Protein AF-0000000076371451 (afdb_homodimer)

Radius of gyration: 57.92 Å; Cα contacts (8 Å, |Δi|>4): 1863; chains: 2; bounding box: 99×197×106 Å

pLDDT: mean 83.65, std 13.87, range [20.61, 97.38]

Nearest PDB structures (foldseek):
  6jbm-assembly4_D  TM=9.542E-01  e=2.249E-18  Homo sapiens
  7y3a-assembly1_B  TM=9.093E-01  e=2.380E-18  Homo sapiens
  7qs2-assembly1_A  TM=9.256E-01  e=9.210E-18  Homo sapiens
  7ovx-assembly1_A  TM=8.940E-01  e=2.146E-17  Homo sapiens
  7qs0-assembly3_C  TM=9.257E-01  e=1.634E-16  Homo sapiens

InterPro domains:
  IPR000315 B-box-type zinc finger [PF00643] (138-175)
  IPR000315 B-box-type zinc finger [PS50119] (135-176)
  IPR000315 B-box-type zinc finger [SM00336] (135-176)
  IPR001841 Zinc finger, RING-type [PS50089] (11-54)
  IPR001841 Zinc finger, RING-type [SM00184] (11-53)
  IPR001870 B30.2/SPRY domain [PS50188] (334-533)
  IPR003877 SPRY domain [PF00622] (408-519)
  IPR003877 SPRY domain [SM00449] (405-534)
  IPR003879 Butyrophylin-like, SPRY domain [PR01407] (351-368)
  IPR003879 Butyrophylin-like, SPRY domain [PR01407] (368-385)
  IPR003879 Butyrophylin-like, SPRY domain [PR01407] (390-414)
  IPR003879 Butyrophylin-like, SPRY domain [PR01407] (421-434)
  IPR003879 Butyrophylin-like, SPRY domain [PR01407] (468-492)
  IPR006574 SPRY-associated [PF13765] (355-403)
  IPR006574 SPRY-associated [SM00589] (352-404)
  IPR013083 Zinc finger, RING/FYVE/PHD-type [G3DSA:3.30.40.10] (2-83)
  IPR013320 Concanavalin A-like lectin/glucanase domain superfamily [SSF49899] (354-524)
  IPR017907 Zinc finger, RING-type, conserved site [PS00518] (26-35)
  IPR027370 Zinc finger, RING-type, eukaryotic [PF13445] (11-51)
  IPR043136 B30.2/SPRY domain superfamily [G3DSA:2.60.120.920] (342-527)

Structure (mmCIF, N/CA/C/O backbone):
data_AF-0000000076371451-model_v1
#
loop_
_entity.id
_entity.type
_entity.pdbx_description
1 polymer 'E3 ubiquitin-protein ligase TRIM62-like'
#
loop_
_atom_site.group_PDB
_atom_site.id
_atom_site.type_symbol
_atom_site.label_atom_id
_atom_site.label_alt_id
_atom_site.label_comp_id
_atom_site.label_asym_id
_atom_site.label_entity_id
_atom_site.label_seq_id
_atom_site.pdbx_PDB_ins_code
_atom_site.Cartn_x
_atom_site.Cartn_y
_atom_site.Cartn_z
_atom_site.occupancy
_atom_site.B_iso_or_equiv
_atom_site.auth_seq_id
_atom_site.auth_comp_id
_atom_site.auth_asym_id
_atom_site.auth_atom_id
_atom_site.pdbx_PDB_model_num
ATOM 1 N N . MET A 1 1 ? -38.406 52.281 56.719 1 21.83 1 MET A N 1
ATOM 2 C CA . MET A 1 1 ? -37.344 52.031 55.75 1 21.83 1 MET A CA 1
ATOM 3 C C . MET A 1 1 ? -37.938 51.656 54.406 1 21.83 1 MET A C 1
ATOM 5 O O . MET A 1 1 ? -38.375 50.531 54.188 1 21.83 1 MET A O 1
ATOM 9 N N . SER A 1 2 ? -38.844 52.406 53.781 1 28.3 2 SER A N 1
ATOM 10 C CA . SER A 1 2 ? -39.656 52.25 52.594 1 28.3 2 SER A CA 1
ATOM 11 C C . SER A 1 2 ? -38.812 51.906 51.375 1 28.3 2 SER A C 1
ATOM 13 O O . SER A 1 2 ? -37.938 52.688 50.969 1 28.3 2 SER A O 1
ATOM 15 N N . SER A 1 3 ? -38.219 50.688 51.219 1 35.31 3 SER A N 1
ATOM 16 C CA . SER A 1 3 ? -37.531 50.094 50.094 1 35.31 3 SER A CA 1
ATOM 17 C C . SER A 1 3 ? -38.125 50.5 48.75 1 35.31 3 SER A C 1
ATOM 19 O O . SER A 1 3 ? -39.312 50.281 48.5 1 35.31 3 SER A O 1
ATOM 21 N N . ASN A 1 4 ? -37.719 51.625 48.219 1 37.75 4 ASN A N 1
ATOM 22 C CA . ASN A 1 4 ? -38.25 52.312 47.031 1 37.75 4 ASN A CA 1
ATOM 23 C C . ASN A 1 4 ? -38.438 51.344 45.844 1 37.75 4 ASN A C 1
ATOM 25 O O . ASN A 1 4 ? -37.562 50.531 45.562 1 37.75 4 ASN A O 1
ATOM 29 N N . GLY A 1 5 ? -39.562 50.812 45.594 1 46.97 5 GLY A N 1
ATOM 30 C CA . GLY A 1 5 ? -40.219 50.094 44.5 1 46.97 5 GLY A CA 1
ATOM 31 C C . GLY A 1 5 ? -39.594 50.312 43.156 1 46.97 5 GLY A C 1
ATOM 32 O O . GLY A 1 5 ? -39.969 49.719 42.156 1 46.97 5 GLY A O 1
ATOM 33 N N . SER A 1 6 ? -38.719 51.25 43.062 1 54.09 6 SER A N 1
ATOM 34 C CA . SER A 1 6 ? -38.094 51.625 41.781 1 54.09 6 SER A CA 1
ATOM 35 C C . SER A 1 6 ? -37.125 50.562 41.281 1 54.09 6 SER A C 1
ATOM 37 O O . SER A 1 6 ? -36.969 50.344 40.094 1 54.09 6 SER A O 1
ATOM 39 N N . GLU A 1 7 ? -36.5 49.844 42.094 1 58.69 7 GLU A N 1
ATOM 40 C CA . GLU A 1 7 ? -35.5 48.844 41.688 1 58.69 7 GLU A CA 1
ATOM 41 C C . GLU A 1 7 ? -36.156 47.688 40.938 1 58.69 7 GLU A C 1
ATOM 43 O O . GLU A 1 7 ? -35.531 47.094 40.062 1 58.69 7 GLU A O 1
ATOM 48 N N . GLU A 1 8 ? -37.406 47.531 41.125 1 63.78 8 GLU A N 1
ATOM 49 C CA . GLU A 1 8 ? -38.125 46.406 40.531 1 63.78 8 GLU A CA 1
ATOM 50 C C . GLU A 1 8 ? -38.594 46.75 39.125 1 63.78 8 GLU A C 1
ATOM 52 O O . GLU A 1 8 ? -39.031 45.875 38.375 1 63.78 8 GLU A O 1
ATOM 57 N N . LEU A 1 9 ? -38.406 47.938 38.75 1 69.94 9 LEU A N 1
ATOM 58 C CA . LEU A 1 9 ? -38.844 48.375 37.438 1 69.94 9 LEU A CA 1
ATOM 59 C C . LEU A 1 9 ? -37.688 48.562 36.469 1 69.94 9 LEU A C 1
ATOM 61 O O . LEU A 1 9 ? -37.812 49.219 35.438 1 69.94 9 LEU A O 1
ATOM 65 N N . ILE A 1 10 ? -36.562 48.094 36.906 1 73.88 10 ILE A N 1
ATOM 66 C CA . ILE A 1 10 ? -35.344 48.219 36.125 1 73.88 10 ILE A CA 1
ATOM 67 C C . ILE A 1 10 ? -35.031 46.906 35.406 1 73.88 10 ILE A C 1
ATOM 69 O O . ILE A 1 10 ? -35.125 45.844 36.031 1 73.88 10 ILE A O 1
ATOM 73 N N . CYS A 1 11 ? -34.875 46.906 34.219 1 78.31 11 CYS A N 1
ATOM 74 C CA . CYS A 1 11 ? -34.438 45.781 33.406 1 78.31 11 CYS A CA 1
ATOM 75 C C . CYS A 1 11 ? -33.062 45.281 33.844 1 78.31 11 CYS A C 1
ATOM 77 O O . CYS A 1 11 ? -32.125 46.094 33.906 1 78.31 11 CYS A O 1
ATOM 79 N N . SER A 1 12 ? -32.938 44.031 34.062 1 78.31 12 SER A N 1
ATOM 80 C CA . SER A 1 12 ? -31.672 43.5 34.562 1 78.31 12 SER A CA 1
ATOM 81 C C . SER A 1 12 ? -30.609 43.469 33.469 1 78.31 12 SER A C 1
ATOM 83 O O . SER A 1 12 ? -29.422 43.281 33.75 1 78.31 12 SER A O 1
ATOM 85 N N . ILE A 1 13 ? -31.031 43.719 32.281 1 77.69 13 ILE A N 1
ATOM 86 C CA . ILE A 1 13 ? -30.094 43.656 31.156 1 77.69 13 ILE A CA 1
ATOM 87 C C . ILE A 1 13 ? -29.531 45.031 30.875 1 77.69 13 ILE A C 1
ATOM 89 O O . ILE A 1 13 ? -28.312 45.219 30.844 1 77.69 13 ILE A O 1
ATOM 93 N N . CYS A 1 14 ? -30.391 45.969 30.734 1 73.56 14 CYS A N 1
ATOM 94 C CA . CYS A 1 14 ? -29.922 47.312 30.375 1 73.56 14 CYS A CA 1
ATOM 95 C C . CYS A 1 14 ? -29.844 48.219 31.609 1 73.56 14 CYS A C 1
ATOM 97 O O . CYS A 1 14 ? -29.297 49.312 31.531 1 73.56 14 CYS A O 1
ATOM 99 N N . LEU A 1 15 ? -30.375 47.844 32.719 1 73.19 15 LEU A N 1
ATOM 100 C CA . LEU A 1 15 ? -30.406 48.5 34.031 1 73.19 15 LEU A CA 1
ATOM 101 C C . LEU A 1 15 ? -31.156 49.812 33.938 1 73.19 15 LEU A C 1
ATOM 103 O O . LEU A 1 15 ? -30.922 50.719 34.719 1 73.19 15 LEU A O 1
ATOM 107 N N . SER A 1 16 ? -32.031 49.969 33.031 1 76 16 SER A N 1
ATOM 108 C CA . SER A 1 16 ? -32.969 51.062 32.875 1 76 16 SER A CA 1
ATOM 109 C C . SER A 1 16 ? -34.406 50.625 33.156 1 76 16 SER A C 1
ATOM 111 O O . SER A 1 16 ? -34.656 49.438 33.312 1 76 16 SER A O 1
ATOM 113 N N . VAL A 1 17 ? -35.188 51.625 33.281 1 74.75 17 VAL A N 1
ATOM 114 C CA . VAL A 1 17 ? -36.625 51.344 33.438 1 74.75 17 VAL A CA 1
ATOM 115 C C . VAL A 1 17 ? -37.156 50.594 32.188 1 74.75 17 VAL A C 1
ATOM 117 O O . VAL A 1 17 ? -36.781 50.969 31.062 1 74.75 17 VAL A O 1
ATOM 120 N N . TYR A 1 18 ? -37.969 49.562 32.375 1 76.06 18 TYR A N 1
ATOM 121 C CA . TYR A 1 18 ? -38.469 48.688 31.328 1 76.06 18 TYR A CA 1
ATOM 122 C C . TYR A 1 18 ? -39.031 49.5 30.172 1 76.06 18 TYR A C 1
ATOM 124 O O . TYR A 1 18 ? -39.812 50.438 30.375 1 76.06 18 TYR A O 1
ATOM 132 N N . ALA A 1 19 ? -38.5 49.344 29.016 1 78.12 19 ALA A N 1
ATOM 133 C CA . ALA A 1 19 ? -39.062 49.844 27.781 1 78.12 19 ALA A CA 1
ATOM 134 C C . ALA A 1 19 ? -39.75 48.719 27 1 78.12 19 ALA A C 1
ATOM 136 O O . ALA A 1 19 ? -39.094 47.812 26.531 1 78.12 19 ALA A O 1
ATOM 137 N N . GLU A 1 20 ? -41.156 48.844 26.938 1 81 20 GLU A N 1
ATOM 138 C CA . GLU A 1 20 ? -41.969 47.812 26.297 1 81 20 GLU A CA 1
ATOM 139 C C . GLU A 1 20 ? -41.656 46.438 26.891 1 81 20 GLU A C 1
ATOM 141 O O . GLU A 1 20 ? -41.125 45.562 26.203 1 81 20 GLU A O 1
ATOM 146 N N . PRO A 1 21 ? -41.875 46.281 28.125 1 81.88 21 PRO A N 1
ATOM 147 C CA . PRO A 1 21 ? -41.5 45.062 28.828 1 81.88 21 PRO A CA 1
ATOM 148 C C . PRO A 1 21 ? -42.156 43.812 28.25 1 81.88 21 PRO A C 1
ATOM 150 O O . PRO A 1 21 ? -43.344 43.844 27.891 1 81.88 21 PRO A O 1
ATOM 153 N N . VAL A 1 22 ? -41.406 42.75 28.156 1 85 22 VAL A N 1
ATOM 154 C CA . VAL A 1 22 ? -41.875 41.406 27.734 1 85 22 VAL A CA 1
ATOM 155 C C . VAL A 1 22 ? -41.5 40.375 28.797 1 85 22 VAL A C 1
ATOM 157 O O . VAL A 1 22 ? -40.5 40.531 29.5 1 85 22 VAL A O 1
ATOM 160 N N . SER A 1 23 ? -42.375 39.469 29.062 1 81.94 23 SER A N 1
ATOM 161 C CA . SER A 1 23 ? -42.156 38.438 30.062 1 81.94 23 SER A CA 1
ATOM 162 C C . SER A 1 23 ? -41.906 37.062 29.422 1 81.94 23 SER A C 1
ATOM 164 O O . SER A 1 23 ? -42.5 36.75 28.391 1 81.94 23 SER A O 1
ATOM 166 N N . LEU A 1 24 ? -41 36.312 30.016 1 81.94 24 LEU A N 1
ATOM 167 C CA . LEU A 1 24 ? -40.688 34.938 29.609 1 81.94 24 LEU A CA 1
ATOM 168 C C . LEU A 1 24 ? -41.562 33.938 30.391 1 81.94 24 LEU A C 1
ATOM 170 O O . LEU A 1 24 ? -42.219 34.312 31.344 1 81.94 24 LEU A O 1
ATOM 174 N N . THR A 1 25 ? -41.469 32.688 29.953 1 80.88 25 THR A N 1
ATOM 175 C CA . THR A 1 25 ? -42.281 31.641 30.609 1 80.88 25 THR A CA 1
ATOM 176 C C . THR A 1 25 ? -41.75 31.359 32 1 80.88 25 THR A C 1
ATOM 178 O O . THR A 1 25 ? -42.469 30.844 32.844 1 80.88 25 THR A O 1
ATOM 181 N N . CYS A 1 26 ? -40.531 31.812 32.312 1 79.56 26 CYS A N 1
ATOM 182 C CA . CYS A 1 26 ? -39.969 31.609 33.656 1 79.56 26 CYS A CA 1
ATOM 183 C C . CYS A 1 26 ? -40.438 32.688 34.594 1 79.56 26 CYS A C 1
ATOM 185 O O . CYS A 1 26 ? -40.188 32.625 35.812 1 79.56 26 CYS A O 1
ATOM 187 N N . GLY A 1 27 ? -41.062 33.812 34.156 1 79.69 27 GLY A N 1
ATOM 188 C CA . GLY A 1 27 ? -41.625 34.875 34.969 1 79.69 27 GLY A CA 1
ATOM 189 C C . GLY A 1 27 ? -40.812 36.125 34.969 1 79.69 27 GLY A C 1
ATOM 190 O O . GLY A 1 27 ? -41.219 37.156 35.531 1 79.69 27 GLY A O 1
ATOM 191 N N . HIS A 1 28 ? -39.688 36 34.406 1 81.06 28 HIS A N 1
ATOM 192 C CA . HIS A 1 28 ? -38.875 37.219 34.406 1 81.06 28 HIS A CA 1
ATOM 193 C C . HIS A 1 28 ? -39.188 38.094 33.188 1 81.06 28 HIS A C 1
ATOM 195 O O . HIS A 1 28 ? -39.531 37.594 32.125 1 81.06 28 HIS A O 1
ATOM 201 N N . SER A 1 29 ? -39.062 39.469 33.406 1 83.06 29 SER A N 1
ATOM 202 C CA . SER A 1 29 ? -39.375 40.438 32.375 1 83.06 29 SER A CA 1
ATOM 203 C C . SER A 1 29 ? -38.156 41.25 31.969 1 83.06 29 SER A C 1
ATOM 205 O O . SER A 1 29 ? -37.281 41.5 32.812 1 83.06 29 SER A O 1
ATOM 207 N N . PHE A 1 30 ? -38.031 41.562 30.703 1 84.88 30 PHE A N 1
ATOM 208 C CA . PHE A 1 30 ? -36.969 42.375 30.125 1 84.88 30 PHE A CA 1
ATOM 209 C C . PHE A 1 30 ? -37.531 43.344 29.094 1 84.88 30 PHE A C 1
ATOM 211 O O . PHE A 1 30 ? -38.688 43.219 28.672 1 84.88 30 PHE A O 1
ATOM 218 N N . CYS A 1 31 ? -36.781 44.438 28.797 1 80.94 31 CYS A N 1
ATOM 219 C CA . CYS A 1 31 ? -37.188 45.281 27.656 1 80.94 31 CYS A CA 1
ATOM 220 C C . CYS A 1 31 ? -37.281 44.438 26.391 1 80.94 31 CYS A C 1
ATOM 222 O O . CYS A 1 31 ? -36.531 43.469 26.219 1 80.94 31 CYS A O 1
ATOM 224 N N . LYS A 1 32 ? -38.25 44.75 25.656 1 85.25 32 LYS A N 1
ATOM 225 C CA . LYS A 1 32 ? -38.406 44.031 24.391 1 85.25 32 LYS A CA 1
ATOM 226 C C . LYS A 1 32 ? -37.094 44.062 23.594 1 85.25 32 LYS A C 1
ATOM 228 O O . LYS A 1 32 ? -36.688 43 23.078 1 85.25 32 LYS A O 1
ATOM 233 N N . ALA A 1 33 ? -36.469 45.188 23.578 1 82.56 33 ALA A N 1
ATOM 234 C CA . ALA A 1 33 ? -35.219 45.312 22.828 1 82.56 33 ALA A CA 1
ATOM 235 C C . ALA A 1 33 ? -34.094 44.5 23.469 1 82.56 33 ALA A C 1
ATOM 237 O O . ALA A 1 33 ? -33.312 43.844 22.781 1 82.56 33 ALA A O 1
ATOM 238 N N . CYS A 1 34 ? -34.062 44.469 24.734 1 81 34 CYS A N 1
ATOM 239 C CA . CYS A 1 34 ? -33.031 43.719 25.469 1 81 34 CYS A CA 1
ATOM 240 C C . CYS A 1 34 ? -33.25 42.219 25.281 1 81 34 CYS A C 1
ATOM 242 O O . CYS A 1 34 ? -32.281 41.5 25.078 1 81 34 CYS A O 1
ATOM 244 N N . ALA A 1 35 ? -34.469 41.812 25.297 1 84 35 ALA A N 1
ATOM 245 C CA . ALA A 1 35 ? -34.781 40.406 25.094 1 84 35 ALA A CA 1
ATOM 246 C C . ALA A 1 35 ? -34.375 39.969 23.703 1 84 35 ALA A C 1
ATOM 248 O O . ALA A 1 35 ? -33.781 38.875 23.531 1 84 35 ALA A O 1
ATOM 249 N N . GLU A 1 36 ? -34.688 40.75 22.812 1 83.38 36 GLU A N 1
ATOM 250 C CA . GLU A 1 36 ? -34.344 40.406 21.438 1 83.38 36 GLU A CA 1
ATOM 251 C C . GLU A 1 36 ? -32.812 40.312 21.25 1 83.38 36 GLU A C 1
ATOM 253 O O . GLU A 1 36 ? -32.344 39.406 20.578 1 83.38 36 GLU A O 1
ATOM 258 N N . GLU A 1 37 ? -32.156 41.25 21.828 1 81 37 GLU A N 1
ATOM 259 C CA . GLU A 1 37 ? -30.688 41.281 21.734 1 81 37 GLU A CA 1
ATOM 260 C C . GLU A 1 37 ? -30.094 40.062 22.453 1 81 37 GLU A C 1
ATOM 262 O O . GLU A 1 37 ? -29.141 39.438 21.953 1 81 37 GLU A O 1
ATOM 267 N N . LEU A 1 38 ? -30.625 39.781 23.469 1 79.56 38 LEU A N 1
ATOM 268 C CA . LEU A 1 38 ? -30.203 38.594 24.219 1 79.56 38 LEU A CA 1
ATOM 269 C C . LEU A 1 38 ? -30.406 37.312 23.422 1 79.56 38 LEU A C 1
ATOM 271 O O . LEU A 1 38 ? -29.516 36.469 23.359 1 79.56 38 LEU A O 1
ATOM 275 N N . TRP A 1 39 ? -31.547 37.188 22.797 1 82.69 39 TRP A N 1
ATOM 276 C CA . TRP A 1 39 ? -31.844 36 22.031 1 82.69 39 TRP A CA 1
ATOM 277 C C . TRP A 1 39 ? -30.969 35.906 20.797 1 82.69 39 TRP A C 1
ATOM 279 O O . TRP A 1 39 ? -30.516 34.812 20.422 1 82.69 39 TRP A O 1
ATOM 289 N N . GLN A 1 40 ? -30.719 36.969 20.25 1 79.88 40 GLN A N 1
ATOM 290 C CA . GLN A 1 40 ? -29.812 36.969 19.094 1 79.88 40 GLN A CA 1
ATOM 291 C C . GLN A 1 40 ? -28.422 36.531 19.5 1 79.88 40 GLN A C 1
ATOM 293 O O . GLN A 1 40 ? -27.781 35.781 18.75 1 79.88 40 GLN A O 1
ATOM 298 N N . SER A 1 41 ? -28.062 36.938 20.594 1 76.56 41 SER A N 1
ATOM 299 C CA . SER A 1 41 ? -26.734 36.562 21.078 1 76.56 41 SER A CA 1
ATOM 300 C C . SER A 1 41 ? -26.656 35.094 21.453 1 76.56 41 SER A C 1
ATOM 302 O O . SER A 1 41 ? -25.625 34.469 21.281 1 76.56 41 SER A O 1
ATOM 304 N N . GLN A 1 42 ? -27.766 34.562 21.844 1 75.56 42 GLN A N 1
ATOM 305 C CA . GLN A 1 42 ? -27.812 33.156 22.266 1 75.56 42 GLN A CA 1
ATOM 306 C C . GLN A 1 42 ? -28.172 32.25 21.109 1 75.56 42 GLN A C 1
ATOM 308 O O . GLN A 1 42 ? -28.047 31.031 21.219 1 75.56 42 GLN A O 1
ATOM 313 N N . GLU A 1 43 ? -28.594 32.938 20.172 1 75.12 43 GLU A N 1
ATOM 314 C CA . GLU A 1 43 ? -29.047 32.156 19.016 1 75.12 43 GLU A CA 1
ATOM 315 C C . GLU A 1 43 ? -27.922 31.297 18.453 1 75.12 43 GLU A C 1
ATOM 317 O O . GLU A 1 43 ? -28.156 30.172 18.016 1 75.12 43 GLU A O 1
ATOM 322 N N . ALA A 1 44 ? -26.734 31.703 18.5 1 70.5 44 ALA A N 1
ATOM 323 C CA . ALA A 1 44 ? -25.578 30.969 17.969 1 70.5 44 ALA A CA 1
ATOM 324 C C . ALA A 1 44 ? -25.312 29.703 18.781 1 70.5 44 ALA A C 1
ATOM 326 O O . ALA A 1 44 ? -24.859 28.688 18.25 1 70.5 44 ALA A O 1
ATOM 327 N N . GLY A 1 45 ? -25.547 29.719 20.078 1 68.38 45 GLY A N 1
ATOM 328 C CA . GLY A 1 45 ? -25.25 28.594 20.953 1 68.38 45 GLY A CA 1
ATOM 329 C C . GLY A 1 45 ? -26.391 27.594 21.031 1 68.38 45 GLY A C 1
ATOM 330 O O . GLY A 1 45 ? -26.219 26.516 21.609 1 68.38 45 GLY A O 1
ATOM 331 N N . GLY A 1 46 ? -27.531 27.797 20.438 1 70.81 46 GLY A N 1
ATOM 332 C CA . GLY A 1 46 ? -28.672 26.875 20.328 1 70.81 46 GLY A CA 1
ATOM 333 C C . GLY A 1 46 ? -29.406 26.688 21.641 1 70.81 46 GLY A C 1
ATOM 334 O O . GLY A 1 46 ? -30.281 25.828 21.734 1 70.81 46 GLY A O 1
ATOM 335 N N . ARG A 1 47 ? -28.938 27.203 22.609 1 73 47 ARG A N 1
ATOM 336 C CA . ARG A 1 47 ? -29.578 27.125 23.922 1 73 47 ARG A CA 1
ATOM 337 C C . ARG A 1 47 ? -30.031 28.5 24.375 1 73 47 ARG A C 1
ATOM 339 O O . ARG A 1 47 ? -29.25 29.453 24.359 1 73 47 ARG A O 1
ATOM 346 N N . PHE A 1 48 ? -31.188 28.641 24.703 1 80 48 PHE A N 1
ATOM 347 C CA . PHE A 1 48 ? -31.75 29.891 25.203 1 80 48 PHE A CA 1
ATOM 348 C C . PHE A 1 48 ? -31.953 29.828 26.719 1 80 48 PHE A C 1
ATOM 350 O O . PHE A 1 48 ? -32.562 28.875 27.219 1 80 48 PHE A O 1
ATOM 357 N N . SER A 1 49 ? -31.344 30.734 27.422 1 84.81 49 SER A N 1
ATOM 358 C CA . SER A 1 49 ? -31.516 30.766 28.859 1 84.81 49 SER A CA 1
ATOM 359 C C . SER A 1 49 ? -31.844 32.188 29.344 1 84.81 49 SER A C 1
ATOM 361 O O . SER A 1 49 ? -31.438 33.156 28.734 1 84.81 49 SER A O 1
ATOM 363 N N . CYS A 1 50 ? -32.625 32.344 30.438 1 80.19 50 CYS A N 1
ATOM 364 C CA . CYS A 1 50 ? -32.938 33.625 31.078 1 80.19 50 CYS A CA 1
ATOM 365 C C . CYS A 1 50 ? -31.734 34.188 31.797 1 80.19 50 CYS A C 1
ATOM 367 O O . CYS A 1 50 ? -31.094 33.5 32.594 1 80.19 50 CYS A O 1
ATOM 369 N N . PRO A 1 51 ? -31.391 35.344 31.5 1 80.19 51 PRO A N 1
ATOM 370 C CA . PRO A 1 51 ? -30.219 35.938 32.125 1 80.19 51 PRO A CA 1
ATOM 371 C C . PRO A 1 51 ? -30.391 36.156 33.625 1 80.19 51 PRO A C 1
ATOM 373 O O . PRO A 1 51 ? -29.391 36.281 34.375 1 80.19 51 PRO A O 1
ATOM 376 N N . GLU A 1 52 ? -31.562 36.094 34.188 1 77.5 52 GLU A N 1
ATOM 377 C CA . GLU A 1 52 ? -31.797 36.312 35.594 1 77.5 52 GLU A CA 1
ATOM 378 C C . GLU A 1 52 ? -31.859 35 36.375 1 77.5 52 GLU A C 1
ATOM 380 O O . GLU A 1 52 ? -31.188 34.844 37.406 1 77.5 52 GLU A O 1
ATOM 385 N N . CYS A 1 53 ? -32.656 34 35.844 1 76.5 53 CYS A N 1
ATOM 386 C CA . CYS A 1 53 ? -32.781 32.781 36.625 1 76.5 53 CYS A CA 1
ATOM 387 C C . CYS A 1 53 ? -32.062 31.625 35.938 1 76.5 53 CYS A C 1
ATOM 389 O O . CYS A 1 53 ? -31.984 30.516 36.469 1 76.5 53 CYS A O 1
ATOM 391 N N . ARG A 1 54 ? -31.578 31.672 34.719 1 80 54 ARG A N 1
ATOM 392 C CA . ARG A 1 54 ? -30.734 30.766 33.969 1 80 54 ARG A CA 1
ATOM 393 C C . ARG A 1 54 ? -31.516 29.516 33.531 1 80 54 ARG A C 1
ATOM 395 O O . ARG A 1 54 ? -30.922 28.5 33.188 1 80 54 ARG A O 1
ATOM 402 N N . VAL A 1 55 ? -32.844 29.547 33.594 1 79.81 55 VAL A N 1
ATOM 403 C CA . VAL A 1 55 ? -33.656 28.438 33.094 1 79.81 55 VAL A CA 1
ATOM 404 C C . VAL A 1 55 ? -33.438 28.312 31.578 1 79.81 55 VAL A C 1
ATOM 406 O O . VAL A 1 55 ? -33.375 29.328 30.859 1 79.81 55 VAL A O 1
ATOM 409 N N . GLU A 1 56 ? -33.344 27.125 31.094 1 81.69 56 GLU A N 1
ATOM 410 C CA . GLU A 1 56 ? -33.094 26.844 29.672 1 81.69 56 GLU A CA 1
ATOM 411 C C . GLU A 1 56 ? -34.375 26.625 28.922 1 81.69 56 GLU A C 1
ATOM 413 O O . GLU A 1 56 ? -35.312 25.953 29.438 1 81.69 56 GLU A O 1
ATOM 418 N N . PHE A 1 57 ? -34.531 27.234 27.766 1 79.88 57 PHE A N 1
ATOM 419 C CA . PHE A 1 57 ? -35.719 27.094 26.906 1 79.88 57 PHE A CA 1
ATOM 420 C C . PHE A 1 57 ? -35.375 26.234 25.688 1 79.88 57 PHE A C 1
ATOM 422 O O . PHE A 1 57 ? -34.281 26.328 25.141 1 79.88 57 PHE A O 1
ATOM 429 N N . GLY A 1 58 ? -36.062 25.219 25.281 1 78.06 58 GLY A N 1
ATOM 430 C CA . GLY A 1 58 ? -35.844 24.328 24.141 1 78.06 58 GLY A CA 1
ATOM 431 C C . GLY A 1 58 ? -35.875 25.047 22.812 1 78.06 58 GLY A C 1
ATOM 432 O O . GLY A 1 58 ? -35.219 24.609 21.859 1 78.06 58 GLY A O 1
ATOM 433 N N . GLN A 1 59 ? -36.656 25.984 22.609 1 78.69 59 GLN A N 1
ATOM 434 C CA . GLN A 1 59 ? -36.75 26.828 21.422 1 78.69 59 GLN A CA 1
ATOM 435 C C . GLN A 1 59 ? -36.656 28.297 21.797 1 78.69 59 GLN A C 1
ATOM 437 O O . GLN A 1 59 ? -36.75 28.656 22.969 1 78.69 59 GLN A O 1
ATOM 442 N N . ARG A 1 60 ? -36.344 29.094 20.797 1 81.44 60 ARG A N 1
ATOM 443 C CA . ARG A 1 60 ? -36.312 30.547 21 1 81.44 60 ARG A CA 1
ATOM 444 C C . ARG A 1 60 ? -37.594 31.016 21.703 1 81.44 60 ARG A C 1
ATOM 446 O O . ARG A 1 60 ? -38.688 30.797 21.188 1 81.44 60 ARG A O 1
ATOM 453 N N . PRO A 1 61 ? -37.406 31.562 22.828 1 77.69 61 PRO A N 1
ATOM 454 C CA . PRO A 1 61 ? -38.625 31.969 23.531 1 77.69 61 PRO A CA 1
ATOM 455 C C . PRO A 1 61 ? -39.375 33.094 22.797 1 77.69 61 PRO A C 1
ATOM 457 O O . PRO A 1 61 ? -38.781 33.906 22.125 1 77.69 61 PRO A O 1
ATOM 460 N N . ALA A 1 62 ? -40.688 33.062 22.672 1 77.94 62 ALA A N 1
ATOM 461 C CA . ALA A 1 62 ? -41.594 34.094 22.188 1 77.94 62 ALA A CA 1
ATOM 462 C C . ALA A 1 62 ? -42.156 34.906 23.359 1 77.94 62 ALA A C 1
ATOM 464 O O . ALA A 1 62 ? -43.219 34.562 23.891 1 77.94 62 ALA A O 1
ATOM 465 N N . PRO A 1 63 ? -41.406 35.844 23.797 1 76.19 63 PRO A N 1
ATOM 466 C CA . PRO A 1 63 ? -41.906 36.625 24.938 1 76.19 63 PRO A CA 1
ATOM 467 C C . PRO A 1 63 ? -43.219 37.344 24.641 1 76.19 63 PRO A C 1
ATOM 469 O O . PRO A 1 63 ? -43.5 37.688 23.469 1 76.19 63 PRO A O 1
ATOM 472 N N . SER A 1 64 ? -44.156 37.438 25.656 1 79.25 64 SER A N 1
ATOM 473 C CA . SER A 1 64 ? -45.438 38.188 25.531 1 79.25 64 SER A CA 1
ATOM 474 C C . SER A 1 64 ? -45.375 39.531 26.234 1 79.25 64 SER A C 1
ATOM 476 O O . SER A 1 64 ? -44.656 39.688 27.234 1 79.25 64 SER A O 1
ATOM 478 N N . ARG A 1 65 ? -45.969 40.438 25.594 1 79.44 65 ARG A N 1
ATOM 479 C CA . ARG A 1 65 ? -46.062 41.781 26.188 1 79.44 65 ARG A CA 1
ATOM 480 C C . ARG A 1 65 ? -46.656 41.719 27.594 1 79.44 65 ARG A C 1
ATOM 482 O O . ARG A 1 65 ? -47.688 41.062 27.812 1 79.44 65 ARG A O 1
ATOM 489 N N . ASN A 1 66 ? -45.938 42.094 28.469 1 74.25 66 ASN A N 1
ATOM 490 C CA . ASN A 1 66 ? -46.469 42.219 29.828 1 74.25 66 ASN A CA 1
ATOM 491 C C . ASN A 1 66 ? -47.25 43.531 30.016 1 74.25 66 ASN A C 1
ATOM 493 O O . ASN A 1 66 ? -46.688 44.562 30.312 1 74.25 66 ASN A O 1
ATOM 497 N N . VAL A 1 67 ? -48.438 43.562 29.781 1 73.56 67 VAL A N 1
ATOM 498 C CA . VAL A 1 67 ? -49.312 44.719 29.766 1 73.56 67 VAL A CA 1
ATOM 499 C C . VAL A 1 67 ? -49.312 45.375 31.141 1 73.56 67 VAL A C 1
ATOM 501 O O . VAL A 1 67 ? -49.312 46.594 31.25 1 73.56 67 VAL A O 1
ATOM 504 N N . LYS A 1 68 ? -49.344 44.625 32.156 1 70.56 68 LYS A N 1
ATOM 505 C CA . LYS A 1 68 ? -49.406 45.188 33.5 1 70.56 68 LYS A CA 1
ATOM 506 C C . LYS A 1 68 ? -48.094 45.938 33.812 1 70.56 68 LYS A C 1
ATOM 508 O O . LYS A 1 68 ? -48.125 47.031 34.375 1 70.56 68 LYS A O 1
ATOM 513 N N . LEU A 1 69 ? -47 45.281 33.438 1 74.25 69 LEU A N 1
ATOM 514 C CA . LEU A 1 69 ? -45.719 45.938 33.688 1 74.25 69 LEU A CA 1
ATOM 515 C C . LEU A 1 69 ? -45.594 47.188 32.812 1 74.25 69 LEU A C 1
ATOM 517 O O . LEU A 1 69 ? -45.062 48.219 33.25 1 74.25 69 LEU A O 1
ATOM 521 N N . CYS A 1 70 ? -46.125 47.188 31.656 1 73.69 70 CYS A N 1
ATOM 522 C CA . CYS A 1 70 ? -46.156 48.375 30.828 1 73.69 70 CYS A CA 1
ATOM 523 C C . CYS A 1 70 ? -46.969 49.469 31.5 1 73.69 70 CYS A C 1
ATOM 525 O O . CYS A 1 70 ? -46.531 50.625 31.5 1 73.69 70 CYS A O 1
ATOM 527 N N . SER A 1 71 ? -48.094 49.125 32.031 1 71.81 71 SER A N 1
ATOM 528 C CA . SER A 1 71 ? -48.938 50.094 32.719 1 71.81 71 SER A CA 1
ATOM 529 C C . SER A 1 71 ? -48.25 50.625 33.969 1 71.81 71 SER A C 1
ATOM 531 O O . SER A 1 71 ? -48.312 51.812 34.281 1 71.81 71 SER A O 1
ATOM 533 N N . ILE A 1 72 ? -47.656 49.781 34.625 1 67.19 72 ILE A N 1
ATOM 534 C CA . ILE A 1 72 ? -46.969 50.219 35.844 1 67.19 72 ILE A CA 1
ATOM 535 C C . ILE A 1 72 ? -45.812 51.125 35.5 1 67.19 72 ILE A C 1
ATOM 537 O O . ILE A 1 72 ? -45.625 52.188 36.125 1 67.19 72 ILE A O 1
ATOM 541 N N . VAL A 1 73 ? -45.125 50.781 34.438 1 69.12 73 VAL A N 1
ATOM 542 C CA . VAL A 1 73 ? -44.031 51.594 33.969 1 69.12 73 VAL A CA 1
ATOM 543 C C . VAL A 1 73 ? -44.562 52.938 33.469 1 69.12 73 VAL A C 1
ATOM 545 O O . VAL A 1 73 ? -43.969 54 33.75 1 69.12 73 VAL A O 1
ATOM 548 N N . GLU A 1 74 ? -45.625 52.844 32.812 1 68.19 74 GLU A N 1
ATOM 549 C CA . GLU A 1 74 ? -46.281 54.062 32.312 1 68.19 74 GLU A CA 1
ATOM 550 C C . GLU A 1 74 ? -46.781 54.906 33.5 1 68.19 74 GLU A C 1
ATOM 552 O O . GLU A 1 74 ? -46.625 56.125 33.5 1 68.19 74 GLU A O 1
ATOM 557 N N . GLN A 1 75 ? -47.438 54.312 34.406 1 64.31 75 GLN A N 1
ATOM 558 C CA . GLN A 1 75 ? -47.906 55.031 35.594 1 64.31 75 GLN A CA 1
ATOM 559 C C . GLN A 1 75 ? -46.75 55.531 36.438 1 64.31 75 GLN A C 1
ATOM 561 O O . GLN A 1 75 ? -46.781 56.656 36.938 1 64.31 75 GLN A O 1
ATOM 566 N N . PHE A 1 76 ? -45.812 54.719 36.562 1 58.03 76 PHE A N 1
ATOM 567 C CA . PHE A 1 76 ? -44.594 55.125 37.281 1 58.03 76 PHE A CA 1
ATOM 568 C C . PHE A 1 76 ? -43.906 56.312 36.562 1 58.03 76 PHE A C 1
ATOM 570 O O . PHE A 1 76 ? -43.438 57.25 37.188 1 58.03 76 PHE A O 1
ATOM 577 N N . GLN A 1 77 ? -43.906 56.188 35.281 1 56.72 77 GLN A N 1
ATOM 578 C CA . GLN A 1 77 ? -43.375 57.312 34.531 1 56.72 77 GLN A CA 1
ATOM 579 C C . GLN A 1 77 ? -44.281 58.531 34.625 1 56.72 77 GLN A C 1
ATOM 581 O O . GLN A 1 77 ? -43.781 59.656 34.719 1 56.72 77 GLN A O 1
ATOM 586 N N . LYS A 1 78 ? -45.469 58.375 34.562 1 58.72 78 LYS A N 1
ATOM 587 C CA . LYS A 1 78 ? -46.438 59.469 34.75 1 58.72 78 LYS A CA 1
ATOM 588 C C . LYS A 1 78 ? -46.344 60.031 36.156 1 58.72 78 LYS A C 1
ATOM 590 O O . LYS A 1 78 ? -46.375 61.25 36.344 1 58.72 78 LYS A O 1
ATOM 595 N N . VAL A 1 79 ? -46.438 59.156 37.031 1 51.91 79 VAL A N 1
ATOM 596 C CA . VAL A 1 79 ? -46.312 59.625 38.406 1 51.91 79 VAL A CA 1
ATOM 597 C C . VAL A 1 79 ? -44.938 60.281 38.594 1 51.91 79 VAL A C 1
ATOM 599 O O . VAL A 1 79 ? -44.812 61.281 39.281 1 51.91 79 VAL A O 1
ATOM 602 N N . GLN A 1 80 ? -43.906 59.625 38.188 1 48.16 80 GLN A N 1
ATOM 603 C CA . GLN A 1 80 ? -42.594 60.281 38.25 1 48.16 80 GLN A CA 1
ATOM 604 C C . GLN A 1 80 ? -42.594 61.562 37.438 1 48.16 80 GLN A C 1
ATOM 606 O O . GLN A 1 80 ? -41.969 62.562 37.844 1 48.16 80 GLN A O 1
ATOM 611 N N . VAL A 1 81 ? -43.156 61.625 36.219 1 51.75 81 VAL A N 1
ATOM 612 C CA . VAL A 1 81 ? -43.344 62.875 35.531 1 51.75 81 VAL A CA 1
ATOM 613 C C . VAL A 1 81 ? -44.25 63.781 36.344 1 51.75 81 VAL A C 1
ATOM 615 O O . VAL A 1 81 ? -44 65 36.438 1 51.75 81 VAL A O 1
ATOM 618 N N . THR A 1 82 ? -45.375 63.312 36.75 1 50.22 82 THR A N 1
ATOM 619 C CA . THR A 1 82 ? -46.25 64.125 37.562 1 50.22 82 THR A CA 1
ATOM 620 C C . THR A 1 82 ? -45.594 64.438 38.906 1 50.22 82 THR A C 1
ATOM 622 O O . THR A 1 82 ? -45.781 65.5 39.438 1 50.22 82 THR A O 1
ATOM 625 N N . ALA A 1 83 ? -45.094 63.562 39.562 1 50.22 83 ALA A N 1
ATOM 626 C CA . ALA A 1 83 ? -44.438 63.781 40.844 1 50.22 83 ALA A CA 1
ATOM 627 C C . ALA A 1 83 ? -43.219 64.688 40.688 1 50.22 83 ALA A C 1
ATOM 629 O O . ALA A 1 83 ? -42.938 65.5 41.562 1 50.22 83 ALA A O 1
ATOM 630 N N . ASN A 1 84 ? -42.531 64.625 39.594 1 53.16 84 ASN A N 1
ATOM 631 C CA . ASN A 1 84 ? -41.375 65.5 39.375 1 53.16 84 ASN A CA 1
ATOM 632 C C . ASN A 1 84 ? -41.781 66.75 38.594 1 53.16 84 ASN A C 1
ATOM 634 O O . ASN A 1 84 ? -40.906 67.438 38.062 1 53.16 84 ASN A O 1
ATOM 638 N N . GLN A 1 85 ? -43 66.875 38.344 1 63.72 85 GLN A N 1
ATOM 639 C CA . GLN A 1 85 ? -43.5 68.062 37.656 1 63.72 85 GLN A CA 1
ATOM 640 C C . GLN A 1 85 ? -43.406 69.25 38.594 1 63.72 85 GLN A C 1
ATOM 642 O O . GLN A 1 85 ? -43.844 69.25 39.719 1 63.72 85 GLN A O 1
ATOM 647 N N . VAL A 1 86 ? -42.688 70.125 38.312 1 75.19 86 VAL A N 1
ATOM 648 C CA . VAL A 1 86 ? -42.562 71.375 39.031 1 75.19 86 VAL A CA 1
ATOM 649 C C . VAL A 1 86 ? -43.688 72.312 38.625 1 75.19 86 VAL A C 1
ATOM 651 O O . VAL A 1 86 ? -43.906 72.562 37.406 1 75.19 86 VAL A O 1
ATOM 654 N N . TRP A 1 87 ? -44.531 72.688 39.594 1 78.44 87 TRP A N 1
ATOM 655 C CA . TRP A 1 87 ? -45.656 73.5 39.312 1 78.44 87 TRP A CA 1
ATOM 656 C C . TRP A 1 87 ? -45.281 75 39.469 1 78.44 87 TRP A C 1
ATOM 658 O O . TRP A 1 87 ? -44.375 75.312 40.219 1 78.44 87 TRP A O 1
ATOM 668 N N . CYS A 1 88 ? -46.031 75.75 38.75 1 86.5 88 CYS A N 1
ATOM 669 C CA . CYS A 1 88 ? -45.812 77.188 38.844 1 86.5 88 CYS A CA 1
ATOM 670 C C . CYS A 1 88 ? -46.188 77.688 40.25 1 86.5 88 CYS A C 1
ATOM 672 O O . CYS A 1 88 ? -47.25 77.312 40.781 1 86.5 88 CYS A O 1
ATOM 674 N N . ASP A 1 89 ? -45.375 78.375 40.812 1 84 89 ASP A N 1
ATOM 675 C CA . ASP A 1 89 ? -45.594 78.875 42.188 1 84 89 ASP A CA 1
ATOM 676 C C . ASP A 1 89 ? -46.562 80.062 42.188 1 84 89 ASP A C 1
ATOM 678 O O . ASP A 1 89 ? -47.031 80.5 43.25 1 84 89 ASP A O 1
ATOM 682 N N . PHE A 1 90 ? -46.969 80.562 41.125 1 84.06 90 PHE A N 1
ATOM 683 C CA . PHE A 1 90 ? -47.75 81.812 41.094 1 84.06 90 PHE A CA 1
ATOM 684 C C . PHE A 1 90 ? -49.156 81.562 40.531 1 84.06 90 PHE A C 1
ATOM 686 O O . PHE A 1 90 ? -50 82.438 40.625 1 84.06 90 PHE A O 1
ATOM 693 N N . CYS A 1 91 ? -49.281 80.375 40.031 1 82.62 91 CYS A N 1
ATOM 694 C CA . CYS A 1 91 ? -50.625 80.062 39.531 1 82.62 91 CYS A CA 1
ATOM 695 C C . CYS A 1 91 ? -51.625 79.938 40.688 1 82.62 91 CYS A C 1
ATOM 697 O O . CYS A 1 91 ? -51.312 79.312 41.688 1 82.62 91 CYS A O 1
ATOM 699 N N . LEU A 1 92 ? -52.688 80.562 40.875 1 74.88 92 LEU A N 1
ATOM 700 C CA . LEU A 1 92 ? -53.625 80.562 41.969 1 74.88 92 LEU A CA 1
ATOM 701 C C . LEU A 1 92 ? -54.656 79.438 41.781 1 74.88 92 LEU A C 1
ATOM 703 O O . LEU A 1 92 ? -54.969 78.75 42.75 1 74.88 92 LEU A O 1
ATOM 707 N N . ASP A 1 93 ? -55.406 79.312 40.75 1 66.5 93 ASP A N 1
ATOM 708 C CA . ASP A 1 93 ? -56.531 78.375 40.688 1 66.5 93 ASP A CA 1
ATOM 709 C C . ASP A 1 93 ? -56.094 77 40.156 1 66.5 93 ASP A C 1
ATOM 711 O O . ASP A 1 93 ? -56.312 76 40.812 1 66.5 93 ASP A O 1
ATOM 715 N N . GLN A 1 94 ? -55.625 76.938 38.969 1 70.69 94 GLN A N 1
ATOM 716 C CA . GLN A 1 94 ? -55.156 75.688 38.375 1 70.69 94 GLN A CA 1
ATOM 717 C C . GLN A 1 94 ? -53.656 75.75 38.062 1 70.69 94 GLN A C 1
ATOM 719 O O . GLN A 1 94 ? -53.25 76.375 37.125 1 70.69 94 GLN A O 1
ATOM 724 N N . PRO A 1 95 ? -52.938 75.125 38.938 1 73.81 95 PRO A N 1
ATOM 725 C CA . PRO A 1 95 ? -51.5 75.25 38.75 1 73.81 95 PRO A CA 1
ATOM 726 C C . PRO A 1 95 ? -51.031 74.625 37.438 1 73.81 95 PRO A C 1
ATOM 728 O O . PRO A 1 95 ? -51.406 73.5 37.125 1 73.81 95 PRO A O 1
ATOM 731 N N . LEU A 1 96 ? -50.5 75.375 36.625 1 80.38 96 LEU A N 1
ATOM 732 C CA . LEU A 1 96 ? -49.875 74.875 35.375 1 80.38 96 LEU A CA 1
ATOM 733 C C . LEU A 1 96 ? -48.469 74.375 35.625 1 80.38 96 LEU A C 1
ATOM 735 O O . LEU A 1 96 ? -47.844 74.75 36.625 1 80.38 96 LEU A O 1
ATOM 739 N N . ALA A 1 97 ? -48.094 73.562 34.844 1 81.62 97 ALA A N 1
ATOM 740 C CA . ALA A 1 97 ? -46.75 73.062 34.906 1 81.62 97 ALA A CA 1
ATOM 741 C C . ALA A 1 97 ? -45.688 74.125 34.688 1 81.62 97 ALA A C 1
ATOM 743 O O . ALA A 1 97 ? -45.844 75 33.812 1 81.62 97 ALA A O 1
ATOM 744 N N . ALA A 1 98 ? -44.656 74.188 35.594 1 86.31 98 ALA A N 1
ATOM 745 C CA . ALA A 1 98 ? -43.594 75.188 35.469 1 86.31 98 ALA A CA 1
ATOM 746 C C . ALA A 1 98 ? -42.75 74.938 34.25 1 86.31 98 ALA A C 1
ATOM 748 O O . ALA A 1 98 ? -42.438 73.812 33.906 1 86.31 98 ALA A O 1
ATOM 749 N N . ALA A 1 99 ? -42.594 75.938 33.438 1 85.62 99 ALA A N 1
ATOM 750 C CA . ALA A 1 99 ? -41.719 75.875 32.281 1 85.62 99 ALA A CA 1
ATOM 751 C C . ALA A 1 99 ? -40.281 76.062 32.656 1 85.62 99 ALA A C 1
ATOM 753 O O . ALA A 1 99 ? -39.375 75.375 32.188 1 85.62 99 ALA A O 1
ATOM 754 N N . LYS A 1 100 ? -40.062 77.062 33.531 1 87.38 100 LYS A N 1
ATOM 755 C CA . LYS A 1 100 ? -38.719 77.375 33.969 1 87.38 100 LYS A CA 1
ATOM 756 C C . LYS A 1 100 ? -38.719 77.75 35.469 1 87.38 100 LYS A C 1
ATOM 758 O O . LYS A 1 100 ? -39.75 78.062 36.031 1 87.38 100 LYS A O 1
ATOM 763 N N . THR A 1 101 ? -37.562 77.625 36.094 1 85 101 THR A N 1
ATOM 764 C CA . THR A 1 101 ? -37.375 78 37.469 1 85 101 THR A CA 1
ATOM 765 C C . THR A 1 101 ? -36.312 79.125 37.562 1 85 101 THR A C 1
ATOM 767 O O . THR A 1 101 ? -35.25 79.062 36.938 1 85 101 THR A O 1
ATOM 770 N N . CYS A 1 102 ? -36.781 80.25 38.094 1 83.94 102 CYS A N 1
ATOM 771 C CA . CYS A 1 102 ? -35.844 81.375 38.281 1 83.94 102 CYS A CA 1
ATOM 772 C C . CYS A 1 102 ? -35.031 81.188 39.531 1 83.94 102 CYS A C 1
ATOM 774 O O . CYS A 1 102 ? -35.562 81.062 40.656 1 83.94 102 CYS A O 1
ATOM 776 N N . LEU A 1 103 ? -33.75 81.125 39.406 1 78.5 103 LEU A N 1
ATOM 777 C CA . LEU A 1 103 ? -32.844 80.875 40.531 1 78.5 103 LEU A CA 1
ATOM 778 C C . LEU A 1 103 ? -32.75 82.062 41.438 1 78.5 103 LEU A C 1
ATOM 780 O O . LEU A 1 103 ? -32.531 81.938 42.656 1 78.5 103 LEU A O 1
ATOM 784 N N . ASN A 1 104 ? -32.938 83.188 40.906 1 77.88 104 ASN A N 1
ATOM 785 C CA . ASN A 1 104 ? -32.906 84.375 41.688 1 77.88 104 ASN A CA 1
ATOM 786 C C . ASN A 1 104 ? -34.125 84.562 42.594 1 77.88 104 ASN A C 1
ATOM 788 O O . ASN A 1 104 ? -34.031 84.875 43.781 1 77.88 104 ASN A O 1
ATOM 792 N N . CYS A 1 105 ? -35.219 84.188 41.938 1 80.5 105 CYS A N 1
ATOM 793 C CA . CYS A 1 105 ? -36.469 84.312 42.688 1 80.5 105 CYS A CA 1
ATOM 794 C C . CYS A 1 105 ? -36.812 83.062 43.406 1 80.5 105 CYS A C 1
ATOM 796 O O . CYS A 1 105 ? -37.688 83.062 44.281 1 80.5 105 CYS A O 1
ATOM 798 N N . GLU A 1 106 ? -36.062 81.938 43.188 1 80.88 106 GLU A N 1
ATOM 799 C CA . GLU A 1 106 ? -36.281 80.625 43.719 1 80.88 106 GLU A CA 1
ATOM 800 C C . GLU A 1 106 ? -37.75 80.188 43.531 1 80.88 106 GLU A C 1
ATOM 802 O O . GLU A 1 106 ? -38.406 79.688 44.469 1 80.88 106 GLU A O 1
ATOM 807 N N . THR A 1 107 ? -38.281 80.5 42.438 1 82.5 107 THR A N 1
ATOM 808 C CA . THR A 1 107 ? -39.656 80.125 42.125 1 82.5 107 THR A CA 1
ATOM 809 C C . THR A 1 107 ? -39.75 79.5 40.75 1 82.5 107 THR A C 1
ATOM 811 O O . THR A 1 107 ? -38.969 79.812 39.844 1 82.5 107 THR A O 1
ATOM 814 N N . SER A 1 108 ? -40.75 78.625 40.656 1 86.06 108 SER A N 1
ATOM 815 C CA . SER A 1 108 ? -41.062 78 39.375 1 86.06 108 SER A CA 1
ATOM 816 C C . SER A 1 108 ? -42.219 78.688 38.688 1 86.06 108 SER A C 1
ATOM 818 O O . SER A 1 108 ? -43.188 79.125 39.344 1 86.06 108 SER A O 1
ATOM 820 N N . LEU A 1 109 ? -41.938 79 37.375 1 88.44 109 LEU A N 1
ATOM 821 C CA . LEU A 1 109 ? -42.906 79.75 36.625 1 88.44 109 LEU A CA 1
ATOM 822 C C . LEU A 1 109 ? -43.438 79 35.438 1 88.44 109 LEU A C 1
ATOM 824 O O . LEU A 1 109 ? -42.688 78.312 34.75 1 88.44 109 LEU A O 1
ATOM 828 N N . CYS A 1 110 ? -44.719 79 35.375 1 86.44 110 CYS A N 1
ATOM 829 C CA . CYS A 1 110 ? -45.312 78.5 34.156 1 86.44 110 CYS A CA 1
ATOM 830 C C . CYS A 1 110 ? -45.094 79.438 33 1 86.44 110 CYS A C 1
ATOM 832 O O . CYS A 1 110 ? -44.5 80.5 33.156 1 86.44 110 CYS A O 1
ATOM 834 N N . ASP A 1 111 ? -45.469 79.062 31.781 1 88.69 111 ASP A N 1
ATOM 835 C CA . ASP A 1 111 ? -45.188 79.812 30.562 1 88.69 111 ASP A CA 1
ATOM 836 C C . ASP A 1 111 ? -45.781 81.188 30.656 1 88.69 111 ASP A C 1
ATOM 838 O O . ASP A 1 111 ? -45.125 82.188 30.25 1 88.69 111 ASP A O 1
ATOM 842 N N . LEU A 1 112 ? -46.875 81.312 31.297 1 87.44 112 LEU A N 1
ATOM 843 C CA . LEU A 1 112 ? -47.562 82.625 31.406 1 87.44 112 LEU A CA 1
ATOM 844 C C . LEU A 1 112 ? -46.812 83.562 32.375 1 87.44 112 LEU A C 1
ATOM 846 O O . LEU A 1 112 ? -46.562 84.688 32.094 1 87.44 112 LEU A O 1
ATOM 850 N N . HIS A 1 113 ? -46.5 82.938 33.438 1 89.25 113 HIS A N 1
ATOM 851 C CA . HIS A 1 113 ? -45.812 83.75 34.469 1 89.25 113 HIS A CA 1
ATOM 852 C C . HIS A 1 113 ? -44.375 84 34.125 1 89.25 113 HIS A C 1
ATOM 854 O O . HIS A 1 113 ? -43.781 85 34.562 1 89.25 113 HIS A O 1
ATOM 860 N N . LEU A 1 114 ? -43.812 83.062 33.344 1 87.38 114 LEU A N 1
ATOM 861 C CA . LEU A 1 114 ? -42.469 83.25 32.844 1 87.38 114 LEU A CA 1
ATOM 862 C C . LEU A 1 114 ? -42.375 84.5 31.922 1 87.38 114 LEU A C 1
ATOM 864 O O . LEU A 1 114 ? -41.438 85.25 32 1 87.38 114 LEU A O 1
ATOM 868 N N . GLN A 1 115 ? -43.406 84.688 31.094 1 88.56 115 GLN A N 1
ATOM 869 C CA . GLN A 1 115 ? -43.469 85.812 30.188 1 88.56 115 GLN A CA 1
ATOM 870 C C . GLN A 1 115 ? -43.562 87.125 30.969 1 88.56 115 GLN A C 1
ATOM 872 O O . GLN A 1 115 ? -42.875 88.125 30.625 1 88.56 115 GLN A O 1
ATOM 877 N N . LYS A 1 116 ? -44.344 87.125 32 1 86.94 116 LYS A N 1
ATOM 878 C CA . LYS A 1 116 ? -44.5 88.312 32.812 1 86.94 116 LYS A CA 1
ATOM 879 C C . LYS A 1 116 ? -43.219 88.625 33.562 1 86.94 116 LYS A C 1
ATOM 881 O O . LYS A 1 116 ? -42.844 89.812 33.75 1 86.94 116 LYS A O 1
ATOM 886 N N . HIS A 1 117 ? -42.594 87.562 34.031 1 87.88 117 HIS A N 1
ATOM 887 C CA . HIS A 1 117 ? -41.344 87.688 34.75 1 87.88 117 HIS A CA 1
ATOM 888 C C . HIS A 1 117 ? -40.25 88.25 33.844 1 87.88 117 HIS A C 1
ATOM 890 O O . HIS A 1 117 ? -39.469 89.125 34.281 1 87.88 117 HIS A O 1
ATOM 896 N N . LEU A 1 118 ? -40.219 87.938 32.531 1 86.12 118 LEU A N 1
ATOM 897 C CA . LEU A 1 118 ? -39.188 88.375 31.594 1 86.12 118 LEU A CA 1
ATOM 898 C C . LEU A 1 118 ? -39.5 89.812 31.062 1 86.12 118 LEU A C 1
ATOM 900 O O . LEU A 1 118 ? -38.594 90.5 30.547 1 86.12 118 LEU A O 1
ATOM 904 N N . GLU A 1 119 ? -40.75 90.188 31.219 1 84.25 119 GLU A N 1
ATOM 905 C CA . GLU A 1 119 ? -41.156 91.5 30.75 1 84.25 119 GLU A CA 1
ATOM 906 C C . GLU A 1 119 ? -40.656 92.625 31.672 1 84.25 119 GLU A C 1
ATOM 908 O O . GLU A 1 119 ? -40.469 93.75 31.25 1 84.25 119 GLU A O 1
ATOM 913 N N . LYS A 1 120 ? -40.562 92.312 32.906 1 85.19 120 LYS A N 1
ATOM 914 C CA . LYS A 1 120 ? -40.062 93.312 33.844 1 85.19 120 LYS A CA 1
ATOM 915 C C . LYS A 1 120 ? -38.562 93.5 33.656 1 85.19 120 LYS A C 1
ATOM 917 O O . LYS A 1 120 ? -37.75 92.562 33.75 1 85.19 120 LYS A O 1
ATOM 922 N N . PRO A 1 121 ? -38.062 94.688 33.344 1 82 121 PRO A N 1
ATOM 923 C CA . PRO A 1 121 ? -36.656 95 33.031 1 82 121 PRO A CA 1
ATOM 924 C C . PRO A 1 121 ? -35.719 94.625 34.188 1 82 121 PRO A C 1
ATOM 926 O O . PRO A 1 121 ? -34.594 94.188 33.938 1 82 121 PRO A O 1
ATOM 929 N N . ALA A 1 122 ? -36.094 94.688 35.438 1 82.19 122 ALA A N 1
ATOM 930 C CA . ALA A 1 122 ? -35.25 94.375 36.594 1 82.19 122 ALA A CA 1
ATOM 931 C C . ALA A 1 122 ? -35 92.875 36.719 1 82.19 122 ALA A C 1
ATOM 933 O O . ALA A 1 122 ? -34.031 92.438 37.344 1 82.19 122 ALA A O 1
ATOM 934 N N . LEU A 1 123 ? -35.906 92.062 36.125 1 81 123 LEU A N 1
ATOM 935 C CA . LEU A 1 123 ? -35.844 90.625 36.312 1 81 123 LEU A CA 1
ATOM 936 C C . LEU A 1 123 ? -35.281 89.938 35.062 1 81 123 LEU A C 1
ATOM 938 O O . LEU A 1 123 ? -35.062 88.75 35.062 1 81 123 LEU A O 1
ATOM 942 N N . LYS A 1 124 ? -35.062 90.75 34.062 1 80.5 124 LYS A N 1
ATOM 943 C CA . LYS A 1 124 ? -34.594 90.188 32.781 1 80.5 124 LYS A CA 1
ATOM 944 C C . LYS A 1 124 ? -33.25 89.5 32.969 1 80.5 124 LYS A C 1
ATOM 946 O O . LYS A 1 124 ? -32.938 88.562 32.219 1 80.5 124 LYS A O 1
ATOM 951 N N . HIS A 1 125 ? -32.469 89.875 33.938 1 77.81 125 HIS A N 1
ATOM 952 C CA . HIS A 1 125 ? -31.109 89.312 34.062 1 77.81 125 HIS A CA 1
ATOM 953 C C . HIS A 1 125 ? -31.062 88.125 35.031 1 77.81 125 HIS A C 1
ATOM 955 O O . HIS A 1 125 ? -29.984 87.688 35.375 1 77.81 125 HIS A O 1
ATOM 961 N N . HIS A 1 126 ? -32.312 87.688 35.5 1 80.44 126 HIS A N 1
ATOM 962 C CA . HIS A 1 126 ? -32.375 86.562 36.406 1 80.44 126 HIS A CA 1
ATOM 963 C C . HIS A 1 126 ? -31.984 85.25 35.688 1 80.44 126 HIS A C 1
ATOM 965 O O . HIS A 1 126 ? -32.219 85.125 34.469 1 80.44 126 HIS A O 1
ATOM 971 N N . HIS A 1 127 ? -31.281 84.375 36.375 1 76.06 127 HIS A N 1
ATOM 972 C CA . HIS A 1 127 ? -30.844 83.062 35.812 1 76.06 127 HIS A CA 1
ATOM 973 C C . HIS A 1 127 ? -31.969 82.062 35.844 1 76.06 127 HIS A C 1
ATOM 975 O O . HIS A 1 127 ? -32.469 81.688 36.906 1 76.06 127 HIS A O 1
ATOM 981 N N . MET A 1 128 ? -32.438 81.75 34.594 1 79.56 128 MET A N 1
ATOM 982 C CA . MET A 1 128 ? -33.531 80.812 34.469 1 79.56 128 MET A CA 1
ATOM 983 C C . MET A 1 128 ? -33 79.375 34.125 1 79.56 128 MET A C 1
ATOM 985 O O . MET A 1 128 ? -32.094 79.25 33.344 1 79.56 128 MET A O 1
ATOM 989 N N . VAL A 1 129 ? -33.375 78.312 34.781 1 76.88 129 VAL A N 1
ATOM 990 C CA . VAL A 1 129 ? -33.031 76.938 34.5 1 76.88 129 VAL A CA 1
ATOM 991 C C . VAL A 1 129 ? -34.281 76.125 34.219 1 76.88 129 VAL A C 1
ATOM 993 O O . VAL A 1 129 ? -35.406 76.625 34.406 1 76.88 129 VAL A O 1
ATOM 996 N N . GLU A 1 130 ? -34.125 75.062 33.719 1 78.19 130 GLU A N 1
ATOM 997 C CA . GLU A 1 130 ? -35.281 74.188 33.5 1 78.19 130 GLU A CA 1
ATOM 998 C C . GLU A 1 130 ? -36 73.938 34.812 1 78.19 130 GLU A C 1
ATOM 1000 O O . GLU A 1 130 ? -35.375 73.938 35.875 1 78.19 130 GLU A O 1
ATOM 1005 N N . ALA A 1 131 ? -37.281 73.688 34.656 1 77.94 131 ALA A N 1
ATOM 1006 C CA . ALA A 1 131 ? -38.125 73.562 35.844 1 77.94 131 ALA A CA 1
ATOM 1007 C C . ALA A 1 131 ? -37.562 72.438 36.75 1 77.94 131 ALA A C 1
ATOM 1009 O O . ALA A 1 131 ? -37.344 71.312 36.312 1 77.94 131 ALA A O 1
ATOM 1010 N N . THR A 1 132 ? -37.125 72.812 37.938 1 72.88 132 THR A N 1
ATOM 1011 C CA . THR A 1 132 ? -36.562 71.812 38.844 1 72.88 132 THR A CA 1
ATOM 1012 C C . THR A 1 132 ? -37.219 71.875 40.219 1 72.88 132 THR A C 1
ATOM 1014 O O . THR A 1 132 ? -37.656 72.938 40.625 1 72.88 132 THR A O 1
ATOM 1017 N N . LEU A 1 133 ? -37.406 70.75 40.844 1 63.28 133 LEU A N 1
ATOM 1018 C CA . LEU A 1 133 ? -38.062 70.625 42.125 1 63.28 133 LEU A CA 1
ATOM 1019 C C . LEU A 1 133 ? -37.125 71.062 43.25 1 63.28 133 LEU A C 1
ATOM 1021 O O . LEU A 1 133 ? -37.594 71.562 44.312 1 63.28 133 LEU A O 1
ATOM 1025 N N . SER A 1 134 ? -35.875 70.875 43.062 1 66.38 134 SER A N 1
ATOM 1026 C CA . SER A 1 134 ? -35 71.125 44.219 1 66.38 134 SER A CA 1
ATOM 1027 C C . SER A 1 134 ? -33.938 72.188 43.906 1 66.38 134 SER A C 1
ATOM 1029 O O . SER A 1 134 ? -33.062 71.938 43.094 1 66.38 134 SER A O 1
ATOM 1031 N N . LEU A 1 135 ? -34.25 73.25 44.406 1 71.12 135 LEU A N 1
ATOM 1032 C CA . LEU A 1 135 ? -33.312 74.375 44.312 1 71.12 135 LEU A CA 1
ATOM 1033 C C . LEU A 1 135 ? -32.188 74.188 45.312 1 71.12 135 LEU A C 1
ATOM 1035 O O . LEU A 1 135 ? -31.141 74.812 45.188 1 71.12 135 LEU A O 1
ATOM 1039 N N . ALA A 1 136 ? -32.438 73.188 46.25 1 71.19 136 ALA A N 1
ATOM 1040 C CA . ALA A 1 136 ? -31.438 73 47.281 1 71.19 136 ALA A CA 1
ATOM 1041 C C . ALA A 1 136 ? -30.125 72.5 46.688 1 71.19 136 ALA A C 1
ATOM 1043 O O . ALA A 1 136 ? -29.031 72.812 47.156 1 71.19 136 ALA A O 1
ATOM 1044 N N . ASP A 1 137 ? -30.266 71.875 45.562 1 73.81 137 ASP A N 1
ATOM 1045 C CA . ASP A 1 137 ? -29.078 71.25 44.938 1 73.81 137 ASP A CA 1
ATOM 1046 C C . ASP A 1 137 ? -28.281 72.312 44.125 1 73.81 137 ASP A C 1
ATOM 1048 O O . ASP A 1 137 ? -27.156 72.062 43.719 1 73.81 137 ASP A O 1
ATOM 1052 N N . ARG A 1 1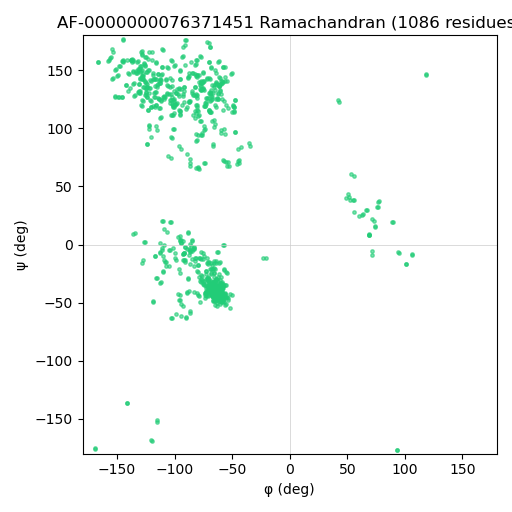38 ? -28.812 73.438 44.094 1 83.06 138 ARG A N 1
ATOM 1053 C CA . ARG A 1 138 ? -28.188 74.438 43.281 1 83.06 138 ARG A CA 1
ATOM 1054 C C . ARG A 1 138 ? -27.594 75.562 44.188 1 83.06 138 ARG A C 1
ATOM 1056 O O . ARG A 1 138 ? -27.031 76.562 43.688 1 83.06 138 ARG A O 1
ATOM 1063 N N . LYS A 1 139 ? -27.781 75.312 45.438 1 84.56 139 LYS A N 1
ATOM 1064 C CA . LYS A 1 139 ? -27.25 76.25 46.406 1 84.56 139 LYS A CA 1
ATOM 1065 C C . LYS A 1 139 ? -26.109 75.625 47.219 1 84.56 139 LYS A C 1
ATOM 1067 O O . LYS A 1 139 ? -26.109 74.438 47.469 1 84.56 139 LYS A O 1
ATOM 1072 N N . CYS A 1 140 ? -25.125 76.438 47.5 1 87.94 140 CYS A N 1
ATOM 1073 C CA . CYS A 1 140 ? -24.031 76 48.344 1 87.94 140 CYS A CA 1
ATOM 1074 C C . CYS A 1 140 ? -24.531 75.562 49.719 1 87.94 140 CYS A C 1
ATOM 1076 O O . CYS A 1 140 ? -25.297 76.312 50.344 1 87.94 140 CYS A O 1
ATOM 1078 N N . PRO A 1 141 ? -24.266 74.438 50.188 1 83.56 141 PRO A N 1
ATOM 1079 C CA . PRO A 1 141 ? -24.75 74 51.5 1 83.56 141 PRO A CA 1
ATOM 1080 C C . PRO A 1 141 ? -24.219 74.812 52.656 1 83.56 141 PRO A C 1
ATOM 1082 O O . PRO A 1 141 ? -24.875 75 53.688 1 83.56 141 PRO A O 1
ATOM 1085 N N . GLU A 1 142 ? -23.219 75.562 52.469 1 86.44 142 GLU A N 1
ATOM 1086 C CA . GLU A 1 142 ? -22.594 76.375 53.531 1 86.44 142 GLU A CA 1
ATOM 1087 C C . GLU A 1 142 ? -23.125 77.75 53.531 1 86.44 142 GLU A C 1
ATOM 1089 O O . GLU A 1 142 ? -23.391 78.375 54.594 1 86.44 142 GLU A O 1
ATOM 1094 N N . HIS A 1 143 ? -23.281 78.375 52.344 1 87.5 143 HIS A N 1
ATOM 1095 C CA . HIS A 1 143 ? -23.578 79.812 52.281 1 87.5 143 HIS A CA 1
ATOM 1096 C C . HIS A 1 143 ? -24.969 80.062 51.75 1 87.5 143 HIS A C 1
ATOM 1098 O O . HIS A 1 143 ? -25.438 81.188 51.719 1 87.5 143 HIS A O 1
ATOM 1104 N N . GLN A 1 144 ? -25.594 79 51.312 1 82.56 144 GLN A N 1
ATOM 1105 C CA . GLN A 1 144 ? -26.969 79.062 50.812 1 82.56 144 GLN A CA 1
ATOM 1106 C C . GLN A 1 144 ? -27.062 80 49.625 1 82.56 144 GLN A C 1
ATOM 1108 O O . GLN A 1 144 ? -28.047 80.75 49.5 1 82.56 144 GLN A O 1
ATOM 1113 N N . GLU A 1 145 ? -26 80.188 48.969 1 85.06 145 GLU A N 1
ATOM 1114 C CA . GLU A 1 145 ? -25.953 80.938 47.75 1 85.06 145 GLU A CA 1
ATOM 1115 C C . GLU A 1 145 ? -25.938 80.062 46.5 1 85.06 145 GLU A C 1
ATOM 1117 O O . GLU A 1 145 ? -25.562 78.875 46.594 1 85.06 145 GLU A O 1
ATOM 1122 N N . LEU A 1 146 ? -26.422 80.688 45.438 1 84.69 146 LEU A N 1
ATOM 1123 C CA . LEU A 1 146 ? -26.453 79.938 44.188 1 84.69 146 LEU A CA 1
ATOM 1124 C C . LEU A 1 146 ? -25.047 79.5 43.75 1 84.69 146 LEU A C 1
ATOM 1126 O O . LEU A 1 146 ? -24.109 80.312 43.875 1 84.69 146 LEU A O 1
ATOM 1130 N N . LEU A 1 147 ? -24.969 78.25 43.281 1 88.44 147 LEU A N 1
ATOM 1131 C CA . LEU A 1 147 ? -23.703 77.812 42.719 1 88.44 147 LEU A CA 1
ATOM 1132 C C . LEU A 1 147 ? -23.422 78.438 41.375 1 88.44 147 LEU A C 1
ATOM 1134 O O . LEU A 1 147 ? -24.25 78.375 40.469 1 88.44 147 LEU A O 1
ATOM 1138 N N . ARG A 1 148 ? -22.328 79.125 41.188 1 86.44 148 ARG A N 1
ATOM 1139 C CA . ARG A 1 148 ? -22.031 79.875 39.938 1 86.44 148 ARG A CA 1
ATOM 1140 C C . ARG A 1 148 ? -20.641 79.5 39.406 1 86.44 148 ARG A C 1
ATOM 1142 O O . ARG A 1 148 ? -20.328 79.75 38.25 1 86.44 148 ARG A O 1
ATOM 1149 N N . TYR A 1 149 ? -19.859 78.875 40.312 1 91.88 149 TYR A N 1
ATOM 1150 C CA . TYR A 1 149 ? -18.469 78.625 39.969 1 91.88 149 TYR A CA 1
ATOM 1151 C C . TYR A 1 149 ? -18.125 77.125 40.156 1 91.88 149 TYR A C 1
ATOM 1153 O O . TYR A 1 149 ? -18.859 76.438 40.812 1 91.88 149 TYR A O 1
ATOM 1161 N N . TYR A 1 150 ? -17.109 76.75 39.406 1 93.62 150 TYR A N 1
ATOM 1162 C CA . TYR A 1 150 ? -16.531 75.438 39.562 1 93.62 150 TYR A CA 1
ATOM 1163 C C . TYR A 1 150 ? -15.086 75.5 40.031 1 93.62 150 TYR A C 1
ATOM 1165 O O . TYR A 1 150 ? -14.266 76.188 39.406 1 93.62 150 TYR A O 1
ATOM 1173 N N . CYS A 1 151 ? -14.789 74.938 41.156 1 93.88 151 CYS A N 1
ATOM 1174 C CA . CYS A 1 151 ? -13.43 74.875 41.656 1 93.88 151 CYS A CA 1
ATOM 1175 C C . CYS A 1 151 ? -12.664 73.688 41.062 1 93.88 151 CYS A C 1
ATOM 1177 O O . CYS A 1 151 ? -12.953 72.562 41.375 1 93.88 151 CYS A O 1
ATOM 1179 N N . SER A 1 152 ? -11.672 73.938 40.219 1 89.5 152 SER A N 1
ATOM 1180 C CA . SER A 1 152 ? -10.914 72.875 39.531 1 89.5 152 SER A CA 1
ATOM 1181 C C . SER A 1 152 ? -10.039 72.062 40.5 1 89.5 152 SER A C 1
ATOM 1183 O O . SER A 1 152 ? -9.773 70.938 40.281 1 89.5 152 SER A O 1
ATOM 1185 N N . ASN A 1 153 ? -9.586 72.75 41.531 1 89.75 153 ASN A N 1
ATOM 1186 C CA . ASN A 1 153 ? -8.711 72.125 42.5 1 89.75 153 ASN A CA 1
ATOM 1187 C C . ASN A 1 153 ? -9.461 71 43.281 1 89.75 153 ASN A C 1
ATOM 1189 O O . ASN A 1 153 ? -8.914 69.938 43.531 1 89.75 153 ASN A O 1
ATOM 1193 N N . ASP A 1 154 ? -10.68 71.312 43.562 1 88.44 154 ASP A N 1
ATOM 1194 C CA . ASP A 1 154 ? -11.43 70.375 44.438 1 88.44 154 ASP A CA 1
ATOM 1195 C C . ASP A 1 154 ? -12.438 69.562 43.625 1 88.44 154 ASP A C 1
ATOM 1197 O O . ASP A 1 154 ? -12.953 68.562 44.094 1 88.44 154 ASP A O 1
ATOM 1201 N N . GLY A 1 155 ? -12.727 70.062 42.469 1 87.38 155 GLY A N 1
ATOM 1202 C CA . GLY A 1 155 ? -13.641 69.312 41.594 1 87.38 155 GLY A CA 1
ATOM 1203 C C . GLY A 1 155 ? -15.094 69.438 42.031 1 87.38 155 GLY A C 1
ATOM 1204 O O . GLY A 1 155 ? -15.852 68.438 41.938 1 87.38 155 GLY A O 1
ATOM 1205 N N . VAL A 1 156 ? -15.477 70.562 42.594 1 87.75 156 VAL A N 1
ATOM 1206 C CA . VAL A 1 156 ? -16.844 70.75 43.062 1 87.75 156 VAL A CA 1
ATOM 1207 C C . VAL A 1 156 ? -17.344 72.125 42.688 1 87.75 156 VAL A C 1
ATOM 1209 O O . VAL A 1 156 ? -16.562 73 42.344 1 87.75 156 VAL A O 1
ATOM 1212 N N . CYS A 1 157 ? -18.656 72.25 42.625 1 91.25 157 CYS A N 1
ATOM 1213 C CA . CYS A 1 157 ? -19.281 73.562 42.375 1 91.25 157 CYS A CA 1
ATOM 1214 C C . CYS A 1 157 ? -19.219 74.438 43.625 1 91.25 157 CYS A C 1
ATOM 1216 O O . CYS A 1 157 ? -19.234 73.938 44.75 1 91.25 157 CYS A O 1
ATOM 1218 N N . ALA A 1 158 ? -18.938 75.75 43.375 1 90.5 158 ALA A N 1
ATOM 1219 C CA . ALA A 1 158 ? -18.781 76.688 44.5 1 90.5 158 ALA A CA 1
ATOM 1220 C C . ALA A 1 158 ? -19.625 77.938 44.281 1 90.5 158 ALA A C 1
ATOM 1222 O O . ALA A 1 158 ? -19.984 78.25 43.156 1 90.5 158 ALA A O 1
ATOM 1223 N N . CYS A 1 159 ? -20.047 78.562 45.406 1 89.56 159 CYS A N 1
ATOM 1224 C CA . CYS A 1 159 ? -20.703 79.875 45.344 1 89.56 159 CYS A CA 1
ATOM 1225 C C . CYS A 1 159 ? -19.688 81 45.438 1 89.56 159 CYS A C 1
ATOM 1227 O O . CYS A 1 159 ? -18.5 80.75 45.594 1 89.56 159 CYS A O 1
ATOM 1229 N N . VAL A 1 160 ? -20.125 82.188 45.312 1 88.56 160 VAL A N 1
ATOM 1230 C CA . VAL A 1 160 ? -19.234 83.375 45.281 1 88.56 160 VAL A CA 1
ATOM 1231 C C . VAL A 1 160 ? -18.547 83.562 46.625 1 88.56 160 VAL A C 1
ATOM 1233 O O . VAL A 1 160 ? -17.344 83.812 46.688 1 88.56 160 VAL A O 1
ATOM 1236 N N . THR A 1 161 ? -19.281 83.312 47.719 1 91.69 161 THR A N 1
ATOM 1237 C CA . THR A 1 161 ? -18.75 83.5 49.031 1 91.69 161 THR A CA 1
ATOM 1238 C C . THR A 1 161 ? -17.688 82.438 49.375 1 91.69 161 THR A C 1
ATOM 1240 O O . THR A 1 161 ? -16.688 82.75 50 1 91.69 161 THR A O 1
ATOM 1243 N N . CYS A 1 162 ? -17.922 81.188 48.875 1 90.94 162 CYS A N 1
ATOM 1244 C CA . CYS A 1 162 ? -16.953 80.125 49.062 1 90.94 162 CYS A CA 1
ATOM 1245 C C . CYS A 1 162 ? -15.609 80.438 48.438 1 90.94 162 CYS A C 1
ATOM 1247 O O . CYS A 1 162 ? -14.555 80.125 48.969 1 90.94 162 CYS A O 1
ATOM 1249 N N . TYR A 1 163 ? -15.57 81.188 47.375 1 88.5 163 TYR A N 1
ATOM 1250 C CA . TYR A 1 163 ? -14.391 81.5 46.594 1 88.5 163 TYR A CA 1
ATOM 1251 C C . TYR A 1 163 ? -13.688 82.75 47.188 1 88.5 163 TYR A C 1
ATOM 1253 O O . TYR A 1 163 ? -12.453 82.75 47.281 1 88.5 163 TYR A O 1
ATOM 1261 N N . VAL A 1 164 ? -14.438 83.688 47.594 1 88.62 164 VAL A N 1
ATOM 1262 C CA . VAL A 1 164 ? -13.875 84.938 48.062 1 88.62 164 VAL A CA 1
ATOM 1263 C C . VAL A 1 164 ? -13.375 84.812 49.5 1 88.62 164 VAL A C 1
ATOM 1265 O O . VAL A 1 164 ? -12.312 85.375 49.844 1 88.62 164 VAL A O 1
ATOM 1268 N N . ALA A 1 165 ? -14.172 84.188 50.281 1 87.75 165 ALA A N 1
ATOM 1269 C CA . ALA A 1 165 ? -13.82 84.188 51.719 1 87.75 165 ALA A CA 1
ATOM 1270 C C . ALA A 1 165 ? -13.961 82.812 52.312 1 87.75 165 ALA A C 1
ATOM 1272 O O . ALA A 1 165 ? -13.828 82.625 53.5 1 87.75 165 ALA A O 1
ATOM 1273 N N . GLY A 1 166 ? -14.156 81.812 51.5 1 86.31 166 GLY A N 1
ATOM 1274 C CA . GLY A 1 166 ? -14.445 80.5 52.062 1 86.31 166 GLY A CA 1
ATOM 1275 C C . GLY A 1 166 ? -13.367 79.5 51.75 1 86.31 166 GLY A C 1
ATOM 1276 O O . GLY A 1 166 ? -12.18 79.812 51.719 1 86.31 166 GLY A O 1
ATOM 1277 N N . ALA A 1 167 ? -13.734 78.125 51.656 1 88.5 167 ALA A N 1
ATOM 1278 C CA . ALA A 1 167 ? -12.859 77 51.594 1 88.5 167 ALA A CA 1
ATOM 1279 C C . ALA A 1 167 ? -12.125 76.938 50.25 1 88.5 167 ALA A C 1
ATOM 1281 O O . ALA A 1 167 ? -11.07 76.312 50.156 1 88.5 167 ALA A O 1
ATOM 1282 N N . HIS A 1 168 ? -12.602 77.688 49.281 1 90.56 168 HIS A N 1
ATOM 1283 C CA . HIS A 1 168 ? -12.016 77.625 47.938 1 90.56 168 HIS A CA 1
ATOM 1284 C C . HIS A 1 168 ? -11.273 78.875 47.594 1 90.56 168 HIS A C 1
ATOM 1286 O O . HIS A 1 168 ? -11.062 79.188 46.406 1 90.56 168 HIS A O 1
ATOM 1292 N N . ARG A 1 169 ? -10.945 79.562 48.688 1 88.69 169 ARG A N 1
ATOM 1293 C CA . ARG A 1 169 ? -10.211 80.812 48.5 1 88.69 169 ARG A CA 1
ATOM 1294 C C . ARG A 1 169 ? -8.867 80.562 47.812 1 88.69 169 ARG A C 1
ATOM 1296 O O . ARG A 1 169 ? -8.148 79.625 48.188 1 88.69 169 ARG A O 1
ATOM 1303 N N . ASN A 1 170 ? -8.445 81.25 46.812 1 88.19 170 ASN A N 1
ATOM 1304 C CA . ASN A 1 170 ? -7.199 81.188 46.031 1 88.19 170 ASN A CA 1
ATOM 1305 C C . ASN A 1 170 ? -7.098 79.938 45.188 1 88.19 170 ASN A C 1
ATOM 1307 O O . ASN A 1 170 ? -6 79.562 44.812 1 88.19 170 ASN A O 1
ATOM 1311 N N . HIS A 1 171 ? -8.156 79.125 45.094 1 93.12 171 HIS A N 1
ATOM 1312 C CA . HIS A 1 171 ? -8.156 78 44.188 1 93.12 171 HIS A CA 1
ATOM 1313 C C . HIS A 1 171 ? -8.406 78.438 42.75 1 93.12 171 HIS A C 1
ATOM 1315 O O . HIS A 1 171 ? -8.734 79.625 42.5 1 93.12 171 HIS A O 1
ATOM 1321 N N . ASP A 1 172 ? -8.07 77.562 41.844 1 91.69 172 ASP A N 1
ATOM 1322 C CA . ASP A 1 172 ? -8.398 77.812 40.438 1 91.69 172 ASP A CA 1
ATOM 1323 C C . ASP A 1 172 ? -9.891 77.625 40.156 1 91.69 172 ASP A C 1
ATOM 1325 O O . ASP A 1 172 ? -10.383 76.5 40.188 1 91.69 172 ASP A O 1
ATOM 1329 N N . VAL A 1 173 ? -10.648 78.688 40.094 1 91.44 173 VAL A N 1
ATOM 1330 C CA . VAL A 1 173 ? -12.102 78.625 39.938 1 91.44 173 VAL A CA 1
ATOM 1331 C C . VAL A 1 173 ? -12.516 79.25 38.594 1 91.44 173 VAL A C 1
ATOM 1333 O O . VAL A 1 173 ? -11.898 80.188 38.094 1 91.44 173 VAL A O 1
ATOM 1336 N N . LYS A 1 174 ? -13.398 78.562 37.938 1 93 174 LYS A N 1
ATOM 1337 C CA . LYS A 1 174 ? -14 79 36.688 1 93 174 LYS A CA 1
ATOM 1338 C C . LYS A 1 174 ? -15.516 79.125 36.812 1 93 174 LYS A C 1
ATOM 1340 O O . LYS A 1 174 ? -16.109 78.625 37.781 1 93 174 LYS A O 1
ATOM 1345 N N . THR A 1 175 ? -16.109 79.938 35.875 1 92.12 175 THR A N 1
ATOM 1346 C CA . THR A 1 175 ? -17.562 80 35.875 1 92.12 175 THR A CA 1
ATOM 1347 C C . THR A 1 175 ? -18.109 78.625 35.5 1 92.12 175 THR A C 1
ATOM 1349 O O . THR A 1 175 ? -17.438 77.812 34.844 1 92.12 175 THR A O 1
ATOM 1352 N N . LEU A 1 176 ? -19.203 78.25 35.938 1 89.81 176 LEU A N 1
ATOM 1353 C CA . LEU A 1 176 ? -19.812 76.938 35.656 1 89.81 176 LEU A CA 1
ATOM 1354 C C . LEU A 1 176 ? -19.922 76.688 34.156 1 89.81 176 LEU A C 1
ATOM 1356 O O . LEU A 1 176 ? -19.703 75.562 33.688 1 89.81 176 LEU A O 1
ATOM 1360 N N . LYS A 1 177 ? -20.375 77.688 33.438 1 89.06 177 LYS A N 1
ATOM 1361 C CA . LYS A 1 177 ? -20.516 77.562 32 1 89.06 177 LYS A CA 1
ATOM 1362 C C . LYS A 1 177 ? -19.188 77.25 31.344 1 89.06 177 LYS A C 1
ATOM 1364 O O . LYS A 1 177 ? -19.094 76.375 30.5 1 89.06 177 LYS A O 1
ATOM 1369 N N . GLU A 1 178 ? -18.141 78 31.703 1 93.25 178 GLU A N 1
ATOM 1370 C CA . GLU A 1 178 ? -16.812 77.75 31.141 1 93.25 178 GLU A CA 1
ATOM 1371 C C . GLU A 1 178 ? -16.281 76.375 31.484 1 93.25 178 GLU A C 1
ATOM 1373 O O . GLU A 1 178 ? -15.719 75.688 30.625 1 93.25 178 GLU A O 1
ATOM 1378 N N . ALA A 1 179 ? -16.406 76 32.75 1 93.06 179 ALA A N 1
ATOM 1379 C CA . ALA A 1 179 ? -15.961 74.688 33.188 1 93.06 179 ALA A CA 1
ATOM 1380 C C . ALA A 1 179 ? -16.734 73.625 32.469 1 93.06 179 ALA A C 1
ATOM 1382 O O . ALA A 1 179 ? -16.156 72.562 32.094 1 93.06 179 ALA A O 1
ATOM 1383 N N . HIS A 1 180 ? -18.016 73.75 32.312 1 92.56 180 HIS A N 1
ATOM 1384 C CA . HIS A 1 180 ? -18.875 72.812 31.625 1 92.56 180 HIS A CA 1
ATOM 1385 C C . HIS A 1 180 ? -18.438 72.625 30.188 1 92.56 180 HIS A C 1
ATOM 1387 O O . HIS A 1 180 ? -18.312 71.5 29.703 1 92.56 180 HIS A O 1
ATOM 1393 N N . ASP A 1 181 ? -18.219 73.688 29.469 1 93.25 181 ASP A N 1
ATOM 1394 C CA . ASP A 1 181 ? -17.812 73.625 28.078 1 93.25 181 ASP A CA 1
ATOM 1395 C C . ASP A 1 181 ? -16.469 72.875 27.938 1 93.25 181 ASP A C 1
ATOM 1397 O O . ASP A 1 181 ? -16.266 72.125 27 1 93.25 181 ASP A O 1
ATOM 1401 N N . GLU A 1 182 ? -15.617 73.25 28.875 1 92.38 182 GLU A N 1
ATOM 1402 C CA . GLU A 1 182 ? -14.305 72.625 28.828 1 92.38 182 GLU A CA 1
ATOM 1403 C C . GLU A 1 182 ? -14.406 71.125 29.062 1 92.38 182 GLU A C 1
ATOM 1405 O O . GLU A 1 182 ? -13.789 70.312 28.344 1 92.38 182 GLU A O 1
ATOM 1410 N N . LYS A 1 183 ? -15.148 70.688 30.062 1 91.81 183 LYS A N 1
ATOM 1411 C CA . LYS A 1 183 ? -15.312 69.25 30.359 1 91.81 183 LYS A CA 1
ATOM 1412 C C . LYS A 1 183 ? -16.078 68.5 29.25 1 91.81 183 LYS A C 1
ATOM 1414 O O . LYS A 1 183 ? -15.805 67.375 28.953 1 91.81 183 LYS A O 1
ATOM 1419 N N . ARG A 1 184 ? -17.016 69.188 28.672 1 90.94 184 ARG A N 1
ATOM 1420 C CA . ARG A 1 184 ? -17.766 68.625 27.562 1 90.94 184 ARG A CA 1
ATOM 1421 C C . ARG A 1 184 ? -16.859 68.375 26.344 1 90.94 184 ARG A C 1
ATOM 1423 O O . ARG A 1 184 ? -17 67.375 25.656 1 90.94 184 ARG A O 1
ATOM 1430 N N . ALA A 1 185 ? -15.977 69.375 26.156 1 92.44 185 ALA A N 1
ATOM 1431 C CA . ALA A 1 185 ? -15.039 69.188 25.062 1 92.44 185 ALA A CA 1
ATOM 1432 C C . ALA A 1 185 ? -14.125 68 25.281 1 92.44 185 ALA A C 1
ATOM 1434 O O . ALA A 1 185 ? -13.836 67.25 24.344 1 92.44 185 ALA A O 1
ATOM 1435 N N . ALA A 1 186 ? -13.695 67.875 26.547 1 89.56 186 ALA A N 1
ATOM 1436 C CA . ALA A 1 186 ? -12.844 66.75 26.875 1 89.56 186 ALA A CA 1
ATOM 1437 C C . ALA A 1 186 ? -13.602 65.438 26.719 1 89.56 186 ALA A C 1
ATOM 1439 O O . ALA A 1 186 ? -13.039 64.438 26.234 1 89.56 186 ALA A O 1
ATOM 1440 N N . LEU A 1 187 ? -14.828 65.375 27.109 1 89.69 187 LEU A N 1
ATOM 1441 C CA . LEU A 1 187 ? -15.664 64.188 26.984 1 89.69 187 LEU A CA 1
ATOM 1442 C C . LEU A 1 187 ? -15.898 63.875 25.516 1 89.69 187 LEU A C 1
ATOM 1444 O O . LEU A 1 187 ? -15.961 62.688 25.141 1 89.69 187 LEU A O 1
ATOM 1448 N N . SER A 1 188 ? -16.062 64.875 24.75 1 91.56 188 SER A N 1
ATOM 1449 C CA . SER A 1 188 ? -16.266 64.688 23.328 1 91.56 188 SER A CA 1
ATOM 1450 C C . SER A 1 188 ? -15.07 63.969 22.688 1 91.56 188 SER A C 1
ATOM 1452 O O . SER A 1 188 ? -15.234 63.094 21.844 1 91.56 188 SER A O 1
ATOM 1454 N N . GLN A 1 189 ? -13.891 64.375 23.156 1 90.38 189 GLN A N 1
ATOM 1455 C CA . GLN A 1 189 ? -12.688 63.75 22.641 1 90.38 189 GLN A CA 1
ATOM 1456 C C . GLN A 1 189 ? -12.609 62.281 23.078 1 90.38 189 GLN A C 1
ATOM 1458 O O . GLN A 1 189 ? -12.234 61.438 22.281 1 90.38 189 GLN A O 1
ATOM 1463 N N . THR A 1 190 ? -12.969 62.062 24.312 1 88.62 190 THR A N 1
ATOM 1464 C CA . THR A 1 190 ? -12.961 60.688 24.828 1 88.62 190 THR A CA 1
ATOM 1465 C C . THR A 1 190 ? -13.984 59.844 24.094 1 88.62 190 THR A C 1
ATOM 1467 O O . THR A 1 190 ? -13.711 58.656 23.781 1 88.62 190 THR A O 1
ATOM 1470 N N . LEU A 1 191 ? -15.109 60.375 23.812 1 90.31 191 LEU A N 1
ATOM 1471 C CA . LEU A 1 191 ? -16.156 59.656 23.094 1 90.31 191 LEU A CA 1
ATOM 1472 C C . LEU A 1 191 ? -15.688 59.281 21.688 1 90.31 191 LEU A C 1
ATOM 1474 O O . LEU A 1 191 ? -15.984 58.188 21.188 1 90.31 191 LEU A O 1
ATOM 1478 N N . ARG A 1 192 ? -14.914 60.188 21.094 1 90.5 192 ARG A N 1
ATOM 1479 C CA . ARG A 1 192 ? -14.398 59.906 19.75 1 90.5 192 ARG A CA 1
ATOM 1480 C C . ARG A 1 192 ? -13.406 58.75 19.781 1 90.5 192 ARG A C 1
ATOM 1482 O O . ARG A 1 192 ? -13.438 57.875 18.906 1 90.5 192 ARG A O 1
ATOM 1489 N N . ARG A 1 193 ? -12.57 58.75 20.828 1 88.44 193 ARG A N 1
ATOM 1490 C CA . ARG A 1 193 ? -11.578 57.688 20.953 1 88.44 193 ARG A CA 1
ATOM 1491 C C . ARG A 1 193 ? -12.242 56.344 21.219 1 88.44 193 ARG A C 1
ATOM 1493 O O . ARG A 1 193 ? -11.82 55.312 20.672 1 88.44 193 ARG A O 1
ATOM 1500 N N . LEU A 1 194 ? -13.258 56.375 22.047 1 89.31 194 LEU A N 1
ATOM 1501 C CA . LEU A 1 194 ? -13.977 55.156 22.375 1 89.31 194 LEU A CA 1
ATOM 1502 C C . LEU A 1 194 ? -14.727 54.625 21.156 1 89.31 194 LEU A C 1
ATOM 1504 O O . LEU A 1 194 ? -14.805 53.406 20.953 1 89.31 194 LEU A O 1
ATOM 1508 N N . ASN A 1 195 ? -15.273 55.531 20.422 1 91.12 195 ASN A N 1
ATOM 1509 C CA . ASN A 1 195 ? -15.961 55.125 19.219 1 91.12 195 ASN A CA 1
ATOM 1510 C C . ASN A 1 195 ? -15 54.469 18.219 1 91.12 195 ASN A C 1
ATOM 1512 O O . ASN A 1 195 ? -15.359 53.5 17.531 1 91.12 195 ASN A O 1
ATOM 1516 N N . GLU A 1 196 ? -13.859 55.062 18.156 1 90.25 196 GLU A N 1
ATOM 1517 C CA . GLU A 1 196 ? -12.852 54.5 17.281 1 90.25 196 GLU A CA 1
ATOM 1518 C C . GLU A 1 196 ? -12.414 53.125 17.766 1 90.25 196 GLU A C 1
ATOM 1520 O O . GLU A 1 196 ? -12.242 52.219 16.969 1 90.25 196 GLU A O 1
ATOM 1525 N N . ALA A 1 197 ? -12.227 53 19.062 1 88.12 197 ALA A N 1
ATOM 1526 C CA . ALA A 1 197 ? -11.875 51.688 19.641 1 88.12 197 ALA A CA 1
ATOM 1527 C C . ALA A 1 197 ? -12.969 50.656 19.391 1 88.12 197 ALA A C 1
ATOM 1529 O O . ALA A 1 197 ? -12.688 49.5 19.156 1 88.12 197 ALA A O 1
ATOM 1530 N N . GLY A 1 198 ? -14.195 51.125 19.484 1 87.88 198 GLY A N 1
ATOM 1531 C CA . GLY A 1 198 ? -15.32 50.25 19.203 1 87.88 198 GLY A CA 1
ATOM 1532 C C . GLY A 1 198 ? -15.336 49.75 17.766 1 87.88 198 GLY A C 1
ATOM 1533 O O . GLY A 1 198 ? -15.617 48.562 17.516 1 87.88 198 GLY A O 1
ATOM 1534 N N . ARG A 1 199 ? -15.016 50.594 16.812 1 90.5 199 ARG A N 1
ATOM 1535 C CA . ARG A 1 199 ? -14.961 50.219 15.406 1 90.5 199 ARG A CA 1
ATOM 1536 C C . ARG A 1 199 ? -13.859 49.188 15.156 1 90.5 199 ARG A C 1
ATOM 1538 O O . ARG A 1 199 ? -14.062 48.219 14.422 1 90.5 199 ARG A O 1
ATOM 1545 N N . LEU A 1 200 ? -12.703 49.438 15.789 1 89.44 200 LEU A N 1
ATOM 1546 C CA . LEU A 1 200 ? -11.578 48.5 15.625 1 89.44 200 LEU A CA 1
ATOM 1547 C C . LEU A 1 200 ? -11.906 47.125 16.219 1 89.44 200 LEU A C 1
ATOM 1549 O O . LEU A 1 200 ? -11.555 46.125 15.633 1 89.44 200 LEU A O 1
ATOM 1553 N N . THR A 1 201 ? -12.555 47.156 17.328 1 90.25 201 THR A N 1
ATOM 1554 C CA . THR A 1 201 ? -12.93 45.906 17.969 1 90.25 201 THR A CA 1
ATOM 1555 C C . THR A 1 201 ? -13.961 45.156 17.141 1 90.25 201 THR A C 1
ATOM 1557 O O . THR A 1 201 ? -13.93 43.938 17.062 1 90.25 201 THR A O 1
ATOM 1560 N N . ASP A 1 202 ? -14.867 45.906 16.547 1 91 202 ASP A N 1
ATOM 1561 C CA . ASP A 1 202 ? -15.844 45.281 15.648 1 91 202 ASP A CA 1
ATOM 1562 C C . ASP A 1 202 ? -15.148 44.625 14.453 1 91 202 ASP A C 1
ATOM 1564 O O . ASP A 1 202 ? -15.539 43.562 14.016 1 91 202 ASP A O 1
ATOM 1568 N N . GLY A 1 203 ? -14.211 45.375 13.945 1 91.69 203 GLY A N 1
ATOM 1569 C CA . GLY A 1 203 ? -13.438 44.812 12.844 1 91.69 203 GLY A CA 1
ATOM 1570 C C . GLY A 1 203 ? -12.688 43.562 13.219 1 91.69 203 GLY A C 1
ATOM 1571 O O . GLY A 1 203 ? -12.641 42.594 12.438 1 91.69 203 GLY A O 1
ATOM 1572 N N . ALA A 1 204 ? -12.125 43.562 14.438 1 92.62 204 ALA A N 1
ATOM 1573 C CA . ALA A 1 204 ? -11.391 42.375 14.922 1 92.62 204 ALA A CA 1
ATOM 1574 C C . ALA A 1 204 ? -12.312 41.188 15.094 1 92.62 204 ALA A C 1
ATOM 1576 O O . ALA A 1 204 ? -11.938 40.062 14.781 1 92.62 204 ALA A O 1
ATOM 1577 N N . SER A 1 205 ? -13.5 41.469 15.602 1 91.88 205 SER A N 1
ATOM 1578 C CA . SER A 1 205 ? -14.484 40.406 15.781 1 91.88 205 SER A CA 1
ATOM 1579 C C . SER A 1 205 ? -14.875 39.781 14.445 1 91.88 205 SER A C 1
ATOM 1581 O O . SER A 1 205 ? -14.984 38.562 14.336 1 91.88 205 SER A O 1
ATOM 1583 N N . ALA A 1 206 ? -15.062 40.562 13.484 1 93.06 206 ALA A N 1
ATOM 1584 C CA . ALA A 1 206 ? -15.43 40.062 12.156 1 93.06 206 ALA A CA 1
ATOM 1585 C C . ALA A 1 206 ? -14.289 39.281 11.523 1 93.06 206 ALA A C 1
ATOM 1587 O O . ALA A 1 206 ? -14.523 38.25 10.875 1 93.06 206 ALA A O 1
ATOM 1588 N N . GLU A 1 207 ? -13.102 39.812 11.711 1 93.62 207 GLU A N 1
ATOM 1589 C CA . GLU A 1 207 ? -11.938 39.125 11.172 1 93.62 207 GLU A CA 1
ATOM 1590 C C . GLU A 1 207 ? -11.781 37.719 11.789 1 93.62 207 GLU A C 1
ATOM 1592 O O . GLU A 1 207 ? -11.438 36.781 11.094 1 93.62 207 GLU A O 1
ATOM 1597 N N . LEU A 1 208 ? -12.016 37.688 13.07 1 94.88 208 LEU A N 1
ATOM 1598 C CA . LEU A 1 208 ? -11.906 36.406 13.766 1 94.88 208 LEU A CA 1
ATOM 1599 C C . LEU A 1 208 ? -12.992 35.438 13.305 1 94.88 208 LEU A C 1
ATOM 1601 O O . LEU A 1 208 ? -12.734 34.219 13.141 1 94.88 208 LEU A O 1
ATOM 1605 N N . ALA A 1 209 ? -14.172 35.938 13.109 1 94.19 209 ALA A N 1
ATOM 1606 C CA . ALA A 1 209 ? -15.258 35.094 12.602 1 94.19 209 ALA A CA 1
ATOM 1607 C C . ALA A 1 209 ? -14.938 34.562 11.219 1 94.19 209 ALA A C 1
ATOM 1609 O O . ALA A 1 209 ? -15.211 33.406 10.922 1 94.19 209 ALA A O 1
ATOM 1610 N N . ASP A 1 210 ? -14.398 35.375 10.414 1 95.69 210 ASP A N 1
ATOM 1611 C CA . ASP A 1 210 ? -14 34.969 9.07 1 95.69 210 ASP A CA 1
ATOM 1612 C C . ASP A 1 210 ? -12.898 33.906 9.141 1 95.69 210 ASP A C 1
ATOM 1614 O O . ASP A 1 210 ? -12.875 32.969 8.344 1 95.69 210 ASP A O 1
ATOM 1618 N N . ASN A 1 211 ? -11.984 34.125 10.055 1 95.94 211 ASN A N 1
ATOM 1619 C CA . ASN A 1 211 ? -10.891 33.188 10.211 1 95.94 211 ASN A CA 1
ATOM 1620 C C . ASN A 1 211 ? -11.406 31.797 10.641 1 95.94 211 ASN A C 1
ATOM 1622 O O . ASN A 1 211 ? -10.938 30.781 10.148 1 95.94 211 ASN A O 1
ATOM 1626 N N . VAL A 1 212 ? -12.352 31.812 11.539 1 95.94 212 VAL A N 1
ATOM 1627 C CA . VAL A 1 212 ? -12.953 30.562 11.977 1 95.94 212 VAL A CA 1
ATOM 1628 C C . VAL A 1 212 ? -13.586 29.844 10.781 1 95.94 212 VAL A C 1
ATOM 1630 O O . VAL A 1 212 ? -13.383 28.641 10.578 1 95.94 212 VAL A O 1
ATOM 1633 N N . ARG A 1 213 ? -14.281 30.562 9.945 1 95.44 213 ARG A N 1
ATOM 1634 C CA . ARG A 1 213 ? -14.93 29.984 8.766 1 95.44 213 ARG A CA 1
ATOM 1635 C C . ARG A 1 213 ? -13.898 29.438 7.785 1 95.44 213 ARG A C 1
ATOM 1637 O O . ARG A 1 213 ? -14.094 28.375 7.191 1 95.44 213 ARG A O 1
ATOM 1644 N N . ALA A 1 214 ? -12.906 30.234 7.637 1 94.88 214 ALA A N 1
ATOM 1645 C CA . ALA A 1 214 ? -11.852 29.812 6.711 1 94.88 214 ALA A CA 1
ATOM 1646 C C . ALA A 1 214 ? -11.203 28.516 7.172 1 94.88 214 ALA A C 1
ATOM 1648 O O . ALA A 1 214 ? -10.938 27.625 6.363 1 94.88 214 ALA A O 1
ATOM 1649 N N . VAL A 1 215 ? -10.922 28.406 8.469 1 95.69 215 VAL A N 1
ATOM 1650 C CA . VAL A 1 215 ? -10.297 27.219 9.031 1 95.69 215 VAL A CA 1
ATOM 1651 C C . VAL A 1 215 ? -11.234 26.016 8.875 1 95.69 215 VAL A C 1
ATOM 1653 O O . VAL A 1 215 ? -10.805 24.938 8.469 1 95.69 215 VAL A O 1
ATOM 1656 N N . GLU A 1 216 ? -12.5 26.234 9.164 1 95.25 216 GLU A N 1
ATOM 1657 C CA . GLU A 1 216 ? -13.477 25.156 9.023 1 95.25 216 GLU A CA 1
ATOM 1658 C C . GLU A 1 216 ? -13.625 24.734 7.566 1 95.25 216 GLU A C 1
ATOM 1660 O O . GLU A 1 216 ? -13.773 23.547 7.273 1 95.25 216 GLU A O 1
ATOM 1665 N N . GLY A 1 217 ? -13.633 25.672 6.676 1 95 217 GLY A N 1
ATOM 1666 C CA . GLY A 1 217 ? -13.703 25.359 5.258 1 95 217 GLY A CA 1
ATOM 1667 C C . GLY A 1 217 ? -12.516 24.562 4.75 1 95 217 GLY A C 1
ATOM 1668 O O . GLY A 1 217 ? -12.688 23.578 4.035 1 95 217 GLY A O 1
ATOM 1669 N N . THR A 1 218 ? -11.352 25.031 5.109 1 93.38 218 THR A N 1
ATOM 1670 C CA . THR A 1 218 ? -10.133 24.312 4.719 1 93.38 218 THR A CA 1
ATOM 1671 C C . THR A 1 218 ? -10.117 22.906 5.305 1 93.38 218 THR A C 1
ATOM 1673 O O . THR A 1 218 ? -9.672 21.969 4.652 1 93.38 218 THR A O 1
ATOM 1676 N N . GLY A 1 219 ? -10.539 22.812 6.578 1 94.06 219 GLY A N 1
ATOM 1677 C CA . GLY A 1 219 ? -10.633 21.5 7.199 1 94.06 219 GLY A CA 1
ATOM 1678 C C . GLY A 1 219 ? -11.57 20.562 6.465 1 94.06 219 GLY A C 1
ATOM 1679 O O . GLY A 1 219 ? -11.25 19.391 6.266 1 94.06 219 GLY A O 1
ATOM 1680 N N . ALA A 1 220 ? -12.672 21.062 6.035 1 95.06 220 ALA A N 1
ATOM 1681 C CA . ALA A 1 220 ? -13.648 20.281 5.285 1 95.06 220 ALA A CA 1
ATOM 1682 C C . ALA A 1 220 ? -13.078 19.828 3.945 1 95.06 220 ALA A C 1
ATOM 1684 O O . ALA A 1 220 ? -13.273 18.688 3.535 1 95.06 220 ALA A O 1
ATOM 1685 N N . ASP A 1 221 ? -12.445 20.703 3.311 1 94.12 221 ASP A N 1
ATOM 1686 C CA . ASP A 1 221 ? -11.812 20.375 2.035 1 94.12 221 ASP A CA 1
ATOM 1687 C C . ASP A 1 221 ? -10.781 19.281 2.203 1 94.12 221 ASP A C 1
ATOM 1689 O O . ASP A 1 221 ? -10.703 18.359 1.38 1 94.12 221 ASP A O 1
ATOM 1693 N N . MET A 1 222 ? -10 19.391 3.209 1 93.56 222 MET A N 1
ATOM 1694 C CA . MET A 1 222 ? -8.961 18.406 3.475 1 93.56 222 MET A CA 1
ATOM 1695 C C . MET A 1 222 ? -9.578 17.031 3.777 1 93.56 222 MET A C 1
ATOM 1697 O O . MET A 1 222 ? -9.078 16.016 3.309 1 93.56 222 MET A O 1
ATOM 1701 N N . ARG A 1 223 ? -10.609 17.047 4.559 1 95.12 223 ARG A N 1
ATOM 1702 C CA . ARG A 1 223 ? -11.297 15.805 4.879 1 95.12 223 ARG A CA 1
ATOM 1703 C C . ARG A 1 223 ? -11.836 15.133 3.617 1 95.12 223 ARG A C 1
ATOM 1705 O O . ARG A 1 223 ? -11.734 13.922 3.457 1 95.12 223 ARG A O 1
ATOM 1712 N N . ASP A 1 224 ? -12.328 15.898 2.719 1 95.44 224 ASP A N 1
ATOM 1713 C CA . ASP A 1 224 ? -12.852 15.375 1.462 1 95.44 224 ASP A CA 1
ATOM 1714 C C . ASP A 1 224 ? -11.734 14.789 0.604 1 95.44 224 ASP A C 1
ATOM 1716 O O . ASP A 1 224 ? -11.906 13.727 -0.009 1 95.44 224 ASP A O 1
ATOM 1720 N N . LYS A 1 225 ? -10.656 15.5 0.541 1 94 225 LYS A N 1
ATOM 1721 C CA . LYS A 1 225 ? -9.516 15.031 -0.237 1 94 225 LYS A CA 1
ATOM 1722 C C . LYS A 1 225 ? -8.984 13.703 0.311 1 94 225 LYS A C 1
ATOM 1724 O O . LYS A 1 225 ? -8.68 12.789 -0.455 1 94 225 LYS A O 1
ATOM 1729 N N . ILE A 1 226 ? -8.891 13.656 1.577 1 94.69 226 ILE A N 1
ATOM 1730 C CA . ILE A 1 226 ? -8.367 12.461 2.23 1 94.69 226 ILE A CA 1
ATOM 1731 C C . ILE A 1 226 ? -9.328 11.289 1.999 1 94.69 226 ILE A C 1
ATOM 1733 O O . ILE A 1 226 ? -8.898 10.188 1.663 1 94.69 226 ILE A O 1
ATOM 1737 N N . ALA A 1 227 ? -10.594 11.562 2.154 1 95.19 227 ALA A N 1
ATOM 1738 C CA . ALA A 1 227 ? -11.594 10.523 1.92 1 95.19 227 ALA A CA 1
ATOM 1739 C C . ALA A 1 227 ? -11.531 10.016 0.483 1 95.19 227 ALA A C 1
ATOM 1741 O O . ALA A 1 227 ? -11.641 8.812 0.238 1 95.19 227 ALA A O 1
ATOM 1742 N N . ALA A 1 228 ? -11.391 10.914 -0.435 1 95.88 228 ALA A N 1
ATOM 1743 C CA . ALA A 1 228 ? -11.289 10.539 -1.843 1 95.88 228 ALA A CA 1
ATOM 1744 C C . ALA A 1 228 ? -10.031 9.703 -2.102 1 95.88 228 ALA A C 1
ATOM 1746 O O . ALA A 1 228 ? -10.078 8.711 -2.832 1 95.88 228 ALA A O 1
ATOM 1747 N N . LEU A 1 229 ? -8.93 10.141 -1.526 1 95.75 229 LEU A N 1
ATOM 1748 C CA . LEU A 1 229 ? -7.664 9.438 -1.674 1 95.75 229 LEU A CA 1
ATOM 1749 C C . LEU A 1 229 ? -7.785 7.992 -1.196 1 95.75 229 LEU A C 1
ATOM 1751 O O . LEU A 1 229 ? -7.461 7.059 -1.934 1 95.75 229 LEU A O 1
ATOM 1755 N N . TYR A 1 230 ? -8.336 7.789 -0.001 1 96.38 230 TYR A N 1
ATOM 1756 C CA . TYR A 1 230 ? -8.43 6.453 0.579 1 96.38 230 TYR A CA 1
ATOM 1757 C C . TYR A 1 230 ? -9.445 5.602 -0.171 1 96.38 230 TYR A C 1
ATOM 1759 O O . TYR A 1 230 ? -9.281 4.387 -0.296 1 96.38 230 TYR A O 1
ATOM 1767 N N . ARG A 1 231 ? -10.461 6.242 -0.658 1 95.94 231 ARG A N 1
ATOM 1768 C CA . ARG A 1 231 ? -11.445 5.531 -1.46 1 95.94 231 ARG A CA 1
ATOM 1769 C C . ARG A 1 231 ? -10.828 4.996 -2.746 1 95.94 231 ARG A C 1
ATOM 1771 O O . ARG A 1 231 ? -11.07 3.848 -3.129 1 95.94 231 ARG A O 1
ATOM 1778 N N . GLU A 1 232 ? -10.078 5.773 -3.406 1 96.19 232 GLU A N 1
ATOM 1779 C CA . GLU A 1 232 ? -9.422 5.359 -4.645 1 96.19 232 GLU A CA 1
ATOM 1780 C C . GLU A 1 232 ? -8.398 4.262 -4.391 1 96.19 232 GLU A C 1
ATOM 1782 O O . GLU A 1 232 ? -8.273 3.324 -5.184 1 96.19 232 GLU A O 1
ATOM 1787 N N . ILE A 1 233 ? -7.621 4.379 -3.34 1 95.88 233 ILE A N 1
ATOM 1788 C CA . ILE A 1 233 ? -6.66 3.338 -2.986 1 95.88 233 ILE A CA 1
ATOM 1789 C C . ILE A 1 233 ? -7.398 2.025 -2.725 1 95.88 233 ILE A C 1
ATOM 1791 O O . ILE A 1 233 ? -6.973 0.965 -3.189 1 95.88 233 ILE A O 1
ATOM 1795 N N . GLY A 1 234 ? -8.508 2.117 -2.016 1 95.81 234 GLY A N 1
ATOM 1796 C CA . GLY A 1 234 ? -9.328 0.942 -1.768 1 95.81 234 GLY A CA 1
ATOM 1797 C C . GLY A 1 234 ? -9.852 0.299 -3.039 1 95.81 234 GLY A C 1
ATOM 1798 O O . GLY A 1 234 ? -9.867 -0.928 -3.156 1 95.81 234 GLY A O 1
ATOM 1799 N N . ALA A 1 235 ? -10.25 1.099 -3.965 1 95.44 235 ALA A N 1
ATOM 1800 C CA . ALA A 1 235 ? -10.734 0.597 -5.25 1 95.44 235 ALA A CA 1
ATOM 1801 C C . ALA A 1 235 ? -9.617 -0.116 -6.012 1 95.44 235 ALA A C 1
ATOM 1803 O O . ALA A 1 235 ? -9.852 -1.165 -6.617 1 95.44 235 ALA A O 1
ATOM 1804 N N . PHE A 1 236 ? -8.523 0.428 -6.004 1 94.12 236 PHE A N 1
ATOM 1805 C CA . PHE A 1 236 ? -7.387 -0.189 -6.676 1 94.12 236 PHE A CA 1
ATOM 1806 C C . PHE A 1 236 ? -7.023 -1.512 -6.012 1 94.12 236 PHE A C 1
ATOM 1808 O O . PHE A 1 236 ? -6.688 -2.482 -6.691 1 94.12 236 PHE A O 1
ATOM 1815 N N . LEU A 1 237 ? -7 -1.49 -4.688 1 95.06 237 LEU A N 1
ATOM 1816 C CA . LEU A 1 237 ? -6.734 -2.717 -3.943 1 95.06 237 LEU A CA 1
ATOM 1817 C C . LEU A 1 237 ? -7.727 -3.811 -4.328 1 95.06 237 LEU A C 1
ATOM 1819 O O . LEU A 1 237 ? -7.336 -4.961 -4.543 1 95.06 237 LEU A O 1
ATOM 1823 N N . GLY A 1 238 ? -8.961 -3.443 -4.445 1 95.38 238 GLY A N 1
ATOM 1824 C CA . GLY A 1 238 ? -9.977 -4.391 -4.875 1 95.38 238 GLY A CA 1
ATOM 1825 C C . GLY A 1 238 ? -9.758 -4.91 -6.281 1 95.38 238 GLY A C 1
ATOM 1826 O O . GLY A 1 238 ? -9.953 -6.098 -6.547 1 95.38 238 GLY A O 1
ATOM 1827 N N . LYS A 1 239 ? -9.398 -4.062 -7.156 1 95.12 239 LYS A N 1
ATOM 1828 C CA . LYS A 1 239 ? -9.102 -4.457 -8.531 1 95.12 239 LYS A CA 1
ATOM 1829 C C . LYS A 1 239 ? -7.938 -5.445 -8.57 1 95.12 239 LYS A C 1
ATOM 1831 O O . LYS A 1 239 ? -7.996 -6.449 -9.289 1 95.12 239 LYS A O 1
ATOM 1836 N N . ARG A 1 240 ? -6.871 -5.156 -7.824 1 93.5 240 ARG A N 1
ATOM 1837 C CA . ARG A 1 240 ? -5.707 -6.031 -7.801 1 93.5 240 ARG A CA 1
ATOM 1838 C C . ARG A 1 240 ? -6.051 -7.387 -7.188 1 93.5 240 ARG A C 1
ATOM 1840 O O . ARG A 1 240 ? -5.516 -8.414 -7.605 1 93.5 240 ARG A O 1
ATOM 1847 N N . GLU A 1 241 ? -6.895 -7.387 -6.188 1 94.81 241 GLU A N 1
ATOM 1848 C CA . GLU A 1 241 ? -7.363 -8.648 -5.617 1 94.81 241 GLU A CA 1
ATOM 1849 C C . GLU A 1 241 ? -8.047 -9.516 -6.668 1 94.81 241 GLU A C 1
ATOM 1851 O O . GLU A 1 241 ? -7.738 -10.695 -6.801 1 94.81 241 GLU A O 1
ATOM 1856 N N . ARG A 1 242 ? -8.938 -8.945 -7.453 1 95.81 242 ARG A N 1
ATOM 1857 C CA . ARG A 1 242 ? -9.656 -9.68 -8.484 1 95.81 242 ARG A CA 1
ATOM 1858 C C . ARG A 1 242 ? -8.703 -10.203 -9.555 1 95.81 242 ARG A C 1
ATOM 1860 O O . ARG A 1 242 ? -8.828 -11.344 -10.008 1 95.81 242 ARG A O 1
ATOM 1867 N N . GLU A 1 243 ? -7.805 -9.406 -9.906 1 92.5 243 GLU A N 1
ATOM 1868 C CA . GLU A 1 243 ? -6.82 -9.812 -10.906 1 92.5 243 GLU A CA 1
ATOM 1869 C C . GLU A 1 243 ? -5.98 -10.984 -10.414 1 92.5 243 GLU A C 1
ATOM 1871 O O . GLU A 1 243 ? -5.672 -11.898 -11.18 1 92.5 243 GLU A O 1
ATOM 1876 N N . THR A 1 244 ? -5.59 -10.875 -9.156 1 92.25 244 THR A N 1
ATOM 1877 C CA . THR A 1 244 ? -4.801 -11.953 -8.57 1 92.25 244 THR A CA 1
ATOM 1878 C C . THR A 1 244 ? -5.602 -13.25 -8.539 1 92.25 244 THR A C 1
ATOM 1880 O O . THR A 1 244 ? -5.094 -14.312 -8.922 1 92.25 244 THR A O 1
ATOM 1883 N N . LEU A 1 245 ? -6.812 -13.18 -8.148 1 94.06 245 LEU A N 1
ATOM 1884 C CA . LEU A 1 245 ? -7.664 -14.367 -8.086 1 94.06 245 LEU A CA 1
ATOM 1885 C C . LEU A 1 245 ? -7.91 -14.93 -9.477 1 94.06 245 LEU A C 1
ATOM 1887 O O . LEU A 1 245 ? -7.922 -16.156 -9.664 1 94.06 245 LEU A O 1
ATOM 1891 N N . ASP A 1 246 ? -8.062 -14.086 -10.453 1 93.44 246 ASP A N 1
ATOM 1892 C CA . ASP A 1 246 ? -8.25 -14.523 -11.836 1 93.44 246 ASP A CA 1
ATOM 1893 C C . ASP A 1 246 ? -7.027 -15.281 -12.344 1 93.44 246 ASP A C 1
ATOM 1895 O O . ASP A 1 246 ? -7.156 -16.266 -13.078 1 93.44 246 ASP A O 1
ATOM 1899 N N . CYS A 1 247 ? -5.891 -14.781 -11.977 1 88.12 247 CYS A N 1
ATOM 1900 C CA . CYS A 1 247 ? -4.656 -15.438 -12.406 1 88.12 247 CYS A CA 1
ATOM 1901 C C . CYS A 1 247 ? -4.559 -16.844 -11.828 1 88.12 247 CYS A C 1
ATOM 1903 O O . CYS A 1 247 ? -4.207 -17.781 -12.539 1 88.12 247 CYS A O 1
ATOM 1905 N N . ILE A 1 248 ? -4.898 -17.016 -10.609 1 89.94 248 ILE A N 1
ATOM 1906 C CA . ILE A 1 248 ? -4.844 -18.312 -9.953 1 89.94 248 ILE A CA 1
ATOM 1907 C C . ILE A 1 248 ? -5.883 -19.25 -10.57 1 89.94 248 ILE A C 1
ATOM 1909 O O . ILE A 1 248 ? -5.594 -20.406 -10.852 1 89.94 248 ILE A O 1
ATOM 1913 N N . ASN A 1 249 ? -7.035 -18.719 -10.812 1 93.62 249 ASN A N 1
ATOM 1914 C CA . ASN A 1 249 ? -8.086 -19.516 -11.438 1 93.62 249 ASN A CA 1
ATOM 1915 C C . ASN A 1 249 ? -7.688 -19.984 -12.828 1 93.62 249 ASN A C 1
ATOM 1917 O O . ASN A 1 249 ? -7.984 -21.109 -13.219 1 93.62 249 ASN A O 1
ATOM 1921 N N . ALA A 1 250 ? -7.098 -19.109 -13.523 1 91.06 250 ALA A N 1
ATOM 1922 C CA . ALA A 1 250 ? -6.66 -19.453 -14.875 1 91.06 250 ALA A CA 1
ATOM 1923 C C . ALA A 1 250 ? -5.617 -20.562 -14.844 1 91.06 250 ALA A C 1
ATOM 1925 O O . ALA A 1 250 ? -5.68 -21.5 -15.641 1 91.06 250 ALA A O 1
ATOM 1926 N N . GLN A 1 251 ? -4.625 -20.453 -13.984 1 89.31 251 GLN A N 1
ATOM 1927 C CA . GLN A 1 251 ? -3.613 -21.5 -13.859 1 89.31 251 GLN A CA 1
ATOM 1928 C C . GLN A 1 251 ? -4.238 -22.828 -13.438 1 89.31 251 GLN A C 1
ATOM 1930 O O . GLN A 1 251 ? -3.904 -23.875 -13.992 1 89.31 251 GLN A O 1
ATOM 1935 N N . GLU A 1 252 ? -5.078 -22.75 -12.453 1 93.44 252 GLU A N 1
ATOM 1936 C CA . GLU A 1 252 ? -5.758 -23.953 -11.984 1 93.44 252 GLU A CA 1
ATOM 1937 C C . GLU A 1 252 ? -6.543 -24.625 -13.109 1 93.44 252 GLU A C 1
ATOM 1939 O O . GLU A 1 252 ? -6.453 -25.844 -13.305 1 93.44 252 GLU A O 1
ATOM 1944 N N . SER A 1 253 ? -7.293 -23.844 -13.844 1 95.19 253 SER A N 1
ATOM 1945 C CA . SER A 1 253 ? -8.102 -24.359 -14.938 1 95.19 253 SER A CA 1
ATOM 1946 C C . SER A 1 253 ? -7.23 -25 -16.016 1 95.19 253 SER A C 1
ATOM 1948 O O . SER A 1 253 ? -7.598 -26.016 -16.594 1 95.19 253 SER A O 1
ATOM 1950 N N . ASP A 1 254 ? -6.141 -24.391 -16.297 1 92.75 254 ASP A N 1
ATOM 1951 C CA . ASP A 1 254 ? -5.223 -24.922 -17.297 1 92.75 254 ASP A CA 1
ATOM 1952 C C . ASP A 1 254 ? -4.68 -26.297 -16.875 1 92.75 254 ASP A C 1
ATOM 1954 O O . ASP A 1 254 ? -4.652 -27.234 -17.688 1 92.75 254 ASP A O 1
ATOM 1958 N N . ILE A 1 255 ? -4.27 -26.375 -15.625 1 93.81 255 ILE A N 1
ATOM 1959 C CA . ILE A 1 255 ? -3.707 -27.609 -15.117 1 93.81 255 ILE A CA 1
ATOM 1960 C C . ILE A 1 255 ? -4.789 -28.688 -15.078 1 93.81 255 ILE A C 1
ATOM 1962 O O . ILE A 1 255 ? -4.562 -29.828 -15.516 1 93.81 255 ILE A O 1
ATOM 1966 N N . VAL A 1 256 ? -5.941 -28.297 -14.578 1 95.5 256 VAL A N 1
ATOM 1967 C CA . VAL A 1 256 ? -7.039 -29.25 -14.477 1 95.5 256 VAL A CA 1
ATOM 1968 C C . VAL A 1 256 ? -7.43 -29.75 -15.867 1 95.5 256 VAL A C 1
ATOM 1970 O O . VAL A 1 256 ? -7.695 -30.938 -16.062 1 95.5 256 VAL A O 1
ATOM 1973 N N . ASN A 1 257 ? -7.398 -28.891 -16.859 1 95.12 257 ASN A N 1
ATOM 1974 C CA . ASN A 1 257 ? -7.715 -29.281 -18.234 1 95.12 257 ASN A CA 1
ATOM 1975 C C . ASN A 1 257 ? -6.688 -30.25 -18.797 1 95.12 257 ASN A C 1
ATOM 1977 O O . ASN A 1 257 ? -7.047 -31.219 -19.453 1 95.12 257 ASN A O 1
ATOM 1981 N N . ARG A 1 258 ? -5.469 -30 -18.484 1 93.12 258 ARG A N 1
ATOM 1982 C CA . ARG A 1 258 ? -4.422 -30.906 -18.938 1 93.12 258 ARG A CA 1
ATOM 1983 C C . ARG A 1 258 ? -4.562 -32.281 -18.281 1 93.12 258 ARG A C 1
ATOM 1985 O O . ARG A 1 258 ? -4.395 -33.312 -18.938 1 93.12 258 ARG A O 1
ATOM 1992 N N . LEU A 1 259 ? -4.914 -32.219 -17.031 1 95.06 259 LEU A N 1
ATOM 1993 C CA . LEU A 1 259 ? -5.102 -33.5 -16.312 1 95.06 259 LEU A CA 1
ATOM 1994 C C . LEU A 1 259 ? -6.332 -34.219 -16.828 1 95.06 259 LEU A C 1
ATOM 1996 O O . LEU A 1 259 ? -6.316 -35.469 -16.953 1 95.06 259 LEU A O 1
ATOM 2000 N N . LYS A 1 260 ? -7.309 -33.469 -17.188 1 93.94 260 LYS A N 1
ATOM 2001 C CA . LYS A 1 260 ? -8.531 -34.094 -17.719 1 93.94 260 LYS A CA 1
ATOM 2002 C C . LYS A 1 260 ? -8.289 -34.719 -19.078 1 93.94 260 LYS A C 1
ATOM 2004 O O . LYS A 1 260 ? -8.859 -35.781 -19.391 1 93.94 260 LYS A O 1
ATOM 2009 N N . VAL A 1 261 ? -7.445 -34.094 -19.859 1 93.56 261 VAL A N 1
ATOM 2010 C CA . VAL A 1 261 ? -7.082 -34.688 -21.156 1 93.56 261 VAL A CA 1
ATOM 2011 C C . VAL A 1 261 ? -6.348 -36 -20.953 1 93.56 261 VAL A C 1
ATOM 2013 O O . VAL A 1 261 ? -6.633 -37 -21.641 1 93.56 261 VAL A O 1
ATOM 2016 N N . GLN A 1 262 ? -5.445 -36 -20 1 93.88 262 GLN A N 1
ATOM 2017 C CA . GLN A 1 262 ? -4.758 -37.25 -19.672 1 93.88 262 GLN A CA 1
ATOM 2018 C C . GLN A 1 262 ? -5.738 -38.312 -19.172 1 93.88 262 GLN A C 1
ATOM 2020 O O . GLN A 1 262 ? -5.637 -39.469 -19.531 1 93.88 262 GLN A O 1
ATOM 2025 N N . GLN A 1 263 ? -6.664 -37.875 -18.391 1 93 263 GLN A N 1
ATOM 2026 C CA . GLN A 1 263 ? -7.672 -38.781 -17.859 1 93 263 GLN A CA 1
ATOM 2027 C C . GLN A 1 263 ? -8.5 -39.406 -18.969 1 93 263 GLN A C 1
ATOM 2029 O O . GLN A 1 263 ? -8.797 -40.594 -18.953 1 93 263 GLN A O 1
ATOM 2034 N N . GLU A 1 264 ? -8.82 -38.594 -19.938 1 91.5 264 GLU A N 1
ATOM 2035 C CA . GLU A 1 264 ? -9.609 -39.094 -21.062 1 91.5 264 GLU A CA 1
ATOM 2036 C C . GLU A 1 264 ? -8.82 -40.094 -21.891 1 91.5 264 GLU A C 1
ATOM 2038 O O . GLU A 1 264 ? -9.375 -41.094 -22.359 1 91.5 264 GLU A O 1
ATOM 2043 N N . GLU A 1 265 ? -7.562 -39.812 -22 1 91.19 265 GLU A N 1
ATOM 2044 C CA . GLU A 1 265 ? -6.703 -40.719 -22.734 1 91.19 265 GLU A CA 1
ATOM 2045 C C . GLU A 1 265 ? -6.609 -42.094 -22.016 1 91.19 265 GLU A C 1
ATOM 2047 O O . GLU A 1 265 ? -6.668 -43.125 -22.656 1 91.19 265 GLU A O 1
ATOM 2052 N N . VAL A 1 266 ? -6.453 -42.062 -20.734 1 92.5 266 VAL A N 1
ATOM 2053 C CA . VAL A 1 266 ? -6.344 -43.281 -19.938 1 92.5 266 VAL A CA 1
ATOM 2054 C C . VAL A 1 266 ? -7.672 -44.031 -19.969 1 92.5 266 VAL A C 1
ATOM 2056 O O . VAL A 1 266 ? -7.691 -45.25 -20.062 1 92.5 266 VAL A O 1
ATOM 2059 N N . GLU A 1 267 ? -8.789 -43.281 -19.922 1 90.19 267 GLU A N 1
ATOM 2060 C CA . GLU A 1 267 ? -10.102 -43.906 -19.984 1 90.19 267 GLU A CA 1
ATOM 2061 C C . GLU A 1 267 ? -10.344 -44.594 -21.328 1 90.19 267 GLU A C 1
ATOM 2063 O O . GLU A 1 267 ? -10.953 -45.656 -21.391 1 90.19 267 GLU A O 1
ATOM 2068 N N . CYS A 1 268 ? -9.867 -43.969 -22.359 1 90.75 268 CYS A N 1
ATOM 2069 C CA . CYS A 1 268 ? -9.969 -44.562 -23.688 1 90.75 268 CYS A CA 1
ATOM 2070 C C . CYS A 1 268 ? -9.172 -45.844 -23.766 1 90.75 268 CYS A C 1
ATOM 2072 O O . CYS A 1 268 ? -9.656 -46.875 -24.297 1 90.75 268 CYS A O 1
ATOM 2074 N N . ARG A 1 269 ? -8.008 -45.812 -23.234 1 90.31 269 ARG A N 1
ATOM 2075 C CA . ARG A 1 269 ? -7.18 -47.031 -23.203 1 90.31 269 ARG A CA 1
ATOM 2076 C C . ARG A 1 269 ? -7.832 -48.125 -22.375 1 90.31 269 ARG A C 1
ATOM 2078 O O . ARG A 1 269 ? -7.797 -49.281 -22.75 1 90.31 269 ARG A O 1
ATOM 2085 N N . LYS A 1 270 ? -8.414 -47.75 -21.25 1 89.12 270 LYS A N 1
ATOM 2086 C CA . LYS A 1 270 ? -9.109 -48.719 -20.375 1 89.12 270 LYS A CA 1
ATOM 2087 C C . LYS A 1 270 ? -10.25 -49.406 -21.109 1 89.12 270 LYS A C 1
ATOM 2089 O O . LYS A 1 270 ? -10.438 -50.594 -20.984 1 89.12 270 LYS A O 1
ATOM 2094 N N . ARG A 1 271 ? -10.953 -48.625 -21.891 1 88.5 271 ARG A N 1
ATOM 2095 C CA . ARG A 1 271 ? -12.055 -49.188 -22.672 1 88.5 271 ARG A CA 1
ATOM 2096 C C . ARG A 1 271 ? -11.555 -50.156 -23.734 1 88.5 271 ARG A C 1
ATOM 2098 O O . ARG A 1 271 ? -12.164 -51.188 -23.984 1 88.5 271 ARG A O 1
ATOM 2105 N N . GLY A 1 272 ? -10.453 -49.75 -24.297 1 87.25 272 GLY A N 1
ATOM 2106 C CA . GLY A 1 272 ? -9.859 -50.625 -25.281 1 87.25 272 GLY A CA 1
ATOM 2107 C C . GLY A 1 272 ? -9.414 -51.969 -24.703 1 87.25 272 GLY A C 1
ATOM 2108 O O . GLY A 1 272 ? -9.672 -53 -25.297 1 87.25 272 GLY A O 1
ATOM 2109 N N . ILE A 1 273 ? -8.812 -51.906 -23.594 1 89.88 273 ILE A N 1
ATOM 2110 C CA . ILE A 1 273 ? -8.344 -53.094 -22.922 1 89.88 273 ILE A CA 1
ATOM 2111 C C . ILE A 1 273 ? -9.539 -53.969 -22.5 1 89.88 273 ILE A C 1
ATOM 2113 O O . ILE A 1 273 ? -9.531 -55.188 -22.688 1 89.88 273 ILE A O 1
ATOM 2117 N N . SER A 1 274 ? -10.562 -53.312 -21.953 1 89.5 274 SER A N 1
ATOM 2118 C CA . SER A 1 274 ? -11.758 -54 -21.516 1 89.5 274 SER A CA 1
ATOM 2119 C C . SER A 1 274 ? -12.438 -54.719 -22.672 1 89.5 274 SER A C 1
ATOM 2121 O O . SER A 1 274 ? -12.93 -55.844 -22.531 1 89.5 274 SER A O 1
ATOM 2123 N N . LYS A 1 275 ? -12.438 -54.094 -23.797 1 88.19 275 LYS A N 1
ATOM 2124 C CA . LYS A 1 275 ? -13.023 -54.719 -25 1 88.19 275 LYS A CA 1
ATOM 2125 C C . LYS A 1 275 ? -12.219 -55.906 -25.453 1 88.19 275 LYS A C 1
ATOM 2127 O O . LYS A 1 275 ? -12.781 -56.969 -25.797 1 88.19 275 LYS A O 1
ATOM 2132 N N . ALA A 1 276 ? -10.945 -55.719 -25.422 1 88.88 276 ALA A N 1
ATOM 2133 C CA . ALA A 1 276 ? -10.07 -56.812 -25.812 1 88.88 276 ALA A CA 1
ATOM 2134 C C . ALA A 1 276 ? -10.219 -58 -24.859 1 88.88 276 ALA A C 1
ATOM 2136 O O . ALA A 1 276 ? -10.273 -59.156 -25.297 1 88.88 276 ALA A O 1
ATOM 2137 N N . LEU A 1 277 ? -10.305 -57.719 -23.609 1 90.12 277 LEU A N 1
ATOM 2138 C CA . LEU A 1 277 ? -10.438 -58.781 -22.609 1 90.12 277 LEU A CA 1
ATOM 2139 C C . LEU A 1 277 ? -11.742 -59.562 -22.797 1 90.12 277 LEU A C 1
ATOM 2141 O O . LEU A 1 277 ? -11.75 -60.781 -22.703 1 90.12 277 LEU A O 1
ATOM 2145 N N . LYS A 1 278 ? -12.766 -58.875 -23.094 1 88.62 278 LYS A N 1
ATOM 2146 C CA . LYS A 1 278 ? -14.055 -59.531 -23.281 1 88.62 278 LYS A CA 1
ATOM 2147 C C . LYS A 1 278 ? -14.047 -60.438 -24.5 1 88.62 278 LYS A C 1
ATOM 2149 O O . LYS A 1 278 ? -14.516 -61.594 -24.453 1 88.62 278 LYS A O 1
ATOM 2154 N N . GLN A 1 279 ? -13.406 -60.031 -25.516 1 87.31 279 GLN A N 1
ATOM 2155 C CA . GLN A 1 279 ? -13.367 -60.781 -26.766 1 87.31 279 GLN A CA 1
ATOM 2156 C C . GLN A 1 279 ? -12.492 -62.031 -26.625 1 87.31 279 GLN A C 1
ATOM 2158 O O . GLN A 1 279 ? -12.875 -63.094 -27.062 1 87.31 279 GLN A O 1
ATOM 2163 N N . LEU A 1 280 ? -11.422 -61.781 -25.953 1 89.19 280 LEU A N 1
ATOM 2164 C CA . LEU A 1 280 ? -10.484 -62.875 -25.797 1 89.19 280 LEU A CA 1
ATOM 2165 C C . LEU A 1 280 ? -11 -63.906 -24.781 1 89.19 280 LEU A C 1
ATOM 2167 O O . LEU A 1 280 ? -10.727 -65.125 -24.891 1 89.19 280 LEU A O 1
ATOM 2171 N N . GLN A 1 281 ? -11.688 -63.375 -23.812 1 90.31 281 GLN A N 1
ATOM 2172 C CA . GLN A 1 281 ? -12.258 -64.312 -22.812 1 90.31 281 GLN A CA 1
ATOM 2173 C C . GLN A 1 281 ? -13.281 -65.25 -23.438 1 90.31 281 GLN A C 1
ATOM 2175 O O . GLN A 1 281 ? -13.336 -66.438 -23.094 1 90.31 281 GLN A O 1
ATOM 2180 N N . VAL A 1 282 ? -14.062 -64.75 -24.406 1 88.5 282 VAL A N 1
ATOM 2181 C CA . VAL A 1 282 ? -15.047 -65.625 -25.109 1 88.5 282 VAL A CA 1
ATOM 2182 C C . VAL A 1 282 ? -14.336 -66.688 -25.875 1 88.5 282 VAL A C 1
ATOM 2184 O O . VAL A 1 282 ? -14.773 -67.875 -25.859 1 88.5 282 VAL A O 1
ATOM 2187 N N . LEU A 1 283 ? -13.219 -66.312 -26.406 1 88.75 283 LEU A N 1
ATOM 2188 C CA . LEU A 1 283 ? -12.445 -67.312 -27.156 1 88.75 283 LEU A CA 1
ATOM 2189 C C . LEU A 1 283 ? -11.812 -68.312 -26.219 1 88.75 283 LEU A C 1
ATOM 2191 O O . LEU A 1 283 ? -11.805 -69.5 -26.5 1 88.75 283 LEU A O 1
ATOM 2195 N N . TYR A 1 284 ? -11.328 -67.812 -25.188 1 91.25 284 TYR A N 1
ATOM 2196 C CA . TYR A 1 284 ? -10.656 -68.688 -24.219 1 91.25 284 TYR A CA 1
ATOM 2197 C C . TYR A 1 284 ? -11.625 -69.688 -23.625 1 91.25 284 TYR A C 1
ATOM 2199 O O . TYR A 1 284 ? -11.242 -70.812 -23.359 1 91.25 284 TYR A O 1
ATOM 2207 N N . ASP A 1 285 ? -12.852 -69.375 -23.516 1 90.5 285 ASP A N 1
ATOM 2208 C CA . ASP A 1 285 ? -13.836 -70.25 -22.875 1 90.5 285 ASP A CA 1
ATOM 2209 C C . ASP A 1 285 ? -14.422 -71.25 -23.875 1 90.5 285 ASP A C 1
ATOM 2211 O O . ASP A 1 285 ? -15.141 -72.188 -23.484 1 90.5 285 ASP A O 1
ATOM 2215 N N . GLN A 1 286 ? -14.047 -71.062 -25.094 1 87.88 286 GLN A N 1
ATOM 2216 C CA . GLN A 1 286 ? -14.531 -72 -26.094 1 87.88 286 GLN A CA 1
ATOM 2217 C C . GLN A 1 286 ? -13.828 -73.312 -25.984 1 87.88 286 GLN A C 1
ATOM 2219 O O . GLN A 1 286 ? -12.617 -73.438 -26.203 1 87.88 286 GLN A O 1
ATOM 2224 N N . ARG A 1 287 ? -14.586 -74.5 -25.703 1 86 287 ARG A N 1
ATOM 2225 C CA . ARG A 1 287 ? -14.016 -75.812 -25.438 1 86 287 ARG A CA 1
ATOM 2226 C C . ARG A 1 287 ? -13.977 -76.688 -26.703 1 86 287 ARG A C 1
ATOM 2228 O O . ARG A 1 287 ? -13.188 -77.625 -26.797 1 86 287 ARG A O 1
ATOM 2235 N N . ASP A 1 288 ? -14.891 -76.25 -27.656 1 82.56 288 ASP A N 1
ATOM 2236 C CA . ASP A 1 288 ? -14.906 -77 -28.922 1 82.56 288 ASP A CA 1
ATOM 2237 C C . ASP A 1 288 ? -13.789 -76.5 -29.844 1 82.56 288 ASP A C 1
ATOM 2239 O O . ASP A 1 288 ? -13.797 -75.375 -30.281 1 82.56 288 ASP A O 1
ATOM 2243 N N . PRO A 1 289 ? -12.852 -77.375 -30.109 1 87.44 289 PRO A N 1
ATOM 2244 C CA . PRO A 1 289 ? -11.688 -76.938 -30.906 1 87.44 289 PRO A CA 1
ATOM 2245 C C . PRO A 1 289 ? -12.062 -76.438 -32.281 1 87.44 289 PRO A C 1
ATOM 2247 O O . PRO A 1 289 ? -11.469 -75.438 -32.75 1 87.44 289 PRO A O 1
ATOM 2250 N N . VAL A 1 290 ? -13 -77.062 -32.906 1 84.25 290 VAL A N 1
ATOM 2251 C CA . VAL A 1 290 ? -13.367 -76.625 -34.25 1 84.25 290 VAL A CA 1
ATOM 2252 C C . VAL A 1 290 ? -13.977 -75.25 -34.219 1 84.25 290 VAL A C 1
ATOM 2254 O O . VAL A 1 290 ? -13.609 -74.375 -35 1 84.25 290 VAL A O 1
ATOM 2257 N N . VAL A 1 291 ? -14.867 -75 -33.281 1 84.06 291 VAL A N 1
ATOM 2258 C CA . VAL A 1 291 ? -15.516 -73.688 -33.125 1 84.06 291 VAL A CA 1
ATOM 2259 C C . VAL A 1 291 ? -14.484 -72.688 -32.688 1 84.06 291 VAL A C 1
ATOM 2261 O O . VAL A 1 291 ? -14.523 -71.5 -33.156 1 84.06 291 VAL A O 1
ATOM 2264 N N . PHE A 1 292 ? -13.57 -73 -31.844 1 89.69 292 PHE A N 1
ATOM 2265 C CA . PHE A 1 292 ? -12.5 -72.125 -31.375 1 89.69 292 PHE A CA 1
ATOM 2266 C C . PHE A 1 292 ? -11.695 -71.562 -32.531 1 89.69 292 PHE A C 1
ATOM 2268 O O . PHE A 1 292 ? -11.5 -70.312 -32.656 1 89.69 292 PHE A O 1
ATOM 2275 N N . PHE A 1 293 ? -11.266 -72.5 -33.375 1 88.75 293 PHE A N 1
ATOM 2276 C CA . PHE A 1 293 ? -10.383 -72.062 -34.469 1 88.75 293 PHE A CA 1
ATOM 2277 C C . PHE A 1 293 ? -11.141 -71.25 -35.5 1 88.75 293 PHE A C 1
ATOM 2279 O O . PHE A 1 293 ? -10.57 -70.375 -36.156 1 88.75 293 PHE A O 1
ATOM 2286 N N . LYS A 1 294 ? -12.391 -71.562 -35.656 1 82.69 294 LYS A N 1
ATOM 2287 C CA . LYS A 1 294 ? -13.219 -70.75 -36.562 1 82.69 294 LYS A CA 1
ATOM 2288 C C . LYS A 1 294 ? -13.344 -69.312 -36.031 1 82.69 294 LYS A C 1
ATOM 2290 O O . LYS A 1 294 ? -13.172 -68.375 -36.812 1 82.69 294 LYS A O 1
ATOM 2295 N N . GLU A 1 295 ? -13.562 -69.25 -34.781 1 84.12 295 GLU A N 1
ATOM 2296 C CA . GLU A 1 295 ? -13.711 -67.938 -34.156 1 84.12 295 GLU A CA 1
ATOM 2297 C C . GLU A 1 295 ? -12.367 -67.188 -34.094 1 84.12 295 GLU A C 1
ATOM 2299 O O . GLU A 1 295 ? -12.32 -66 -34.25 1 84.12 295 GLU A O 1
ATOM 2304 N N . PHE A 1 296 ? -11.352 -67.875 -33.719 1 85.12 296 PHE A N 1
ATOM 2305 C CA . PHE A 1 296 ? -10.008 -67.312 -33.656 1 85.12 296 PHE A CA 1
ATOM 2306 C C . PHE A 1 296 ? -9.602 -66.688 -34.969 1 85.12 296 PHE A C 1
ATOM 2308 O O . PHE A 1 296 ? -9 -65.625 -35 1 85.12 296 PHE A O 1
ATOM 2315 N N . ALA A 1 297 ? -9.867 -67.5 -36 1 79.19 297 ALA A N 1
ATOM 2316 C CA . ALA A 1 297 ? -9.531 -67 -37.344 1 79.19 297 ALA A CA 1
ATOM 2317 C C . ALA A 1 297 ? -10.328 -65.75 -37.688 1 79.19 297 ALA A C 1
ATOM 2319 O O . ALA A 1 297 ? -9.844 -64.875 -38.406 1 79.19 297 ALA A O 1
ATOM 2320 N N . ALA A 1 298 ? -11.484 -65.562 -37.156 1 76.06 298 ALA A N 1
ATOM 2321 C CA . ALA A 1 298 ? -12.375 -64.438 -37.438 1 76.06 298 ALA A CA 1
ATOM 2322 C C . ALA A 1 298 ? -11.961 -63.219 -36.688 1 76.06 298 ALA A C 1
ATOM 2324 O O . ALA A 1 298 ? -12.305 -62.094 -37.062 1 76.06 298 ALA A O 1
ATOM 2325 N N . ARG A 1 299 ? -11.266 -63.438 -35.625 1 74.06 299 ARG A N 1
ATOM 2326 C CA . ARG A 1 299 ? -10.977 -62.312 -34.75 1 74.06 299 ARG A CA 1
ATOM 2327 C C . ARG A 1 299 ? -9.688 -61.594 -35.188 1 74.06 299 ARG A C 1
ATOM 2329 O O . ARG A 1 299 ? -8.781 -62.25 -35.719 1 74.06 299 ARG A O 1
ATOM 2336 N N . ASP A 1 300 ? -9.656 -60.219 -35.031 1 62.47 300 ASP A N 1
ATOM 2337 C CA . ASP A 1 300 ? -8.586 -59.344 -35.469 1 62.47 300 ASP A CA 1
ATOM 2338 C C . ASP A 1 300 ? -7.336 -59.531 -34.594 1 62.47 300 ASP A C 1
ATOM 2340 O O . ASP A 1 300 ? -7.398 -59.5 -33.375 1 62.47 300 ASP A O 1
ATOM 2344 N N . PRO A 1 301 ? -6.102 -59.812 -35.188 1 59.66 301 PRO A N 1
ATOM 2345 C CA . PRO A 1 301 ? -4.809 -59.938 -34.5 1 59.66 301 PRO A CA 1
ATOM 2346 C C . PRO A 1 301 ? -4.453 -58.688 -33.719 1 59.66 301 PRO A C 1
ATOM 2348 O O . PRO A 1 301 ? -3.666 -58.75 -32.781 1 59.66 301 PRO A O 1
ATOM 2351 N N . GLY A 1 302 ? -5.02 -57.562 -34.031 1 61.41 302 GLY A N 1
ATOM 2352 C CA . GLY A 1 302 ? -4.691 -56.281 -33.406 1 61.41 302 GLY A CA 1
ATOM 2353 C C . GLY A 1 302 ? -5.148 -56.188 -31.969 1 61.41 302 GLY A C 1
ATOM 2354 O O . GLY A 1 302 ? -4.664 -55.344 -31.203 1 61.41 302 GLY A O 1
ATOM 2355 N N . ILE A 1 303 ? -6.137 -56.812 -31.641 1 60.12 303 ILE A N 1
ATOM 2356 C CA . ILE A 1 303 ? -6.688 -56.781 -30.281 1 60.12 303 ILE A CA 1
ATOM 2357 C C . ILE A 1 303 ? -5.613 -57.188 -29.281 1 60.12 303 ILE A C 1
ATOM 2359 O O . ILE A 1 303 ? -5.578 -56.656 -28.156 1 60.12 303 ILE A O 1
ATOM 2363 N N . ILE A 1 304 ? -4.602 -57.938 -29.734 1 58.81 304 ILE A N 1
ATOM 2364 C CA . ILE A 1 304 ? -3.564 -58.469 -28.859 1 58.81 304 ILE A CA 1
ATOM 2365 C C . ILE A 1 304 ? -2.529 -57.406 -28.547 1 58.81 304 ILE A C 1
ATOM 2367 O O . ILE A 1 304 ? -1.914 -57.406 -27.484 1 58.81 304 ILE A O 1
ATOM 2371 N N . SER A 1 305 ? -2.492 -56.375 -29.312 1 59.47 305 SER A N 1
ATOM 2372 C CA . SER A 1 305 ? -1.373 -55.469 -29.125 1 59.47 305 SER A CA 1
ATOM 2373 C C . SER A 1 305 ? -1.747 -54.312 -28.203 1 59.47 305 SER A C 1
ATOM 2375 O O . SER A 1 305 ? -0.963 -53.406 -28 1 59.47 305 SER A O 1
ATOM 2377 N N . ALA A 1 306 ? -2.844 -54.25 -27.656 1 58.19 306 ALA A N 1
ATOM 2378 C CA . ALA A 1 306 ? -3.285 -53.156 -26.781 1 58.19 306 ALA A CA 1
ATOM 2379 C C . ALA A 1 306 ? -2.398 -53.062 -25.531 1 58.19 306 ALA A C 1
ATOM 2381 O O . ALA A 1 306 ? -2.451 -52.062 -24.812 1 58.19 306 ALA A O 1
ATOM 2382 N N . GLU A 1 307 ? -1.41 -54 -25.25 1 57.12 307 GLU A N 1
ATOM 2383 C CA . GLU A 1 307 ? -0.635 -54.125 -24.016 1 57.12 307 GLU A CA 1
ATOM 2384 C C . GLU A 1 307 ? 0.387 -53 -23.906 1 57.12 307 GLU A C 1
ATOM 2386 O O . GLU A 1 307 ? 0.75 -52.562 -22.812 1 57.12 307 GLU A O 1
ATOM 2391 N N . GLU A 1 308 ? 1.032 -52.5 -25 1 59.25 308 GLU A N 1
ATOM 2392 C CA . GLU A 1 308 ? 2.387 -51.969 -24.875 1 59.25 308 GLU A CA 1
ATOM 2393 C C . GLU A 1 308 ? 2.371 -50.531 -24.438 1 59.25 308 GLU A C 1
ATOM 2395 O O . GLU A 1 308 ? 3.426 -49.906 -24.25 1 59.25 308 GLU A O 1
ATOM 2400 N N . HIS A 1 309 ? 1.226 -50.031 -24.188 1 61.19 309 HIS A N 1
ATOM 2401 C CA . HIS A 1 309 ? 1.494 -48.625 -24.031 1 61.19 309 HIS A CA 1
ATOM 2402 C C . HIS A 1 309 ? 1.546 -48.219 -22.562 1 61.19 309 HIS A C 1
ATOM 2404 O O . HIS A 1 309 ? 0.671 -48.625 -21.781 1 61.19 309 HIS A O 1
ATOM 2410 N N . SER A 1 310 ? 2.855 -48.125 -22.078 1 62.81 310 SER A N 1
ATOM 2411 C CA . SER A 1 310 ? 3.037 -47.594 -20.734 1 62.81 310 SER A CA 1
ATOM 2412 C C . SER A 1 310 ? 2.248 -46.312 -20.531 1 62.81 310 SER A C 1
ATOM 2414 O O . SER A 1 310 ? 2.219 -45.469 -21.422 1 62.81 310 SER A O 1
ATOM 2416 N N . THR A 1 311 ? 1.26 -46.375 -19.656 1 72.62 311 THR A N 1
ATOM 2417 C CA . THR A 1 311 ? 0.456 -45.219 -19.312 1 72.62 311 THR A CA 1
ATOM 2418 C C . THR A 1 311 ? 1.181 -44.312 -18.312 1 72.62 311 THR A C 1
ATOM 2420 O O . THR A 1 311 ? 1.112 -44.562 -17.109 1 72.62 311 THR A O 1
ATOM 2423 N N . GLN A 1 312 ? 2.303 -43.688 -18.781 1 77.25 312 GLN A N 1
ATOM 2424 C CA . GLN A 1 312 ? 2.973 -42.781 -17.859 1 77.25 312 GLN A CA 1
ATOM 2425 C C . GLN A 1 312 ? 2.135 -41.531 -17.625 1 77.25 312 GLN A C 1
ATOM 2427 O O . GLN A 1 312 ? 1.637 -40.906 -18.578 1 77.25 312 GLN A O 1
ATOM 2432 N N . VAL A 1 313 ? 1.695 -41.375 -16.375 1 85.88 313 VAL A N 1
ATOM 2433 C CA . VAL A 1 313 ? 0.916 -40.219 -15.969 1 85.88 313 VAL A CA 1
ATOM 2434 C C . VAL A 1 313 ? 1.846 -39.125 -15.422 1 85.88 313 VAL A C 1
ATOM 2436 O O . VAL A 1 313 ? 2.824 -39.438 -14.734 1 85.88 313 VAL A O 1
ATOM 2439 N N . THR A 1 314 ? 1.706 -37.906 -15.922 1 86.62 314 THR A N 1
ATOM 2440 C CA . THR A 1 314 ? 2.455 -36.781 -15.406 1 86.62 314 THR A CA 1
ATOM 2441 C C . THR A 1 314 ? 1.63 -36 -14.383 1 86.62 314 THR A C 1
ATOM 2443 O O . THR A 1 314 ? 0.533 -35.531 -14.695 1 86.62 314 THR A O 1
ATOM 2446 N N . LYS A 1 315 ? 2.146 -36.031 -13.195 1 90.75 315 LYS A N 1
ATOM 2447 C CA . LYS A 1 315 ? 1.491 -35.281 -12.141 1 90.75 315 LYS A CA 1
ATOM 2448 C C . LYS A 1 315 ? 1.778 -33.781 -12.289 1 90.75 315 LYS A C 1
ATOM 2450 O O . LYS A 1 315 ? 2.883 -33.375 -12.672 1 90.75 315 LYS A O 1
ATOM 2455 N N . GLU A 1 316 ? 0.755 -33 -12.031 1 90.44 316 GLU A N 1
ATOM 2456 C CA . GLU A 1 316 ? 0.891 -31.547 -12.086 1 90.44 316 GLU A CA 1
ATOM 2457 C C . GLU A 1 316 ? 0.389 -30.891 -10.797 1 90.44 316 GLU A C 1
ATOM 2459 O O . GLU A 1 316 ? -0.457 -31.453 -10.102 1 90.44 316 GLU A O 1
ATOM 2464 N N . SER A 1 317 ? 1.064 -29.875 -10.406 1 89.94 317 SER A N 1
ATOM 2465 C CA . SER A 1 317 ? 0.667 -29.109 -9.227 1 89.94 317 SER A CA 1
ATOM 2466 C C . SER A 1 317 ? 0.678 -27.609 -9.516 1 89.94 317 SER A C 1
ATOM 2468 O O . SER A 1 317 ? 1.248 -27.172 -10.508 1 89.94 317 SER A O 1
ATOM 2470 N N . LEU A 1 318 ? -0.062 -26.969 -8.734 1 88.88 318 LEU A N 1
ATOM 2471 C CA . LEU A 1 318 ? -0.03 -25.516 -8.852 1 88.88 318 LEU A CA 1
ATOM 2472 C C . LEU A 1 318 ? 1.348 -24.969 -8.492 1 88.88 318 LEU A C 1
ATOM 2474 O O . LEU A 1 318 ? 1.985 -25.453 -7.555 1 88.88 318 LEU A O 1
ATOM 2478 N N . ASP A 1 319 ? 1.8 -24 -9.242 1 87.06 319 ASP A N 1
ATOM 2479 C CA . ASP A 1 319 ? 3.078 -23.359 -8.953 1 87.06 319 ASP A CA 1
ATOM 2480 C C . ASP A 1 319 ? 2.928 -22.312 -7.859 1 87.06 319 ASP A C 1
ATOM 2482 O O . ASP A 1 319 ? 2.682 -21.125 -8.141 1 87.06 319 ASP A O 1
ATOM 2486 N N . MET A 1 320 ? 3.188 -22.703 -6.672 1 83.5 320 MET A N 1
ATOM 2487 C CA . MET A 1 320 ? 2.971 -21.859 -5.5 1 83.5 320 MET A CA 1
ATOM 2488 C C . MET A 1 320 ? 3.949 -20.688 -5.484 1 83.5 320 MET A C 1
ATOM 2490 O O . MET A 1 320 ? 3.619 -19.609 -5.004 1 83.5 320 MET A O 1
ATOM 2494 N N . LYS A 1 321 ? 5.129 -20.906 -5.934 1 80.81 321 LYS A N 1
ATOM 2495 C CA . LYS A 1 321 ? 6.141 -19.859 -5.988 1 80.81 321 LYS A CA 1
ATOM 2496 C C . LYS A 1 321 ? 5.707 -18.719 -6.914 1 80.81 321 LYS A C 1
ATOM 2498 O O . LYS A 1 321 ? 5.812 -17.547 -6.555 1 80.81 321 LYS A O 1
ATOM 2503 N N . MET A 1 322 ? 5.262 -19.188 -7.996 1 83 322 MET A N 1
ATOM 2504 C CA . MET A 1 322 ? 4.789 -18.219 -8.984 1 83 322 MET A CA 1
ATOM 2505 C C . MET A 1 322 ? 3.633 -17.406 -8.43 1 83 322 MET A C 1
ATOM 2507 O O . MET A 1 322 ? 3.576 -16.188 -8.641 1 83 322 MET A O 1
ATOM 2511 N N . MET A 1 323 ? 2.826 -18.078 -7.766 1 85.44 323 MET A N 1
ATOM 2512 C CA . MET A 1 323 ? 1.655 -17.406 -7.215 1 85.44 323 MET A CA 1
ATOM 2513 C C . MET A 1 323 ? 2.061 -16.406 -6.133 1 85.44 323 MET A C 1
ATOM 2515 O O . MET A 1 323 ? 1.504 -15.312 -6.051 1 85.44 323 MET A O 1
ATOM 2519 N N . SER A 1 324 ? 3.012 -16.766 -5.34 1 84.94 324 SER A N 1
ATOM 2520 C CA . SER A 1 324 ? 3.512 -15.898 -4.285 1 84.94 324 SER A CA 1
ATOM 2521 C C . SER A 1 324 ? 4.117 -14.625 -4.867 1 84.94 324 SER A C 1
ATOM 2523 O O . SER A 1 324 ? 3.85 -13.523 -4.379 1 84.94 324 SER A O 1
ATOM 2525 N N . VAL A 1 325 ? 4.879 -14.766 -5.867 1 84.25 325 VAL A N 1
ATOM 2526 C CA . VAL A 1 325 ? 5.516 -13.625 -6.516 1 84.25 325 VAL A CA 1
ATOM 2527 C C . VAL A 1 325 ? 4.457 -12.734 -7.156 1 84.25 325 VAL A C 1
ATOM 2529 O O . VAL A 1 325 ? 4.551 -11.508 -7.105 1 84.25 325 VAL A O 1
ATOM 2532 N N . MET A 1 326 ? 3.51 -13.367 -7.699 1 87.19 326 MET A N 1
ATOM 2533 C CA . MET A 1 326 ? 2.445 -12.617 -8.359 1 87.19 326 MET A CA 1
ATOM 2534 C C . MET A 1 326 ? 1.685 -11.758 -7.355 1 87.19 326 MET A C 1
ATOM 2536 O O . MET A 1 326 ? 1.371 -10.602 -7.637 1 87.19 326 MET A O 1
ATOM 2540 N N . VAL A 1 327 ? 1.38 -12.375 -6.242 1 89.88 327 VAL A N 1
ATOM 2541 C CA . VAL A 1 327 ? 0.682 -11.641 -5.195 1 89.88 327 VAL A CA 1
ATOM 2542 C C . VAL A 1 327 ? 1.521 -10.445 -4.758 1 89.88 327 VAL A C 1
ATOM 2544 O O . VAL A 1 327 ? 1.014 -9.32 -4.656 1 89.88 327 VAL A O 1
ATOM 2547 N N . GLN A 1 328 ? 2.707 -10.672 -4.535 1 86.31 328 GLN A N 1
ATOM 2548 C CA . GLN A 1 328 ? 3.623 -9.617 -4.109 1 86.31 328 GLN A CA 1
ATOM 2549 C C . GLN A 1 328 ? 3.701 -8.5 -5.152 1 86.31 328 GLN A C 1
ATOM 2551 O O . GLN A 1 328 ? 3.684 -7.316 -4.809 1 86.31 328 GLN A O 1
ATOM 2556 N N . LYS A 1 329 ? 3.771 -8.852 -6.367 1 84.81 329 LYS A N 1
ATOM 2557 C CA . LYS A 1 329 ? 3.885 -7.879 -7.449 1 84.81 329 LYS A CA 1
ATOM 2558 C C . LYS A 1 329 ? 2.623 -7.027 -7.555 1 84.81 329 LYS A C 1
ATOM 2560 O O . LYS A 1 329 ? 2.701 -5.816 -7.773 1 84.81 329 LYS A O 1
ATOM 2565 N N . LYS A 1 330 ? 1.545 -7.711 -7.434 1 89.31 330 LYS A N 1
ATOM 2566 C CA . LYS A 1 330 ? 0.281 -6.984 -7.512 1 89.31 330 LYS A CA 1
ATOM 2567 C C . LYS A 1 330 ? 0.152 -5.988 -6.363 1 89.31 330 LYS A C 1
ATOM 2569 O O . LYS A 1 330 ? -0.325 -4.867 -6.559 1 89.31 330 LYS A O 1
ATOM 2574 N N . LEU A 1 331 ? 0.643 -6.398 -5.227 1 89.06 331 LEU A N 1
ATOM 2575 C CA . LEU A 1 331 ? 0.566 -5.516 -4.07 1 89.06 331 LEU A CA 1
ATOM 2576 C C . LEU A 1 331 ? 1.589 -4.391 -4.176 1 89.06 331 LEU A C 1
ATOM 2578 O O . LEU A 1 331 ? 1.343 -3.275 -3.711 1 89.06 331 LEU A O 1
ATOM 2582 N N . GLU A 1 332 ? 2.725 -4.629 -4.73 1 83.44 332 GLU A N 1
ATOM 2583 C CA . GLU A 1 332 ? 3.682 -3.57 -5.035 1 83.44 332 GLU A CA 1
ATOM 2584 C C . GLU A 1 332 ? 3.078 -2.531 -5.977 1 83.44 332 GLU A C 1
ATOM 2586 O O . GLU A 1 332 ? 3.373 -1.34 -5.867 1 83.44 332 GLU A O 1
ATOM 2591 N N . GLY A 1 333 ? 2.324 -3.055 -6.852 1 84.12 333 GLY A N 1
ATOM 2592 C CA . GLY A 1 333 ? 1.607 -2.152 -7.742 1 84.12 333 GLY A CA 1
ATOM 2593 C C . GLY A 1 333 ? 0.665 -1.217 -7.008 1 84.12 333 GLY A C 1
ATOM 2594 O O . GLY A 1 333 ? 0.52 -0.051 -7.383 1 84.12 333 GLY A O 1
ATOM 2595 N N . VAL A 1 334 ? 0.155 -1.744 -5.996 1 88.25 334 VAL A N 1
ATOM 2596 C CA . VAL A 1 334 ? -0.735 -0.917 -5.188 1 88.25 334 VAL A CA 1
ATOM 2597 C C . VAL A 1 334 ? 0.059 0.21 -4.531 1 88.25 334 VAL A C 1
ATOM 2599 O O . VAL A 1 334 ? -0.403 1.352 -4.473 1 88.25 334 VAL A O 1
ATOM 2602 N N . ALA A 1 335 ? 1.195 -0.082 -4.031 1 83.44 335 ALA A N 1
ATOM 2603 C CA . ALA A 1 335 ? 2.057 0.925 -3.418 1 83.44 335 ALA A CA 1
ATOM 2604 C C . ALA A 1 335 ? 2.424 2.018 -4.418 1 83.44 335 ALA A C 1
ATOM 2606 O O . ALA A 1 335 ? 2.383 3.207 -4.09 1 83.44 335 ALA A O 1
ATOM 2607 N N . GLY A 1 336 ? 2.752 1.565 -5.598 1 83.12 336 GLY A N 1
ATOM 2608 C CA . GLY A 1 336 ? 3.062 2.529 -6.641 1 83.12 336 GLY A CA 1
ATOM 2609 C C . GLY A 1 336 ? 1.886 3.414 -7.008 1 83.12 336 GLY A C 1
ATOM 2610 O O . GLY A 1 336 ? 2.043 4.621 -7.184 1 83.12 336 GLY A O 1
ATOM 2611 N N . GLU A 1 337 ? 0.799 2.809 -7.086 1 87.69 337 GLU A N 1
ATOM 2612 C CA . GLU A 1 337 ? -0.413 3.559 -7.398 1 87.69 337 GLU A CA 1
ATOM 2613 C C . GLU A 1 337 ? -0.773 4.52 -6.27 1 87.69 337 GLU A C 1
ATOM 2615 O O . GLU A 1 337 ? -1.304 5.605 -6.52 1 87.69 337 GLU A O 1
ATOM 2620 N N . THR A 1 338 ? -0.509 4.086 -5.086 1 89.62 338 THR A N 1
ATOM 2621 C CA . THR A 1 338 ? -0.753 4.945 -3.932 1 89.62 338 THR A CA 1
ATOM 2622 C C . THR A 1 338 ? 0.072 6.223 -4.027 1 89.62 338 THR A C 1
ATOM 2624 O O . THR A 1 338 ? -0.436 7.316 -3.77 1 89.62 338 THR A O 1
ATOM 2627 N N . ASP A 1 339 ? 1.262 6.137 -4.438 1 84.62 339 ASP A N 1
ATOM 2628 C CA . ASP A 1 339 ? 2.123 7.305 -4.605 1 84.62 339 ASP A CA 1
ATOM 2629 C C . ASP A 1 339 ? 1.58 8.234 -5.684 1 84.62 339 ASP A C 1
ATOM 2631 O O . ASP A 1 339 ? 1.603 9.461 -5.523 1 84.62 339 ASP A O 1
ATOM 2635 N N . ALA A 1 340 ? 1.164 7.605 -6.711 1 86.44 340 ALA A N 1
ATOM 2636 C CA . ALA A 1 340 ? 0.597 8.391 -7.801 1 86.44 340 ALA A CA 1
ATOM 2637 C C . ALA A 1 340 ? -0.662 9.125 -7.352 1 86.44 340 ALA A C 1
ATOM 2639 O O . ALA A 1 340 ? -0.887 10.273 -7.734 1 86.44 340 ALA A O 1
ATOM 2640 N N . LEU A 1 341 ? -1.425 8.484 -6.566 1 91 341 LEU A N 1
ATOM 2641 C CA . LEU A 1 341 ? -2.662 9.078 -6.07 1 91 341 LEU A CA 1
ATOM 2642 C C . LEU A 1 341 ? -2.371 10.195 -5.078 1 91 341 LEU A C 1
ATOM 2644 O O . LEU A 1 341 ? -3.082 11.203 -5.043 1 91 341 LEU A O 1
ATOM 2648 N N . LEU A 1 342 ? -1.363 10 -4.254 1 88.88 342 LEU A N 1
ATOM 2649 C CA . LEU A 1 342 ? -0.934 11.062 -3.357 1 88.88 342 LEU A CA 1
ATOM 2650 C C . LEU A 1 342 ? -0.591 12.328 -4.141 1 88.88 342 LEU A C 1
ATOM 2652 O O . LEU A 1 342 ? -1.056 13.422 -3.803 1 88.88 342 LEU A O 1
ATOM 2656 N N . ALA A 1 343 ? 0.111 12.125 -5.18 1 84.44 343 ALA A N 1
ATOM 2657 C CA . ALA A 1 343 ? 0.5 13.25 -6.027 1 84.44 343 ALA A CA 1
ATOM 2658 C C . ALA A 1 343 ? -0.72 13.883 -6.695 1 84.44 343 ALA A C 1
ATOM 2660 O O . ALA A 1 343 ? -0.835 15.109 -6.758 1 84.44 343 ALA A O 1
ATOM 2661 N N . LYS A 1 344 ? -1.589 13.062 -7.164 1 87.5 344 LYS A N 1
ATOM 2662 C CA . LYS A 1 344 ? -2.803 13.516 -7.832 1 87.5 344 LYS A CA 1
ATOM 2663 C C . LYS A 1 344 ? -3.633 14.406 -6.914 1 87.5 344 LYS A C 1
ATOM 2665 O O . LYS A 1 344 ? -4.191 15.414 -7.359 1 87.5 344 LYS A O 1
ATOM 2670 N N . HIS A 1 345 ? -3.643 14.055 -5.648 1 90.31 345 HIS A N 1
ATOM 2671 C CA . HIS A 1 345 ? -4.48 14.797 -4.711 1 90.31 345 HIS A CA 1
ATOM 2672 C C . HIS A 1 345 ? -3.688 15.906 -4.023 1 90.31 345 HIS A C 1
ATOM 2674 O O . HIS A 1 345 ? -4.191 16.562 -3.105 1 90.31 345 HIS A O 1
ATOM 2680 N N . GLY A 1 346 ? -2.463 16.047 -4.352 1 83.25 346 GLY A N 1
ATOM 2681 C CA . GLY A 1 346 ? -1.672 17.172 -3.893 1 83.25 346 GLY A CA 1
ATOM 2682 C C . GLY A 1 346 ? -0.973 16.922 -2.572 1 83.25 346 GLY A C 1
ATOM 2683 O O . GLY A 1 346 ? -0.656 17.859 -1.838 1 83.25 346 GLY A O 1
ATOM 2684 N N . PHE A 1 347 ? -0.805 15.727 -2.178 1 86.25 347 PHE A N 1
ATOM 2685 C CA . PHE A 1 347 ? -0.097 15.398 -0.945 1 86.25 347 PHE A CA 1
ATOM 2686 C C . PHE A 1 347 ? 1.379 15.133 -1.222 1 86.25 347 PHE A C 1
ATOM 2688 O O . PHE A 1 347 ? 1.764 14.875 -2.363 1 86.25 347 PHE A O 1
ATOM 2695 N N . HIS A 1 348 ? 2.102 15.227 -0.116 1 77.44 348 HIS A N 1
ATOM 2696 C CA . HIS A 1 348 ? 3.531 14.945 -0.186 1 77.44 348 HIS A CA 1
ATOM 2697 C C . HIS A 1 348 ? 3.795 13.484 -0.521 1 77.44 348 HIS A C 1
ATOM 2699 O O . HIS A 1 348 ? 3.109 12.594 -0.013 1 77.44 348 HIS A O 1
ATOM 2705 N N . THR A 1 349 ? 4.777 13.352 -1.471 1 75.5 349 THR A N 1
ATOM 2706 C CA . THR A 1 349 ? 5.148 11.984 -1.828 1 75.5 349 THR A CA 1
ATOM 2707 C C . THR A 1 349 ? 6.59 11.695 -1.416 1 75.5 349 THR A C 1
ATOM 2709 O O . THR A 1 349 ? 7.383 12.617 -1.215 1 75.5 349 THR A O 1
ATOM 2712 N N . GLN A 1 350 ? 6.84 10.43 -1.025 1 64.31 350 GLN A N 1
ATOM 2713 C CA . GLN A 1 350 ? 8.188 10.016 -0.666 1 64.31 350 GLN A CA 1
ATOM 2714 C C . GLN A 1 350 ? 9.117 10.023 -1.882 1 64.31 350 GLN A C 1
ATOM 2716 O O . GLN A 1 350 ? 8.758 9.508 -2.943 1 64.31 350 GLN A O 1
ATOM 2721 N N . GLY A 1 351 ? 9.969 11.016 -1.892 1 60.56 351 GLY A N 1
ATOM 2722 C CA . GLY A 1 351 ? 10.922 10.969 -2.988 1 60.56 351 GLY A CA 1
ATOM 2723 C C . GLY A 1 351 ? 12.086 10.023 -2.734 1 60.56 351 GLY A C 1
ATOM 2724 O O . GLY A 1 351 ? 12.289 9.57 -1.606 1 60.56 351 GLY A O 1
ATOM 2725 N N . GLY A 1 352 ? 12.641 9.32 -3.793 1 56.75 352 GLY A N 1
ATOM 2726 C CA . GLY A 1 352 ? 13.727 8.359 -3.871 1 56.75 352 GLY A CA 1
ATOM 2727 C C . GLY A 1 352 ? 15.047 8.906 -3.35 1 56.75 352 GLY A C 1
ATOM 2728 O O . GLY A 1 352 ? 16.078 8.227 -3.41 1 56.75 352 GLY A O 1
ATOM 2729 N N . SER A 1 353 ? 15.117 10.211 -2.875 1 58.78 353 SER A N 1
ATOM 2730 C CA . SER A 1 353 ? 16.469 10.68 -2.635 1 58.78 353 SER A CA 1
ATOM 2731 C C . SER A 1 353 ? 16.953 10.32 -1.231 1 58.78 353 SER A C 1
ATOM 2733 O O . SER A 1 353 ? 16.203 10.461 -0.263 1 58.78 353 SER A O 1
ATOM 2735 N N . GLN A 1 354 ? 18.047 9.602 -1.148 1 69.44 354 GLN A N 1
ATOM 2736 C CA . GLN A 1 354 ? 18.625 9.172 0.117 1 69.44 354 GLN A CA 1
ATOM 2737 C C . GLN A 1 354 ? 19.609 10.211 0.652 1 69.44 354 GLN A C 1
ATOM 2739 O O . GLN A 1 354 ? 20.391 10.773 -0.108 1 69.44 354 GLN A O 1
ATOM 2744 N N . LEU A 1 355 ? 19.281 10.734 1.806 1 81.62 355 LEU A N 1
ATOM 2745 C CA . LEU A 1 355 ? 20.203 11.609 2.525 1 81.62 355 LEU A CA 1
ATOM 2746 C C . LEU A 1 355 ? 21.297 10.805 3.205 1 81.62 355 LEU A C 1
ATOM 2748 O O . LEU A 1 355 ? 21.031 9.742 3.766 1 81.62 355 LEU A O 1
ATOM 2752 N N . THR A 1 356 ? 22.516 11.305 3.002 1 88.38 356 THR A N 1
ATOM 2753 C CA . THR A 1 356 ? 23.641 10.688 3.693 1 88.38 356 THR A CA 1
ATOM 2754 C C . THR A 1 356 ? 24.484 11.742 4.406 1 88.38 356 THR A C 1
ATOM 2756 O O . THR A 1 356 ? 24.516 12.906 3.994 1 88.38 356 THR A O 1
ATOM 2759 N N . PHE A 1 357 ? 25.125 11.312 5.41 1 92.94 357 PHE A N 1
ATOM 2760 C CA . PHE A 1 357 ? 26.031 12.211 6.117 1 92.94 357 PHE A CA 1
ATOM 2761 C C . PHE A 1 357 ? 27.312 12.422 5.324 1 92.94 357 PHE A C 1
ATOM 2763 O O . PHE A 1 357 ? 27.781 11.516 4.625 1 92.94 357 PHE A O 1
ATOM 2770 N N . ASP A 1 358 ? 27.844 13.555 5.445 1 94 358 ASP A N 1
ATOM 2771 C CA . ASP A 1 358 ? 29.109 13.898 4.805 1 94 358 ASP A CA 1
ATOM 2772 C C . ASP A 1 358 ? 30.281 13.688 5.762 1 94 358 ASP A C 1
ATOM 2774 O O . ASP A 1 358 ? 30.547 14.531 6.617 1 94 358 ASP A O 1
ATOM 2778 N N . LEU A 1 359 ? 31.062 12.734 5.469 1 93.19 359 LEU A N 1
ATOM 2779 C CA . LEU A 1 359 ? 32.188 12.352 6.332 1 93.19 359 LEU A CA 1
ATOM 2780 C C . LEU A 1 359 ? 33.219 13.469 6.418 1 93.19 359 LEU A C 1
ATOM 2782 O O . LEU A 1 359 ? 33.906 13.609 7.43 1 93.19 359 LEU A O 1
ATOM 2786 N N . ASN A 1 360 ? 33.312 14.219 5.418 1 94.31 360 ASN A N 1
ATOM 2787 C CA . ASN A 1 360 ? 34.312 15.281 5.375 1 94.31 360 ASN A CA 1
ATOM 2788 C C . ASN A 1 360 ? 34 16.391 6.383 1 94.31 360 ASN A C 1
ATOM 2790 O O . ASN A 1 360 ? 34.875 17.156 6.758 1 94.31 360 ASN A O 1
ATOM 2794 N N . THR A 1 361 ? 32.75 16.453 6.773 1 95.44 361 THR A N 1
ATOM 2795 C CA . THR A 1 361 ? 32.375 17.531 7.691 1 95.44 361 THR A CA 1
ATOM 2796 C C . THR A 1 361 ? 32.281 17 9.125 1 95.44 361 THR A C 1
ATOM 2798 O O . THR A 1 361 ? 32.125 17.781 10.062 1 95.44 361 THR A O 1
ATOM 2801 N N . ALA A 1 362 ? 32.469 15.758 9.336 1 95.81 362 ALA A N 1
ATOM 2802 C CA . ALA A 1 362 ? 32.156 15.094 10.602 1 95.81 362 ALA A CA 1
ATOM 2803 C C . ALA A 1 362 ? 33.219 15.391 11.648 1 95.81 362 ALA A C 1
ATOM 2805 O O . ALA A 1 362 ? 34.406 15.328 11.359 1 95.81 362 ALA A O 1
ATOM 2806 N N . ASN A 1 363 ? 32.719 15.727 12.742 1 94.75 363 ASN A N 1
ATOM 2807 C CA . ASN A 1 363 ? 33.625 15.766 13.891 1 94.75 363 ASN A CA 1
ATOM 2808 C C . ASN A 1 363 ? 34.219 14.391 14.18 1 94.75 363 ASN A C 1
ATOM 2810 O O . ASN A 1 363 ? 33.594 13.367 13.914 1 94.75 363 ASN A O 1
ATOM 2814 N N . ARG A 1 364 ? 35.344 14.344 14.859 1 94.75 364 ARG A N 1
ATOM 2815 C CA . ARG A 1 364 ? 36.125 13.125 14.984 1 94.75 364 ARG A CA 1
ATOM 2816 C C . ARG A 1 364 ? 35.531 12.195 16.031 1 94.75 364 ARG A C 1
ATOM 2818 O O . ARG A 1 364 ? 35.906 11.016 16.109 1 94.75 364 ARG A O 1
ATOM 2825 N N . HIS A 1 365 ? 34.625 12.68 16.781 1 94 365 HIS A N 1
ATOM 2826 C CA . HIS A 1 365 ? 34 11.836 17.781 1 94 365 HIS A CA 1
ATOM 2827 C C . HIS A 1 365 ? 32.812 11.055 17.188 1 94 365 HIS A C 1
ATOM 2829 O O . HIS A 1 365 ? 32.188 10.25 17.875 1 94 365 HIS A O 1
ATOM 2835 N N . LEU A 1 366 ? 32.562 11.234 15.961 1 94.88 366 LEU A N 1
ATOM 2836 C CA . LEU A 1 366 ? 31.391 10.625 15.328 1 94.88 366 LEU A CA 1
ATOM 2837 C C . LEU A 1 366 ? 31.797 9.422 14.477 1 94.88 366 LEU A C 1
ATOM 2839 O O . LEU A 1 366 ? 32.812 9.477 13.766 1 94.88 366 LEU A O 1
ATOM 2843 N N . VAL A 1 367 ? 30.969 8.359 14.664 1 95 367 VAL A N 1
ATOM 2844 C CA . VAL A 1 367 ? 31.156 7.145 13.867 1 95 367 VAL A CA 1
ATOM 2845 C C . VAL A 1 367 ? 29.906 6.875 13.039 1 95 367 VAL A C 1
ATOM 2847 O O . VAL A 1 367 ? 28.781 7.141 13.484 1 95 367 VAL A O 1
ATOM 2850 N N . PHE A 1 368 ? 30.141 6.305 11.859 1 93 368 PHE A N 1
ATOM 2851 C CA . PHE A 1 368 ? 29.031 6.188 10.922 1 93 368 PHE A CA 1
ATOM 2852 C C . PHE A 1 368 ? 28.812 4.734 10.516 1 93 368 PHE A C 1
ATOM 2854 O O . PHE A 1 368 ? 29.75 3.93 10.547 1 93 368 PHE A O 1
ATOM 2861 N N . SER A 1 369 ? 27.578 4.504 10.234 1 89 369 SER A N 1
ATOM 2862 C CA . SER A 1 369 ? 27.25 3.221 9.617 1 89 369 SER A CA 1
ATOM 2863 C C . SER A 1 369 ? 27.797 3.143 8.188 1 89 369 SER A C 1
ATOM 2865 O O . SER A 1 369 ? 28.188 4.16 7.609 1 89 369 SER A O 1
ATOM 2867 N N . ASN A 1 370 ? 27.75 2.018 7.605 1 80.12 370 ASN A N 1
ATOM 2868 C CA . ASN A 1 370 ? 28.297 1.803 6.266 1 80.12 370 ASN A CA 1
ATOM 2869 C C . ASN A 1 370 ? 27.531 2.59 5.215 1 80.12 370 ASN A C 1
ATOM 2871 O O . ASN A 1 370 ? 28.109 3.062 4.234 1 80.12 370 ASN A O 1
ATOM 2875 N N . ASP A 1 371 ? 26.25 2.77 5.457 1 76.69 371 ASP A N 1
ATOM 2876 C CA . ASP A 1 371 ? 25.438 3.459 4.461 1 76.69 371 ASP A CA 1
ATOM 2877 C C . ASP A 1 371 ? 25.406 4.961 4.73 1 76.69 371 ASP A C 1
ATOM 2879 O O . ASP A 1 371 ? 24.734 5.711 4.016 1 76.69 371 ASP A O 1
ATOM 2883 N N . LEU A 1 372 ? 26.031 5.449 5.789 1 88.88 372 LEU A N 1
ATOM 2884 C CA . LEU A 1 372 ? 26.188 6.852 6.16 1 88.88 372 LEU A CA 1
ATOM 2885 C C . LEU A 1 372 ? 24.844 7.465 6.527 1 88.88 372 LEU A C 1
ATOM 2887 O O . LEU A 1 372 ? 24.625 8.656 6.309 1 88.88 372 LEU A O 1
ATOM 2891 N N . LYS A 1 373 ? 23.969 6.617 7.039 1 88.62 373 LYS A N 1
ATOM 2892 C CA . LYS A 1 373 ? 22.641 7.105 7.414 1 88.62 373 LYS A CA 1
ATOM 2893 C C . LYS A 1 373 ? 22.5 7.172 8.93 1 88.62 373 LYS A C 1
ATOM 2895 O O . LYS A 1 373 ? 21.578 7.809 9.445 1 88.62 373 LYS A O 1
ATOM 2900 N N . THR A 1 374 ? 23.406 6.527 9.57 1 91.62 374 THR A N 1
ATOM 2901 C CA . THR A 1 374 ? 23.375 6.516 11.023 1 91.62 374 THR A CA 1
ATOM 2902 C C . THR A 1 374 ? 24.703 7.012 11.594 1 91.62 374 THR A C 1
ATOM 2904 O O . THR A 1 374 ? 25.781 6.637 11.109 1 91.62 374 THR A O 1
ATOM 2907 N N . VAL A 1 375 ? 24.656 7.867 12.562 1 93.94 375 VAL A N 1
ATOM 2908 C CA . VAL A 1 375 ? 25.844 8.414 13.211 1 93.94 375 VAL A CA 1
ATOM 2909 C C . VAL A 1 375 ? 25.781 8.156 14.711 1 93.94 375 VAL A C 1
ATOM 2911 O O . VAL A 1 375 ? 24.703 8.242 15.312 1 93.94 375 VAL A O 1
ATOM 2914 N N . SER A 1 376 ? 26.828 7.75 15.242 1 93.12 376 SER A N 1
ATOM 2915 C CA . SER A 1 376 ? 26.938 7.512 16.688 1 93.12 376 SER A CA 1
ATOM 2916 C C . SER A 1 376 ? 28.109 8.273 17.281 1 93.12 376 SER A C 1
ATOM 2918 O O . SER A 1 376 ? 29.062 8.625 16.578 1 93.12 376 SER A O 1
ATOM 2920 N N . TRP A 1 377 ? 27.984 8.57 18.547 1 92.69 377 TRP A N 1
ATOM 2921 C CA . TRP A 1 377 ? 29.047 9.281 19.25 1 92.69 377 TRP A CA 1
ATOM 2922 C C . TRP A 1 377 ? 29.953 8.312 20 1 92.69 377 TRP A C 1
ATOM 2924 O O . TRP A 1 377 ? 29.484 7.352 20.609 1 92.69 377 TRP A O 1
ATOM 2934 N N . LYS A 1 378 ? 31.203 8.562 19.844 1 89.94 378 LYS A N 1
ATOM 2935 C CA . LYS A 1 378 ? 32.219 7.793 20.562 1 89.94 378 LYS A CA 1
ATOM 2936 C C . LYS A 1 378 ? 33.188 8.719 21.281 1 89.94 378 LYS A C 1
ATOM 2938 O O . LYS A 1 378 ? 33.5 9.805 20.781 1 89.94 378 LYS A O 1
ATOM 2943 N N . GLY A 1 379 ? 33.656 8.352 22.406 1 88.06 379 GLY A N 1
ATOM 2944 C CA . GLY A 1 379 ? 34.625 9.148 23.172 1 88.06 379 GLY A CA 1
ATOM 2945 C C . GLY A 1 379 ? 35.969 9.266 22.5 1 88.06 379 GLY A C 1
ATOM 2946 O O . GLY A 1 379 ? 36.625 10.312 22.578 1 88.06 379 GLY A O 1
ATOM 2947 N N . GLU A 1 380 ? 36.375 8.195 21.766 1 90.88 380 GLU A N 1
ATOM 2948 C CA . GLU A 1 380 ? 37.656 8.164 21.078 1 90.88 380 GLU A CA 1
ATOM 2949 C C . GLU A 1 380 ? 37.594 8.914 19.75 1 90.88 380 GLU A C 1
ATOM 2951 O O . GLU A 1 380 ? 36.594 8.844 19.047 1 90.88 380 GLU A O 1
ATOM 2956 N N . LEU A 1 381 ? 38.688 9.531 19.406 1 91.94 381 LEU A N 1
ATOM 2957 C CA . LEU A 1 381 ? 38.75 10.273 18.156 1 91.94 381 LEU A CA 1
ATOM 2958 C C . LEU A 1 381 ? 39 9.344 16.984 1 91.94 381 LEU A C 1
ATOM 2960 O O . LEU A 1 381 ? 39.844 8.461 17.047 1 91.94 381 LEU A O 1
ATOM 2964 N N . GLU A 1 382 ? 38.125 9.492 16.062 1 91.81 382 GLU A N 1
ATOM 2965 C CA . GLU A 1 382 ? 38.312 8.727 14.82 1 91.81 382 GLU A CA 1
ATOM 2966 C C . GLU A 1 382 ? 39.375 9.359 13.938 1 91.81 382 GLU A C 1
ATOM 2968 O O . GLU A 1 382 ? 39.469 10.586 13.844 1 91.81 382 GLU A O 1
ATOM 2973 N N . PRO A 1 383 ? 40.219 8.555 13.328 1 90.56 383 PRO A N 1
ATOM 2974 C CA . PRO A 1 383 ? 41.312 9.078 12.477 1 90.56 383 PRO A CA 1
ATOM 2975 C C . PRO A 1 383 ? 40.812 9.5 11.094 1 90.56 383 PRO A C 1
ATOM 2977 O O . PRO A 1 383 ? 41.281 8.977 10.078 1 90.56 383 PRO A O 1
ATOM 2980 N N . TYR A 1 384 ? 40 10.477 11.047 1 92.19 384 TYR A N 1
ATOM 2981 C CA . TYR A 1 384 ? 39.562 11.008 9.766 1 92.19 384 TYR A CA 1
ATOM 2982 C C . TYR A 1 384 ? 40.625 11.914 9.148 1 92.19 384 TYR A C 1
ATOM 2984 O O . TYR A 1 384 ? 41.344 12.602 9.867 1 92.19 384 TYR A O 1
ATOM 2992 N N . PRO A 1 385 ? 40.719 11.898 7.824 1 91.69 385 PRO A N 1
ATOM 2993 C CA . PRO A 1 385 ? 41.656 12.828 7.203 1 91.69 385 PRO A CA 1
ATOM 2994 C C . PRO A 1 385 ? 41.375 14.289 7.547 1 91.69 385 PRO A C 1
ATOM 2996 O O . PRO A 1 385 ? 40.219 14.641 7.809 1 91.69 385 PRO A O 1
ATOM 2999 N N . ASN A 1 386 ? 42.406 15.039 7.512 1 88.81 386 ASN A N 1
ATOM 3000 C CA . ASN A 1 386 ? 42.219 16.453 7.75 1 88.81 386 ASN A CA 1
ATOM 3001 C C . ASN A 1 386 ? 41.438 17.109 6.602 1 88.81 386 ASN A C 1
ATOM 3003 O O . ASN A 1 386 ? 41.656 16.781 5.438 1 88.81 386 ASN A O 1
ATOM 3007 N N . SER A 1 387 ? 40.469 17.828 6.887 1 90.88 387 SER A N 1
ATOM 3008 C CA . SER A 1 387 ? 39.625 18.562 5.934 1 90.88 387 SER A CA 1
ATOM 3009 C C . SER A 1 387 ? 39.25 19.938 6.469 1 90.88 387 SER A C 1
ATOM 3011 O O . SER A 1 387 ? 38.938 20.078 7.652 1 90.88 387 SER A O 1
ATOM 3013 N N . PRO A 1 388 ? 39.406 20.938 5.645 1 90.75 388 PRO A N 1
ATOM 3014 C CA . PRO A 1 388 ? 38.969 22.25 6.094 1 90.75 388 PRO A CA 1
ATOM 3015 C C . PRO A 1 388 ? 37.469 22.312 6.41 1 90.75 388 PRO A C 1
ATOM 3017 O O . PRO A 1 388 ? 37.031 23.219 7.121 1 90.75 388 PRO A O 1
ATOM 3020 N N . GLU A 1 389 ? 36.781 21.375 5.992 1 94.12 389 GLU A N 1
ATOM 3021 C CA . GLU A 1 389 ? 35.312 21.391 6.168 1 94.12 389 GLU A CA 1
ATOM 3022 C C . GLU A 1 389 ? 34.906 20.672 7.453 1 94.12 389 GLU A C 1
ATOM 3024 O O . GLU A 1 389 ? 33.75 20.719 7.855 1 94.12 389 GLU A O 1
ATOM 3029 N N . ARG A 1 390 ? 35.812 20.016 8.133 1 95.19 390 ARG A N 1
ATOM 3030 C CA . ARG A 1 390 ? 35.5 19.219 9.305 1 95.19 390 ARG A CA 1
ATOM 3031 C C . ARG A 1 390 ? 35.25 20.094 10.523 1 95.19 390 ARG A C 1
ATOM 3033 O O . ARG A 1 390 ? 36 21.062 10.758 1 95.19 390 ARG A O 1
ATOM 3040 N N . PHE A 1 391 ? 34.219 19.797 11.211 1 94.81 391 PHE A N 1
ATOM 3041 C CA . PHE A 1 391 ? 33.969 20.5 12.469 1 94.81 391 PHE A CA 1
ATOM 3042 C C . PHE A 1 391 ? 34.969 20.062 13.539 1 94.81 391 PHE A C 1
ATOM 3044 O O . PHE A 1 391 ? 35.25 18.859 13.688 1 94.81 391 PHE A O 1
ATOM 3051 N N . GLU A 1 392 ? 35.406 20.938 14.352 1 91.5 392 GLU A N 1
ATOM 3052 C CA . GLU A 1 392 ? 36.5 20.594 15.289 1 91.5 392 GLU A CA 1
ATOM 3053 C C . GLU A 1 392 ? 36 20.578 16.719 1 91.5 392 GLU A C 1
ATOM 3055 O O . GLU A 1 392 ? 36.5 19.828 17.562 1 91.5 392 GLU A O 1
ATOM 3060 N N . HIS A 1 393 ? 35.062 21.391 17.062 1 88.44 393 HIS A N 1
ATOM 3061 C CA . HIS A 1 393 ? 34.75 21.578 18.484 1 88.44 393 HIS A CA 1
ATOM 3062 C C . HIS A 1 393 ? 33.531 20.719 18.875 1 88.44 393 HIS A C 1
ATOM 3064 O O . HIS A 1 393 ? 33.688 19.797 19.688 1 88.44 393 HIS A O 1
ATOM 3070 N N . TYR A 1 394 ? 32.438 20.891 18.312 1 89.38 394 TYR A N 1
ATOM 3071 C CA . TYR A 1 394 ? 31.234 20.109 18.672 1 89.38 394 TYR A CA 1
ATOM 3072 C C . TYR A 1 394 ? 31.062 18.906 17.75 1 89.38 394 TYR A C 1
ATOM 3074 O O . TYR A 1 394 ? 31.484 18.938 16.594 1 89.38 394 TYR A O 1
ATOM 3082 N N . SER A 1 395 ? 30.469 17.859 18.312 1 92.69 395 SER A N 1
ATOM 3083 C CA . SER A 1 395 ? 30.25 16.625 17.562 1 92.69 395 SER A CA 1
ATOM 3084 C C . SER A 1 395 ? 29.109 16.797 16.547 1 92.69 395 SER A C 1
ATOM 3086 O O . SER A 1 395 ? 28.047 16.203 16.719 1 92.69 395 SER A O 1
ATOM 3088 N N . GLN A 1 396 ? 29.391 17.578 15.531 1 94.69 396 GLN A N 1
ATOM 3089 C CA . GLN A 1 396 ? 28.406 17.891 14.508 1 94.69 396 GLN A CA 1
ATOM 3090 C C . GLN A 1 396 ? 28.828 17.344 13.148 1 94.69 396 GLN A C 1
ATOM 3092 O O . GLN A 1 396 ? 30 17.031 12.938 1 94.69 396 GLN A O 1
ATOM 3097 N N . VAL A 1 397 ? 27.844 17.156 12.328 1 96 397 VAL A N 1
ATOM 3098 C CA . VAL A 1 397 ? 28.047 16.688 10.969 1 96 397 VAL A CA 1
ATOM 3099 C C . VAL A 1 397 ? 26.953 17.219 10.047 1 96 397 VAL A C 1
ATOM 3101 O O . VAL A 1 397 ? 25.828 17.453 10.492 1 96 397 VAL A O 1
ATOM 3104 N N . LEU A 1 398 ? 27.312 17.516 8.82 1 96.12 398 LEU A N 1
ATOM 3105 C CA . LEU A 1 398 ? 26.344 17.922 7.809 1 96.12 398 LEU A CA 1
ATOM 3106 C C . LEU A 1 398 ? 26.031 16.781 6.852 1 96.12 398 LEU A C 1
ATOM 3108 O O . LEU A 1 398 ? 26.797 15.805 6.773 1 96.12 398 LEU A O 1
ATOM 3112 N N . CYS A 1 399 ? 24.938 16.906 6.254 1 93 399 CYS A N 1
ATOM 3113 C CA . CYS A 1 399 ? 24.625 15.977 5.18 1 93 399 CYS A CA 1
ATOM 3114 C C . CYS A 1 399 ? 25.312 16.375 3.881 1 93 399 CYS A C 1
ATOM 3116 O O . CYS A 1 399 ? 25.703 17.531 3.713 1 93 399 CYS A O 1
ATOM 3118 N N . SER A 1 400 ? 25.438 15.391 3.018 1 91.06 400 SER A N 1
ATOM 3119 C CA . SER A 1 400 ? 26.141 15.609 1.759 1 91.06 400 SER A CA 1
ATOM 3120 C C . SER A 1 400 ? 25.266 16.359 0.758 1 91.06 400 SER A C 1
ATOM 3122 O O . SER A 1 400 ? 25.766 17.094 -0.09 1 91.06 400 SER A O 1
ATOM 3124 N N . GLN A 1 401 ? 24.031 16.141 0.831 1 88.19 401 GLN A N 1
ATOM 3125 C CA . GLN A 1 401 ? 23.125 16.719 -0.143 1 88.19 401 GLN A CA 1
ATOM 3126 C C . GLN A 1 401 ? 22.734 18.141 0.247 1 88.19 401 GLN A C 1
ATOM 3128 O O . GLN A 1 401 ? 22.375 18.406 1.396 1 88.19 401 GLN A O 1
ATOM 3133 N N . GLY A 1 402 ? 22.812 19.047 -0.663 1 90.94 402 GLY A N 1
ATOM 3134 C CA . GLY A 1 402 ? 22.375 20.422 -0.48 1 90.94 402 GLY A CA 1
ATOM 3135 C C . GLY A 1 402 ? 21.094 20.734 -1.214 1 90.94 402 GLY A C 1
ATOM 3136 O O . GLY A 1 402 ? 20.781 20.125 -2.24 1 90.94 402 GLY A O 1
ATOM 3137 N N . PHE A 1 403 ? 20.391 21.719 -0.623 1 88.81 403 PHE A N 1
ATOM 3138 C CA . PHE A 1 403 ? 19.109 22.094 -1.211 1 88.81 403 PHE A CA 1
ATOM 3139 C C . PHE A 1 403 ? 19.078 23.578 -1.545 1 88.81 403 PHE A C 1
ATOM 3141 O O . PHE A 1 403 ? 19.328 24.422 -0.679 1 88.81 403 PHE A O 1
ATOM 3148 N N . SER A 1 404 ? 18.734 23.812 -2.814 1 91.69 404 SER A N 1
ATOM 3149 C CA . SER A 1 404 ? 18.75 25.219 -3.25 1 91.69 404 SER A CA 1
ATOM 3150 C C . SER A 1 404 ? 17.422 25.609 -3.871 1 91.69 404 SER A C 1
ATOM 3152 O O . SER A 1 404 ? 17.281 26.703 -4.41 1 91.69 404 SER A O 1
ATOM 3154 N N . SER A 1 405 ? 16.562 24.719 -3.865 1 87.5 405 SER A N 1
ATOM 3155 C CA . SER A 1 405 ? 15.211 24.969 -4.379 1 87.5 405 SER A CA 1
ATOM 3156 C C . SER A 1 405 ? 14.25 23.859 -3.977 1 87.5 405 SER A C 1
ATOM 3158 O O . SER A 1 405 ? 14.672 22.797 -3.508 1 87.5 405 SER A O 1
ATOM 3160 N N . GLY A 1 406 ? 12.969 24.219 -3.98 1 82.62 406 GLY A N 1
ATOM 3161 C CA . GLY A 1 406 ? 11.961 23.188 -3.801 1 82.62 406 GLY A CA 1
ATOM 3162 C C . GLY A 1 406 ? 11.547 23.016 -2.354 1 82.62 406 GLY A C 1
ATOM 3163 O O . GLY A 1 406 ? 11.891 23.828 -1.496 1 82.62 406 GLY A O 1
ATOM 3164 N N . CYS A 1 407 ? 10.656 22.016 -2.123 1 83.75 407 CYS A N 1
ATOM 3165 C CA . CYS A 1 407 ? 10.133 21.672 -0.806 1 83.75 407 CYS A CA 1
ATOM 3166 C C . CYS A 1 407 ? 10.539 20.25 -0.413 1 83.75 407 CYS A C 1
ATOM 3168 O O . CYS A 1 407 ? 10.43 19.328 -1.218 1 83.75 407 CYS A O 1
ATOM 3170 N N . TYR A 1 408 ? 11.047 20.219 0.828 1 83.62 408 TYR A N 1
ATOM 3171 C CA . TYR A 1 408 ? 11.555 18.938 1.288 1 83.62 408 TYR A CA 1
ATOM 3172 C C . TYR A 1 408 ? 11.109 18.641 2.717 1 83.62 408 TYR A C 1
ATOM 3174 O O . TYR A 1 408 ? 10.828 19.578 3.482 1 83.62 408 TYR A O 1
ATOM 3182 N N . TYR A 1 409 ? 10.945 17.391 2.975 1 86.94 409 TYR A N 1
ATOM 3183 C CA . TYR A 1 409 ? 10.688 16.953 4.344 1 86.94 409 TYR A CA 1
ATOM 3184 C C . TYR A 1 409 ? 11.703 15.898 4.781 1 86.94 409 TYR A C 1
ATOM 3186 O O . TYR A 1 409 ? 11.961 14.93 4.062 1 86.94 409 TYR A O 1
ATOM 3194 N N . PHE A 1 410 ? 12.297 16.203 6.047 1 87 410 PHE A N 1
ATOM 3195 C CA . PHE A 1 410 ? 13.305 15.32 6.613 1 87 410 PHE A CA 1
ATOM 3196 C C . PHE A 1 410 ? 12.898 14.852 8 1 87 410 PHE A C 1
ATOM 3198 O O . PHE A 1 410 ? 12.18 15.555 8.719 1 87 410 PHE A O 1
ATOM 3205 N N . GLU A 1 411 ? 13.367 13.594 8.273 1 88.81 411 GLU A N 1
ATOM 3206 C CA . GLU A 1 411 ? 13.219 13.141 9.656 1 88.81 411 GLU A CA 1
ATOM 3207 C C . GLU A 1 411 ? 14.547 12.656 10.227 1 88.81 411 GLU A C 1
ATOM 3209 O O . GLU A 1 411 ? 15.336 12.016 9.531 1 88.81 411 GLU A O 1
ATOM 3214 N N . VAL A 1 412 ? 14.82 13.047 11.383 1 91.62 412 VAL A N 1
ATOM 3215 C CA . VAL A 1 412 ? 16 12.602 12.117 1 91.62 412 VAL A CA 1
ATOM 3216 C C . VAL A 1 412 ? 15.578 11.93 13.422 1 91.62 412 VAL A C 1
ATOM 3218 O O . VAL A 1 412 ? 14.875 12.523 14.234 1 91.62 412 VAL A O 1
ATOM 3221 N N . GLU A 1 413 ? 16.031 10.773 13.547 1 91.38 413 GLU A N 1
ATOM 3222 C CA . GLU A 1 413 ? 15.656 10.008 14.734 1 91.38 413 GLU A CA 1
ATOM 3223 C C . GLU A 1 413 ? 16.812 9.953 15.734 1 91.38 413 GLU A C 1
ATOM 3225 O O . GLU A 1 413 ? 17.938 9.633 15.367 1 91.38 413 GLU A O 1
ATOM 3230 N N . ILE A 1 414 ? 16.531 10.375 16.906 1 91.25 414 ILE A N 1
ATOM 3231 C CA . ILE A 1 414 ? 17.453 10.289 18.031 1 91.25 414 ILE A CA 1
ATOM 3232 C C . ILE A 1 414 ? 16.797 9.531 19.188 1 91.25 414 ILE A C 1
ATOM 3234 O O . ILE A 1 414 ? 16.297 10.141 20.125 1 91.25 414 ILE A O 1
ATOM 3238 N N . PRO A 1 415 ? 16.859 8.281 19.234 1 83.5 415 PRO A N 1
ATOM 3239 C CA . PRO A 1 415 ? 16.016 7.441 20.094 1 83.5 415 PRO A CA 1
ATOM 3240 C C . PRO A 1 415 ? 16.359 7.551 21.562 1 83.5 415 PRO A C 1
ATOM 3242 O O . PRO A 1 415 ? 15.484 7.465 22.422 1 83.5 415 PRO A O 1
ATOM 3245 N N . ARG A 1 416 ? 17.578 7.688 21.891 1 81.88 416 ARG A N 1
ATOM 3246 C CA . ARG A 1 416 ? 17.984 7.684 23.281 1 81.88 416 ARG A CA 1
ATOM 3247 C C . ARG A 1 416 ? 18.125 9.102 23.828 1 81.88 416 ARG A C 1
ATOM 3249 O O . ARG A 1 416 ? 18.672 9.977 23.141 1 81.88 416 ARG A O 1
ATOM 3256 N N . GLU A 1 417 ? 17.422 9.227 24.953 1 79 417 GLU A N 1
ATOM 3257 C CA . GLU A 1 417 ? 17.562 10.531 25.594 1 79 417 GLU A CA 1
ATOM 3258 C C . GLU A 1 417 ? 18.953 10.727 26.172 1 79 417 GLU A C 1
ATOM 3260 O O . GLU A 1 417 ? 19.438 9.898 26.953 1 79 417 GLU A O 1
ATOM 3265 N N . HIS A 1 418 ? 19.578 11.656 25.562 1 78.19 418 HIS A N 1
ATOM 3266 C CA . HIS A 1 418 ? 20.891 12.016 26.078 1 78.19 418 HIS A CA 1
ATOM 3267 C C . HIS A 1 418 ? 20.922 13.477 26.516 1 78.19 418 HIS A C 1
ATOM 3269 O O . HIS A 1 418 ? 19.891 14.141 26.578 1 78.19 418 HIS A O 1
ATOM 3275 N N . THR A 1 419 ? 22.094 13.922 26.766 1 77.44 419 THR A N 1
ATOM 3276 C CA . THR A 1 419 ? 22.25 15.234 27.375 1 77.44 419 THR A CA 1
ATOM 3277 C C . THR A 1 419 ? 21.953 16.344 26.375 1 77.44 419 THR A C 1
ATOM 3279 O O . THR A 1 419 ? 21.359 17.359 26.719 1 77.44 419 THR A O 1
ATOM 3282 N N . MET A 1 420 ? 22.438 16.125 25.203 1 88 420 MET A N 1
ATOM 3283 C CA . MET A 1 420 ? 22.156 17.219 24.281 1 88 420 MET A CA 1
ATOM 3284 C C . MET A 1 420 ? 22.141 16.719 22.828 1 88 420 MET A C 1
ATOM 3286 O O . MET A 1 420 ? 22.828 15.742 22.5 1 88 420 MET A O 1
ATOM 3290 N N . TYR A 1 421 ? 21.281 17.234 22.062 1 93.12 421 TYR A N 1
ATOM 3291 C CA . TYR A 1 421 ? 21.391 17.078 20.625 1 93.12 421 TYR A CA 1
ATOM 3292 C C . TYR A 1 421 ? 20.906 18.328 19.891 1 93.12 421 TYR A C 1
ATOM 3294 O O . TYR A 1 421 ? 20.266 19.203 20.5 1 93.12 421 TYR A O 1
ATOM 3302 N N . LEU A 1 422 ? 21.406 18.453 18.656 1 94.38 422 LEU A N 1
ATOM 3303 C CA . LEU A 1 422 ? 21.016 19.578 17.812 1 94.38 422 LEU A CA 1
ATOM 3304 C C . LEU A 1 422 ? 20.688 19.094 16.406 1 94.38 422 LEU A C 1
ATOM 3306 O O . LEU A 1 422 ? 21.438 18.297 15.828 1 94.38 422 LEU A O 1
ATOM 3310 N N . VAL A 1 423 ? 19.547 19.484 15.938 1 95.75 423 VAL A N 1
ATOM 3311 C CA . VAL A 1 423 ? 19.141 19.203 14.562 1 95.75 423 VAL A CA 1
ATOM 3312 C C . VAL A 1 423 ? 18.75 20.516 13.867 1 95.75 423 VAL A C 1
ATOM 3314 O O . VAL A 1 423 ? 17.953 21.297 14.398 1 95.75 423 VAL A O 1
ATOM 3317 N N . GLY A 1 424 ? 19.344 20.734 12.695 1 96.5 424 GLY A N 1
ATOM 3318 C CA . GLY A 1 424 ? 19.016 21.984 12.039 1 96.5 424 GLY A CA 1
ATOM 3319 C C . GLY A 1 424 ? 19.5 22.062 10.609 1 96.5 424 GLY A C 1
ATOM 3320 O O . GLY A 1 424 ? 19.906 21.047 10.031 1 96.5 424 GLY A O 1
ATOM 3321 N N . ILE A 1 425 ? 19.281 23.219 10.047 1 96.75 425 ILE A N 1
ATOM 3322 C CA . ILE A 1 425 ? 19.688 23.531 8.68 1 96.75 425 ILE A CA 1
ATOM 3323 C C . ILE A 1 425 ? 20.688 24.688 8.695 1 96.75 425 ILE A C 1
ATOM 3325 O O . ILE A 1 425 ? 20.594 25.594 9.523 1 96.75 425 ILE A O 1
ATOM 3329 N N . THR A 1 426 ? 21.656 24.594 7.809 1 97.06 426 THR A N 1
ATOM 3330 C CA . THR A 1 426 ? 22.672 25.641 7.781 1 97.06 426 THR A CA 1
ATOM 3331 C C . THR A 1 426 ? 23.188 25.844 6.359 1 97.06 426 THR A C 1
ATOM 3333 O O . THR A 1 426 ? 23.078 24.969 5.512 1 97.06 426 THR A O 1
ATOM 3336 N N . TYR A 1 427 ? 23.641 27.047 6.176 1 96.62 427 TYR A N 1
ATOM 3337 C CA . TYR A 1 427 ? 24.438 27.281 4.977 1 96.62 427 TYR A CA 1
ATOM 3338 C C . TYR A 1 427 ? 25.797 26.594 5.086 1 96.62 427 TYR A C 1
ATOM 3340 O O . TYR A 1 427 ? 26.281 26.328 6.188 1 96.62 427 TYR A O 1
ATOM 3348 N N . LYS A 1 428 ? 26.344 26.359 3.938 1 93.62 428 LYS A N 1
ATOM 3349 C CA . LYS A 1 428 ? 27.625 25.672 3.893 1 93.62 428 LYS A CA 1
ATOM 3350 C C . LYS A 1 428 ? 28.734 26.5 4.52 1 93.62 428 LYS A C 1
ATOM 3352 O O . LYS A 1 428 ? 29.734 25.969 4.996 1 93.62 428 LYS A O 1
ATOM 3357 N N . GLU A 1 429 ? 28.562 27.812 4.641 1 92.38 429 GLU A N 1
ATOM 3358 C CA . GLU A 1 429 ? 29.594 28.75 5.043 1 92.38 429 GLU A CA 1
ATOM 3359 C C . GLU A 1 429 ? 29.734 28.812 6.562 1 92.38 429 GLU A C 1
ATOM 3361 O O . GLU A 1 429 ? 30.562 29.562 7.094 1 92.38 429 GLU A O 1
ATOM 3366 N N . ILE A 1 430 ? 28.922 28.094 7.23 1 94.06 430 ILE A N 1
ATOM 3367 C CA . ILE A 1 430 ? 29.031 28.094 8.688 1 94.06 430 ILE A CA 1
ATOM 3368 C C . ILE A 1 430 ? 30.469 27.828 9.094 1 94.06 430 ILE A C 1
ATOM 3370 O O . ILE A 1 430 ? 31.172 27.047 8.438 1 94.06 430 ILE A O 1
ATOM 3374 N N . LYS A 1 431 ? 30.828 28.422 10.18 1 92.06 431 LYS A N 1
ATOM 3375 C CA . LYS A 1 431 ? 32.219 28.281 10.641 1 92.06 431 LYS A CA 1
ATOM 3376 C C . LYS A 1 431 ? 32.469 26.844 11.094 1 92.06 431 LYS A C 1
ATOM 3378 O O . LYS A 1 431 ? 31.578 26.156 11.578 1 92.06 431 LYS A O 1
ATOM 3383 N N . ARG A 1 432 ? 33.719 26.391 10.984 1 92.62 432 ARG A N 1
ATOM 3384 C CA . ARG A 1 432 ? 34.062 25.016 11.273 1 92.62 432 ARG A CA 1
ATOM 3385 C C . ARG A 1 432 ? 35.062 24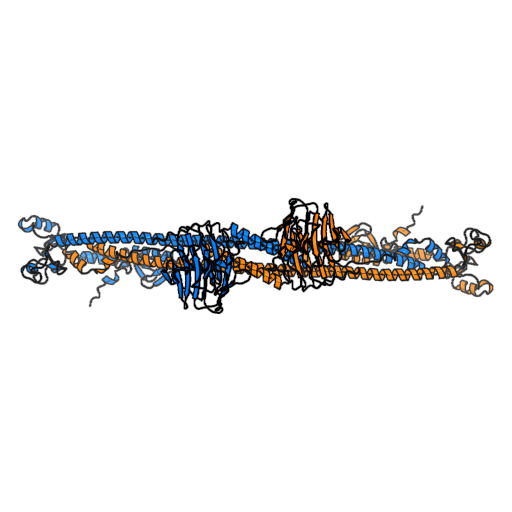.922 12.43 1 92.62 432 ARG A C 1
ATOM 3387 O O . ARG A 1 432 ? 34.844 24.141 13.367 1 92.62 432 ARG A O 1
ATOM 3394 N N . LYS A 1 433 ? 36.062 25.688 12.328 1 87.31 433 LYS A N 1
ATOM 3395 C CA . LYS A 1 433 ? 37.156 25.547 13.273 1 87.31 433 LYS A CA 1
ATOM 3396 C C . LYS A 1 433 ? 37.219 26.734 14.227 1 87.31 433 LYS A C 1
ATOM 3398 O O . LYS A 1 433 ? 37.719 26.625 15.344 1 87.31 433 LYS A O 1
ATOM 3403 N N . GLU A 1 434 ? 36.625 27.859 13.734 1 76.12 434 GLU A N 1
ATOM 3404 C CA . GLU A 1 434 ? 36.75 29.078 14.523 1 76.12 434 GLU A CA 1
ATOM 3405 C C . GLU A 1 434 ? 35.656 29.141 15.594 1 76.12 434 GLU A C 1
ATOM 3407 O O . GLU A 1 434 ? 34.5 28.75 15.344 1 76.12 434 GLU A O 1
ATOM 3412 N N . ASN A 1 435 ? 35.969 29.719 16.703 1 74.69 435 ASN A N 1
ATOM 3413 C CA . ASN A 1 435 ? 35.031 30.016 17.797 1 74.69 435 ASN A CA 1
ATOM 3414 C C . ASN A 1 435 ? 34.094 28.859 18.062 1 74.69 435 ASN A C 1
ATOM 3416 O O . ASN A 1 435 ? 33.281 28.516 17.203 1 74.69 435 ASN A O 1
ATOM 3420 N N . ARG A 1 436 ? 34 28.312 19.156 1 77.44 436 ARG A N 1
ATOM 3421 C CA . ARG A 1 436 ? 33.281 27.094 19.531 1 77.44 436 ARG A CA 1
ATOM 3422 C C . ARG A 1 436 ? 31.766 27.266 19.344 1 77.44 436 ARG A C 1
ATOM 3424 O O . ARG A 1 436 ? 31.125 26.438 18.703 1 77.44 436 ARG A O 1
ATOM 3431 N N . THR A 1 437 ? 31.281 28.391 19.688 1 84.75 437 THR A N 1
ATOM 3432 C CA . THR A 1 437 ? 29.828 28.547 19.688 1 84.75 437 THR A CA 1
ATOM 3433 C C . THR A 1 437 ? 29.328 29 18.328 1 84.75 437 THR A C 1
ATOM 3435 O O . THR A 1 437 ? 28.234 28.609 17.906 1 84.75 437 THR A O 1
ATOM 3438 N N . ALA A 1 438 ? 30.203 29.734 17.594 1 85.56 438 ALA A N 1
ATOM 3439 C CA . ALA A 1 438 ? 29.797 30.266 16.297 1 85.56 438 ALA A CA 1
ATOM 3440 C C . ALA A 1 438 ? 29.688 29.156 15.258 1 85.56 438 ALA A C 1
ATOM 3442 O O . ALA A 1 438 ? 29.016 29.312 14.234 1 85.56 438 ALA A O 1
ATOM 3443 N N . ALA A 1 439 ? 30.25 28.047 15.57 1 91.56 439 ALA A N 1
ATOM 3444 C CA . ALA A 1 439 ? 30.25 26.938 14.617 1 91.56 439 ALA A CA 1
ATOM 3445 C C . ALA A 1 439 ? 29.062 26 14.836 1 91.56 439 ALA A C 1
ATOM 3447 O O . ALA A 1 439 ? 28.797 25.125 14.016 1 91.56 439 ALA A O 1
ATOM 3448 N N . LEU A 1 440 ? 28.375 26.25 15.891 1 92.69 440 LEU A N 1
ATOM 3449 C CA . LEU A 1 440 ? 27.25 25.375 16.219 1 92.69 440 LEU A CA 1
ATOM 3450 C C . LEU A 1 440 ? 26 25.781 15.422 1 92.69 440 LEU A C 1
ATOM 3452 O O . LEU A 1 440 ? 25.656 26.969 15.352 1 92.69 440 LEU A O 1
ATOM 3456 N N . VAL A 1 441 ? 25.359 24.844 14.906 1 94.62 441 VAL A N 1
ATOM 3457 C CA . VAL A 1 441 ? 24.156 25.109 14.117 1 94.62 441 VAL A CA 1
ATOM 3458 C C . VAL A 1 441 ? 23.094 25.766 14.992 1 94.62 441 VAL A C 1
ATOM 3460 O O . VAL A 1 441 ? 22.75 25.25 16.062 1 94.62 441 VAL A O 1
ATOM 3463 N N . GLY A 1 442 ? 22.594 26.875 14.617 1 94.12 442 GLY A N 1
ATOM 3464 C CA . GLY A 1 442 ? 21.609 27.609 15.383 1 94.12 442 GLY A CA 1
ATOM 3465 C C . GLY A 1 442 ? 22.188 28.781 16.156 1 94.12 442 GLY A C 1
ATOM 3466 O O . GLY A 1 442 ? 21.484 29.703 16.547 1 94.12 442 GLY A O 1
ATOM 3467 N N . PHE A 1 443 ? 23.453 28.844 16.359 1 94.06 443 PHE A N 1
ATOM 3468 C CA . PHE A 1 443 ? 24.094 29.844 17.203 1 94.06 443 PHE A CA 1
ATOM 3469 C C . PHE A 1 443 ? 24.766 30.922 16.375 1 94.06 443 PHE A C 1
ATOM 3471 O O . PHE A 1 443 ? 25.688 31.578 16.828 1 94.06 443 PHE A O 1
ATOM 3478 N N . ASN A 1 444 ? 24.375 31.031 15.164 1 93.19 444 ASN A N 1
ATOM 3479 C CA . ASN A 1 444 ? 24.859 32.031 14.219 1 93.19 444 ASN A CA 1
ATOM 3480 C C . ASN A 1 444 ? 23.766 32.5 13.266 1 93.19 444 ASN A C 1
ATOM 3482 O O . ASN A 1 444 ? 22.641 31.969 13.305 1 93.19 444 ASN A O 1
ATOM 3486 N N . ASN A 1 445 ? 24.078 33.438 12.422 1 94.06 445 ASN A N 1
ATOM 3487 C CA . ASN A 1 445 ? 23.078 34 11.523 1 94.06 445 ASN A CA 1
ATOM 3488 C C . ASN A 1 445 ? 22.984 33.219 10.227 1 94.06 445 ASN A C 1
ATOM 3490 O O . ASN A 1 445 ? 22.266 33.594 9.305 1 94.06 445 ASN A O 1
ATOM 3494 N N . LEU A 1 446 ? 23.688 32.031 10.242 1 95.5 446 LEU A N 1
ATOM 3495 C CA . LEU A 1 446 ? 23.719 31.266 9.008 1 95.5 446 LEU A CA 1
ATOM 3496 C C . LEU A 1 446 ? 22.922 29.984 9.148 1 95.5 446 LEU A C 1
ATOM 3498 O O . LEU A 1 446 ? 22.797 29.203 8.195 1 95.5 446 LEU A O 1
ATOM 3502 N N . SER A 1 447 ? 22.406 29.766 10.359 1 96.5 447 SER A N 1
ATOM 3503 C CA . SER A 1 447 ? 21.812 28.453 10.578 1 96.5 447 SER A CA 1
ATOM 3504 C C . SER A 1 447 ? 20.609 28.547 11.508 1 96.5 447 SER A C 1
ATOM 3506 O O . SER A 1 447 ? 20.422 29.562 12.188 1 96.5 447 SER A O 1
ATOM 3508 N N . TRP A 1 448 ? 19.688 27.562 11.477 1 97.31 448 TRP A N 1
ATOM 3509 C CA . TRP A 1 448 ? 18.469 27.406 12.273 1 97.31 448 TRP A CA 1
ATOM 3510 C C . TRP A 1 448 ? 18.391 26 12.867 1 97.31 448 TRP A C 1
ATOM 3512 O O . TRP A 1 448 ? 18.75 25.016 12.219 1 97.31 448 TRP A O 1
ATOM 3522 N N . SER A 1 449 ? 17.969 25.906 14.164 1 97.19 449 SER A N 1
ATOM 3523 C CA . SER A 1 449 ? 18.016 24.562 14.727 1 97.19 449 SER A CA 1
ATOM 3524 C C . SER A 1 449 ? 17.016 24.406 15.875 1 97.19 449 SER A C 1
ATOM 3526 O O . SER A 1 449 ? 16.453 25.406 16.344 1 97.19 449 SER A O 1
ATOM 3528 N N . VAL A 1 450 ? 16.734 23.172 16.156 1 96.31 450 VAL A N 1
ATOM 3529 C CA . VAL A 1 450 ? 16.125 22.781 17.422 1 96.31 450 VAL A CA 1
ATOM 3530 C C . VAL A 1 450 ? 17.188 22.125 18.312 1 96.31 450 VAL A C 1
ATOM 3532 O O . VAL A 1 450 ? 17.922 21.25 17.875 1 96.31 450 VAL A O 1
ATOM 3535 N N . PHE A 1 451 ? 17.188 22.672 19.516 1 94.81 451 PHE A N 1
ATOM 3536 C CA . PHE A 1 451 ? 18.25 22.297 20.453 1 94.81 451 PHE A CA 1
ATOM 3537 C C . PHE A 1 451 ? 17.672 21.672 21.719 1 94.81 451 PHE A C 1
ATOM 3539 O O . PHE A 1 451 ? 16.859 22.297 22.406 1 94.81 451 PHE A O 1
ATOM 3546 N N . TRP A 1 452 ? 18.047 20.438 21.922 1 94.44 452 TRP A N 1
ATOM 3547 C CA . TRP A 1 452 ? 17.688 19.734 23.141 1 94.44 452 TRP A CA 1
ATOM 3548 C C . TRP A 1 452 ? 18.859 19.719 24.125 1 94.44 452 TRP A C 1
ATOM 3550 O O . TRP A 1 452 ? 19.938 19.25 23.797 1 94.44 452 TRP A O 1
ATOM 3560 N N . ARG A 1 453 ? 18.594 20.234 25.328 1 91.31 453 ARG A N 1
ATOM 3561 C CA . ARG A 1 453 ? 19.625 20.219 26.375 1 91.31 453 ARG A CA 1
ATOM 3562 C C . ARG A 1 453 ? 18.984 20.188 27.75 1 91.31 453 ARG A C 1
ATOM 3564 O O . ARG A 1 453 ? 18.156 21.031 28.078 1 91.31 453 ARG A O 1
ATOM 3571 N N . ASN A 1 454 ? 19.375 19.266 28.562 1 89 454 ASN A N 1
ATOM 3572 C CA . ASN A 1 454 ? 18.922 19.156 29.953 1 89 454 ASN A CA 1
ATOM 3573 C C . ASN A 1 454 ? 17.391 19.203 30.031 1 89 454 ASN A C 1
ATOM 3575 O O . ASN A 1 454 ? 16.828 19.984 30.781 1 89 454 ASN A O 1
ATOM 3579 N N . ARG A 1 455 ? 16.688 18.531 29.188 1 90.44 455 ARG A N 1
ATOM 3580 C CA . ARG A 1 455 ? 15.25 18.312 29.172 1 90.44 455 ARG A CA 1
ATOM 3581 C C . ARG A 1 455 ? 14.516 19.594 28.781 1 90.44 455 ARG A C 1
ATOM 3583 O O . ARG A 1 455 ? 13.367 19.797 29.172 1 90.44 455 ARG A O 1
ATOM 3590 N N . ASN A 1 456 ? 15.297 20.484 28.094 1 92.38 456 ASN A N 1
ATOM 3591 C CA . ASN A 1 456 ? 14.68 21.672 27.5 1 92.38 456 ASN A CA 1
ATOM 3592 C C . ASN A 1 456 ? 14.82 21.656 25.984 1 92.38 456 ASN A C 1
ATOM 3594 O O . ASN A 1 456 ? 15.852 21.234 25.453 1 92.38 456 ASN A O 1
ATOM 3598 N N . LEU A 1 457 ? 13.781 21.984 25.391 1 93.94 457 LEU A N 1
ATOM 3599 C CA . LEU A 1 457 ? 13.781 22.094 23.938 1 93.94 457 LEU A CA 1
ATOM 3600 C C . LEU A 1 457 ? 13.688 23.562 23.516 1 93.94 457 LEU A C 1
ATOM 3602 O O . LEU A 1 457 ? 12.812 24.297 23.969 1 93.94 457 LEU A O 1
ATOM 3606 N N . ILE A 1 458 ? 14.648 23.984 22.656 1 95.69 458 ILE A N 1
ATOM 3607 C CA . ILE A 1 458 ? 14.727 25.391 22.281 1 95.69 458 ILE A CA 1
ATOM 3608 C C . ILE A 1 458 ? 14.836 25.516 20.766 1 95.69 458 ILE A C 1
ATOM 3610 O O . ILE A 1 458 ? 15.57 24.766 20.125 1 95.69 458 ILE A O 1
ATOM 3614 N N . GLY A 1 459 ? 14.031 26.359 20.203 1 96.06 459 GLY A N 1
ATOM 3615 C CA . GLY A 1 459 ? 14.281 26.797 18.828 1 96.06 459 GLY A CA 1
ATOM 3616 C C . GLY A 1 459 ? 15.32 27.891 18.734 1 96.06 459 GLY A C 1
ATOM 3617 O O . GLY A 1 459 ? 15.227 28.906 19.438 1 96.06 459 GLY A O 1
ATOM 3618 N N . LEU A 1 460 ? 16.312 27.688 17.844 1 95.31 460 LEU A N 1
ATOM 3619 C CA . LEU A 1 460 ? 17.469 28.578 17.922 1 95.31 460 LEU A CA 1
ATOM 3620 C C . LEU A 1 460 ? 17.812 29.141 16.547 1 95.31 460 LEU A C 1
ATOM 3622 O O . LEU A 1 460 ? 17.828 28.406 15.555 1 95.31 460 LEU A O 1
ATOM 3626 N N . HIS A 1 461 ? 18 30.391 16.484 1 95.56 461 HIS A N 1
ATOM 3627 C CA . HIS A 1 461 ? 18.562 31.109 15.359 1 95.56 461 HIS A CA 1
ATOM 3628 C C . HIS A 1 461 ? 19.359 32.344 15.82 1 95.56 461 HIS A C 1
ATOM 3630 O O . HIS A 1 461 ? 18.859 33.125 16.609 1 95.56 461 HIS A O 1
ATOM 3636 N N . ASN A 1 462 ? 20.562 32.406 15.367 1 94.25 462 ASN A N 1
ATOM 3637 C CA . ASN A 1 462 ? 21.422 33.562 15.695 1 94.25 462 ASN A CA 1
ATOM 3638 C C . ASN A 1 462 ? 21.547 33.75 17.203 1 94.25 462 ASN A C 1
ATOM 3640 O O . ASN A 1 462 ? 21.406 34.844 17.719 1 94.25 462 ASN A O 1
ATOM 3644 N N . SER A 1 463 ? 21.625 32.625 17.922 1 90.56 463 SER A N 1
ATOM 3645 C CA . SER A 1 463 ? 21.812 32.562 19.359 1 90.56 463 SER A CA 1
ATOM 3646 C C . SER A 1 463 ? 20.594 33.062 20.109 1 90.56 463 SER A C 1
ATOM 3648 O O . SER A 1 463 ? 20.672 33.406 21.297 1 90.56 463 SER A O 1
ATOM 3650 N N . LYS A 1 464 ? 19.547 33.312 19.422 1 92.5 464 LYS A N 1
ATOM 3651 C CA . LYS A 1 464 ? 18.266 33.656 20.047 1 92.5 464 LYS A CA 1
ATOM 3652 C C . LYS A 1 464 ? 17.359 32.438 20.141 1 92.5 464 LYS A C 1
ATOM 3654 O O . LYS A 1 464 ? 17.031 31.828 19.125 1 92.5 464 LYS A O 1
ATOM 3659 N N . GLY A 1 465 ? 17 32.156 21.359 1 91.88 465 GLY A N 1
ATOM 3660 C CA . GLY A 1 465 ? 16.266 30.938 21.578 1 91.88 465 GLY A CA 1
ATOM 3661 C C . GLY A 1 465 ? 14.828 31.172 22.016 1 91.88 465 GLY A C 1
ATOM 3662 O O . GLY A 1 465 ? 14.555 32.156 22.719 1 91.88 465 GLY A O 1
ATOM 3663 N N . THR A 1 466 ? 13.961 30.422 21.5 1 92.25 466 THR A N 1
ATOM 3664 C CA . THR A 1 466 ? 12.578 30.391 21.953 1 92.25 466 THR A CA 1
ATOM 3665 C C . THR A 1 466 ? 12.25 29.047 22.578 1 92.25 466 THR A C 1
ATOM 3667 O O . THR A 1 466 ? 12.359 28 21.922 1 92.25 466 THR A O 1
ATOM 3670 N N . PRO A 1 467 ? 11.922 29.109 23.828 1 93.62 467 PRO A N 1
ATOM 3671 C CA . PRO A 1 467 ? 11.562 27.828 24.453 1 93.62 467 PRO A CA 1
ATOM 3672 C C . PRO A 1 467 ? 10.352 27.172 23.797 1 93.62 467 PRO A C 1
ATOM 3674 O O . PRO A 1 467 ? 9.391 27.859 23.453 1 93.62 467 PRO A O 1
ATOM 3677 N N . LEU A 1 468 ? 10.5 25.891 23.609 1 93.44 468 LEU A N 1
ATOM 3678 C CA . LEU A 1 468 ? 9.43 25.141 22.969 1 93.44 468 LEU A CA 1
ATOM 3679 C C . LEU A 1 468 ? 8.766 24.188 23.969 1 93.44 468 LEU A C 1
ATOM 3681 O O . LEU A 1 468 ? 9.414 23.719 24.906 1 93.44 468 LEU A O 1
ATOM 3685 N N . THR A 1 469 ? 7.488 24.031 23.75 1 88.5 469 THR A N 1
ATOM 3686 C CA . THR A 1 469 ? 6.746 23.094 24.594 1 88.5 469 THR A CA 1
ATOM 3687 C C . THR A 1 469 ? 6.719 21.703 23.969 1 88.5 469 THR A C 1
ATOM 3689 O O . THR A 1 469 ? 6.602 21.562 22.75 1 88.5 469 THR A O 1
ATOM 3692 N N . TYR A 1 470 ? 6.969 20.688 24.844 1 83.38 470 TYR A N 1
ATOM 3693 C CA . TYR A 1 470 ? 6.898 19.312 24.375 1 83.38 470 TYR A CA 1
ATOM 3694 C C . TYR A 1 470 ? 6.25 18.406 25.422 1 83.38 470 TYR A C 1
ATOM 3696 O O . TYR A 1 470 ? 6.211 18.766 26.609 1 83.38 470 TYR A O 1
ATOM 3704 N N . THR A 1 471 ? 5.559 17.422 25.031 1 78.62 471 THR A N 1
ATOM 3705 C CA . THR A 1 471 ? 4.875 16.516 25.953 1 78.62 471 THR A CA 1
ATOM 3706 C C . THR A 1 471 ? 5.785 15.352 26.344 1 78.62 471 THR A C 1
ATOM 3708 O O . THR A 1 471 ? 5.766 14.906 27.5 1 78.62 471 THR A O 1
ATOM 3711 N N . ALA A 1 472 ? 6.512 14.812 25.484 1 85.31 472 ALA A N 1
ATOM 3712 C CA . ALA A 1 472 ? 7.453 13.711 25.703 1 85.31 472 ALA A CA 1
ATOM 3713 C C . ALA A 1 472 ? 8.766 13.961 24.953 1 85.31 472 ALA A C 1
ATOM 3715 O O . ALA A 1 472 ? 8.828 14.797 24.047 1 85.31 472 ALA A O 1
ATOM 3716 N N . TYR A 1 473 ? 9.789 13.266 25.438 1 90.25 473 TYR A N 1
ATOM 3717 C CA . TYR A 1 473 ? 11.078 13.406 24.766 1 90.25 473 TYR A CA 1
ATOM 3718 C C . TYR A 1 473 ? 10.938 13.273 23.266 1 90.25 473 TYR A C 1
ATOM 3720 O O . TYR A 1 473 ? 10.391 12.289 22.766 1 90.25 473 TYR A O 1
ATOM 3728 N N . PRO A 1 474 ? 11.406 14.297 22.594 1 91.06 474 PRO A N 1
ATOM 3729 C CA . PRO A 1 474 ? 11.328 14.227 21.125 1 91.06 474 PRO A CA 1
ATOM 3730 C C . PRO A 1 474 ? 12.391 13.305 20.531 1 91.06 474 PRO A C 1
ATOM 3732 O O . PRO A 1 474 ? 13.484 13.758 20.188 1 91.06 474 PRO A O 1
ATOM 3735 N N . CYS A 1 475 ? 12.055 12.039 20.297 1 89.56 475 CYS A N 1
ATOM 3736 C CA . CYS A 1 475 ? 12.992 11.047 19.797 1 89.56 475 CYS A CA 1
ATOM 3737 C C . CYS A 1 475 ? 13.141 11.156 18.281 1 89.56 475 CYS A C 1
ATOM 3739 O O . CYS A 1 475 ? 14.047 10.562 17.703 1 89.56 475 CYS A O 1
ATOM 3741 N N . LYS A 1 476 ? 12.258 11.906 17.75 1 92.81 476 LYS A N 1
ATOM 3742 C CA . LYS A 1 476 ? 12.281 12.086 16.297 1 92.81 476 LYS A CA 1
ATOM 3743 C C . LYS A 1 476 ? 11.836 13.492 15.914 1 92.81 476 LYS A C 1
ATOM 3745 O O . LYS A 1 476 ? 10.75 13.93 16.297 1 92.81 476 LYS A O 1
ATOM 3750 N N . ILE A 1 477 ? 12.695 14.164 15.102 1 93.06 477 ILE A N 1
ATOM 3751 C CA . ILE A 1 477 ? 12.406 15.531 14.68 1 93.06 477 ILE A CA 1
ATOM 3752 C C . ILE A 1 477 ? 12.156 15.562 13.172 1 93.06 477 ILE A C 1
ATOM 3754 O O . ILE A 1 477 ? 12.961 15.047 12.391 1 93.06 477 ILE A O 1
ATOM 3758 N N . GLY A 1 478 ? 11.016 16.094 12.852 1 91.38 478 GLY A N 1
ATOM 3759 C CA . GLY A 1 478 ? 10.719 16.359 11.453 1 91.38 478 GLY A CA 1
ATOM 3760 C C . GLY A 1 478 ? 11.039 17.766 11.031 1 91.38 478 GLY A C 1
ATOM 3761 O O . GLY A 1 478 ? 10.836 18.719 11.797 1 91.38 478 GLY A O 1
ATOM 3762 N N . ILE A 1 479 ? 11.547 17.922 9.805 1 92.62 479 ILE A N 1
ATOM 3763 C CA . ILE A 1 479 ? 11.922 19.234 9.289 1 92.62 479 ILE A CA 1
ATOM 3764 C C . ILE A 1 479 ? 11.273 19.453 7.922 1 92.62 479 ILE A C 1
ATOM 3766 O O . ILE A 1 479 ? 11.492 18.672 6.992 1 92.62 479 ILE A O 1
ATOM 3770 N N . TRP A 1 480 ? 10.461 20.453 7.844 1 90.19 480 TRP A N 1
ATOM 3771 C CA . TRP A 1 480 ? 9.906 20.875 6.559 1 90.19 480 TRP A CA 1
ATOM 3772 C C . TRP A 1 480 ? 10.648 22.078 6.016 1 90.19 480 TRP A C 1
ATOM 3774 O O . TRP A 1 480 ? 10.672 23.141 6.648 1 90.19 480 TRP A O 1
ATOM 3784 N N . LEU A 1 481 ? 11.25 21.891 4.855 1 90.75 481 LEU A N 1
ATOM 3785 C CA . LEU A 1 481 ? 11.992 22.969 4.211 1 90.75 481 LEU A CA 1
ATOM 3786 C C . LEU A 1 481 ? 11.305 23.406 2.92 1 90.75 481 LEU A C 1
ATOM 3788 O O . LEU A 1 481 ? 11.219 22.641 1.966 1 90.75 481 LEU A O 1
ATOM 3792 N N . ASP A 1 482 ? 10.766 24.516 2.955 1 88.31 482 ASP A N 1
ATOM 3793 C CA . ASP A 1 482 ? 10.312 25.188 1.734 1 88.31 482 ASP A CA 1
ATOM 3794 C C . ASP A 1 482 ? 11.289 26.281 1.313 1 88.31 482 ASP A C 1
ATOM 3796 O O . ASP A 1 482 ? 11.141 27.438 1.717 1 88.31 482 ASP A O 1
ATOM 3800 N N . TYR A 1 483 ? 12.203 25.906 0.489 1 90.06 483 TYR A N 1
ATOM 3801 C CA . TYR A 1 483 ? 13.289 26.812 0.127 1 90.06 483 TYR A CA 1
ATOM 3802 C C . TYR A 1 483 ? 12.75 28.047 -0.591 1 90.06 483 TYR A C 1
ATOM 3804 O O . TYR A 1 483 ? 13.172 29.172 -0.301 1 90.06 483 TYR A O 1
ATOM 3812 N N . ASP A 1 484 ? 11.875 27.906 -1.467 1 87.69 484 ASP A N 1
ATOM 3813 C CA . ASP A 1 484 ? 11.406 28.984 -2.334 1 87.69 484 ASP A CA 1
ATOM 3814 C C . ASP A 1 484 ? 10.578 30 -1.55 1 87.69 484 ASP A C 1
ATOM 3816 O O . ASP A 1 484 ? 10.695 31.203 -1.774 1 87.69 484 ASP A O 1
ATOM 3820 N N . SER A 1 485 ? 9.844 29.469 -0.609 1 88.06 485 SER A N 1
ATOM 3821 C CA . SER A 1 485 ? 9.008 30.375 0.184 1 88.06 485 SER A CA 1
ATOM 3822 C C . SER A 1 485 ? 9.742 30.859 1.422 1 88.06 485 SER A C 1
ATOM 3824 O O . SER A 1 485 ? 9.281 31.781 2.107 1 88.06 485 SER A O 1
ATOM 3826 N N . GLY A 1 486 ? 10.812 30.234 1.736 1 93.19 486 GLY A N 1
ATOM 3827 C CA . GLY A 1 486 ? 11.609 30.641 2.881 1 93.19 486 GLY A CA 1
ATOM 3828 C C . GLY A 1 486 ? 11.008 30.219 4.207 1 93.19 486 GLY A C 1
ATOM 3829 O O . GLY A 1 486 ? 10.945 31.016 5.148 1 93.19 486 GLY A O 1
ATOM 3830 N N . VAL A 1 487 ? 10.438 29.078 4.199 1 92.81 487 VAL A N 1
ATOM 3831 C CA . VAL A 1 487 ? 9.797 28.594 5.418 1 92.81 487 VAL A CA 1
ATOM 3832 C C . VAL A 1 487 ? 10.492 27.328 5.895 1 92.81 487 VAL A C 1
ATOM 3834 O O . VAL A 1 487 ? 10.695 26.391 5.117 1 92.81 487 VAL A O 1
ATOM 3837 N N . LEU A 1 488 ? 10.898 27.359 7.152 1 94.75 488 LEU A N 1
ATOM 3838 C CA . LEU A 1 488 ? 11.5 26.203 7.809 1 94.75 488 LEU A CA 1
ATOM 3839 C C . LEU A 1 488 ? 10.727 25.828 9.07 1 94.75 488 LEU A C 1
ATOM 3841 O O . LEU A 1 488 ? 10.672 26.609 10.023 1 94.75 488 LEU A O 1
ATOM 3845 N N . SER A 1 489 ? 10.133 24.609 9.016 1 93.38 489 SER A N 1
ATOM 3846 C CA . SER A 1 489 ? 9.328 24.203 10.164 1 93.38 489 SER A CA 1
ATOM 3847 C C . SER A 1 489 ? 9.859 22.922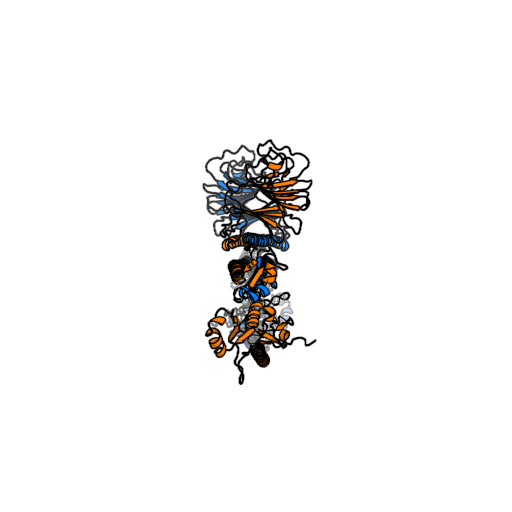 10.789 1 93.38 489 SER A C 1
ATOM 3849 O O . SER A 1 489 ? 10.305 22.016 10.078 1 93.38 489 SER A O 1
ATOM 3851 N N . PHE A 1 490 ? 9.828 22.875 12.086 1 93.94 490 PHE A N 1
ATOM 3852 C CA . PHE A 1 490 ? 10.242 21.703 12.844 1 93.94 490 PHE A CA 1
ATOM 3853 C C . PHE A 1 490 ? 9.055 21.047 13.539 1 93.94 490 PHE A C 1
ATOM 3855 O O . PHE A 1 490 ? 8.164 21.75 14.039 1 93.94 490 PHE A O 1
ATOM 3862 N N . TYR A 1 491 ? 9.055 19.75 13.555 1 91.5 491 TYR A N 1
ATOM 3863 C CA . TYR A 1 491 ? 7.957 18.984 14.148 1 91.5 491 TYR A CA 1
ATOM 3864 C C . TYR A 1 491 ? 8.477 17.891 15.062 1 91.5 491 TYR A C 1
ATOM 3866 O O . TYR A 1 491 ? 9.578 17.375 14.859 1 91.5 491 TYR A O 1
ATOM 3874 N N . GLN A 1 492 ? 7.715 17.625 16.078 1 91.38 492 GLN A N 1
ATOM 3875 C CA . GLN A 1 492 ? 7.91 16.391 16.812 1 91.38 492 GLN A CA 1
ATOM 3876 C C . GLN A 1 492 ? 7.117 15.242 16.188 1 91.38 492 GLN A C 1
ATOM 3878 O O . GLN A 1 492 ? 5.91 15.352 15.977 1 91.38 492 GLN A O 1
ATOM 3883 N N . VAL A 1 493 ? 7.91 14.18 15.859 1 89.12 493 VAL A N 1
ATOM 3884 C CA . VAL A 1 493 ? 7.277 13.078 15.141 1 89.12 493 VAL A CA 1
ATOM 3885 C C . VAL A 1 493 ? 6.953 11.945 16.109 1 89.12 493 VAL A C 1
ATOM 3887 O O . VAL A 1 493 ? 7.848 11.422 16.781 1 89.12 493 VAL A O 1
ATOM 3890 N N . ALA A 1 494 ? 5.75 11.57 16.234 1 83.94 494 ALA A N 1
ATOM 3891 C CA . ALA A 1 494 ? 5.227 10.406 16.953 1 83.94 494 ALA A CA 1
ATOM 3892 C C . ALA A 1 494 ? 4.066 9.773 16.188 1 83.94 494 ALA A C 1
ATOM 3894 O O . ALA A 1 494 ? 4.133 9.617 14.969 1 83.94 494 ALA A O 1
ATOM 3895 N N . ASP A 1 495 ? 3.031 9.414 16.812 1 76.94 495 ASP A N 1
ATOM 3896 C CA . ASP A 1 495 ? 1.849 8.938 16.109 1 76.94 495 ASP A CA 1
ATOM 3897 C C . ASP A 1 495 ? 1.178 10.07 15.336 1 76.94 495 ASP A C 1
ATOM 3899 O O . ASP A 1 495 ? 0.464 9.828 14.359 1 76.94 495 ASP A O 1
ATOM 3903 N N . THR A 1 496 ? 1.517 11.227 15.922 1 82.69 496 THR A N 1
ATOM 3904 C CA . THR A 1 496 ? 1.072 12.461 15.281 1 82.69 496 THR A CA 1
ATOM 3905 C C . THR A 1 496 ? 2.24 13.422 15.094 1 82.69 496 THR A C 1
ATOM 3907 O O . THR A 1 496 ? 3.342 13.172 15.594 1 82.69 496 THR A O 1
ATOM 3910 N N . LEU A 1 497 ? 1.994 14.375 14.305 1 86.06 497 LEU A N 1
ATOM 3911 C CA . LEU A 1 497 ? 2.971 15.445 14.109 1 86.06 497 LEU A CA 1
ATOM 3912 C C . LEU A 1 497 ? 2.582 16.688 14.906 1 86.06 497 LEU A C 1
ATOM 3914 O O . LEU A 1 497 ? 1.464 17.188 14.766 1 86.06 497 LEU A O 1
ATOM 3918 N N . THR A 1 498 ? 3.52 17 15.773 1 86.44 498 THR A N 1
ATOM 3919 C CA . THR A 1 498 ? 3.283 18.203 16.562 1 86.44 498 THR A CA 1
ATOM 3920 C C . THR A 1 498 ? 4.223 19.312 16.125 1 86.44 498 THR A C 1
ATOM 3922 O O . THR A 1 498 ? 5.438 19.125 16.062 1 86.44 498 THR A O 1
ATOM 3925 N N . HIS A 1 499 ? 3.637 20.422 15.836 1 90 499 HIS A N 1
ATOM 3926 C CA . HIS A 1 499 ? 4.438 21.562 15.422 1 90 499 HIS A CA 1
ATOM 3927 C C . HIS A 1 499 ? 5.281 22.109 16.578 1 90 499 HIS A C 1
ATOM 3929 O O . HIS A 1 499 ? 4.781 22.297 17.688 1 90 499 HIS A O 1
ATOM 3935 N N . LEU A 1 500 ? 6.543 22.328 16.344 1 92 500 LEU A N 1
ATOM 3936 C CA . LEU A 1 500 ? 7.438 22.875 17.344 1 92 500 LEU A CA 1
ATOM 3937 C C . LEU A 1 500 ? 7.695 24.359 17.094 1 92 500 LEU A C 1
ATOM 3939 O O . LEU A 1 500 ? 7.289 25.219 17.891 1 92 500 LEU A O 1
ATOM 3943 N N . CYS A 1 501 ? 8.289 24.672 15.977 1 92.81 501 CYS A N 1
ATOM 3944 C CA . CYS A 1 501 ? 8.539 26.062 15.633 1 92.81 501 CYS A CA 1
ATOM 3945 C C . CYS A 1 501 ? 8.719 26.219 14.125 1 92.81 501 CYS A C 1
ATOM 3947 O O . CYS A 1 501 ? 8.961 25.25 13.414 1 92.81 501 CYS A O 1
ATOM 3949 N N . THR A 1 502 ? 8.516 27.375 13.672 1 93.19 502 THR A N 1
ATOM 3950 C CA . THR A 1 502 ? 8.688 27.734 12.266 1 93.19 502 THR A CA 1
ATOM 3951 C C . THR A 1 502 ? 9.539 28.984 12.133 1 93.19 502 THR A C 1
ATOM 3953 O O . THR A 1 502 ? 9.344 29.969 12.859 1 93.19 502 THR A O 1
ATOM 3956 N N . PHE A 1 503 ? 10.5 28.891 11.305 1 94.62 503 PHE A N 1
ATOM 3957 C CA . PHE A 1 503 ? 11.312 30.062 10.961 1 94.62 503 PHE A CA 1
ATOM 3958 C C . PHE A 1 503 ? 10.969 30.562 9.562 1 94.62 503 PHE A C 1
ATOM 3960 O O . PHE A 1 503 ? 10.75 29.75 8.648 1 94.62 503 PHE A O 1
ATOM 3967 N N . GLU A 1 504 ? 10.859 31.812 9.43 1 93.44 504 GLU A N 1
ATOM 3968 C CA . GLU A 1 504 ? 10.68 32.438 8.117 1 93.44 504 GLU A CA 1
ATOM 3969 C C . GLU A 1 504 ? 11.914 33.25 7.73 1 93.44 504 GLU A C 1
ATOM 3971 O O . GLU A 1 504 ? 12.406 34.062 8.523 1 93.44 504 GLU A O 1
ATOM 3976 N N . THR A 1 505 ? 12.414 32.906 6.641 1 92.94 505 THR A N 1
ATOM 3977 C CA . THR A 1 505 ? 13.609 33.594 6.164 1 92.94 505 THR A CA 1
ATOM 3978 C C . THR A 1 505 ? 13.703 33.531 4.641 1 92.94 505 THR A C 1
ATOM 3980 O O . THR A 1 505 ? 12.875 32.875 3.992 1 92.94 505 THR A O 1
ATOM 3983 N N . VAL A 1 506 ? 14.586 34.375 4.105 1 95.38 506 VAL A N 1
ATOM 3984 C CA . VAL A 1 506 ? 14.914 34.25 2.688 1 95.38 506 VAL A CA 1
ATOM 3985 C C . VAL A 1 506 ? 16.234 33.531 2.516 1 95.38 506 VAL A C 1
ATOM 3987 O O . VAL A 1 506 ? 17.297 34.031 2.906 1 95.38 506 VAL A O 1
ATOM 3990 N N . PHE A 1 507 ? 16.078 32.375 1.959 1 95.12 507 PHE A N 1
ATOM 3991 C CA . PHE A 1 507 ? 17.297 31.609 1.726 1 95.12 507 PHE A CA 1
ATOM 3992 C C . PHE A 1 507 ? 18.047 32.125 0.516 1 95.12 507 PHE A C 1
ATOM 3994 O O . PHE A 1 507 ? 17.453 32.438 -0.52 1 95.12 507 PHE A O 1
ATOM 4001 N N . THR A 1 508 ? 19.281 32.219 0.657 1 95.19 508 THR A N 1
ATOM 4002 C CA . THR A 1 508 ? 20.094 32.781 -0.407 1 95.19 508 THR A CA 1
ATOM 4003 C C . THR A 1 508 ? 21.047 31.75 -0.988 1 95.19 508 THR A C 1
ATOM 4005 O O . THR A 1 508 ? 21.438 31.844 -2.15 1 95.19 508 THR A O 1
ATOM 4008 N N . ASP A 1 509 ? 21.469 30.797 -0.226 1 95.88 509 ASP A N 1
ATOM 4009 C CA . ASP A 1 509 ? 22.438 29.766 -0.599 1 95.88 509 ASP A CA 1
ATOM 4010 C C . ASP A 1 509 ? 21.891 28.375 -0.292 1 95.88 509 ASP A C 1
ATOM 4012 O O . ASP A 1 509 ? 20.906 28.234 0.443 1 95.88 509 ASP A O 1
ATOM 4016 N N . PRO A 1 510 ? 22.562 27.406 -0.919 1 96.06 510 PRO A N 1
ATOM 4017 C CA . PRO A 1 510 ? 22.141 26.047 -0.581 1 96.06 510 PRO A CA 1
ATOM 4018 C C . PRO A 1 510 ? 22.25 25.734 0.911 1 96.06 510 PRO A C 1
ATOM 4020 O O . PRO A 1 510 ? 23.203 26.172 1.561 1 96.06 510 PRO A O 1
ATOM 4023 N N . VAL A 1 511 ? 21.219 25.031 1.289 1 96.5 511 VAL A N 1
ATOM 4024 C CA . VAL A 1 511 ? 21.188 24.719 2.715 1 96.5 511 VAL A CA 1
ATOM 4025 C C . VAL A 1 511 ? 21.422 23.234 2.926 1 96.5 511 VAL A C 1
ATOM 4027 O O . VAL A 1 511 ? 21.109 22.422 2.057 1 96.5 511 VAL A O 1
ATOM 4030 N N . PHE A 1 512 ? 21.969 22.906 4.113 1 95.62 512 PHE A N 1
ATOM 4031 C CA . PHE A 1 512 ? 22.328 21.547 4.461 1 95.62 512 PHE A CA 1
ATOM 4032 C C . PHE A 1 512 ? 21.766 21.172 5.828 1 95.62 512 PHE A C 1
ATOM 4034 O O . PHE A 1 512 ? 21.734 22 6.742 1 95.62 512 PHE A O 1
ATOM 4041 N N . LEU A 1 513 ? 21.359 19.938 5.871 1 94.69 513 LEU A N 1
ATOM 4042 C CA . LEU A 1 513 ? 20.922 19.422 7.164 1 94.69 513 LEU A CA 1
ATOM 4043 C C . LEU A 1 513 ? 22.109 19.141 8.07 1 94.69 513 LEU A C 1
ATOM 4045 O O . LEU A 1 513 ? 23.125 18.594 7.621 1 94.69 513 LEU A O 1
ATOM 4049 N N . GLY A 1 514 ? 22.016 19.562 9.281 1 95.5 514 GLY A N 1
ATOM 4050 C CA . GLY A 1 514 ? 23.062 19.312 10.258 1 95.5 514 GLY A CA 1
ATOM 4051 C C . GLY A 1 514 ? 22.547 18.672 11.531 1 95.5 514 GLY A C 1
ATOM 4052 O O . GLY A 1 514 ? 21.438 18.969 11.977 1 95.5 514 GLY A O 1
ATOM 4053 N N . VAL A 1 515 ? 23.391 17.828 12.102 1 95.5 515 VAL A N 1
ATOM 4054 C CA . VAL A 1 515 ? 23.047 17.125 13.336 1 95.5 515 VAL A CA 1
ATOM 4055 C C . VAL A 1 515 ? 24.219 17.156 14.297 1 95.5 515 VAL A C 1
ATOM 4057 O O . VAL A 1 515 ? 25.375 17.062 13.883 1 95.5 515 VAL A O 1
ATOM 4060 N N . CYS A 1 516 ? 23.922 17.375 15.523 1 94.94 516 CYS A N 1
ATOM 4061 C CA . CYS A 1 516 ? 24.906 17.312 16.594 1 94.94 516 CYS A CA 1
ATOM 4062 C C . CYS A 1 516 ? 24.438 16.391 17.719 1 94.94 516 CYS A C 1
ATOM 4064 O O . CYS A 1 516 ? 23.312 16.547 18.219 1 94.94 516 CYS A O 1
ATOM 4066 N N . ILE A 1 517 ? 25.203 15.422 18.047 1 93.31 517 ILE A N 1
ATOM 4067 C CA . ILE A 1 517 ? 24.875 14.547 19.172 1 93.31 517 ILE A CA 1
ATOM 4068 C C . ILE A 1 517 ? 26.078 14.422 20.109 1 93.31 517 ILE A C 1
ATOM 4070 O O . ILE A 1 517 ? 27.219 14.531 19.672 1 93.31 517 ILE A O 1
ATOM 4074 N N . GLN A 1 518 ? 25.766 14.25 21.328 1 88.06 518 GLN A N 1
ATOM 4075 C CA . GLN A 1 518 ? 26.844 14.109 22.312 1 88.06 518 GLN A CA 1
ATOM 4076 C C . GLN A 1 518 ? 26.484 13.086 23.375 1 88.06 518 GLN A C 1
ATOM 4078 O O . GLN A 1 518 ? 25.344 13.016 23.812 1 88.06 518 GLN A O 1
ATOM 4083 N N . GLY A 1 519 ? 27.422 12.297 23.688 1 82.88 519 GLY A N 1
ATOM 4084 C CA . GLY A 1 519 ? 27.25 11.336 24.766 1 82.88 519 GLY A CA 1
ATOM 4085 C C . GLY A 1 519 ? 27.375 9.898 24.297 1 82.88 519 GLY A C 1
ATOM 4086 O O . GLY A 1 519 ? 26.953 9.555 23.188 1 82.88 519 GLY A O 1
ATOM 4087 N N . ALA A 1 520 ? 27.906 9.117 25.172 1 76 520 ALA A N 1
ATOM 4088 C CA . ALA A 1 520 ? 28.125 7.707 24.859 1 76 520 ALA A CA 1
ATOM 4089 C C . ALA A 1 520 ? 26.797 6.984 24.609 1 76 520 ALA A C 1
ATOM 4091 O O . ALA A 1 520 ? 25.875 7.094 25.422 1 76 520 ALA A O 1
ATOM 4092 N N . GLY A 1 521 ? 26.75 6.375 23.5 1 72.69 521 GLY A N 1
ATOM 4093 C CA . GLY A 1 521 ? 25.562 5.602 23.172 1 72.69 521 GLY A CA 1
ATOM 4094 C C . GLY A 1 521 ? 24.547 6.375 22.359 1 72.69 521 GLY A C 1
ATOM 4095 O O . GLY A 1 521 ? 23.547 5.809 21.891 1 72.69 521 GLY A O 1
ATOM 4096 N N . SER A 1 522 ? 24.844 7.684 22.188 1 80.75 522 SER A N 1
ATOM 4097 C CA . SER A 1 522 ? 23.922 8.469 21.375 1 80.75 522 SER A CA 1
ATOM 4098 C C . SER A 1 522 ? 24.125 8.203 19.891 1 80.75 522 SER A C 1
ATOM 4100 O O . SER A 1 522 ? 25.25 7.965 19.438 1 80.75 522 SER A O 1
ATOM 4102 N N . PHE A 1 523 ? 23.016 8.141 19.188 1 81.25 523 PHE A N 1
ATOM 4103 C CA . PHE A 1 523 ? 23.094 8.008 17.75 1 81.25 523 PHE A CA 1
ATOM 4104 C C . PHE A 1 523 ? 21.891 8.633 17.078 1 81.25 523 PHE A C 1
ATOM 4106 O O . PHE A 1 523 ? 20.844 8.836 17.719 1 81.25 523 PHE A O 1
ATOM 4113 N N . ALA A 1 524 ? 22.109 9.086 15.898 1 82.5 524 ALA A N 1
ATOM 4114 C CA . ALA A 1 524 ? 21.062 9.695 15.078 1 82.5 524 ALA A CA 1
ATOM 4115 C C . ALA A 1 524 ? 20.969 9 13.727 1 82.5 524 ALA A C 1
ATOM 4117 O O . ALA A 1 524 ? 21.969 8.586 13.156 1 82.5 524 ALA A O 1
ATOM 4118 N N . THR A 1 525 ? 19.719 8.828 13.328 1 83.12 525 THR A N 1
ATOM 4119 C CA . THR A 1 525 ? 19.484 8.188 12.039 1 83.12 525 THR A CA 1
ATOM 4120 C C . THR A 1 525 ? 18.672 9.094 11.125 1 83.12 525 THR A C 1
ATOM 4122 O O . THR A 1 525 ? 17.703 9.711 11.562 1 83.12 525 THR A O 1
ATOM 4125 N N . LEU A 1 526 ? 19.125 9.172 9.93 1 78 526 LEU A N 1
ATOM 4126 C CA . LEU A 1 526 ? 18.422 9.961 8.922 1 78 526 LEU A CA 1
ATOM 4127 C C . LEU A 1 526 ? 17.297 9.172 8.289 1 78 526 LEU A C 1
ATOM 4129 O O . LEU A 1 526 ? 17.453 7.988 7.977 1 78 526 LEU A O 1
ATOM 4133 N N . TRP A 1 527 ? 16.156 9.836 8.32 1 69.31 527 TRP A N 1
ATOM 4134 C CA . TRP A 1 527 ? 15.023 9.25 7.602 1 69.31 527 TRP A CA 1
ATOM 4135 C C . TRP A 1 527 ? 14.484 10.219 6.547 1 69.31 527 TRP A C 1
ATOM 4137 O O . TRP A 1 527 ? 14.445 11.43 6.773 1 69.31 527 TRP A O 1
ATOM 4147 N N . LEU A 1 528 ? 14.898 10.016 5.164 1 59.34 528 LEU A N 1
ATOM 4148 C CA . LEU A 1 528 ? 14.57 11.039 4.18 1 59.34 528 LEU A CA 1
ATOM 4149 C C . LEU A 1 528 ? 13.281 10.695 3.441 1 59.34 528 LEU A C 1
ATOM 4151 O O . LEU A 1 528 ? 13.07 9.547 3.062 1 59.34 528 LEU A O 1
ATOM 4155 N N . ASN A 1 529 ? 12.141 11.5 3.58 1 55.69 529 ASN A N 1
ATOM 4156 C CA . ASN A 1 529 ? 11.109 11.5 2.545 1 55.69 529 ASN A CA 1
ATOM 4157 C C . ASN A 1 529 ? 11.188 12.742 1.671 1 55.69 529 ASN A C 1
ATOM 4159 O O . ASN A 1 529 ? 10.883 13.852 2.127 1 55.69 529 ASN A O 1
ATOM 4163 N N . VAL A 1 530 ? 12.227 13.016 0.604 1 52.41 530 VAL A N 1
ATOM 4164 C CA . VAL A 1 530 ? 12.414 14.273 -0.102 1 52.41 530 VAL A CA 1
ATOM 4165 C C . VAL A 1 530 ? 11.492 14.328 -1.318 1 52.41 530 VAL A C 1
ATOM 4167 O O . VAL A 1 530 ? 11.484 13.414 -2.141 1 52.41 530 VAL A O 1
ATOM 4170 N N . ALA A 1 531 ? 10.148 14.516 -1.306 1 53.41 531 ALA A N 1
ATOM 4171 C CA . ALA A 1 531 ? 9.555 14.727 -2.621 1 53.41 531 ALA A CA 1
ATOM 4172 C C . ALA A 1 531 ? 9.477 16.219 -2.959 1 53.41 531 ALA A C 1
ATOM 4174 O O . ALA A 1 531 ? 9.281 17.047 -2.072 1 53.41 531 ALA A O 1
ATOM 4175 N N . PRO A 1 532 ? 10.117 16.719 -4.137 1 48.59 532 PRO A N 1
ATOM 4176 C CA . PRO A 1 532 ? 9.648 18.047 -4.527 1 48.59 532 PRO A CA 1
ATOM 4177 C C . PRO A 1 532 ? 8.141 18.203 -4.41 1 48.59 532 PRO A C 1
ATOM 4179 O O . PRO A 1 532 ? 7.387 17.359 -4.91 1 48.59 532 PRO A O 1
ATOM 4182 N N . VAL A 1 533 ? 7.703 18.5 -3.26 1 46.22 533 VAL A N 1
ATOM 4183 C CA . VAL A 1 533 ? 6.27 18.766 -3.18 1 46.22 533 VAL A CA 1
ATOM 4184 C C . VAL A 1 533 ? 5.895 19.875 -4.16 1 46.22 533 VAL A C 1
ATOM 4186 O O . VAL A 1 533 ? 6.531 20.938 -4.191 1 46.22 533 VAL A O 1
ATOM 4189 N N . ASN A 1 534 ? 5.484 19.547 -5.242 1 41.47 534 ASN A N 1
ATOM 4190 C CA . ASN A 1 534 ? 4.867 20.672 -5.945 1 41.47 534 ASN A CA 1
ATOM 4191 C C . ASN A 1 534 ? 3.973 21.484 -5.02 1 41.47 534 ASN A C 1
ATOM 4193 O O . ASN A 1 534 ? 2.951 20.984 -4.539 1 41.47 534 ASN A O 1
ATOM 4197 N N . CYS A 1 535 ? 4.598 22.125 -4.16 1 39.66 535 CYS A N 1
ATOM 4198 C CA . CYS A 1 535 ? 3.955 23 -3.182 1 39.66 535 CYS A CA 1
ATOM 4199 C C . CYS A 1 535 ? 2.904 23.875 -3.846 1 39.66 535 CYS A C 1
ATOM 4201 O O . CYS A 1 535 ? 3.242 24.844 -4.527 1 39.66 535 CYS A O 1
ATOM 4203 N N . LEU A 1 536 ? 1.876 23.469 -4.234 1 33.47 536 LEU A N 1
ATOM 4204 C CA . LEU A 1 536 ? 0.836 24.406 -4.656 1 33.47 536 LEU A CA 1
ATOM 4205 C C . LEU A 1 536 ? 0.475 25.3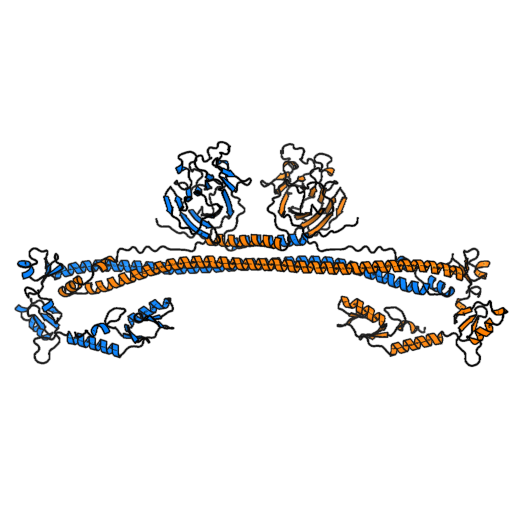59 -3.529 1 33.47 536 LEU A C 1
ATOM 4207 O O . LEU A 1 536 ? -0.226 26.359 -3.752 1 33.47 536 LEU A O 1
ATOM 4211 N N . TYR A 1 537 ? 0.469 24.938 -2.277 1 32.5 537 TYR A N 1
ATOM 4212 C CA . TYR A 1 537 ? -0.3 25.812 -1.402 1 32.5 537 TYR A CA 1
ATOM 4213 C C . TYR A 1 537 ? 0.57 26.953 -0.866 1 32.5 537 TYR A C 1
ATOM 4215 O O . TYR A 1 537 ? 1.432 26.719 -0.012 1 32.5 537 TYR A O 1
ATOM 4223 N N . HIS A 1 538 ? 0.938 27.812 -1.578 1 29.69 538 HIS A N 1
ATOM 4224 C CA . HIS A 1 538 ? 1.555 29.047 -1.108 1 29.69 538 HIS A CA 1
ATOM 4225 C C . HIS A 1 538 ? 0.683 29.734 -0.065 1 29.69 538 HIS A C 1
ATOM 4227 O O . HIS A 1 538 ? -0.349 30.312 -0.401 1 29.69 538 HIS A O 1
ATOM 4233 N N . VAL A 1 539 ? 0.49 29.203 1.091 1 27.22 539 VAL A N 1
ATOM 4234 C CA . VAL A 1 539 ? -0.128 30.156 2.01 1 27.22 539 VAL A CA 1
ATOM 4235 C C . VAL A 1 539 ? 0.923 31.125 2.525 1 27.22 539 VAL A C 1
ATOM 4237 O O . VAL A 1 539 ? 1.965 30.719 3.041 1 27.22 539 VAL A O 1
ATOM 4240 N N . THR A 1 540 ? 0.977 32.312 2.123 1 26.59 540 THR A N 1
ATOM 4241 C CA . THR A 1 540 ? 1.721 33.5 2.555 1 26.59 540 THR A CA 1
ATOM 4242 C C . THR A 1 540 ? 1.416 33.812 4.012 1 26.59 540 THR A C 1
ATOM 4244 O O . THR A 1 540 ? 0.296 34.219 4.348 1 26.59 540 THR A O 1
ATOM 4247 N N . VAL A 1 541 ? 1.845 33.125 4.969 1 26.39 541 VAL A N 1
ATOM 4248 C CA . VAL A 1 541 ? 1.674 33.688 6.305 1 26.39 541 VAL A CA 1
ATOM 4249 C C . VAL A 1 541 ? 2.686 34.781 6.523 1 26.39 541 VAL A C 1
ATOM 4251 O O . VAL A 1 541 ? 3.896 34.562 6.434 1 26.39 541 VAL A O 1
ATOM 4254 N N . THR A 1 542 ? 2.334 36 6.316 1 25.22 542 THR A N 1
ATOM 4255 C CA . THR A 1 542 ? 3.072 37.219 6.609 1 25.22 542 THR A CA 1
ATOM 4256 C C . THR A 1 542 ? 3.232 37.406 8.117 1 25.22 542 THR A C 1
ATOM 4258 O O . THR A 1 542 ? 2.242 37.531 8.844 1 25.22 542 THR A O 1
ATOM 4261 N N . PHE A 1 543 ? 4.18 36.875 8.711 1 21.64 543 PHE A N 1
ATOM 4262 C CA . PHE A 1 543 ? 4.469 37.281 10.078 1 21.64 543 PHE A CA 1
ATOM 4263 C C . PHE A 1 543 ? 4.922 38.75 10.109 1 21.64 543 PHE A C 1
ATOM 4265 O O . PHE A 1 543 ? 5.754 39.156 9.305 1 21.64 543 PHE A O 1
ATOM 4272 N N . TYR A 1 544 ? 3.996 39.656 10.492 1 22.98 544 TYR A N 1
ATOM 4273 C CA . TYR A 1 544 ? 4.367 41.031 10.859 1 22.98 544 TYR A CA 1
ATOM 4274 C C . TYR A 1 544 ? 5.34 41.031 12.031 1 22.98 544 TYR A C 1
ATOM 4276 O O . TYR A 1 544 ? 5.09 40.375 13.055 1 22.98 544 TYR A O 1
ATOM 4284 N N . SER A 1 545 ? 6.602 41.156 11.781 1 20.61 545 SER A N 1
ATOM 4285 C CA . SER A 1 545 ? 7.414 41.781 12.812 1 20.61 545 SER A CA 1
ATOM 4286 C C . SER A 1 545 ? 6.922 43.219 13.094 1 20.61 545 SER A C 1
ATOM 4288 O O . SER A 1 545 ? 6.551 43.938 12.172 1 20.61 545 SER A O 1
ATOM 4290 N N . MET B 1 1 ? -34.719 -61.688 -49.844 1 22.08 1 MET B N 1
ATOM 4291 C CA . MET B 1 1 ? -33.594 -61.094 -49.125 1 22.08 1 MET B CA 1
ATOM 4292 C C . MET B 1 1 ? -33.969 -60.781 -47.688 1 22.08 1 MET B C 1
ATOM 4294 O O . MET B 1 1 ? -34.594 -59.75 -47.406 1 22.08 1 MET B O 1
ATOM 4298 N N . SER B 1 2 ? -34.531 -61.625 -46.875 1 28.42 2 SER B N 1
ATOM 4299 C CA . SER B 1 2 ? -35.125 -61.625 -45.531 1 28.42 2 SER B CA 1
ATOM 4300 C C . SER B 1 2 ? -34.125 -61.094 -44.531 1 28.42 2 SER B C 1
ATOM 4302 O O . SER B 1 2 ? -33.062 -61.688 -44.312 1 28.42 2 SER B O 1
ATOM 4304 N N . SER B 1 3 ? -33.75 -59.781 -44.469 1 35.72 3 SER B N 1
ATOM 4305 C CA . SER B 1 3 ? -32.969 -59 -43.531 1 35.72 3 SER B CA 1
ATOM 4306 C C . SER B 1 3 ? -33.188 -59.469 -42.094 1 35.72 3 SER B C 1
ATOM 4308 O O . SER B 1 3 ? -34.312 -59.5 -41.625 1 35.72 3 SER B O 1
ATOM 4310 N N . ASN B 1 4 ? -32.438 -60.438 -41.625 1 38.03 4 ASN B N 1
ATOM 4311 C CA . ASN B 1 4 ? -32.531 -61.188 -40.375 1 38.03 4 ASN B CA 1
ATOM 4312 C C . ASN B 1 4 ? -32.719 -60.25 -39.188 1 38.03 4 ASN B C 1
ATOM 4314 O O . ASN B 1 4 ? -32 -59.281 -39.062 1 38.03 4 ASN B O 1
ATOM 4318 N N . GLY B 1 5 ? -33.875 -60 -38.688 1 46.75 5 GLY B N 1
ATOM 4319 C CA . GLY B 1 5 ? -34.469 -59.406 -37.5 1 46.75 5 GLY B CA 1
ATOM 4320 C C . GLY B 1 5 ? -33.531 -59.438 -36.312 1 46.75 5 GLY B C 1
ATOM 4321 O O . GLY B 1 5 ? -33.844 -58.906 -35.25 1 46.75 5 GLY B O 1
ATOM 4322 N N . SER B 1 6 ? -32.438 -60.156 -36.375 1 54.22 6 SER B N 1
ATOM 4323 C CA . SER B 1 6 ? -31.547 -60.344 -35.25 1 54.22 6 SER B CA 1
ATOM 4324 C C . SER B 1 6 ? -30.75 -59.062 -34.969 1 54.22 6 SER B C 1
ATOM 4326 O O . SER B 1 6 ? -30.453 -58.781 -33.781 1 54.22 6 SER B O 1
ATOM 4328 N N . GLU B 1 7 ? -30.453 -58.25 -35.875 1 58.75 7 GLU B N 1
ATOM 4329 C CA . GLU B 1 7 ? -29.656 -57.031 -35.625 1 58.75 7 GLU B CA 1
ATOM 4330 C C . GLU B 1 7 ? -30.406 -56.031 -34.75 1 58.75 7 GLU B C 1
ATOM 4332 O O . GLU B 1 7 ? -29.797 -55.25 -34.031 1 58.75 7 GLU B O 1
ATOM 4337 N N . GLU B 1 8 ? -31.656 -56.156 -34.719 1 63.97 8 GLU B N 1
ATOM 4338 C CA . GLU B 1 8 ? -32.5 -55.188 -34 1 63.97 8 GLU B CA 1
ATOM 4339 C C . GLU B 1 8 ? -32.625 -55.594 -32.531 1 63.97 8 GLU B C 1
ATOM 4341 O O . GLU B 1 8 ? -33.094 -54.781 -31.703 1 63.97 8 GLU B O 1
ATOM 4346 N N . LEU B 1 9 ? -32.094 -56.688 -32.188 1 70.19 9 LEU B N 1
ATOM 4347 C CA . LEU B 1 9 ? -32.219 -57.156 -30.812 1 70.19 9 LEU B CA 1
ATOM 4348 C C . LEU B 1 9 ? -30.859 -57.062 -30.094 1 70.19 9 LEU B C 1
ATOM 4350 O O . LEU B 1 9 ? -30.656 -57.688 -29.062 1 70.19 9 LEU B O 1
ATOM 4354 N N . ILE B 1 10 ? -29.969 -56.344 -30.734 1 74.25 10 ILE B N 1
ATOM 4355 C CA . ILE B 1 10 ? -28.625 -56.188 -30.188 1 74.25 10 ILE B CA 1
ATOM 4356 C C . ILE B 1 10 ? -28.516 -54.812 -29.531 1 74.25 10 ILE B C 1
ATOM 4358 O O . ILE B 1 10 ? -28.938 -53.781 -30.109 1 74.25 10 ILE B O 1
ATOM 4362 N N . CYS B 1 11 ? -28.125 -54.75 -28.375 1 78.62 11 CYS B N 1
ATOM 4363 C CA . CYS B 1 11 ? -27.844 -53.5 -27.656 1 78.62 11 CYS B CA 1
ATOM 4364 C C . CYS B 1 11 ? -26.703 -52.719 -28.328 1 78.62 11 CYS B C 1
ATOM 4366 O O . CYS B 1 11 ? -25.641 -53.281 -28.594 1 78.62 11 CYS B O 1
ATOM 4368 N N . SER B 1 12 ? -26.906 -51.5 -28.578 1 78.5 12 SER B N 1
ATOM 4369 C CA . SER B 1 12 ? -25.906 -50.688 -29.297 1 78.5 12 SER B CA 1
ATOM 4370 C C . SER B 1 12 ? -24.703 -50.406 -28.422 1 78.5 12 SER B C 1
ATOM 4372 O O . SER B 1 12 ? -23.672 -49.938 -28.922 1 78.5 12 SER B O 1
ATOM 4374 N N . ILE B 1 13 ? -24.844 -50.688 -27.188 1 78.12 13 ILE B N 1
ATOM 4375 C CA . ILE B 1 13 ? -23.766 -50.375 -26.25 1 78.12 13 ILE B CA 1
ATOM 4376 C C . ILE B 1 13 ? -22.844 -51.594 -26.094 1 78.12 13 ILE B C 1
ATOM 4378 O O . ILE B 1 13 ? -21.625 -51.469 -26.297 1 78.12 13 ILE B O 1
ATOM 4382 N N . CYS B 1 14 ? -23.422 -52.688 -25.797 1 73.81 14 CYS B N 1
ATOM 4383 C CA . CYS B 1 14 ? -22.594 -53.875 -25.547 1 73.81 14 CYS B CA 1
ATOM 4384 C C . CYS B 1 14 ? -22.547 -54.75 -26.781 1 73.81 14 CYS B C 1
ATOM 4386 O O . CYS B 1 14 ? -21.766 -55.719 -26.812 1 73.81 14 CYS B O 1
ATOM 4388 N N . LEU B 1 15 ? -23.359 -54.562 -27.766 1 73.31 15 LEU B N 1
ATOM 4389 C CA . LEU B 1 15 ? -23.484 -55.25 -29.047 1 73.31 15 LEU B CA 1
ATOM 4390 C C . LEU B 1 15 ? -23.875 -56.719 -28.812 1 73.31 15 LEU B C 1
ATOM 4392 O O . LEU B 1 15 ? -23.609 -57.562 -29.656 1 73.31 15 LEU B O 1
ATOM 4396 N N . SER B 1 16 ? -24.5 -57 -27.766 1 76.12 16 SER B N 1
ATOM 4397 C CA . SER B 1 16 ? -25.109 -58.312 -27.453 1 76.12 16 SER B CA 1
ATOM 4398 C C . SER B 1 16 ? -26.625 -58.219 -27.469 1 76.12 16 SER B C 1
ATOM 4400 O O . SER B 1 16 ? -27.188 -57.094 -27.547 1 76.12 16 SER B O 1
ATOM 4402 N N . VAL B 1 17 ? -27.203 -59.375 -27.438 1 75 17 VAL B N 1
ATOM 4403 C CA . VAL B 1 17 ? -28.656 -59.406 -27.312 1 75 17 VAL B CA 1
ATOM 4404 C C . VAL B 1 17 ? -29.094 -58.75 -26 1 75 17 VAL B C 1
ATOM 4406 O O . VAL B 1 17 ? -28.469 -58.969 -24.969 1 75 17 VAL B O 1
ATOM 4409 N N . TYR B 1 18 ? -30.141 -57.938 -26.031 1 76 18 TYR B N 1
ATOM 4410 C CA . TYR B 1 18 ? -30.625 -57.156 -24.906 1 76 18 TYR B CA 1
ATOM 4411 C C . TYR B 1 18 ? -30.766 -58.031 -23.656 1 76 18 TYR B C 1
ATOM 4413 O O . TYR B 1 18 ? -31.328 -59.125 -23.719 1 76 18 TYR B O 1
ATOM 4421 N N . ALA B 1 19 ? -30.062 -57.719 -22.641 1 78.31 19 ALA B N 1
ATOM 4422 C CA . ALA B 1 19 ? -30.281 -58.312 -21.312 1 78.31 19 ALA B CA 1
ATOM 4423 C C . ALA B 1 19 ? -31.047 -57.344 -20.406 1 78.31 19 ALA B C 1
ATOM 4425 O O . ALA B 1 19 ? -30.547 -56.281 -20.062 1 78.31 19 ALA B O 1
ATOM 4426 N N . GLU B 1 20 ? -32.344 -57.75 -20.094 1 81.06 20 GLU B N 1
ATOM 4427 C CA . GLU B 1 20 ? -33.219 -56.906 -19.297 1 81.06 20 GLU B CA 1
ATOM 4428 C C . GLU B 1 20 ? -33.375 -55.531 -19.922 1 81.06 20 GLU B C 1
ATOM 4430 O O . GLU B 1 20 ? -32.906 -54.531 -19.344 1 81.06 20 GLU B O 1
ATOM 4435 N N . PRO B 1 21 ? -33.844 -55.469 -21.094 1 81.81 21 PRO B N 1
ATOM 4436 C CA . PRO B 1 21 ? -33.875 -54.188 -21.844 1 81.81 21 PRO B CA 1
ATOM 4437 C C . PRO B 1 21 ? -34.688 -53.125 -21.141 1 81.81 21 PRO B C 1
ATOM 4439 O O . PRO B 1 21 ? -35.719 -53.406 -20.562 1 81.81 21 P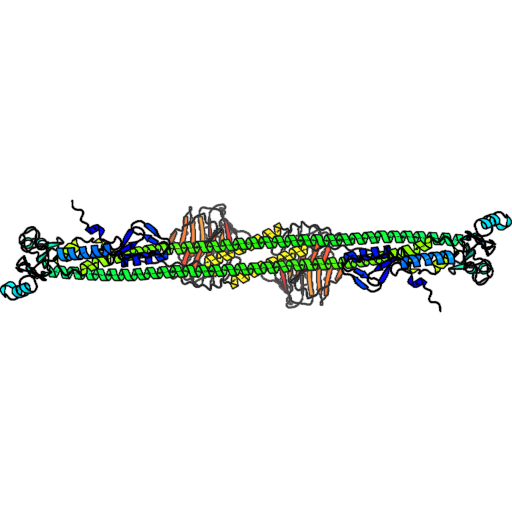RO B O 1
ATOM 4442 N N . VAL B 1 22 ? -34.188 -51.906 -21.203 1 85.19 22 VAL B N 1
ATOM 4443 C CA . VAL B 1 22 ? -34.844 -50.688 -20.688 1 85.19 22 VAL B CA 1
ATOM 4444 C C . VAL B 1 22 ? -34.938 -49.656 -21.797 1 85.19 22 VAL B C 1
ATOM 4446 O O . VAL B 1 22 ? -34.062 -49.594 -22.672 1 85.19 22 VAL B O 1
ATOM 4449 N N . SER B 1 23 ? -36 -48.969 -21.875 1 81.81 23 SER B N 1
ATOM 4450 C CA . SER B 1 23 ? -36.219 -47.938 -22.891 1 81.81 23 SER B CA 1
ATOM 4451 C C . SER B 1 23 ? -36.156 -46.531 -22.281 1 81.81 23 SER B C 1
ATOM 4453 O O . SER B 1 23 ? -36.625 -46.344 -21.172 1 81.81 23 SER B O 1
ATOM 4455 N N . LEU B 1 24 ? -35.594 -45.625 -23.031 1 82 24 LEU B N 1
ATOM 4456 C CA . LEU B 1 24 ? -35.531 -44.188 -22.672 1 82 24 LEU B CA 1
ATOM 4457 C C . LEU B 1 24 ? -36.719 -43.438 -23.266 1 82 24 LEU B C 1
ATOM 4459 O O . LEU B 1 24 ? -37.438 -43.969 -24.109 1 82 24 LEU B O 1
ATOM 4463 N N . THR B 1 25 ? -36.875 -42.219 -22.844 1 80.81 25 THR B N 1
ATOM 4464 C CA . THR B 1 25 ? -37.969 -41.406 -23.328 1 80.81 25 THR B CA 1
ATOM 4465 C C . THR B 1 25 ? -37.812 -41.062 -24.812 1 80.81 25 THR B C 1
ATOM 4467 O O . THR B 1 25 ? -38.781 -40.75 -25.5 1 80.81 25 THR B O 1
ATOM 4470 N N . CYS B 1 26 ? -36.594 -41.219 -25.328 1 79.56 26 CYS B N 1
ATOM 4471 C CA . CYS B 1 26 ? -36.344 -40.938 -26.75 1 79.56 26 CYS B CA 1
ATOM 4472 C C . CYS B 1 26 ? -36.75 -42.125 -27.609 1 79.56 26 CYS B C 1
ATOM 4474 O O . CYS B 1 26 ? -36.719 -42.031 -28.844 1 79.56 26 CYS B O 1
ATOM 4476 N N . GLY B 1 27 ? -37 -43.344 -27.047 1 79.81 27 GLY B N 1
ATOM 4477 C CA . GLY B 1 27 ? -37.438 -44.531 -27.781 1 79.81 27 GLY B CA 1
ATOM 4478 C C . GLY B 1 27 ? -36.344 -45.562 -27.938 1 79.81 27 GLY B C 1
ATOM 4479 O O . GLY B 1 27 ? -36.625 -46.688 -28.406 1 79.81 27 GLY B O 1
ATOM 4480 N N . HIS B 1 28 ? -35.25 -45.188 -27.578 1 81 28 HIS B N 1
ATOM 4481 C CA . HIS B 1 28 ? -34.156 -46.156 -27.734 1 81 28 HIS B CA 1
ATOM 4482 C C . HIS B 1 28 ? -34.031 -47.031 -26.5 1 81 28 HIS B C 1
ATOM 4484 O O . HIS B 1 28 ? -34.281 -46.594 -25.375 1 81 28 HIS B O 1
ATOM 4490 N N . SER B 1 29 ? -33.656 -48.375 -26.75 1 83.19 29 SER B N 1
ATOM 4491 C CA . SER B 1 29 ? -33.562 -49.344 -25.672 1 83.19 29 SER B CA 1
ATOM 4492 C C . SER B 1 29 ? -32.125 -49.844 -25.516 1 83.19 29 SER B C 1
ATOM 4494 O O . SER B 1 29 ? -31.375 -49.906 -26.5 1 83.19 29 SER B O 1
ATOM 4496 N N . PHE B 1 30 ? -31.703 -50.062 -24.312 1 85.12 30 PHE B N 1
ATOM 4497 C CA . PHE B 1 30 ? -30.406 -50.594 -23.938 1 85.12 30 PHE B CA 1
ATOM 4498 C C . PHE B 1 30 ? -30.531 -51.656 -22.828 1 85.12 30 PHE B C 1
ATOM 4500 O O . PHE B 1 30 ? -31.578 -51.75 -22.188 1 85.12 30 PHE B O 1
ATOM 4507 N N . CYS B 1 31 ? -29.516 -52.562 -22.688 1 81 31 CYS B N 1
ATOM 4508 C CA . CYS B 1 31 ? -29.5 -53.406 -21.516 1 81 31 CYS B CA 1
ATOM 4509 C C . CYS B 1 31 ? -29.547 -52.562 -20.234 1 81 31 CYS B C 1
ATOM 4511 O O . CYS B 1 31 ? -29.016 -51.469 -20.203 1 81 31 CYS B O 1
ATOM 4513 N N . LYS B 1 32 ? -30.266 -53.062 -19.328 1 85.44 32 LYS B N 1
ATOM 4514 C CA . LYS B 1 32 ? -30.328 -52.375 -18.047 1 85.44 32 LYS B CA 1
ATOM 4515 C C . LYS B 1 32 ? -28.938 -52.062 -17.516 1 85.44 32 LYS B C 1
ATOM 4517 O O . LYS B 1 32 ? -28.672 -50.938 -17.078 1 85.44 32 LYS B O 1
ATOM 4522 N N . ALA B 1 33 ? -28.078 -53 -17.625 1 82.56 33 ALA B N 1
ATOM 4523 C CA . ALA B 1 33 ? -26.719 -52.844 -17.125 1 82.56 33 ALA B CA 1
ATOM 4524 C C . ALA B 1 33 ? -25.953 -51.812 -17.969 1 82.56 33 ALA B C 1
ATOM 4526 O O . ALA B 1 33 ? -25.219 -50.969 -17.422 1 82.56 33 ALA B O 1
ATOM 4527 N N . CYS B 1 34 ? -26.141 -51.844 -19.203 1 80.88 34 CYS B N 1
ATOM 4528 C CA . CYS B 1 34 ? -25.484 -50.906 -20.109 1 80.88 34 CYS B CA 1
ATOM 4529 C C . CYS B 1 34 ? -25.969 -49.469 -19.875 1 80.88 34 CYS B C 1
ATOM 4531 O O . CYS B 1 34 ? -25.172 -48.531 -19.859 1 80.88 34 CYS B O 1
ATOM 4533 N N . ALA B 1 35 ? -27.25 -49.344 -19.672 1 84.12 35 ALA B N 1
ATOM 4534 C CA . ALA B 1 35 ? -27.828 -48.031 -19.406 1 84.12 35 ALA B CA 1
ATOM 4535 C C . ALA B 1 35 ? -27.281 -47.469 -18.109 1 84.12 35 ALA B C 1
ATOM 4537 O O . ALA B 1 35 ? -26.938 -46.281 -18.047 1 84.12 35 ALA B O 1
ATOM 4538 N N . GLU B 1 36 ? -27.25 -48.281 -17.188 1 83.56 36 GLU B N 1
ATOM 4539 C CA . GLU B 1 36 ? -26.75 -47.812 -15.891 1 83.56 36 GLU B CA 1
ATOM 4540 C C . GLU B 1 36 ? -25.281 -47.375 -15.984 1 83.56 36 GLU B C 1
ATOM 4542 O O . GLU B 1 36 ? -24.891 -46.344 -15.414 1 83.56 36 GLU B O 1
ATOM 4547 N N . GLU B 1 37 ? -24.547 -48.188 -16.672 1 81.12 37 GLU B N 1
ATOM 4548 C CA . GLU B 1 37 ? -23.125 -47.844 -16.859 1 81.12 37 GLU B CA 1
ATOM 4549 C C . GLU B 1 37 ? -22.969 -46.562 -17.656 1 81.12 37 GLU B C 1
ATOM 4551 O O . GLU B 1 37 ? -22.094 -45.75 -17.344 1 81.12 37 GLU B O 1
ATOM 4556 N N . LEU B 1 38 ? -23.719 -46.438 -18.562 1 79.75 38 LEU B N 1
ATOM 4557 C CA . LEU B 1 38 ? -23.703 -45.25 -19.375 1 79.75 38 LEU B CA 1
ATOM 4558 C C . LEU B 1 38 ? -24.031 -44 -18.531 1 79.75 38 LEU B C 1
ATOM 4560 O O . LEU B 1 38 ? -23.375 -42.969 -18.641 1 79.75 38 LEU B O 1
ATOM 4564 N N . TRP B 1 39 ? -25.047 -44.125 -17.734 1 82.75 39 TRP B N 1
ATOM 4565 C CA . TRP B 1 39 ? -25.469 -43 -16.906 1 82.75 39 TRP B CA 1
ATOM 4566 C C . TRP B 1 39 ? -24.406 -42.656 -15.859 1 82.75 39 TRP B C 1
ATOM 4568 O O . TRP B 1 39 ? -24.172 -41.5 -15.562 1 82.75 39 TRP B O 1
ATOM 4578 N N . GLN B 1 40 ? -23.828 -43.625 -15.352 1 80.12 40 GLN B N 1
ATOM 4579 C CA . GLN B 1 40 ? -22.75 -43.406 -14.391 1 80.12 40 GLN B CA 1
ATOM 4580 C C . GLN B 1 40 ? -21.594 -42.656 -15.039 1 80.12 40 GLN B C 1
ATOM 4582 O O . GLN B 1 40 ? -21.016 -41.75 -14.43 1 80.12 40 GLN B O 1
ATOM 4587 N N . SER B 1 41 ? -21.359 -43 -16.188 1 76.81 41 SER B N 1
ATOM 4588 C CA . SER B 1 41 ? -20.266 -42.375 -16.906 1 76.81 41 SER B CA 1
ATOM 4589 C C . SER B 1 41 ? -20.594 -40.938 -17.266 1 76.81 41 SER B C 1
ATOM 4591 O O . SER B 1 41 ? -19.703 -40.094 -17.297 1 76.81 41 SER B O 1
ATOM 4593 N N . GLN B 1 42 ? -21.828 -40.719 -17.438 1 76.19 42 GLN B N 1
ATOM 4594 C CA . GLN B 1 42 ? -22.25 -39.375 -17.828 1 76.19 42 GLN B CA 1
ATOM 4595 C C . GLN B 1 42 ? -22.594 -38.5 -16.609 1 76.19 42 GLN B C 1
ATOM 4597 O O . GLN B 1 42 ? -22.766 -37.312 -16.734 1 76.19 42 GLN B O 1
ATOM 4602 N N . GLU B 1 43 ? -22.688 -39.219 -15.602 1 75.88 43 GLU B N 1
ATOM 4603 C CA . GLU B 1 43 ? -23.078 -38.531 -14.367 1 75.88 43 GLU B CA 1
ATOM 4604 C C . GLU B 1 43 ? -22.094 -37.406 -14.031 1 75.88 43 GLU B C 1
ATOM 4606 O O . GLU B 1 43 ? -22.484 -36.344 -13.539 1 75.88 43 GLU B O 1
ATOM 4611 N N . ALA B 1 44 ? -20.844 -37.5 -14.266 1 70.75 44 ALA B N 1
ATOM 4612 C CA . ALA B 1 44 ? -19.812 -36.5 -13.953 1 70.75 44 ALA B CA 1
ATOM 4613 C C . ALA B 1 44 ? -19.984 -35.25 -14.812 1 70.75 44 ALA B C 1
ATOM 4615 O O . ALA B 1 44 ? -19.672 -34.156 -14.367 1 70.75 44 ALA B O 1
ATOM 4616 N N . GLY B 1 45 ? -20.375 -35.344 -16.031 1 67.25 45 GLY B N 1
ATOM 4617 C CA . GLY B 1 45 ? -20.484 -34.219 -16.938 1 67.25 45 GLY B CA 1
ATOM 4618 C C . GLY B 1 45 ? -21.812 -33.469 -16.812 1 67.25 45 GLY B C 1
ATOM 4619 O O . GLY B 1 45 ? -21.984 -32.406 -17.422 1 67.25 45 GLY B O 1
ATOM 4620 N N . GLY B 1 46 ? -22.75 -33.938 -16.016 1 69.44 46 GLY B N 1
ATOM 4621 C CA . GLY B 1 46 ? -24.016 -33.312 -15.711 1 69.44 46 GLY B CA 1
ATOM 4622 C C . GLY B 1 46 ? -25 -33.344 -16.875 1 69.44 46 GLY B C 1
ATOM 4623 O O . GLY B 1 46 ? -26.031 -32.656 -16.844 1 69.44 46 GLY B O 1
ATOM 4624 N N . ARG B 1 47 ? -24.75 -33.688 -17.984 1 75.5 47 ARG B N 1
ATOM 4625 C CA . ARG B 1 47 ? -25.625 -33.844 -19.141 1 75.5 47 ARG B CA 1
ATOM 4626 C C . ARG B 1 47 ? -25.812 -35.312 -19.5 1 75.5 47 ARG B C 1
ATOM 4628 O O . ARG B 1 47 ? -24.844 -36.062 -19.609 1 75.5 47 ARG B O 1
ATOM 4635 N N . PHE B 1 48 ? -26.922 -35.781 -19.578 1 79.44 48 PHE B N 1
ATOM 4636 C CA . PHE B 1 48 ? -27.266 -37.156 -19.984 1 79.44 48 PHE B CA 1
ATOM 4637 C C . PHE B 1 48 ? -27.766 -37.188 -21.422 1 79.44 48 PHE B C 1
ATOM 4639 O O . PHE B 1 48 ? -28.625 -36.406 -21.797 1 79.44 48 PHE B O 1
ATOM 4646 N N . SER B 1 49 ? -27.125 -37.906 -22.25 1 84.81 49 SER B N 1
ATOM 4647 C CA . SER B 1 49 ? -27.562 -38.062 -23.625 1 84.81 49 SER B CA 1
ATOM 4648 C C . SER B 1 49 ? -27.656 -39.5 -24.047 1 84.81 49 SER B C 1
ATOM 4650 O O . SER B 1 49 ? -26.922 -40.375 -23.531 1 84.81 49 SER B O 1
ATOM 4652 N N . CYS B 1 50 ? -28.547 -39.906 -24.969 1 80.44 50 CYS B N 1
ATOM 4653 C CA . CYS B 1 50 ? -28.688 -41.25 -25.531 1 80.44 50 CYS B CA 1
ATOM 4654 C C . CYS B 1 50 ? -27.547 -41.562 -26.484 1 80.44 50 CYS B C 1
ATOM 4656 O O . CYS B 1 50 ? -27.234 -40.75 -27.375 1 80.44 50 CYS B O 1
ATOM 4658 N N . PRO B 1 51 ? -26.906 -42.594 -26.266 1 80.31 51 PRO B N 1
ATOM 4659 C CA . PRO B 1 51 ? -25.75 -42.906 -27.109 1 80.31 51 PRO B CA 1
ATOM 4660 C C . PRO B 1 51 ? -26.156 -43.188 -28.562 1 80.31 51 PRO B C 1
ATOM 4662 O O . PRO B 1 51 ? -25.312 -43.094 -29.469 1 80.31 51 PRO B O 1
ATOM 4665 N N . GLU B 1 52 ? -27.391 -43.438 -28.875 1 77.69 52 GLU B N 1
ATOM 4666 C CA . GLU B 1 52 ? -27.812 -43.781 -30.234 1 77.69 52 GLU B CA 1
ATOM 4667 C C . GLU B 1 52 ? -28.297 -42.531 -30.969 1 77.69 52 GLU B C 1
ATOM 4669 O O . GLU B 1 52 ? -27.891 -42.25 -32.094 1 77.69 52 GLU B O 1
ATOM 4674 N N . CYS B 1 53 ? -29.203 -41.688 -30.297 1 77.06 53 CYS B N 1
ATOM 4675 C CA . CYS B 1 53 ? -29.766 -40.562 -31.016 1 77.06 53 CYS B CA 1
ATOM 4676 C C . CYS B 1 53 ? -29.188 -39.25 -30.484 1 77.06 53 CYS B C 1
ATOM 4678 O O . CYS B 1 53 ? -29.484 -38.188 -31.016 1 77.06 53 CYS B O 1
ATOM 4680 N N . ARG B 1 54 ? -28.5 -39.156 -29.359 1 80.38 54 ARG B N 1
ATOM 4681 C CA . ARG B 1 54 ? -27.75 -38.062 -28.766 1 80.38 54 ARG B CA 1
ATOM 4682 C C . ARG B 1 54 ? -28.703 -37 -28.203 1 80.38 54 ARG B C 1
ATOM 4684 O O . ARG B 1 54 ? -28.297 -35.844 -27.969 1 80.38 54 ARG B O 1
ATOM 4691 N N . VAL B 1 55 ? -30 -37.344 -28.031 1 79.81 55 VAL B N 1
ATOM 4692 C CA . VAL B 1 55 ? -30.922 -36.438 -27.359 1 79.81 55 VAL B CA 1
ATOM 4693 C C . VAL B 1 55 ? -30.469 -36.188 -25.922 1 79.81 55 VAL B C 1
ATOM 4695 O O . VAL B 1 55 ? -30.062 -37.125 -25.234 1 79.81 55 VAL B O 1
ATOM 4698 N N . GLU B 1 56 ? -30.516 -35.031 -25.453 1 81.94 56 GLU B N 1
ATOM 4699 C CA . GLU B 1 56 ? -30.078 -34.625 -24.125 1 81.94 56 GLU B CA 1
ATOM 4700 C C . GLU B 1 56 ? -31.234 -34.688 -23.125 1 81.94 56 GLU B C 1
ATOM 4702 O O . GLU B 1 56 ? -32.344 -34.25 -23.453 1 81.94 56 GLU B O 1
ATOM 4707 N N . PHE B 1 57 ? -31.031 -35.281 -21.984 1 80.31 57 PHE B N 1
ATOM 4708 C CA . PHE B 1 57 ? -32.031 -35.344 -20.906 1 80.31 57 PHE B CA 1
ATOM 4709 C C . PHE B 1 57 ? -31.656 -34.406 -19.766 1 80.31 57 PHE B C 1
ATOM 4711 O O . PHE B 1 57 ? -30.484 -34.25 -19.438 1 80.31 57 PHE B O 1
ATOM 4718 N N . GLY B 1 58 ? -32.469 -33.562 -19.234 1 78.5 58 GLY B N 1
ATOM 4719 C CA . GLY B 1 58 ? -32.25 -32.625 -18.156 1 78.5 58 GLY B CA 1
ATOM 4720 C C . GLY B 1 58 ? -31.859 -33.281 -16.844 1 78.5 58 GLY B C 1
ATOM 4721 O O . GLY B 1 58 ? -31.172 -32.656 -16.016 1 78.5 58 GLY B O 1
ATOM 4722 N N . GLN B 1 59 ? -32.375 -34.344 -16.5 1 79.44 59 GLN B N 1
ATOM 4723 C CA . GLN B 1 59 ? -32.062 -35.125 -15.328 1 79.44 59 GLN B CA 1
ATOM 4724 C C . GLN B 1 59 ? -31.688 -36.562 -15.711 1 79.44 59 GLN B C 1
ATOM 4726 O O . GLN B 1 59 ? -31.922 -36.969 -16.844 1 79.44 59 GLN B O 1
ATOM 4731 N N . ARG B 1 60 ? -31.016 -37.25 -14.789 1 81.69 60 ARG B N 1
ATOM 4732 C CA . ARG B 1 60 ? -30.719 -38.656 -15.016 1 81.69 60 ARG B CA 1
ATOM 4733 C C . ARG B 1 60 ? -31.953 -39.406 -15.469 1 81.69 60 ARG B C 1
ATOM 4735 O O . ARG B 1 60 ? -32.969 -39.438 -14.758 1 81.69 60 ARG B O 1
ATOM 4742 N N . PRO B 1 61 ? -31.906 -39.938 -16.625 1 78.56 61 PRO B N 1
ATOM 4743 C CA . PRO B 1 61 ? -33.094 -40.625 -17.094 1 78.56 61 PRO B CA 1
ATOM 4744 C C . PRO B 1 61 ? -33.469 -41.844 -16.234 1 78.56 61 PRO B C 1
ATOM 4746 O O . PRO B 1 61 ? -32.562 -42.5 -15.688 1 78.56 61 PRO B O 1
ATOM 4749 N N . ALA B 1 62 ? -34.688 -42.094 -15.906 1 77.62 62 ALA B N 1
ATOM 4750 C CA . ALA B 1 62 ? -35.219 -43.312 -15.273 1 77.62 62 ALA B CA 1
ATOM 4751 C C . ALA B 1 62 ? -35.781 -44.25 -16.312 1 77.62 62 ALA B C 1
ATOM 4753 O O . ALA B 1 62 ? -36.969 -44.156 -16.641 1 77.62 62 ALA B O 1
ATOM 4754 N N . PRO B 1 63 ? -34.969 -45.031 -16.891 1 76.62 63 PRO B N 1
ATOM 4755 C CA . PRO B 1 63 ? -35.469 -45.938 -17.922 1 76.62 63 PRO B CA 1
ATOM 4756 C C . PRO B 1 63 ? -36.5 -46.906 -17.375 1 76.62 63 PRO B C 1
ATOM 4758 O O . PRO B 1 63 ? -36.469 -47.25 -16.188 1 76.62 63 PRO B O 1
ATOM 4761 N N . SER B 1 64 ? -37.562 -47.281 -18.188 1 79.75 64 SER B N 1
ATOM 4762 C CA . SER B 1 64 ? -38.562 -48.25 -17.828 1 79.75 64 SER B CA 1
ATOM 4763 C C . SER B 1 64 ? -38.312 -49.594 -18.547 1 79.75 64 SER B C 1
ATOM 4765 O O . SER B 1 64 ? -37.812 -49.594 -19.656 1 79.75 64 SER B O 1
ATOM 4767 N N . ARG B 1 65 ? -38.594 -50.594 -17.797 1 79.75 65 ARG B N 1
ATOM 4768 C CA . ARG B 1 65 ? -38.469 -51.938 -18.375 1 79.75 65 ARG B CA 1
ATOM 4769 C C . ARG B 1 65 ? -39.312 -52.031 -19.656 1 79.75 65 ARG B C 1
ATOM 4771 O O . ARG B 1 65 ? -40.5 -51.656 -19.672 1 79.75 65 ARG B O 1
ATOM 4778 N N . ASN B 1 66 ? -38.719 -52.281 -20.641 1 74.88 66 ASN B N 1
ATOM 4779 C CA . ASN B 1 66 ? -39.438 -52.562 -21.875 1 74.88 66 ASN B CA 1
ATOM 4780 C C . ASN B 1 66 ? -39.938 -54 -21.922 1 74.88 66 ASN B C 1
ATOM 4782 O O . ASN B 1 66 ? -39.219 -54.906 -22.312 1 74.88 66 ASN B O 1
ATOM 4786 N N . VAL B 1 67 ? -41.031 -54.281 -21.469 1 73.81 67 VAL B N 1
ATOM 4787 C CA . VAL B 1 67 ? -41.594 -55.625 -21.297 1 73.81 67 VAL B CA 1
ATOM 4788 C C . VAL B 1 67 ? -41.719 -56.312 -22.641 1 73.81 67 VAL B C 1
ATOM 4790 O O . VAL B 1 67 ? -41.438 -57.5 -22.766 1 73.81 67 VAL B O 1
ATOM 4793 N N . LYS B 1 68 ? -42.094 -55.625 -23.625 1 70.56 68 LYS B N 1
ATOM 4794 C CA . LYS B 1 68 ? -42.25 -56.25 -24.938 1 70.56 68 LYS B CA 1
ATOM 4795 C C . LYS B 1 68 ? -40.906 -56.688 -25.5 1 70.56 68 LYS B C 1
ATOM 4797 O O . LYS B 1 68 ? -40.812 -57.781 -26.062 1 70.56 68 LYS B O 1
ATOM 4802 N N . LEU B 1 69 ? -39.938 -55.781 -25.344 1 74.25 69 LEU B N 1
ATOM 4803 C CA . LEU B 1 69 ? -38.625 -56.156 -25.828 1 74.25 69 LEU B CA 1
ATOM 4804 C C . LEU B 1 69 ? -38.062 -57.312 -25.016 1 74.25 69 LEU B C 1
ATOM 4806 O O . LEU B 1 69 ? -37.406 -58.188 -25.547 1 74.25 69 LEU B O 1
ATOM 4810 N N . CYS B 1 70 ? -38.344 -57.375 -23.781 1 73.88 70 CYS B N 1
ATOM 4811 C CA . CYS B 1 70 ? -37.969 -58.531 -22.969 1 73.88 70 CYS B CA 1
ATOM 4812 C C . CYS B 1 70 ? -38.594 -59.812 -23.484 1 73.88 70 CYS B C 1
ATOM 4814 O O . CYS B 1 70 ? -37.938 -60.844 -23.578 1 73.88 70 CYS B O 1
ATOM 4816 N N . SER B 1 71 ? -39.875 -59.719 -23.797 1 72.12 71 SER B N 1
ATOM 4817 C CA . SER B 1 71 ? -40.562 -60.875 -24.312 1 72.12 71 SER B CA 1
ATOM 4818 C C . SER B 1 71 ? -40.031 -61.312 -25.672 1 72.12 71 SER B C 1
ATOM 4820 O O . SER B 1 71 ? -39.875 -62.5 -25.953 1 72.12 71 SER B O 1
ATOM 4822 N N . ILE B 1 72 ? -39.781 -60.375 -26.422 1 67.38 72 ILE B N 1
ATOM 4823 C CA . ILE B 1 72 ? -39.25 -60.688 -27.75 1 67.38 72 ILE B CA 1
ATOM 4824 C C . ILE B 1 72 ? -37.875 -61.312 -27.609 1 67.38 72 ILE B C 1
ATOM 4826 O O . ILE B 1 72 ? -37.562 -62.312 -28.281 1 67.38 72 ILE B O 1
ATOM 4830 N N . VAL B 1 73 ? -37.125 -60.75 -26.703 1 69.44 73 VAL B N 1
ATOM 4831 C CA . VAL B 1 73 ? -35.781 -61.312 -26.469 1 69.44 73 VAL B CA 1
ATOM 4832 C C . VAL B 1 73 ? -35.875 -62.719 -25.891 1 69.44 73 VAL B C 1
ATOM 4834 O O . VAL B 1 73 ? -35.156 -63.594 -26.281 1 69.44 73 VAL B O 1
ATOM 4837 N N . GLU B 1 74 ? -36.844 -62.812 -25.016 1 68.44 74 GLU B N 1
ATOM 4838 C CA . GLU B 1 74 ? -37.062 -64.125 -24.438 1 68.44 74 GLU B CA 1
ATOM 4839 C C . GLU B 1 74 ? -37.562 -65.125 -25.5 1 68.44 74 GLU B C 1
ATOM 4841 O O . GLU B 1 74 ? -37.156 -66.312 -25.531 1 68.44 74 GLU B O 1
ATOM 4846 N N . GLN B 1 75 ? -38.531 -64.75 -26.25 1 64.5 75 GLN B N 1
ATOM 4847 C CA . GLN B 1 75 ? -39.031 -65.562 -27.328 1 64.5 75 GLN B CA 1
ATOM 4848 C C . GLN B 1 75 ? -37.938 -65.812 -28.375 1 64.5 75 GLN B C 1
ATOM 4850 O O . GLN B 1 75 ? -37.812 -66.938 -28.875 1 64.5 75 GLN B O 1
ATOM 4855 N N . PHE B 1 76 ? -37.281 -64.812 -28.688 1 58.28 76 PHE B N 1
ATOM 4856 C CA . PHE B 1 76 ? -36.156 -65 -29.609 1 58.28 76 PHE B CA 1
ATOM 4857 C C . PHE B 1 76 ? -35.125 -65.938 -29.062 1 58.28 76 PHE B C 1
ATOM 4859 O O . PHE B 1 76 ? -34.562 -66.75 -29.781 1 58.28 76 PHE B O 1
ATOM 4866 N N . GLN B 1 77 ? -34.875 -65.812 -27.828 1 57.25 77 GLN B N 1
ATOM 4867 C CA . GLN B 1 77 ? -33.969 -66.75 -27.188 1 57.25 77 GLN B CA 1
ATOM 4868 C C . GLN B 1 77 ? -34.562 -68.125 -27.125 1 57.25 77 GLN B C 1
ATOM 4870 O O . GLN B 1 77 ? -33.844 -69.125 -27.312 1 57.25 77 GLN B O 1
ATOM 4875 N N . LYS B 1 78 ? -35.75 -68.25 -26.828 1 58.78 78 LYS B N 1
ATOM 4876 C CA . LYS B 1 78 ? -36.438 -69.562 -26.844 1 58.78 78 LYS B CA 1
ATOM 4877 C C . LYS B 1 78 ? -36.5 -70.125 -28.25 1 58.78 78 LYS B C 1
ATOM 4879 O O . LYS B 1 78 ? -36.281 -71.312 -28.438 1 58.78 78 LYS B O 1
ATOM 4884 N N . VAL B 1 79 ? -36.969 -69.312 -29.094 1 52.19 79 VAL B N 1
ATOM 4885 C CA . VAL B 1 79 ? -36.969 -69.75 -30.469 1 52.19 79 VAL B CA 1
ATOM 4886 C C . VAL B 1 79 ? -35.562 -70.125 -30.922 1 52.19 79 VAL B C 1
ATOM 4888 O O . VAL B 1 79 ? -35.312 -71.125 -31.609 1 52.19 79 VAL B O 1
ATOM 4891 N N . GLN B 1 80 ? -34.656 -69.188 -30.703 1 48.5 80 GLN B N 1
ATOM 4892 C CA . GLN B 1 80 ? -33.281 -69.562 -31 1 48.5 80 GLN B CA 1
ATOM 4893 C C . GLN B 1 80 ? -32.812 -70.812 -30.25 1 48.5 80 GLN B C 1
ATOM 4895 O O . GLN B 1 80 ? -32.094 -71.625 -30.781 1 48.5 80 GLN B O 1
ATOM 4900 N N . VAL B 1 81 ? -33.156 -70.938 -28.938 1 51.97 81 VAL B N 1
ATOM 4901 C CA . VAL B 1 81 ? -32.906 -72.188 -28.234 1 51.97 81 VAL B CA 1
ATOM 4902 C C . VAL B 1 81 ? -33.719 -73.312 -28.875 1 51.97 81 VAL B C 1
ATOM 4904 O O . VAL B 1 81 ? -33.219 -74.438 -29.047 1 51.97 81 VAL B O 1
ATOM 4907 N N . THR B 1 82 ? -34.969 -73.062 -29.047 1 50.75 82 THR B N 1
ATOM 4908 C CA . THR B 1 82 ? -35.75 -74.125 -29.688 1 50.75 82 THR B CA 1
ATOM 4909 C C . THR B 1 82 ? -35.312 -74.312 -31.141 1 50.75 82 THR B C 1
ATOM 4911 O O . THR B 1 82 ? -35.344 -75.438 -31.656 1 50.75 82 THR B O 1
ATOM 4914 N N . ALA B 1 83 ? -35.188 -73.312 -31.859 1 50.62 83 ALA B N 1
ATOM 4915 C CA . ALA B 1 83 ? -34.75 -73.438 -33.25 1 50.62 83 ALA B CA 1
ATOM 4916 C C . ALA B 1 83 ? -33.344 -74.062 -33.344 1 50.62 83 ALA B C 1
ATOM 4918 O O . ALA B 1 83 ? -33.062 -74.812 -34.281 1 50.62 83 ALA B O 1
ATOM 4919 N N . ASN B 1 84 ? -32.531 -73.75 -32.406 1 53.28 84 ASN B N 1
ATOM 4920 C CA . ASN B 1 84 ? -31.172 -74.312 -32.438 1 53.28 84 ASN B CA 1
ATOM 4921 C C . ASN B 1 84 ? -31.109 -75.625 -31.609 1 53.28 84 ASN B C 1
ATOM 4923 O O . ASN B 1 84 ? -30.016 -76.062 -31.25 1 53.28 84 ASN B O 1
ATOM 4927 N N . GLN B 1 85 ? -32.188 -76 -31.125 1 63.84 85 GLN B N 1
ATOM 4928 C CA . GLN B 1 85 ? -32.25 -77.312 -30.406 1 63.84 85 GLN B CA 1
ATOM 4929 C C . GLN B 1 85 ? -32.062 -78.5 -31.344 1 63.84 85 GLN B C 1
ATOM 4931 O O . GLN B 1 85 ? -32.719 -78.562 -32.375 1 63.84 85 GLN B O 1
ATOM 4936 N N . VAL B 1 86 ? -31.109 -79.188 -31.25 1 75.31 86 VAL B N 1
ATOM 4937 C CA . VAL B 1 86 ? -30.844 -80.375 -32 1 75.31 86 VAL B CA 1
ATOM 4938 C C . VAL B 1 86 ? -31.625 -81.562 -31.391 1 75.31 86 VAL B C 1
ATOM 4940 O O . VAL B 1 86 ? -31.562 -81.812 -30.188 1 75.31 86 VAL B O 1
ATOM 4943 N N . TRP B 1 87 ? -32.531 -82.062 -32.188 1 79.12 87 TRP B N 1
ATOM 4944 C CA . TRP B 1 87 ? -33.344 -83.188 -31.734 1 79.12 87 TRP B CA 1
ATOM 4945 C C . TRP B 1 87 ? -32.656 -84.5 -31.984 1 79.12 87 TRP B C 1
ATOM 4947 O O . TRP B 1 87 ? -31.875 -84.688 -32.906 1 79.12 87 TRP B O 1
ATOM 4957 N N . CYS B 1 88 ? -33.125 -85.438 -31.156 1 86.56 88 CYS B N 1
ATOM 4958 C CA . CYS B 1 88 ? -32.594 -86.75 -31.328 1 86.56 88 CYS B CA 1
ATOM 4959 C C . CYS B 1 88 ? -33.094 -87.375 -32.625 1 86.56 88 CYS B C 1
ATOM 4961 O O . CYS B 1 88 ? -34.281 -87.312 -32.938 1 86.56 88 CYS B O 1
ATOM 4963 N N . ASP B 1 89 ? -32.25 -87.875 -33.375 1 84.44 89 ASP B N 1
ATOM 4964 C CA . ASP B 1 89 ? -32.562 -88.438 -34.656 1 84.44 89 ASP B CA 1
ATOM 4965 C C . ASP B 1 89 ? -33.25 -89.812 -34.531 1 84.44 89 ASP B C 1
ATOM 4967 O O . ASP B 1 89 ? -33.781 -90.375 -35.5 1 84.44 89 ASP B O 1
ATOM 4971 N N . PHE B 1 90 ? -33.312 -90.312 -33.406 1 84.12 90 PHE B N 1
ATOM 4972 C CA . PHE B 1 90 ? -33.781 -91.688 -33.281 1 84.12 90 PHE B CA 1
ATOM 4973 C C . PHE B 1 90 ? -35.062 -91.75 -32.469 1 84.12 90 PHE B C 1
ATOM 4975 O O . PHE B 1 90 ? -35.719 -92.812 -32.406 1 84.12 90 PHE B O 1
ATOM 4982 N N . CYS B 1 91 ? -35.375 -90.688 -31.906 1 82.5 91 CYS B N 1
ATOM 4983 C CA . CYS B 1 91 ? -36.625 -90.688 -31.156 1 82.5 91 CYS B CA 1
ATOM 4984 C C . CYS B 1 91 ? -37.844 -90.812 -32.094 1 82.5 91 CYS B C 1
ATOM 4986 O O . CYS B 1 91 ? -37.875 -90.125 -33.125 1 82.5 91 CYS B O 1
ATOM 4988 N N . LEU B 1 92 ? -38.75 -91.625 -32.094 1 75.06 92 LEU B N 1
ATOM 4989 C CA . LEU B 1 92 ? -39.875 -91.875 -33 1 75.06 92 LEU B CA 1
ATOM 4990 C C . LEU B 1 92 ? -41.062 -91 -32.625 1 75.06 92 LEU B C 1
ATOM 4992 O O . LEU B 1 92 ? -41.719 -90.375 -33.5 1 75.06 92 LEU B O 1
ATOM 4996 N N . ASP B 1 93 ? -41.656 -91 -31.469 1 67.62 93 ASP B N 1
ATOM 4997 C CA . ASP B 1 93 ? -42.906 -90.375 -31.172 1 67.62 93 ASP B CA 1
ATOM 4998 C C . ASP B 1 93 ? -42.719 -88.938 -30.703 1 67.62 93 ASP B C 1
ATOM 5000 O O . ASP B 1 93 ? -43.312 -88 -31.266 1 67.62 93 ASP B O 1
ATOM 5004 N N . GLN B 1 94 ? -42.062 -88.75 -29.609 1 71.12 94 GLN B N 1
ATOM 5005 C CA . GLN B 1 94 ? -41.781 -87.375 -29.078 1 71.12 94 GLN B CA 1
ATOM 5006 C C . GLN B 1 94 ? -40.312 -87.062 -29.062 1 71.12 94 GLN B C 1
ATOM 5008 O O . GLN B 1 94 ? -39.562 -87.625 -28.219 1 71.12 94 GLN B O 1
ATOM 5013 N N . PRO B 1 95 ? -39.906 -86.375 -30.031 1 74.12 95 PRO B N 1
ATOM 5014 C CA . PRO B 1 95 ? -38.438 -86.188 -30.109 1 74.12 95 PRO B CA 1
ATOM 5015 C C . PRO B 1 95 ? -37.906 -85.375 -28.922 1 74.12 95 PRO B C 1
ATOM 5017 O O . PRO B 1 95 ? -38.5 -84.375 -28.5 1 74.12 95 PRO B O 1
ATOM 5020 N N . LEU B 1 96 ? -37.062 -86 -28.219 1 80.69 96 LEU B N 1
ATOM 5021 C CA . LEU B 1 96 ? -36.344 -85.375 -27.109 1 80.69 96 LEU B CA 1
ATOM 5022 C C . LEU B 1 96 ? -35.156 -84.562 -27.625 1 80.69 96 LEU B C 1
ATOM 5024 O O . LEU B 1 96 ? -34.656 -84.812 -28.719 1 80.69 96 LEU B O 1
ATOM 5028 N N . ALA B 1 97 ? -34.844 -83.688 -26.875 1 81.88 97 ALA B N 1
ATOM 5029 C CA . ALA B 1 97 ? -33.688 -82.875 -27.203 1 81.88 97 ALA B CA 1
ATOM 5030 C C . ALA B 1 97 ? -32.375 -83.688 -27.203 1 81.88 97 ALA B C 1
ATOM 5032 O O . ALA B 1 97 ? -32.188 -84.5 -26.328 1 81.88 97 ALA B O 1
ATOM 5033 N N . ALA B 1 98 ? -31.562 -83.5 -28.266 1 86.31 98 ALA B N 1
ATOM 5034 C CA . ALA B 1 98 ? -30.297 -84.25 -28.375 1 86.31 98 ALA B CA 1
ATOM 5035 C C . ALA B 1 98 ? -29.297 -83.812 -27.312 1 86.31 98 ALA B C 1
ATOM 5037 O O . ALA B 1 98 ? -29.219 -82.625 -27.016 1 86.31 98 ALA B O 1
ATOM 5038 N N . ALA B 1 99 ? -28.766 -84.688 -26.594 1 85.81 99 ALA B N 1
ATOM 5039 C CA . ALA B 1 99 ? -27.734 -84.438 -25.609 1 85.81 99 ALA B CA 1
ATOM 5040 C C . ALA B 1 99 ? -26.359 -84.25 -26.281 1 85.81 99 ALA B C 1
ATOM 5042 O O . ALA B 1 99 ? -25.594 -83.375 -25.969 1 85.81 99 ALA B O 1
ATOM 5043 N N . LYS B 1 100 ? -26.078 -85.25 -27.172 1 87.44 100 LYS B N 1
ATOM 5044 C CA . LYS B 1 100 ? -24.812 -85.25 -27.891 1 87.44 100 LYS B CA 1
ATOM 5045 C C . LYS B 1 100 ? -25 -85.625 -29.359 1 87.44 100 LYS B C 1
ATOM 5047 O O . LYS B 1 100 ? -26.016 -86.188 -29.719 1 87.44 100 LYS B O 1
ATOM 5052 N N . THR B 1 101 ? -24.047 -85.25 -30.172 1 85.31 101 THR B N 1
ATOM 5053 C CA . THR B 1 101 ? -24.016 -85.625 -31.578 1 85.31 101 THR B CA 1
ATOM 5054 C C . THR B 1 101 ? -22.781 -86.5 -31.875 1 85.31 101 THR B C 1
ATOM 5056 O O . THR B 1 101 ? -21.672 -86.125 -31.484 1 85.31 101 THR B O 1
ATOM 5059 N N . CYS B 1 102 ? -23.047 -87.688 -32.344 1 84 102 CYS B N 1
ATOM 5060 C CA . CYS B 1 102 ? -21.938 -88.562 -32.719 1 84 102 CYS B CA 1
ATOM 5061 C C . CYS B 1 102 ? -21.422 -88.188 -34.125 1 84 102 CYS B C 1
ATOM 5063 O O . CYS B 1 102 ? -22.172 -88.25 -35.094 1 84 102 CYS B O 1
ATOM 5065 N N . LEU B 1 103 ? -20.172 -87.812 -34.219 1 78.62 103 LEU B N 1
ATOM 5066 C CA . LEU B 1 103 ? -19.609 -87.375 -35.5 1 78.62 103 LEU B CA 1
ATOM 5067 C C . LEU B 1 103 ? -19.406 -88.562 -36.438 1 78.62 103 LEU B C 1
ATOM 5069 O O . LEU B 1 103 ? -19.453 -88.375 -37.656 1 78.62 103 LEU B O 1
ATOM 5073 N N . ASN B 1 104 ? -19.25 -89.688 -35.906 1 77.81 104 ASN B N 1
ATOM 5074 C CA . ASN B 1 104 ? -19.078 -90.875 -36.719 1 77.81 104 ASN B CA 1
ATOM 5075 C C . ASN B 1 104 ? -20.391 -91.312 -37.375 1 77.81 104 ASN B C 1
ATOM 5077 O O . ASN B 1 104 ? -20.422 -91.625 -38.562 1 77.81 104 ASN B O 1
ATOM 5081 N N . CYS B 1 105 ? -21.375 -91.25 -36.531 1 80.5 105 CYS B N 1
ATOM 5082 C CA . CYS B 1 105 ? -22.688 -91.625 -37.031 1 80.5 105 CYS B CA 1
ATOM 5083 C C . CYS B 1 105 ? -23.438 -90.5 -37.656 1 80.5 105 CYS B C 1
ATOM 5085 O O . CYS B 1 105 ? -24.438 -90.688 -38.344 1 80.5 105 CYS B O 1
ATOM 5087 N N . GLU B 1 106 ? -22.938 -89.25 -37.531 1 80.94 106 GLU B N 1
ATOM 5088 C CA . GLU B 1 106 ? -23.578 -88.062 -38 1 80.94 106 GLU B CA 1
ATOM 5089 C C . GLU B 1 106 ? -25.031 -87.938 -37.5 1 80.94 106 GLU B C 1
ATOM 5091 O O . GLU B 1 106 ? -25.938 -87.625 -38.312 1 80.94 106 GLU B O 1
ATOM 5096 N N . THR B 1 107 ? -25.25 -88.312 -36.344 1 82.44 107 THR B N 1
ATOM 5097 C CA . THR B 1 107 ? -26.594 -88.312 -35.781 1 82.44 107 THR B CA 1
ATOM 5098 C C . THR B 1 107 ? -26.578 -87.688 -34.375 1 82.44 107 THR B C 1
ATOM 5100 O O . THR B 1 107 ? -25.578 -87.812 -33.656 1 82.44 107 THR B O 1
ATOM 5103 N N . SER B 1 108 ? -27.703 -87.062 -34.062 1 86.12 108 SER B N 1
ATOM 5104 C CA . SER B 1 108 ? -27.906 -86.5 -32.719 1 86.12 108 SER B CA 1
ATOM 5105 C C . SER B 1 108 ? -28.719 -87.438 -31.844 1 86.12 108 SER B C 1
ATOM 5107 O O . SER B 1 108 ? -29.688 -88.062 -32.312 1 86.12 108 SER B O 1
ATOM 5109 N N . LEU B 1 109 ? -28.172 -87.562 -30.656 1 88.44 109 LEU B N 1
ATOM 5110 C CA . LEU B 1 109 ? -28.781 -88.562 -29.766 1 88.44 109 LEU B CA 1
ATOM 5111 C C . LEU B 1 109 ? -29.25 -87.938 -28.469 1 88.44 109 LEU B C 1
ATOM 5113 O O . LEU B 1 109 ? -28.562 -87.062 -27.922 1 88.44 109 LEU B O 1
ATOM 5117 N N . CYS B 1 110 ? -30.469 -88.25 -28.141 1 86.5 110 CYS B N 1
ATOM 5118 C CA . CYS B 1 110 ? -30.938 -87.812 -26.812 1 86.5 110 CYS B CA 1
ATOM 5119 C C . CYS B 1 110 ? -30.266 -88.625 -25.719 1 86.5 110 CYS B C 1
ATOM 5121 O O . CYS B 1 110 ? -29.516 -89.562 -26.016 1 86.5 110 CYS B O 1
ATOM 5123 N N . ASP B 1 111 ? -30.469 -88.312 -24.484 1 88.62 111 ASP B N 1
ATOM 5124 C CA . ASP B 1 111 ? -29.812 -89 -23.359 1 88.62 111 ASP B CA 1
ATOM 5125 C C . ASP B 1 111 ? -30.062 -90.5 -23.375 1 88.62 111 ASP B C 1
ATOM 5127 O O . ASP B 1 111 ? -29.156 -91.312 -23.125 1 88.62 111 ASP B O 1
ATOM 5131 N N . LEU B 1 112 ? -31.219 -90.875 -23.797 1 87.19 112 LEU B N 1
ATOM 5132 C CA . LEU B 1 112 ? -31.578 -92.312 -23.812 1 87.19 112 LEU B CA 1
ATOM 5133 C C . LEU B 1 112 ? -30.844 -93.062 -24.922 1 87.19 112 LEU B C 1
ATOM 5135 O O . LEU B 1 112 ? -30.297 -94.125 -24.703 1 87.19 112 LEU B O 1
ATOM 5139 N N . HIS B 1 113 ? -30.859 -92.438 -26 1 89 113 HIS B N 1
ATOM 5140 C CA . HIS B 1 113 ? -30.234 -93.062 -27.156 1 89 113 HIS B CA 1
ATOM 5141 C C . HIS B 1 113 ? -28.719 -92.938 -27.078 1 89 113 HIS B C 1
ATOM 5143 O O . HIS B 1 113 ? -28.016 -93.812 -27.641 1 89 113 HIS B O 1
ATOM 5149 N N . LEU B 1 114 ? -28.25 -91.938 -26.406 1 87.38 114 LEU B N 1
ATOM 5150 C CA . LEU B 1 114 ? -26.812 -91.75 -26.188 1 87.38 114 LEU B CA 1
ATOM 5151 C C . LEU B 1 114 ? -26.297 -92.938 -25.312 1 87.38 114 LEU B C 1
ATOM 5153 O O . LEU B 1 114 ? -25.234 -93.5 -25.594 1 87.38 114 LEU B O 1
ATOM 5157 N N . GLN B 1 115 ? -27.109 -93.312 -24.312 1 88.75 115 GLN B N 1
ATOM 5158 C CA . GLN B 1 115 ? -26.719 -94.438 -23.438 1 88.75 115 GLN B CA 1
ATOM 5159 C C . GLN B 1 115 ? -26.641 -95.75 -24.219 1 88.75 115 GLN B C 1
ATOM 5161 O O . GLN B 1 115 ? -25.688 -96.5 -24.031 1 88.75 115 GLN B O 1
ATOM 5166 N N . LYS B 1 116 ? -27.562 -95.938 -25.062 1 86.75 116 LYS B N 1
ATOM 5167 C CA . LYS B 1 116 ? -27.562 -97.188 -25.875 1 86.75 116 LYS B CA 1
ATOM 5168 C C . LYS B 1 116 ? -26.406 -97.188 -26.859 1 86.75 116 LYS B C 1
ATOM 5170 O O . LYS B 1 116 ? -25.828 -98.25 -27.125 1 86.75 116 LYS B O 1
ATOM 5175 N N . HIS B 1 117 ? -26.156 -96 -27.391 1 87.5 117 HIS B N 1
ATOM 5176 C CA . HIS B 1 117 ? -25.062 -95.812 -28.328 1 87.5 117 HIS B CA 1
ATOM 5177 C C . HIS B 1 117 ? -23.719 -96.125 -27.672 1 87.5 117 HIS B C 1
ATOM 5179 O O . HIS B 1 117 ? -22.875 -96.812 -28.266 1 87.5 117 HIS B O 1
ATOM 5185 N N . LEU B 1 118 ? -23.516 -95.812 -26.359 1 85.75 118 LEU B N 1
ATOM 5186 C CA . LEU B 1 118 ? -22.25 -95.938 -25.656 1 85.75 118 LEU B CA 1
ATOM 5187 C C . LEU B 1 118 ? -22.125 -97.375 -25.109 1 85.75 118 LEU B C 1
ATOM 5189 O O . LEU B 1 118 ? -21.016 -97.812 -24.781 1 85.75 118 LEU B O 1
ATOM 5193 N N . GLU B 1 119 ? -23.266 -98.062 -25.062 1 84.5 119 GLU B N 1
ATOM 5194 C CA . GLU B 1 119 ? -23.25 -99.438 -24.531 1 84.5 119 GLU B CA 1
ATOM 5195 C C . GLU B 1 119 ? -22.703 -100.375 -25.562 1 84.5 119 GLU B C 1
ATOM 5197 O O . GLU B 1 119 ? -22.188 -101.438 -25.203 1 84.5 119 GLU B O 1
ATOM 5202 N N . LYS B 1 120 ? -22.891 -100.062 -26.766 1 84.25 120 LYS B N 1
ATOM 5203 C CA . LYS B 1 120 ? -22.359 -100.938 -27.797 1 84.25 120 LYS B CA 1
ATOM 5204 C C . LYS B 1 120 ? -20.844 -100.812 -27.906 1 84.25 120 LYS B C 1
ATOM 5206 O O . LYS B 1 120 ? -20.328 -99.688 -28.141 1 84.25 120 LYS B O 1
ATOM 5211 N N . PRO B 1 121 ? -20.078 -101.812 -27.703 1 82.19 121 PRO B N 1
ATOM 5212 C CA . PRO B 1 121 ? -18.609 -101.812 -27.688 1 82.19 121 PRO B CA 1
ATOM 5213 C C . PRO B 1 121 ? -18.016 -101.25 -28.984 1 82.19 121 PRO B C 1
ATOM 5215 O O . PRO B 1 121 ? -16.984 -100.562 -28.953 1 82.19 121 PRO B O 1
ATOM 5218 N N . ALA B 1 122 ? -18.594 -101.438 -30.156 1 82.06 122 ALA B N 1
ATOM 5219 C CA . ALA B 1 122 ? -18.078 -101 -31.453 1 82.06 122 ALA B CA 1
ATOM 5220 C C . ALA B 1 122 ? -18.219 -99.438 -31.578 1 82.06 122 ALA B C 1
ATOM 5222 O O . ALA B 1 122 ? -17.5 -98.812 -32.375 1 82.06 122 ALA B O 1
ATOM 5223 N N . LEU B 1 123 ? -19.141 -98.875 -30.812 1 81.12 123 LEU B N 1
ATOM 5224 C CA . LEU B 1 123 ? -19.438 -97.438 -30.984 1 81.12 123 LEU B CA 1
ATOM 5225 C C . LEU B 1 123 ? -18.828 -96.625 -29.859 1 81.12 123 LEU B C 1
ATOM 5227 O O . LEU B 1 123 ? -18.906 -95.375 -29.875 1 81.12 123 LEU B O 1
ATOM 5231 N N . LYS B 1 124 ? -18.266 -97.312 -28.938 1 80.56 124 LYS B N 1
ATOM 5232 C CA . LYS B 1 124 ? -17.703 -96.688 -27.766 1 80.56 124 LYS B CA 1
ATOM 5233 C C . LYS B 1 124 ? -16.609 -95.688 -28.156 1 80.56 124 LYS B C 1
ATOM 5235 O O . LYS B 1 124 ? -16.391 -94.688 -27.469 1 80.56 124 LYS B O 1
ATOM 5240 N N . HIS B 1 125 ? -15.945 -95.875 -29.25 1 77.88 125 HIS B N 1
ATOM 5241 C CA . HIS B 1 125 ? -14.797 -95.062 -29.609 1 77.88 125 HIS B CA 1
ATOM 5242 C C . HIS B 1 125 ? -15.203 -93.938 -30.562 1 77.88 125 HIS B C 1
ATOM 5244 O O . HIS B 1 125 ? -14.352 -93.188 -31.078 1 77.88 125 HIS B O 1
ATOM 5250 N N . HIS B 1 126 ? -16.594 -93.812 -30.797 1 80.31 126 HIS B N 1
ATOM 5251 C CA . HIS B 1 126 ? -17.062 -92.75 -31.672 1 80.31 126 HIS B CA 1
ATOM 5252 C C . HIS B 1 126 ? -16.875 -91.375 -31 1 80.31 126 HIS B C 1
ATOM 5254 O O . HIS B 1 126 ? -16.906 -91.25 -29.781 1 80.31 126 HIS B O 1
ATOM 5260 N N . HIS B 1 127 ? -16.516 -90.312 -31.766 1 76.06 127 HIS B N 1
ATOM 5261 C CA . HIS B 1 127 ? -16.281 -88.938 -31.281 1 76.06 12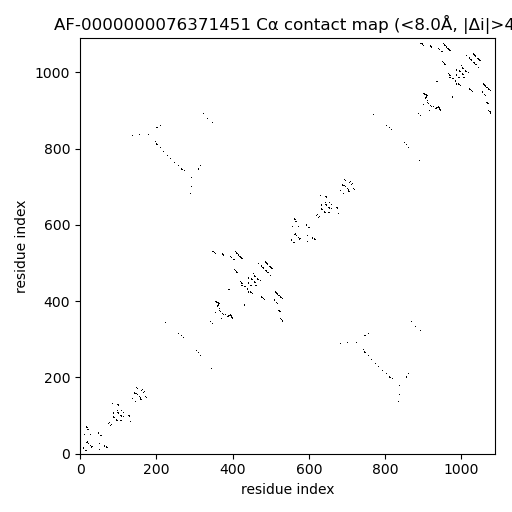7 HIS B CA 1
ATOM 5262 C C . HIS B 1 127 ? -17.594 -88.25 -31.062 1 76.06 127 HIS B C 1
ATOM 5264 O O . HIS B 1 127 ? -18.344 -88 -32.031 1 76.06 127 HIS B O 1
ATOM 5270 N N . MET B 1 128 ? -17.875 -88 -29.781 1 79.88 128 MET B N 1
ATOM 5271 C CA . MET B 1 128 ? -19.125 -87.312 -29.438 1 79.88 128 MET B CA 1
ATOM 5272 C C . MET B 1 128 ? -18.891 -85.875 -29.156 1 79.88 128 MET B C 1
ATOM 5274 O O . MET B 1 128 ? -17.891 -85.5 -28.547 1 79.88 128 MET B O 1
ATOM 5278 N N . VAL B 1 129 ? -19.656 -85 -29.703 1 77.25 129 VAL B N 1
ATOM 5279 C CA . VAL B 1 129 ? -19.578 -83.562 -29.469 1 77.25 129 VAL B CA 1
ATOM 5280 C C . VAL B 1 129 ? -20.922 -83.062 -28.938 1 77.25 129 VAL B C 1
ATOM 5282 O O . VAL B 1 129 ? -21.906 -83.75 -28.922 1 77.25 129 VAL B O 1
ATOM 5285 N N . GLU B 1 130 ? -20.922 -81.875 -28.406 1 78.25 130 GLU B N 1
ATOM 5286 C CA . GLU B 1 130 ? -22.188 -81.25 -27.969 1 78.25 130 GLU B CA 1
ATOM 5287 C C . GLU B 1 130 ? -23.188 -81.188 -29.125 1 78.25 130 GLU B C 1
ATOM 5289 O O . GLU B 1 130 ? -22.797 -81.062 -30.281 1 78.25 130 GLU B O 1
ATOM 5294 N N . ALA B 1 131 ? -24.438 -81.375 -28.734 1 78.44 131 ALA B N 1
ATOM 5295 C CA . ALA B 1 131 ? -25.484 -81.438 -29.75 1 78.44 131 ALA B CA 1
ATOM 5296 C C . ALA B 1 131 ? -25.406 -80.25 -30.719 1 78.44 131 ALA B C 1
ATOM 5298 O O . ALA B 1 131 ? -25.375 -79.062 -30.281 1 78.44 131 ALA B O 1
ATOM 5299 N N . THR B 1 132 ? -25.109 -80.5 -31.969 1 73.31 132 THR B N 1
ATOM 5300 C CA . THR B 1 132 ? -24.953 -79.438 -32.938 1 73.31 132 THR B CA 1
ATOM 5301 C C . THR B 1 132 ? -25.828 -79.688 -34.188 1 73.31 132 THR B C 1
ATOM 5303 O O . THR B 1 132 ? -26.062 -80.875 -34.531 1 73.31 132 THR B O 1
ATOM 5306 N N . LEU B 1 133 ? -26.391 -78.625 -34.75 1 63.72 133 LEU B N 1
ATOM 5307 C CA . LEU B 1 133 ? -27.281 -78.75 -35.906 1 63.72 133 LEU B CA 1
ATOM 5308 C C . LEU B 1 133 ? -26.469 -78.938 -37.188 1 63.72 133 LEU B C 1
ATOM 5310 O O . LEU B 1 133 ? -26.969 -79.562 -38.156 1 63.72 133 LEU B O 1
ATOM 5314 N N . SER B 1 134 ? -25.281 -78.438 -37.219 1 67 134 SER B N 1
ATOM 5315 C CA . SER B 1 134 ? -24.609 -78.5 -38.531 1 67 134 SER B CA 1
ATOM 5316 C C . SER B 1 134 ? -23.312 -79.25 -38.438 1 67 134 SER B C 1
ATOM 5318 O O . SER B 1 134 ? -22.359 -78.812 -37.812 1 67 134 SER B O 1
ATOM 5320 N N . LEU B 1 135 ? -23.453 -80.375 -38.875 1 71.19 135 LEU B N 1
ATOM 5321 C CA . LEU B 1 135 ? -22.297 -81.25 -39 1 71.19 135 LEU B CA 1
ATOM 5322 C C . LEU B 1 135 ? -21.422 -80.875 -40.188 1 71.19 135 LEU B C 1
ATOM 5324 O O . LEU B 1 135 ? -20.25 -81.25 -40.281 1 71.19 135 LEU B O 1
ATOM 5328 N N . ALA B 1 136 ? -22.031 -80 -41.031 1 71.62 136 ALA B N 1
ATOM 5329 C CA . ALA B 1 136 ? -21.312 -79.562 -42.25 1 71.62 136 ALA B CA 1
ATOM 5330 C C . ALA B 1 136 ? -20.078 -78.75 -41.875 1 71.62 136 ALA B C 1
ATOM 5332 O O . ALA B 1 136 ? -19.047 -78.875 -42.562 1 71.62 136 ALA B O 1
ATOM 5333 N N . ASP B 1 137 ? -20.141 -78.188 -40.75 1 74.06 137 ASP B N 1
ATOM 5334 C CA . ASP B 1 137 ? -19.031 -77.312 -40.344 1 74.06 137 ASP B CA 1
ATOM 5335 C C . ASP B 1 137 ? -17.891 -78.125 -39.719 1 74.06 137 ASP B C 1
ATOM 5337 O O . ASP B 1 137 ? -16.812 -77.562 -39.5 1 74.06 137 ASP B O 1
ATOM 5341 N N . ARG B 1 138 ? -18.125 -79.312 -39.594 1 83 138 ARG B N 1
ATOM 5342 C CA . ARG B 1 138 ? -17.141 -80.188 -38.938 1 83 138 ARG B CA 1
ATOM 5343 C C . ARG B 1 138 ? -16.469 -81.125 -39.938 1 83 138 ARG B C 1
ATOM 5345 O O . ARG B 1 138 ? -15.633 -81.938 -39.562 1 83 138 ARG B O 1
ATOM 5352 N N . LYS B 1 139 ? -16.938 -80.938 -41.156 1 84.62 139 LYS B N 1
ATOM 5353 C CA . LYS B 1 139 ? -16.375 -81.75 -42.219 1 84.62 139 LYS B CA 1
ATOM 5354 C C . LYS B 1 139 ? -15.594 -80.938 -43.219 1 84.62 139 LYS B C 1
ATOM 5356 O O . LYS B 1 139 ? -15.93 -79.75 -43.438 1 84.62 139 LYS B O 1
ATOM 5361 N N . CYS B 1 140 ? -14.508 -81.438 -43.688 1 87.81 140 CYS B N 1
ATOM 5362 C CA . CYS B 1 140 ? -13.719 -80.812 -44.719 1 87.81 140 CYS B CA 1
ATOM 5363 C C . CYS B 1 140 ? -14.555 -80.562 -45.969 1 87.81 140 CYS B C 1
ATOM 5365 O O . CYS B 1 140 ? -15.211 -81.5 -46.469 1 87.81 140 CYS B O 1
ATOM 5367 N N . PRO B 1 141 ? -14.672 -79.375 -46.469 1 83.25 141 PRO B N 1
ATOM 5368 C CA . PRO B 1 141 ? -15.477 -79.125 -47.656 1 83.25 141 PRO B CA 1
ATOM 5369 C C . PRO B 1 141 ? -14.969 -79.812 -48.875 1 83.25 141 PRO B C 1
ATOM 5371 O O . PRO B 1 141 ? -15.758 -80.188 -49.781 1 83.25 141 PRO B O 1
ATOM 5374 N N . GLU B 1 142 ? -13.82 -80.312 -48.906 1 86.25 142 GLU B N 1
ATOM 5375 C CA . GLU B 1 142 ? -13.234 -80.938 -50.062 1 86.25 142 GLU B CA 1
ATOM 5376 C C . GLU B 1 142 ? -13.398 -82.438 -50 1 86.25 142 GLU B C 1
ATOM 5378 O O . GLU B 1 142 ? -13.734 -83.125 -51 1 86.25 142 GLU B O 1
ATOM 5383 N N . HIS B 1 143 ? -13.188 -83.062 -48.844 1 87.31 143 HIS B N 1
ATOM 5384 C CA . HIS B 1 143 ? -13.109 -84.5 -48.75 1 87.31 143 HIS B CA 1
ATOM 5385 C C . HIS B 1 143 ? -14.281 -85.062 -47.969 1 87.31 143 HIS B C 1
ATOM 5387 O O . HIS B 1 143 ? -14.438 -86.312 -47.875 1 87.31 143 HIS B O 1
ATOM 5393 N N . GLN B 1 144 ? -15.07 -84.188 -47.406 1 82.5 144 GLN B N 1
ATOM 5394 C CA . GLN B 1 144 ? -16.266 -84.562 -46.625 1 82.5 144 GLN B CA 1
ATOM 5395 C C . GLN B 1 144 ? -15.914 -85.5 -45.5 1 82.5 144 GLN B C 1
ATOM 5397 O O . GLN B 1 144 ? -16.656 -86.438 -45.219 1 82.5 144 GLN B O 1
ATOM 5402 N N . GLU B 1 145 ? -14.711 -85.375 -45.062 1 85 145 GLU B N 1
ATOM 5403 C CA . GLU B 1 145 ? -14.25 -86.062 -43.875 1 85 145 GLU B CA 1
ATOM 5404 C C . GLU B 1 145 ? -14.227 -85.188 -42.656 1 85 145 GLU B C 1
ATOM 5406 O O . GLU B 1 145 ? -14.164 -83.938 -42.781 1 85 145 GLU B O 1
ATOM 5411 N N . LEU B 1 146 ? -14.359 -85.875 -41.5 1 84.69 146 LEU B N 1
ATOM 5412 C CA . LEU B 1 146 ? -14.336 -85.125 -40.25 1 84.69 146 LEU B CA 1
ATOM 5413 C C . LEU B 1 146 ? -13.008 -84.375 -40.094 1 84.69 146 LEU B C 1
ATOM 5415 O O . LEU B 1 146 ? -11.945 -84.938 -40.406 1 84.69 146 LEU B O 1
ATOM 5419 N N . LEU B 1 147 ? -13.125 -83.125 -39.625 1 88.44 147 LEU B N 1
ATOM 5420 C CA . LEU B 1 147 ? -11.922 -82.375 -39.312 1 88.44 147 LEU B CA 1
ATOM 5421 C C . LEU B 1 147 ? -11.258 -82.875 -38.031 1 88.44 147 LEU B C 1
ATOM 5423 O O . LEU B 1 147 ? -11.891 -82.938 -36.969 1 88.44 147 LEU B O 1
ATOM 5427 N N . ARG B 1 148 ? -10 -83.312 -38.062 1 86.44 148 ARG B N 1
ATOM 5428 C CA . ARG B 1 148 ? -9.328 -83.875 -36.906 1 86.44 148 ARG B CA 1
ATOM 5429 C C . ARG B 1 148 ? -7.988 -83.188 -36.656 1 86.44 148 ARG B C 1
ATOM 5431 O O . ARG B 1 148 ? -7.418 -83.312 -35.562 1 86.44 148 ARG B O 1
ATOM 5438 N N . TYR B 1 149 ? -7.559 -82.438 -37.656 1 91.94 149 TYR B N 1
ATOM 5439 C CA . TYR B 1 149 ? -6.223 -81.875 -37.562 1 91.94 149 TYR B CA 1
ATOM 5440 C C . TYR B 1 149 ? -6.27 -80.375 -37.781 1 91.94 149 TYR B C 1
ATOM 5442 O O . TYR B 1 149 ? -7.262 -79.812 -38.281 1 91.94 149 TYR B O 1
ATOM 5450 N N . TYR B 1 150 ? -5.266 -79.688 -37.25 1 93.62 150 TYR B N 1
ATOM 5451 C CA . TYR B 1 150 ? -5.051 -78.25 -37.469 1 93.62 150 TYR B CA 1
ATOM 5452 C C . TYR B 1 150 ? -3.732 -78 -38.188 1 93.62 150 TYR B C 1
ATOM 5454 O O . TYR B 1 150 ? -2.68 -78.5 -37.75 1 93.62 150 TYR B O 1
ATOM 5462 N N . CYS B 1 151 ? -3.799 -77.438 -39.344 1 93.81 151 CYS B N 1
ATOM 5463 C CA . CYS B 1 151 ? -2.604 -77.062 -40.094 1 93.81 151 CYS B CA 1
ATOM 5464 C C . CYS B 1 151 ? -2.039 -75.688 -39.625 1 93.81 151 CYS B C 1
ATOM 5466 O O . CYS B 1 151 ? -2.639 -74.688 -39.875 1 93.81 151 CYS B O 1
ATOM 5468 N N . SER B 1 152 ? -0.884 -75.688 -38.938 1 89.38 152 SER B N 1
ATOM 5469 C CA . SER B 1 152 ? -0.278 -74.5 -38.375 1 89.38 152 SER B CA 1
ATOM 5470 C C . SER B 1 152 ? 0.194 -73.5 -39.5 1 89.38 152 SER B C 1
ATOM 5472 O O . SER B 1 152 ? 0.206 -72.312 -39.312 1 89.38 152 SER B O 1
ATOM 5474 N N . ASN B 1 153 ? 0.591 -74.125 -40.625 1 89.44 153 ASN B N 1
ATOM 5475 C CA . ASN B 1 153 ? 1.087 -73.25 -41.719 1 89.44 153 ASN B CA 1
ATOM 5476 C C . ASN B 1 153 ? -0.022 -72.438 -42.312 1 89.44 153 ASN B C 1
ATOM 5478 O O . ASN B 1 153 ? 0.198 -71.25 -42.625 1 89.44 153 ASN B O 1
ATOM 5482 N N . ASP B 1 154 ? -1.185 -72.938 -42.375 1 88.38 154 ASP B N 1
ATOM 5483 C CA . ASP B 1 154 ? -2.273 -72.25 -43.062 1 88.38 154 ASP B CA 1
ATOM 5484 C C . ASP B 1 154 ? -3.277 -71.688 -42.062 1 88.38 154 ASP B C 1
ATOM 5486 O O . ASP B 1 154 ? -4.113 -70.875 -42.438 1 88.38 154 ASP B O 1
ATOM 5490 N N . GLY B 1 155 ? -3.221 -72.188 -40.906 1 87.38 155 GLY B N 1
ATOM 5491 C CA . GLY B 1 155 ? -4.102 -71.688 -39.875 1 87.38 155 GLY B CA 1
ATOM 5492 C C . GLY B 1 155 ? -5.539 -72.188 -40.031 1 87.38 155 GLY B C 1
ATOM 5493 O O . GLY B 1 155 ? -6.473 -71.438 -39.75 1 87.38 155 GLY B O 1
ATOM 5494 N N . VAL B 1 156 ? -5.746 -73.375 -40.531 1 87.75 156 VAL B N 1
ATOM 5495 C CA . VAL B 1 156 ? -7.094 -73.875 -40.75 1 87.75 156 VAL B CA 1
ATOM 5496 C C . VAL B 1 156 ? -7.188 -75.312 -40.281 1 87.75 156 VAL B C 1
ATOM 5498 O O . VAL B 1 156 ? -6.168 -76 -40.125 1 87.75 156 VAL B O 1
ATOM 5501 N N . CYS B 1 157 ? -8.375 -75.812 -40 1 91.31 157 CYS B N 1
ATOM 5502 C CA . CYS B 1 157 ? -8.633 -77.188 -39.688 1 91.31 157 CYS B CA 1
ATOM 5503 C C . CYS B 1 157 ? -8.602 -78.062 -40.938 1 91.31 157 CYS B C 1
ATOM 5505 O O . CYS B 1 157 ? -8.969 -77.562 -42.031 1 91.31 157 CYS B O 1
ATOM 5507 N N . ALA B 1 158 ? -7.996 -79.25 -40.781 1 90.38 158 ALA B N 1
ATOM 5508 C CA . ALA B 1 158 ? -7.832 -80.125 -41.906 1 90.38 158 ALA B CA 1
ATOM 5509 C C . ALA B 1 158 ? -8.289 -81.562 -41.594 1 90.38 158 ALA B C 1
ATOM 5511 O O . ALA B 1 158 ? -8.352 -81.938 -40.406 1 90.38 158 ALA B O 1
ATOM 5512 N N . CYS B 1 159 ? -8.75 -82.312 -42.625 1 89.62 159 CYS B N 1
ATOM 5513 C CA . CYS B 1 159 ? -9.055 -83.688 -42.469 1 89.62 159 CYS B CA 1
ATOM 5514 C C . CYS B 1 159 ? -7.836 -84.562 -42.781 1 89.62 159 CYS B C 1
ATOM 5516 O O . CYS B 1 159 ? -6.777 -84.062 -43.125 1 89.62 159 CYS B O 1
ATOM 5518 N N . VAL B 1 160 ? -7.934 -85.875 -42.594 1 88.44 160 VAL B N 1
ATOM 5519 C CA . VAL B 1 160 ? -6.809 -86.75 -42.75 1 88.44 160 VAL B CA 1
ATOM 5520 C C . VAL B 1 160 ? -6.359 -86.812 -44.219 1 88.44 160 VAL B C 1
ATOM 5522 O O . VAL B 1 160 ? -5.16 -86.812 -44.5 1 88.44 160 VAL B O 1
ATOM 5525 N N . THR B 1 161 ? -7.328 -86.75 -45.094 1 91.56 161 THR B N 1
ATOM 5526 C CA . THR B 1 161 ? -7.02 -86.875 -46.531 1 91.56 161 THR B CA 1
ATOM 5527 C C . THR B 1 161 ? -6.32 -85.562 -47 1 91.56 161 THR B C 1
ATOM 5529 O O . THR B 1 161 ? -5.398 -85.625 -47.844 1 91.56 161 THR B O 1
ATOM 5532 N N . CYS B 1 162 ? -6.75 -84.438 -46.469 1 90.81 162 CYS B N 1
ATOM 5533 C CA . CYS B 1 162 ? -6.113 -83.125 -46.812 1 90.81 162 CYS B CA 1
ATOM 5534 C C . CYS B 1 162 ? -4.633 -83.188 -46.438 1 90.81 162 CYS B C 1
ATOM 5536 O O . CYS B 1 162 ? -3.803 -82.625 -47.156 1 90.81 162 CYS B O 1
ATOM 5538 N N . TYR B 1 163 ? -4.215 -83.812 -45.406 1 87.88 163 TYR B N 1
ATOM 5539 C CA . TYR B 1 163 ? -2.863 -83.875 -44.844 1 87.88 163 TYR B CA 1
ATOM 5540 C C . TYR B 1 163 ? -2.018 -84.875 -45.594 1 87.88 163 TYR B C 1
ATOM 5542 O O . TYR B 1 163 ? -0.854 -84.625 -45.938 1 87.88 163 TYR B O 1
ATOM 5550 N N . VAL B 1 164 ? -2.602 -86 -45.906 1 88.31 164 VAL B N 1
ATOM 5551 C CA . VAL B 1 164 ? -1.842 -87.125 -46.469 1 88.31 164 VAL B CA 1
ATOM 5552 C C . VAL B 1 164 ? -1.663 -86.938 -48 1 88.31 164 VAL B C 1
ATOM 5554 O O . VAL B 1 164 ? -0.585 -87.188 -48.531 1 88.31 164 VAL B O 1
ATOM 5557 N N . ALA B 1 165 ? -2.715 -86.5 -48.594 1 87.75 165 ALA B N 1
ATOM 5558 C CA . ALA B 1 165 ? -2.643 -86.438 -50.062 1 87.75 165 ALA B CA 1
ATOM 5559 C C . ALA B 1 165 ? -3.217 -85.125 -50.594 1 87.75 165 ALA B C 1
ATOM 5561 O O . ALA B 1 165 ? -3.367 -84.938 -51.812 1 87.75 165 ALA B O 1
ATOM 5562 N N . GLY B 1 166 ? -3.508 -84.188 -49.75 1 86.25 166 GLY B N 1
ATOM 5563 C CA . GLY B 1 166 ? -4.199 -83 -50.219 1 86.25 166 GLY B CA 1
ATOM 5564 C C . GLY B 1 166 ? -3.361 -81.75 -50.094 1 86.25 166 GLY B C 1
ATOM 5565 O O . GLY B 1 166 ? -2.145 -81.812 -50.312 1 86.25 166 GLY B O 1
ATOM 5566 N N . ALA B 1 167 ? -4.004 -80.562 -49.938 1 88.56 167 ALA B N 1
ATOM 5567 C CA . ALA B 1 167 ? -3.434 -79.25 -50 1 88.56 167 ALA B CA 1
ATOM 5568 C C . ALA B 1 167 ? -2.494 -78.938 -48.844 1 88.56 167 ALA B C 1
ATOM 5570 O O . ALA B 1 167 ? -1.622 -78.062 -48.906 1 88.56 167 ALA B O 1
ATOM 5571 N N . HIS B 1 168 ? -2.572 -79.75 -47.781 1 90.56 168 HIS B N 1
ATOM 5572 C CA . HIS B 1 168 ? -1.78 -79.5 -46.562 1 90.56 168 HIS B CA 1
ATOM 5573 C C . HIS B 1 168 ? -0.704 -80.562 -46.406 1 90.56 168 HIS B C 1
ATOM 5575 O O . HIS B 1 168 ? -0.218 -80.812 -45.281 1 90.56 168 HIS B O 1
ATOM 5581 N N . ARG B 1 169 ? -0.438 -81.188 -47.562 1 88.62 169 ARG B N 1
ATOM 5582 C CA . ARG B 1 169 ? 0.59 -82.25 -47.531 1 88.62 169 ARG B CA 1
ATOM 5583 C C . ARG B 1 169 ? 1.938 -81.688 -47.094 1 88.62 169 ARG B C 1
ATOM 5585 O O . ARG B 1 169 ? 2.34 -80.625 -47.594 1 88.62 169 ARG B O 1
ATOM 5592 N N . ASN B 1 170 ? 2.697 -82.25 -46.188 1 88.19 170 ASN B N 1
ATOM 5593 C CA . ASN B 1 170 ? 4.016 -81.875 -45.656 1 88.19 170 ASN B CA 1
ATOM 5594 C C . ASN B 1 170 ? 3.975 -80.625 -44.844 1 88.19 170 ASN B C 1
ATOM 5596 O O . ASN B 1 170 ? 5 -79.938 -44.656 1 88.19 170 ASN B O 1
ATOM 5600 N N . HIS B 1 171 ? 2.795 -80.062 -44.531 1 92.88 171 HIS B N 1
ATOM 5601 C CA . HIS B 1 171 ? 2.703 -78.938 -43.625 1 92.88 171 HIS B CA 1
ATOM 5602 C C . HIS B 1 171 ? 2.842 -79.375 -42.156 1 92.88 171 HIS B C 1
ATOM 5604 O O . HIS B 1 171 ? 2.842 -80.625 -41.875 1 92.88 171 HIS B O 1
ATOM 5610 N N . ASP B 1 172 ? 3.139 -78.438 -41.312 1 91.69 172 ASP B N 1
ATOM 5611 C CA . ASP B 1 172 ? 3.145 -78.75 -39.875 1 91.69 172 ASP B CA 1
ATOM 5612 C C . ASP B 1 172 ? 1.722 -78.875 -39.344 1 91.69 172 ASP B C 1
ATOM 5614 O O . ASP B 1 172 ? 0.988 -77.875 -39.219 1 91.69 172 ASP B O 1
ATOM 5618 N N . VAL B 1 173 ? 1.273 -80.125 -39.156 1 91.5 173 VAL B N 1
ATOM 5619 C CA . VAL B 1 173 ? -0.099 -80.375 -38.75 1 91.5 173 VAL B CA 1
ATOM 5620 C C . VAL B 1 173 ? -0.106 -81 -37.344 1 91.5 173 VAL B C 1
ATOM 5622 O O . VAL B 1 173 ? 0.794 -81.812 -37 1 91.5 173 VAL B O 1
ATOM 5625 N N . LYS B 1 174 ? -0.994 -80.562 -36.531 1 93.06 174 LYS B N 1
ATOM 5626 C CA . LYS B 1 174 ? -1.232 -81.125 -35.219 1 93.06 174 LYS B CA 1
ATOM 5627 C C . LYS B 1 174 ? -2.678 -81.562 -35.062 1 93.06 174 LYS B C 1
ATOM 5629 O O . LYS B 1 174 ? -3.537 -81.25 -35.875 1 93.06 174 LYS B O 1
ATOM 5634 N N . THR B 1 175 ? -2.859 -82.5 -34.031 1 92.19 175 THR B N 1
ATOM 5635 C CA . THR B 1 175 ? -4.242 -82.875 -33.75 1 92.19 175 THR B CA 1
ATOM 5636 C C . THR B 1 175 ? -5.027 -81.688 -33.25 1 92.19 175 THR B C 1
ATOM 5638 O O . THR B 1 175 ? -4.449 -80.75 -32.719 1 92.19 175 THR B O 1
ATOM 5641 N N . LEU B 1 176 ? -6.242 -81.562 -33.5 1 89.81 176 LEU B N 1
ATOM 5642 C CA . LEU B 1 176 ? -7.082 -80.438 -33.062 1 89.81 176 LEU B CA 1
ATOM 5643 C C . LEU B 1 176 ? -6.969 -80.25 -31.562 1 89.81 176 LEU B C 1
ATOM 5645 O O . LEU B 1 176 ? -6.918 -79.062 -31.125 1 89.81 176 LEU B O 1
ATOM 5649 N N . LYS B 1 177 ? -7.035 -81.25 -30.812 1 89.12 177 LYS B N 1
ATOM 5650 C CA . LYS B 1 177 ? -6.938 -81.125 -29.359 1 89.12 177 LYS B CA 1
ATOM 5651 C C . LYS B 1 177 ? -5.609 -80.5 -28.953 1 89.12 177 LYS B C 1
ATOM 5653 O O . LYS B 1 177 ? -5.582 -79.625 -28.125 1 89.12 177 LYS B O 1
ATOM 5658 N N . GLU B 1 178 ? -4.504 -81 -29.516 1 93.25 178 GLU B N 1
ATOM 5659 C CA . GLU B 1 178 ? -3.182 -80.438 -29.203 1 93.25 178 GLU B CA 1
ATOM 5660 C C . GLU B 1 178 ? -3.068 -79 -29.609 1 93.25 178 GLU B C 1
ATOM 5662 O O . GLU B 1 178 ? -2.543 -78.125 -28.859 1 93.25 178 GLU B O 1
ATOM 5667 N N . ALA B 1 179 ? -3.492 -78.688 -30.812 1 93.06 179 ALA B N 1
ATOM 5668 C CA . ALA B 1 179 ? -3.459 -77.312 -31.297 1 93.06 179 ALA B CA 1
ATOM 5669 C C . ALA B 1 179 ? -4.324 -76.375 -30.438 1 93.06 179 ALA B C 1
ATOM 5671 O O . ALA B 1 179 ? -3.936 -75.25 -30.141 1 93.06 179 ALA B O 1
ATOM 5672 N N . HIS B 1 180 ? -5.492 -76.875 -30.078 1 92.62 180 HIS B N 1
ATOM 5673 C CA . HIS B 1 180 ? -6.402 -76.125 -29.203 1 92.62 180 HIS B CA 1
ATOM 5674 C C . HIS B 1 180 ? -5.758 -75.812 -27.859 1 92.62 180 HIS B C 1
ATOM 5676 O O . HIS B 1 180 ? -5.816 -74.688 -27.391 1 92.62 180 HIS B O 1
ATOM 5682 N N . ASP B 1 181 ? -5.176 -76.75 -27.219 1 93.31 181 ASP B N 1
ATOM 5683 C CA . ASP B 1 181 ? -4.535 -76.562 -25.922 1 93.31 181 ASP B CA 1
ATOM 5684 C C . ASP B 1 181 ? -3.398 -75.562 -26.016 1 93.31 181 ASP B C 1
ATOM 5686 O O . ASP B 1 181 ? -3.225 -74.688 -25.109 1 93.31 181 ASP B O 1
ATOM 5690 N N . GLU B 1 182 ? -2.676 -75.688 -27.094 1 92.38 182 GLU B N 1
ATOM 5691 C CA . GLU B 1 182 ? -1.565 -74.75 -27.281 1 92.38 182 GLU B CA 1
ATOM 5692 C C . GLU B 1 182 ? -2.066 -73.312 -27.453 1 92.38 182 GLU B C 1
ATOM 5694 O O . GLU B 1 182 ? -1.531 -72.375 -26.844 1 92.38 182 GLU B O 1
ATOM 5699 N N . LYS B 1 183 ? -3.049 -73.062 -28.297 1 91.81 183 LYS B N 1
ATOM 5700 C CA . LYS B 1 183 ? -3.6 -71.75 -28.531 1 91.81 183 LYS B CA 1
ATOM 5701 C C . LYS B 1 183 ? -4.293 -71.25 -27.281 1 91.81 183 LYS B C 1
ATOM 5703 O O . LYS B 1 183 ? -4.242 -70 -27.016 1 91.81 183 LYS B O 1
ATOM 5708 N N . ARG B 1 184 ? -4.922 -72.062 -26.562 1 91 184 ARG B N 1
ATOM 5709 C CA . ARG B 1 184 ? -5.57 -71.625 -25.312 1 91 184 ARG B CA 1
ATOM 5710 C C . ARG B 1 184 ? -4.543 -71.188 -24.281 1 91 184 ARG B C 1
ATOM 5712 O O . ARG B 1 184 ? -4.781 -70.25 -23.547 1 91 184 ARG B O 1
ATOM 5719 N N . ALA B 1 185 ? -3.43 -71.938 -24.281 1 92.44 185 ALA B N 1
ATOM 5720 C CA . ALA B 1 185 ? -2.363 -71.5 -23.359 1 92.44 185 ALA B CA 1
ATOM 5721 C C . ALA B 1 185 ? -1.812 -70.125 -23.719 1 92.44 185 ALA B C 1
ATOM 5723 O O . ALA B 1 185 ? -1.549 -69.312 -22.844 1 92.44 185 ALA B O 1
ATOM 5724 N N . ALA B 1 186 ? -1.662 -70 -25.047 1 89.56 186 ALA B N 1
ATOM 5725 C CA . ALA B 1 186 ? -1.183 -68.688 -25.5 1 89.56 186 ALA B CA 1
ATOM 5726 C C . ALA B 1 186 ? -2.184 -67.562 -25.172 1 89.56 186 ALA B C 1
ATOM 5728 O O . ALA B 1 186 ? -1.793 -66.438 -24.781 1 89.56 186 ALA B O 1
ATOM 5729 N N . LEU B 1 187 ? -3.445 -67.812 -25.344 1 89.62 187 LEU B N 1
ATOM 5730 C CA . LEU B 1 187 ? -4.504 -66.875 -25.031 1 89.62 187 LEU B CA 1
ATOM 5731 C C . LEU B 1 187 ? -4.535 -66.562 -23.531 1 89.62 187 LEU B C 1
ATOM 5733 O O . LEU B 1 187 ? -4.809 -65.438 -23.141 1 89.62 187 LEU B O 1
ATOM 5737 N N . SER B 1 188 ? -4.289 -67.562 -22.781 1 91.56 188 SER B N 1
ATOM 5738 C CA . SER B 1 188 ? -4.27 -67.375 -21.344 1 91.56 188 SER B CA 1
ATOM 5739 C C . SER B 1 188 ? -3.182 -66.375 -20.922 1 91.56 188 SER B C 1
ATOM 5741 O O . SER B 1 188 ? -3.398 -65.562 -20.047 1 91.56 188 SER B O 1
ATOM 5743 N N . GLN B 1 189 ? -2.053 -66.562 -21.594 1 90.25 189 GLN B N 1
ATOM 5744 C CA . GLN B 1 189 ? -0.958 -65.625 -21.297 1 90.25 189 GLN B CA 1
ATOM 5745 C C . GLN B 1 189 ? -1.312 -64.188 -21.703 1 90.25 189 GLN B C 1
ATOM 5747 O O . GLN B 1 189 ? -1.021 -63.25 -20.984 1 90.25 189 GLN B O 1
ATOM 5752 N N . THR B 1 190 ? -1.924 -64.062 -22.859 1 88.62 190 THR B N 1
ATOM 5753 C CA . THR B 1 190 ? -2.336 -62.75 -23.328 1 88.62 190 THR B CA 1
ATOM 5754 C C . THR B 1 190 ? -3.379 -62.125 -22.406 1 88.62 190 THR B C 1
ATOM 5756 O O . THR B 1 190 ? -3.34 -60.938 -22.125 1 88.62 190 THR B O 1
ATOM 5759 N N . LEU B 1 191 ? -4.277 -62.938 -21.938 1 90.38 191 LEU B N 1
ATOM 5760 C CA . LEU B 1 191 ? -5.312 -62.469 -21.031 1 90.38 191 LEU B CA 1
ATOM 5761 C C . LEU B 1 191 ? -4.703 -62 -19.719 1 90.38 191 LEU B C 1
ATOM 5763 O O . LEU B 1 191 ? -5.148 -61 -19.141 1 90.38 191 LEU B O 1
ATOM 5767 N N . ARG B 1 192 ? -3.646 -62.656 -19.297 1 90.56 192 ARG B N 1
ATOM 5768 C CA . ARG B 1 192 ? -2.969 -62.25 -18.078 1 90.56 192 ARG B CA 1
ATOM 5769 C C . ARG B 1 192 ? -2.303 -60.875 -18.266 1 90.56 192 ARG B C 1
ATOM 5771 O O . ARG B 1 192 ? -2.385 -60.031 -17.375 1 90.56 192 ARG B O 1
ATOM 5778 N N . ARG B 1 193 ? -1.689 -60.688 -19.422 1 88.31 193 ARG B N 1
ATOM 5779 C CA . ARG B 1 193 ? -1.019 -59.406 -19.703 1 88.31 193 ARG B CA 1
ATOM 5780 C C . ARG B 1 193 ? -2.023 -58.281 -19.812 1 88.31 193 ARG B C 1
ATOM 5782 O O . ARG B 1 193 ? -1.77 -57.188 -19.328 1 88.31 193 ARG B O 1
ATOM 5789 N N . LEU B 1 194 ? -3.137 -58.594 -20.453 1 89.25 194 LEU B N 1
ATOM 5790 C CA . LEU B 1 194 ? -4.176 -57.562 -20.609 1 89.25 194 LEU B CA 1
ATOM 5791 C C . LEU B 1 194 ? -4.793 -57.219 -19.266 1 89.25 194 LEU B C 1
ATOM 5793 O O . LEU B 1 194 ? -5.113 -56.031 -19.031 1 89.25 194 LEU B O 1
ATOM 5797 N N . ASN B 1 195 ? -4.961 -58.219 -18.469 1 91.12 195 ASN B N 1
ATOM 5798 C CA . ASN B 1 195 ? -5.488 -57.938 -17.141 1 91.12 195 ASN B CA 1
ATOM 5799 C C . ASN B 1 195 ? -4.539 -57.062 -16.328 1 91.12 195 ASN B C 1
ATOM 5801 O O . ASN B 1 195 ? -4.977 -56.219 -15.57 1 91.12 195 ASN B O 1
ATOM 5805 N N . GLU B 1 196 ? -3.299 -57.375 -16.5 1 90.19 196 GLU B N 1
ATOM 5806 C CA . GLU B 1 196 ? -2.307 -56.562 -15.805 1 90.19 196 GLU B CA 1
ATOM 5807 C C . GLU B 1 196 ? -2.307 -55.156 -16.328 1 90.19 196 GLU B C 1
ATOM 5809 O O . GLU B 1 196 ? -2.223 -54.188 -15.547 1 90.19 196 GLU B O 1
ATOM 5814 N N . ALA B 1 197 ? -2.412 -55 -17.625 1 88.19 197 ALA B N 1
ATOM 5815 C CA . ALA B 1 197 ? -2.494 -53.656 -18.234 1 88.19 197 ALA B CA 1
ATOM 5816 C C . ALA B 1 197 ? -3.74 -52.906 -17.75 1 88.19 197 ALA B C 1
ATOM 5818 O O . ALA B 1 197 ? -3.705 -51.688 -17.547 1 88.19 197 ALA B O 1
ATOM 5819 N N . GLY B 1 198 ? -4.816 -53.656 -17.625 1 88 198 GLY B N 1
ATOM 5820 C CA . GLY B 1 198 ? -6.043 -53.062 -17.125 1 88 198 GLY B CA 1
ATOM 5821 C C . GLY B 1 198 ? -5.91 -52.562 -15.703 1 88 198 GLY B C 1
ATOM 5822 O O . GLY B 1 198 ? -6.41 -51.469 -15.383 1 88 198 GLY B O 1
ATOM 5823 N N . ARG B 1 199 ? -5.227 -53.281 -14.859 1 90.62 199 ARG B N 1
ATOM 5824 C CA . ARG B 1 199 ? -5.004 -52.875 -13.477 1 90.62 199 ARG B CA 1
ATOM 5825 C C . ARG B 1 199 ? -4.152 -51.625 -13.414 1 90.62 199 ARG B C 1
ATOM 5827 O O . ARG B 1 199 ? -4.441 -50.688 -12.633 1 90.62 199 ARG B O 1
ATOM 5834 N N . LEU B 1 200 ? -3.111 -51.562 -14.258 1 89.44 200 LEU B N 1
ATOM 5835 C CA . LEU B 1 200 ? -2.229 -50.406 -14.281 1 89.44 200 LEU B CA 1
ATOM 5836 C C . LEU B 1 200 ? -2.975 -49.188 -14.766 1 89.44 200 LEU B C 1
ATOM 5838 O O . LEU B 1 200 ? -2.781 -48.094 -14.234 1 89.44 200 LEU B O 1
ATOM 5842 N N . THR B 1 201 ? -3.795 -49.375 -15.742 1 90.19 201 THR B N 1
ATOM 5843 C CA . THR B 1 201 ? -4.57 -48.281 -16.281 1 90.19 201 THR B CA 1
ATOM 5844 C C . THR B 1 201 ? -5.574 -47.75 -15.242 1 90.19 201 THR B C 1
ATOM 5846 O O . THR B 1 201 ? -5.824 -46.562 -15.141 1 90.19 201 THR B O 1
ATOM 5849 N N . ASP B 1 202 ? -6.148 -48.688 -14.516 1 91.12 202 ASP B N 1
ATOM 5850 C CA . ASP B 1 202 ? -7.059 -48.312 -13.438 1 91.12 202 ASP B CA 1
ATOM 5851 C C . ASP B 1 202 ? -6.332 -47.5 -12.375 1 91.12 202 ASP B C 1
ATOM 5853 O O . ASP B 1 202 ? -6.875 -46.5 -11.852 1 91.12 202 ASP B O 1
ATOM 5857 N N . GLY B 1 203 ? -5.172 -47.969 -12.078 1 91.75 203 GLY B N 1
ATOM 5858 C CA . GLY B 1 203 ? -4.363 -47.219 -11.125 1 91.75 203 GLY B CA 1
ATOM 5859 C C . GLY B 1 203 ? -4.012 -45.844 -11.602 1 91.75 203 GLY B C 1
ATOM 5860 O O . GLY B 1 203 ? -4.066 -44.875 -10.828 1 91.75 203 GLY B O 1
ATOM 5861 N N . ALA B 1 204 ? -3.703 -45.719 -12.898 1 92.62 204 ALA B N 1
ATOM 5862 C CA . ALA B 1 204 ? -3.371 -44.406 -13.484 1 92.62 204 ALA B CA 1
ATOM 5863 C C . ALA B 1 204 ? -4.57 -43.469 -13.453 1 92.62 204 ALA B C 1
ATOM 5865 O O . ALA B 1 204 ? -4.426 -42.281 -13.18 1 92.62 204 ALA B O 1
ATOM 5866 N N . SER B 1 205 ? -5.727 -44.031 -13.742 1 91.94 205 SER B N 1
ATOM 5867 C CA . SER B 1 205 ? -6.949 -43.25 -13.711 1 91.94 205 SER B CA 1
ATOM 5868 C C . SER B 1 205 ? -7.227 -42.719 -12.312 1 91.94 205 SER B C 1
ATOM 5870 O O . SER B 1 205 ? -7.602 -41.531 -12.148 1 91.94 205 SER B O 1
ATOM 5872 N N . ALA B 1 206 ? -7.039 -43.5 -11.352 1 93.12 206 ALA B N 1
ATOM 5873 C CA . ALA B 1 206 ? -7.254 -43.094 -9.969 1 93.12 206 ALA B CA 1
ATOM 5874 C C . ALA B 1 206 ? -6.246 -42.031 -9.539 1 93.12 206 ALA B C 1
ATOM 5876 O O . ALA B 1 206 ? -6.594 -41.062 -8.836 1 93.12 206 ALA B O 1
ATOM 5877 N N . GLU B 1 207 ? -5.039 -42.25 -9.961 1 93.75 207 GLU B N 1
ATOM 5878 C CA . GLU B 1 207 ? -3.99 -41.281 -9.633 1 93.75 207 GLU B CA 1
ATOM 5879 C C . GLU B 1 207 ? -4.289 -39.906 -10.234 1 93.75 207 GLU B C 1
ATOM 5881 O O . GLU B 1 207 ? -4.062 -38.875 -9.594 1 93.75 207 GLU B O 1
ATOM 5886 N N . LEU B 1 208 ? -4.766 -39.938 -11.438 1 94.94 208 LEU B N 1
ATOM 5887 C CA . LEU B 1 208 ? -5.094 -38.688 -12.109 1 94.94 208 LEU B CA 1
ATOM 5888 C C . LEU B 1 208 ? -6.277 -38 -11.43 1 94.94 208 LEU B C 1
ATOM 5890 O O . LEU B 1 208 ? -6.285 -36.781 -11.273 1 94.94 208 LEU B O 1
ATOM 5894 N N . ALA B 1 209 ? -7.234 -38.781 -11.031 1 94.19 209 ALA B N 1
ATOM 5895 C CA . ALA B 1 209 ? -8.383 -38.219 -10.312 1 94.19 209 ALA B CA 1
ATOM 5896 C C . ALA B 1 209 ? -7.953 -37.594 -8.992 1 94.19 209 ALA B C 1
ATOM 5898 O O . ALA B 1 209 ? -8.438 -36.531 -8.625 1 94.19 209 ALA B O 1
ATOM 5899 N N . ASP B 1 210 ? -7.082 -38.25 -8.336 1 95.75 210 ASP B N 1
ATOM 5900 C CA . ASP B 1 210 ? -6.547 -37.719 -7.082 1 95.75 210 ASP B CA 1
ATOM 5901 C C . ASP B 1 210 ? -5.766 -36.438 -7.32 1 95.75 210 ASP B C 1
ATOM 5903 O O . ASP B 1 210 ? -5.828 -35.5 -6.516 1 95.75 210 ASP B O 1
ATOM 5907 N N . ASN B 1 211 ? -5.012 -36.438 -8.391 1 95.88 211 ASN B N 1
ATOM 5908 C CA . ASN B 1 211 ? -4.234 -35.25 -8.727 1 95.88 211 ASN B CA 1
ATOM 5909 C C . ASN B 1 211 ? -5.137 -34.062 -9.016 1 95.88 211 ASN B C 1
ATOM 5911 O O . ASN B 1 211 ? -4.844 -32.938 -8.594 1 95.88 211 ASN B O 1
ATOM 5915 N N . VAL B 1 212 ? -6.203 -34.312 -9.719 1 95.94 212 VAL B N 1
ATOM 5916 C CA . VAL B 1 212 ? -7.16 -33.25 -10.008 1 95.94 212 VAL B CA 1
ATOM 5917 C C . VAL B 1 212 ? -7.715 -32.688 -8.695 1 95.94 212 VAL B C 1
ATOM 5919 O O . VAL B 1 212 ? -7.766 -31.469 -8.508 1 95.94 212 VAL B O 1
ATOM 5922 N N . ARG B 1 213 ? -8.047 -33.531 -7.77 1 95.5 213 ARG B N 1
ATOM 5923 C CA . ARG B 1 213 ? -8.586 -33.094 -6.477 1 95.5 213 ARG B CA 1
ATOM 5924 C C . ARG B 1 213 ? -7.551 -32.312 -5.688 1 95.5 213 ARG B C 1
ATOM 5926 O O . ARG B 1 213 ? -7.887 -31.312 -5.043 1 95.5 213 ARG B O 1
ATOM 5933 N N . ALA B 1 214 ? -6.391 -32.844 -5.762 1 94.94 214 ALA B N 1
ATOM 5934 C CA . ALA B 1 214 ? -5.316 -32.156 -5.039 1 94.94 214 ALA B CA 1
ATOM 5935 C C . ALA B 1 214 ? -5.09 -30.75 -5.578 1 94.94 214 ALA B C 1
ATOM 5937 O O . ALA B 1 214 ? -4.902 -29.797 -4.809 1 94.94 214 ALA B O 1
ATOM 5938 N N . VAL B 1 215 ? -5.094 -30.594 -6.895 1 95.62 215 VAL B N 1
ATOM 5939 C CA . VAL B 1 215 ? -4.891 -29.297 -7.535 1 95.62 215 VAL B CA 1
ATOM 5940 C C . VAL B 1 215 ? -6.039 -28.359 -7.176 1 95.62 215 VAL B C 1
ATOM 5942 O O . VAL B 1 215 ? -5.816 -27.203 -6.824 1 95.62 215 VAL B O 1
ATOM 5945 N N . GLU B 1 216 ? -7.246 -28.875 -7.227 1 95.25 216 GLU B N 1
ATOM 5946 C CA . GLU B 1 216 ? -8.414 -28.078 -6.879 1 95.25 216 GLU B CA 1
ATOM 5947 C C . GLU B 1 216 ? -8.391 -27.672 -5.41 1 95.25 216 GLU B C 1
ATOM 5949 O O . GLU B 1 216 ? -8.766 -26.547 -5.062 1 95.25 216 GLU B O 1
ATOM 5954 N N . GLY B 1 217 ? -8 -28.562 -4.555 1 95.06 217 GLY B N 1
ATOM 5955 C CA . GLY B 1 217 ? -7.879 -28.25 -3.139 1 95.06 217 GLY B CA 1
ATOM 5956 C C . GLY B 1 217 ? -6.848 -27.172 -2.844 1 95.06 217 GLY B C 1
ATOM 5957 O O . GLY B 1 217 ? -7.117 -26.234 -2.09 1 95.06 217 GLY B O 1
ATOM 5958 N N . THR B 1 218 ? -5.691 -27.344 -3.426 1 93.31 218 THR B N 1
ATOM 5959 C CA . THR B 1 218 ? -4.633 -26.359 -3.252 1 93.31 218 THR B CA 1
ATOM 5960 C C . THR B 1 218 ? -5.062 -25 -3.797 1 93.31 218 THR B C 1
ATOM 5962 O O . THR B 1 218 ? -4.742 -23.969 -3.215 1 93.31 218 THR B O 1
ATOM 5965 N N . GLY B 1 219 ? -5.734 -25.031 -4.973 1 94 219 GLY B N 1
ATOM 5966 C CA . GLY B 1 219 ? -6.258 -23.797 -5.531 1 94 219 GLY B CA 1
ATOM 5967 C C . GLY B 1 219 ? -7.238 -23.094 -4.613 1 94 219 GLY B C 1
ATOM 5968 O O . GLY B 1 219 ? -7.18 -21.859 -4.449 1 94 219 GLY B O 1
ATOM 5969 N N . ALA B 1 220 ? -8.078 -23.828 -3.986 1 95.12 220 ALA B N 1
ATOM 5970 C CA . ALA B 1 220 ? -9.062 -23.281 -3.051 1 95.12 220 ALA B CA 1
ATOM 5971 C C . ALA B 1 220 ? -8.375 -22.688 -1.827 1 95.12 220 ALA B C 1
ATOM 5973 O O . ALA B 1 220 ? -8.758 -21.609 -1.36 1 95.12 220 ALA B O 1
ATOM 5974 N N . ASP B 1 221 ? -7.445 -23.375 -1.354 1 94.06 221 ASP B N 1
ATOM 5975 C CA . ASP B 1 221 ? -6.68 -22.875 -0.212 1 94.06 221 ASP B CA 1
ATOM 5976 C C . ASP B 1 221 ? -5.992 -21.562 -0.541 1 94.06 221 ASP B C 1
ATOM 5978 O O . ASP B 1 221 ? -5.992 -20.641 0.275 1 94.06 221 ASP B O 1
ATOM 5982 N N . MET B 1 222 ? -5.414 -21.516 -1.673 1 93.44 222 MET B N 1
ATOM 5983 C CA . MET B 1 222 ? -4.711 -20.312 -2.102 1 93.44 222 MET B CA 1
ATOM 5984 C C . MET B 1 222 ? -5.68 -19.141 -2.252 1 93.44 222 MET B C 1
ATOM 5986 O O . MET B 1 222 ? -5.371 -18.016 -1.856 1 93.44 222 MET B O 1
ATOM 5990 N N . ARG B 1 223 ? -6.812 -19.406 -2.822 1 95.06 223 ARG B N 1
ATOM 5991 C CA . ARG B 1 223 ? -7.824 -18.375 -2.979 1 95.06 223 ARG B CA 1
ATOM 5992 C C . ARG B 1 223 ? -8.266 -17.828 -1.624 1 95.06 223 ARG B C 1
ATOM 5994 O O . ARG B 1 223 ? -8.43 -16.609 -1.458 1 95.06 223 ARG B O 1
ATOM 6001 N N . ASP B 1 224 ? -8.383 -18.656 -0.666 1 95.31 224 ASP B N 1
ATOM 6002 C CA . ASP B 1 224 ? -8.773 -18.25 0.679 1 95.31 224 ASP B CA 1
ATOM 6003 C C . ASP B 1 224 ? -7.688 -17.391 1.328 1 95.31 224 ASP B C 1
ATOM 6005 O O . ASP B 1 224 ? -7.988 -16.391 1.986 1 95.31 224 ASP B O 1
ATOM 6009 N N . LYS B 1 225 ? -6.48 -17.828 1.166 1 93.94 225 LYS B N 1
ATOM 6010 C CA . LYS B 1 225 ? -5.359 -17.078 1.729 1 93.94 225 LYS B CA 1
ATOM 6011 C C . LYS B 1 225 ? -5.27 -15.688 1.123 1 93.94 225 LYS B C 1
ATOM 6013 O O . LYS B 1 225 ? -5.051 -14.703 1.84 1 93.94 225 LYS B O 1
ATOM 6018 N N . ILE B 1 226 ? -5.434 -15.648 -0.145 1 94.69 226 ILE B N 1
ATOM 6019 C CA . ILE B 1 226 ? -5.352 -14.375 -0.855 1 94.69 226 ILE B CA 1
ATOM 6020 C C . ILE B 1 226 ? -6.5 -13.469 -0.422 1 94.69 226 ILE B C 1
ATOM 6022 O O . ILE B 1 226 ? -6.297 -12.281 -0.148 1 94.69 226 ILE B O 1
ATOM 6026 N N . ALA B 1 227 ? -7.676 -14.023 -0.328 1 95.19 227 ALA B N 1
ATOM 6027 C CA . ALA B 1 227 ? -8.836 -13.25 0.11 1 95.19 227 ALA B CA 1
ATOM 6028 C C . ALA B 1 227 ? -8.633 -12.711 1.523 1 95.19 227 ALA B C 1
ATOM 6030 O O . ALA B 1 227 ? -8.977 -11.562 1.811 1 95.19 227 ALA B O 1
ATOM 6031 N N . ALA B 1 228 ? -8.102 -13.523 2.373 1 95.81 228 ALA B N 1
ATOM 6032 C CA . ALA B 1 228 ? -7.832 -13.109 3.746 1 95.81 228 ALA B CA 1
ATOM 6033 C C . ALA B 1 228 ? -6.789 -11.992 3.787 1 95.81 228 ALA B C 1
ATOM 6035 O O . ALA B 1 228 ? -6.934 -11.023 4.539 1 95.81 228 ALA B O 1
ATOM 6036 N N . LEU B 1 229 ? -5.746 -12.164 2.996 1 95.69 229 LEU B N 1
ATOM 6037 C CA . LEU B 1 229 ? -4.68 -11.172 2.924 1 95.69 229 LEU B CA 1
ATOM 6038 C C . LEU B 1 229 ? -5.23 -9.812 2.51 1 95.69 229 LEU B C 1
ATOM 6040 O O . LEU B 1 229 ? -5.008 -8.812 3.197 1 95.69 229 LEU B O 1
ATOM 6044 N N . TYR B 1 230 ? -6.031 -9.766 1.451 1 96.38 230 TYR B N 1
ATOM 6045 C CA . TYR B 1 230 ? -6.551 -8.508 0.929 1 96.38 230 TYR B CA 1
ATOM 6046 C C . TYR B 1 230 ? -7.586 -7.914 1.875 1 96.38 230 TYR B C 1
ATOM 6048 O O . TYR B 1 230 ? -7.695 -6.691 1.995 1 96.38 230 TYR B O 1
ATOM 6056 N N . ARG B 1 231 ? -8.305 -8.758 2.533 1 95.94 231 ARG B N 1
ATOM 6057 C CA . ARG B 1 231 ? -9.273 -8.289 3.521 1 95.94 231 ARG B CA 1
ATOM 6058 C C . ARG B 1 231 ? -8.57 -7.594 4.684 1 95.94 231 ARG B C 1
ATOM 6060 O O . ARG B 1 231 ? -9.008 -6.531 5.133 1 95.94 231 ARG B O 1
ATOM 6067 N N . GLU B 1 232 ? -7.539 -8.156 5.168 1 96.25 232 GLU B N 1
ATOM 6068 C CA . GLU B 1 232 ? -6.785 -7.57 6.273 1 96.25 232 GLU B CA 1
ATOM 6069 C C . GLU B 1 232 ? -6.117 -6.266 5.859 1 96.25 232 GLU B C 1
ATOM 6071 O O . GLU B 1 232 ? -6.078 -5.309 6.637 1 96.25 232 GLU B O 1
ATOM 6076 N N . ILE B 1 233 ? -5.555 -6.215 4.672 1 95.88 233 ILE B N 1
ATOM 6077 C CA . ILE B 1 233 ? -4.957 -4.98 4.172 1 95.88 233 ILE B CA 1
ATOM 6078 C C . ILE B 1 233 ? -6.02 -3.891 4.082 1 95.88 233 ILE B C 1
ATOM 6080 O O . ILE B 1 233 ? -5.785 -2.748 4.484 1 95.88 233 ILE B O 1
ATOM 6084 N N . GLY B 1 234 ? -7.191 -4.266 3.598 1 95.81 234 GLY B N 1
ATOM 6085 C CA . GLY B 1 234 ? -8.305 -3.328 3.529 1 95.81 234 GLY B CA 1
ATOM 6086 C C . GLY B 1 234 ? -8.719 -2.801 4.891 1 95.81 234 GLY B C 1
ATOM 6087 O O . GLY B 1 234 ? -9.016 -1.612 5.035 1 95.81 234 GLY B O 1
ATOM 6088 N N . ALA B 1 235 ? -8.727 -3.648 5.859 1 95.44 235 ALA B N 1
ATOM 6089 C CA . ALA B 1 235 ? -9.07 -3.25 7.223 1 95.44 235 ALA B CA 1
ATOM 6090 C C . ALA B 1 235 ? -8.047 -2.273 7.785 1 95.44 235 ALA B C 1
ATOM 6092 O O . ALA B 1 235 ? -8.406 -1.298 8.445 1 95.44 235 ALA B O 1
ATOM 6093 N N . PHE B 1 236 ? -6.875 -2.541 7.559 1 94.06 236 PHE B N 1
ATOM 6094 C CA . PHE B 1 236 ? -5.812 -1.653 8.016 1 94.06 236 PHE B CA 1
ATOM 6095 C C . PHE B 1 236 ? -5.906 -0.296 7.332 1 94.06 236 PHE B C 1
ATOM 6097 O O . PHE B 1 236 ? -5.691 0.741 7.961 1 94.06 236 PHE B O 1
ATOM 6104 N N . LEU B 1 237 ? -6.125 -0.342 6.027 1 95 237 LEU B N 1
ATOM 6105 C CA . LEU B 1 237 ? -6.305 0.895 5.277 1 95 237 LEU B CA 1
ATOM 6106 C C . LEU B 1 237 ? -7.438 1.729 5.859 1 95 237 LEU B C 1
ATOM 6108 O O . LEU B 1 237 ? -7.305 2.943 6.023 1 95 237 LEU B O 1
ATOM 6112 N N . GLY B 1 238 ? -8.508 1.082 6.211 1 95.38 238 GLY B N 1
ATOM 6113 C CA . GLY B 1 238 ? -9.625 1.764 6.844 1 95.38 238 GLY B CA 1
ATOM 6114 C C . GLY B 1 238 ? -9.273 2.357 8.195 1 95.38 238 GLY B C 1
ATOM 6115 O O . GLY B 1 238 ? -9.695 3.471 8.516 1 95.38 238 GLY B O 1
ATOM 6116 N N . LYS B 1 239 ? -8.562 1.638 8.961 1 95.12 239 LYS B N 1
ATOM 6117 C CA . LYS B 1 239 ? -8.117 2.125 10.258 1 95.12 239 LYS B CA 1
ATOM 6118 C C . LYS B 1 239 ? -7.234 3.363 10.109 1 95.12 239 LYS B C 1
ATOM 6120 O O . LYS B 1 239 ? -7.398 4.34 10.844 1 95.12 239 LYS B O 1
ATOM 6125 N N . ARG B 1 240 ? -6.297 3.328 9.172 1 93.56 240 ARG B N 1
ATOM 6126 C CA . ARG B 1 240 ? -5.398 4.457 8.945 1 93.56 240 ARG B CA 1
ATOM 6127 C C . ARG B 1 240 ? -6.168 5.676 8.438 1 93.56 240 ARG B C 1
ATOM 6129 O O . ARG B 1 240 ? -5.824 6.812 8.766 1 93.56 240 ARG B O 1
ATOM 6136 N N . GLU B 1 241 ? -7.172 5.445 7.609 1 94.88 241 GLU B N 1
ATOM 6137 C CA . GLU B 1 241 ? -8.031 6.539 7.16 1 94.88 241 GLU B CA 1
ATOM 6138 C C . GLU B 1 241 ? -8.695 7.242 8.344 1 94.88 241 GLU B C 1
ATOM 6140 O O . GLU B 1 241 ? -8.656 8.469 8.438 1 94.88 241 GLU B O 1
ATOM 6145 N N . ARG B 1 242 ? -9.25 6.508 9.273 1 95.81 242 ARG B N 1
ATOM 6146 C CA . ARG B 1 242 ? -9.922 7.07 10.438 1 95.81 242 ARG B CA 1
ATOM 6147 C C . ARG B 1 242 ? -8.938 7.832 11.328 1 95.81 242 ARG B C 1
ATOM 6149 O O . ARG B 1 242 ? -9.258 8.914 11.812 1 95.81 242 ARG B O 1
ATOM 6156 N N . GLU B 1 243 ? -7.824 7.27 11.477 1 92.56 243 GLU B N 1
ATOM 6157 C CA . GLU B 1 243 ? -6.797 7.922 12.281 1 92.56 243 GLU B CA 1
ATOM 6158 C C . GLU B 1 243 ? -6.375 9.25 11.672 1 92.56 243 GLU B C 1
ATOM 6160 O O . GLU B 1 243 ? -6.156 10.234 12.383 1 92.56 243 GLU B O 1
ATOM 6165 N N . THR B 1 244 ? -6.219 9.211 10.367 1 92.31 244 THR B N 1
ATOM 6166 C CA . THR B 1 244 ? -5.828 10.438 9.672 1 92.31 244 THR B CA 1
ATOM 6167 C C . THR B 1 244 ? -6.91 11.508 9.812 1 92.31 244 THR B C 1
ATOM 6169 O O . THR B 1 244 ? -6.609 12.664 10.109 1 92.31 244 THR B O 1
ATOM 6172 N N . LEU B 1 245 ? -8.125 11.141 9.656 1 94.12 245 LEU B N 1
ATOM 6173 C CA . LEU B 1 245 ? -9.234 12.078 9.773 1 94.12 245 LEU B CA 1
ATOM 6174 C C . LEU B 1 245 ? -9.344 12.609 11.203 1 94.12 245 LEU B C 1
ATOM 6176 O O . LEU B 1 245 ? -9.617 13.789 11.414 1 94.12 245 LEU B O 1
ATOM 6180 N N . ASP B 1 246 ? -9.102 11.789 12.172 1 93.56 246 ASP B N 1
ATOM 6181 C CA . ASP B 1 246 ? -9.125 12.195 13.578 1 93.56 246 ASP B CA 1
ATOM 6182 C C . ASP B 1 246 ? -8.047 13.234 13.867 1 93.56 246 ASP B C 1
ATOM 6184 O O . ASP B 1 246 ? -8.281 14.172 14.633 1 93.56 246 ASP B O 1
ATOM 6188 N N . CYS B 1 247 ? -6.91 13.008 13.281 1 88.38 247 CYS B N 1
ATOM 6189 C CA . CYS B 1 247 ? -5.809 13.945 13.484 1 88.38 247 CYS B CA 1
ATOM 6190 C C . CYS B 1 247 ? -6.16 15.32 12.93 1 88.38 247 CYS B C 1
ATOM 6192 O O . CYS B 1 247 ? -5.914 16.344 13.586 1 88.38 247 CYS B O 1
ATOM 6194 N N . ILE B 1 248 ? -6.766 15.367 11.805 1 89.88 248 ILE B N 1
ATOM 6195 C CA . ILE B 1 248 ? -7.141 16.625 11.18 1 89.88 248 ILE B CA 1
ATOM 6196 C C . ILE B 1 248 ? -8.242 17.297 11.992 1 89.88 248 ILE B C 1
ATOM 6198 O O . ILE B 1 248 ? -8.195 18.5 12.242 1 89.88 248 ILE B O 1
ATOM 6202 N N . ASN B 1 249 ? -9.172 16.516 12.438 1 93.62 249 ASN B N 1
ATOM 6203 C CA . ASN B 1 249 ? -10.25 17.047 13.258 1 93.62 249 ASN B CA 1
ATOM 6204 C C . ASN B 1 249 ? -9.727 17.625 14.562 1 93.62 249 ASN B C 1
ATOM 6206 O O . ASN B 1 249 ? -10.219 18.656 15.031 1 93.62 249 ASN B O 1
ATOM 6210 N N . ALA B 1 250 ? -8.82 16.938 15.109 1 91.19 250 ALA B N 1
ATOM 6211 C CA . ALA B 1 250 ? -8.242 17.422 16.359 1 91.19 250 ALA B CA 1
ATOM 6212 C C . ALA B 1 250 ? -7.52 18.75 16.156 1 91.19 250 ALA B C 1
ATOM 6214 O O . ALA B 1 250 ? -7.66 19.672 16.969 1 91.19 250 ALA B O 1
ATOM 6215 N N . GLN B 1 251 ? -6.711 18.859 15.133 1 89.62 251 GLN B N 1
ATOM 6216 C CA . GLN B 1 251 ? -6.02 20.109 14.844 1 89.62 251 GLN B CA 1
ATOM 6217 C C . GLN B 1 251 ? -7.016 21.234 14.578 1 89.62 251 GLN B C 1
ATOM 6219 O O . GLN B 1 251 ? -6.848 22.359 15.078 1 89.62 251 GLN B O 1
ATOM 6224 N N . GLU B 1 252 ? -7.992 20.938 13.758 1 93.56 252 GLU B N 1
ATOM 6225 C CA . GLU B 1 252 ? -9.023 21.938 13.445 1 93.56 252 GLU B CA 1
ATOM 6226 C C . GLU B 1 252 ? -9.719 22.422 14.711 1 93.56 252 GLU B C 1
ATOM 6228 O O . GLU B 1 252 ? -9.898 23.625 14.906 1 93.56 252 GLU B O 1
ATOM 6233 N N . SER B 1 253 ? -10.102 21.5 15.57 1 95.25 253 SER B N 1
ATOM 6234 C CA . SER B 1 253 ? -10.797 21.844 16.812 1 95.25 253 SER B CA 1
ATOM 6235 C C . SER B 1 253 ? -9.922 22.688 17.719 1 95.25 253 SER B C 1
ATOM 6237 O O . SER B 1 253 ? -10.414 23.609 18.375 1 95.25 253 SER B O 1
ATOM 6239 N N . ASP B 1 254 ? -8.688 22.375 17.781 1 92.94 254 ASP B N 1
ATOM 6240 C CA . ASP B 1 254 ? -7.762 23.141 18.609 1 92.94 254 ASP B CA 1
ATOM 6241 C C . ASP B 1 254 ? -7.645 24.578 18.125 1 92.94 254 ASP B C 1
ATOM 6243 O O . ASP B 1 254 ? -7.691 25.516 18.922 1 92.94 254 ASP B O 1
ATOM 6247 N N . ILE B 1 255 ? -7.52 24.719 16.812 1 93.94 255 ILE B N 1
ATOM 6248 C CA . ILE B 1 255 ? -7.375 26.047 16.219 1 93.94 255 ILE B CA 1
ATOM 6249 C C . ILE B 1 255 ? -8.672 26.844 16.406 1 93.94 255 ILE B C 1
ATOM 6251 O O . ILE B 1 255 ? -8.648 28 16.812 1 93.94 255 ILE B O 1
ATOM 6255 N N . VAL B 1 256 ? -9.766 26.172 16.141 1 95.56 256 VAL B N 1
ATOM 6256 C CA . VAL B 1 256 ? -11.062 26.828 16.25 1 95.56 256 VAL B CA 1
ATOM 6257 C C . VAL B 1 256 ? -11.297 27.25 17.703 1 95.56 256 VAL B C 1
ATOM 6259 O O . VAL B 1 256 ? -11.812 28.344 17.969 1 95.56 256 VAL B O 1
ATOM 6262 N N . ASN B 1 257 ? -10.875 26.469 18.656 1 95.12 257 ASN B N 1
ATOM 6263 C CA . ASN B 1 257 ? -11.023 26.797 20.062 1 95.12 257 ASN B CA 1
ATOM 6264 C C . ASN B 1 257 ? -10.172 28 20.453 1 95.12 257 ASN B C 1
ATOM 6266 O O . ASN B 1 257 ? -10.625 28.875 21.188 1 95.12 257 ASN B O 1
ATOM 6270 N N . ARG B 1 258 ? -9.008 28.016 19.938 1 93.25 258 ARG B N 1
ATOM 6271 C CA . ARG B 1 258 ? -8.148 29.156 20.203 1 93.25 258 ARG B CA 1
ATOM 6272 C C . ARG B 1 258 ? -8.727 30.438 19.609 1 93.25 258 ARG B C 1
ATOM 6274 O O . ARG B 1 258 ? -8.695 31.5 20.25 1 93.25 258 ARG B O 1
ATOM 6281 N N . LEU B 1 259 ? -9.289 30.297 18.453 1 95.12 259 LEU B N 1
ATOM 6282 C CA . LEU B 1 259 ? -9.898 31.438 17.797 1 95.12 259 LEU B CA 1
ATOM 6283 C C . LEU B 1 259 ? -11.156 31.891 18.547 1 95.12 259 LEU B C 1
ATOM 6285 O O . LEU B 1 259 ? -11.414 33.094 18.688 1 95.12 259 LEU B O 1
ATOM 6289 N N . LYS B 1 260 ? -11.828 30.938 19.062 1 93.94 260 LYS B N 1
ATOM 6290 C CA . LYS B 1 260 ? -13.039 31.25 19.812 1 93.94 260 LYS B CA 1
ATOM 6291 C C . LYS B 1 260 ? -12.711 31.953 21.125 1 93.94 260 LYS B C 1
ATOM 6293 O O . LYS B 1 260 ? -13.453 32.844 21.562 1 93.94 260 LYS B O 1
ATOM 6298 N N . VAL B 1 261 ? -11.633 31.578 21.719 1 93.62 261 VAL B N 1
ATOM 6299 C CA . VAL B 1 261 ? -11.188 32.25 22.938 1 93.62 261 VAL B CA 1
ATOM 6300 C C . VAL B 1 261 ? -10.844 33.719 22.641 1 93.62 261 VAL B C 1
ATOM 6302 O O . VAL B 1 261 ? -11.227 34.625 23.375 1 93.62 261 VAL B O 1
ATOM 6305 N N . GLN B 1 262 ? -10.148 33.875 21.531 1 93.94 262 GLN B N 1
ATOM 6306 C CA . GLN B 1 262 ? -9.852 35.25 21.109 1 93.94 262 GLN B CA 1
ATOM 6307 C C . GLN B 1 262 ? -11.133 36.031 20.812 1 93.94 262 GLN B C 1
ATOM 6309 O O . GLN B 1 262 ? -11.242 37.219 21.172 1 93.94 262 GLN B O 1
ATOM 6314 N N . GLN B 1 263 ? -12.062 35.375 20.219 1 92.88 263 GLN B N 1
ATOM 6315 C CA . GLN B 1 263 ? -13.336 36 19.891 1 92.88 263 GLN B CA 1
ATOM 6316 C C . GLN B 1 263 ? -14.07 36.438 21.156 1 92.88 263 GLN B C 1
ATOM 6318 O O . GLN B 1 263 ? -14.648 37.531 21.203 1 92.88 263 GLN B O 1
ATOM 6323 N N . GLU B 1 264 ? -14.008 35.625 22.141 1 91.5 264 GLU B N 1
ATOM 6324 C CA . GLU B 1 264 ? -14.664 35.938 23.406 1 91.5 264 GLU B CA 1
ATOM 6325 C C . GLU B 1 264 ? -14 37.125 24.094 1 91.5 264 GLU B C 1
ATOM 6327 O O . GLU B 1 264 ? -14.68 37.969 24.688 1 91.5 264 GLU B O 1
ATOM 6332 N N . GLU B 1 265 ? -12.711 37.125 23.984 1 91.12 265 GLU B N 1
ATOM 6333 C CA . GLU B 1 265 ? -11.984 38.25 24.562 1 91.12 265 GLU B CA 1
ATOM 6334 C C . GLU B 1 265 ? -12.344 39.562 23.875 1 91.12 265 GLU B C 1
ATOM 6336 O O . GLU B 1 265 ? -12.531 40.594 24.531 1 91.12 265 GLU B O 1
ATOM 6341 N N . VAL B 1 266 ? -12.422 39.531 22.594 1 92.44 266 VAL B N 1
ATOM 6342 C CA . VAL B 1 266 ? -12.758 40.719 21.812 1 92.44 266 VAL B CA 1
ATOM 6343 C C . VAL B 1 266 ? -14.195 41.156 22.094 1 92.44 266 VAL B C 1
ATOM 6345 O O . VAL B 1 266 ? -14.492 42.344 22.203 1 92.44 266 VAL B O 1
ATOM 6348 N N . GLU B 1 267 ? -15.086 40.156 22.25 1 90.12 267 GLU B N 1
ATOM 6349 C CA . GLU B 1 267 ? -16.484 40.438 22.547 1 90.12 267 GLU B CA 1
ATOM 6350 C C . GLU B 1 267 ? -16.625 41.094 23.938 1 90.12 267 GLU B C 1
ATOM 6352 O O . GLU B 1 267 ? -17.453 41.969 24.141 1 90.12 267 GLU B O 1
ATOM 6357 N N . CYS B 1 268 ? -15.836 40.625 24.844 1 90.69 268 CYS B N 1
ATOM 6358 C CA . CYS B 1 268 ? -15.828 41.219 26.188 1 90.69 268 CYS B CA 1
ATOM 6359 C C . CYS B 1 268 ? -15.359 42.656 26.141 1 90.69 268 CYS B C 1
ATOM 6361 O O . CYS B 1 268 ? -15.969 43.531 26.781 1 90.69 268 CYS B O 1
ATOM 6363 N N . ARG B 1 269 ? -14.352 42.875 25.406 1 90.19 269 ARG B N 1
ATOM 6364 C CA . ARG B 1 269 ? -13.852 44.219 25.25 1 90.19 269 ARG B CA 1
ATOM 6365 C C . ARG B 1 269 ? -14.891 45.125 24.578 1 90.19 269 ARG B C 1
ATOM 6367 O O . ARG B 1 269 ? -15.055 46.281 24.953 1 90.19 269 ARG B O 1
ATOM 6374 N N . LYS B 1 270 ? -15.57 44.625 23.578 1 88.94 270 LYS B N 1
ATOM 6375 C CA . LYS B 1 270 ? -16.625 45.344 22.875 1 88.94 270 LYS B CA 1
ATOM 6376 C C . LYS B 1 270 ? -17.734 45.75 23.828 1 88.94 270 LYS B C 1
ATOM 6378 O O . LYS B 1 270 ? -18.219 46.875 23.766 1 88.94 270 LYS B O 1
ATOM 6383 N N . ARG B 1 271 ? -18.047 44.875 24.703 1 88.38 271 ARG B N 1
ATOM 6384 C CA . ARG B 1 271 ? -19.094 45.156 25.688 1 88.38 271 ARG B CA 1
ATOM 6385 C C . ARG B 1 271 ? -18.641 46.25 26.656 1 88.38 271 ARG B C 1
ATOM 6387 O O . ARG B 1 271 ? -19.438 47.125 27.047 1 88.38 271 ARG B O 1
ATOM 6394 N N . GLY B 1 272 ? -17.406 46.125 26.984 1 87.19 272 GLY B N 1
ATOM 6395 C CA . GLY B 1 272 ? -16.859 47.156 27.859 1 87.19 272 GLY B CA 1
ATOM 6396 C C . GLY B 1 272 ? -16.859 48.531 27.25 1 87.19 272 GLY B C 1
ATOM 6397 O O . GLY B 1 272 ? -17.25 49.531 27.891 1 87.19 272 GLY B O 1
ATOM 6398 N N . ILE B 1 273 ? -16.484 48.594 26.031 1 89.81 273 ILE B N 1
ATOM 6399 C CA . ILE B 1 273 ? -16.453 49.875 25.312 1 89.81 273 ILE B CA 1
ATOM 6400 C C . ILE B 1 273 ? -17.875 50.406 25.141 1 89.81 273 ILE B C 1
ATOM 6402 O O . ILE B 1 273 ? -18.125 51.594 25.328 1 89.81 273 ILE B O 1
ATOM 6406 N N . SER B 1 274 ? -18.781 49.5 24.781 1 89.44 274 SER B N 1
ATOM 6407 C CA . SER B 1 274 ? -20.172 49.875 24.594 1 89.44 274 SER B CA 1
ATOM 6408 C C . SER B 1 274 ? -20.781 50.438 25.875 1 89.44 274 SER B C 1
ATOM 6410 O O . SER B 1 274 ? -21.562 51.406 25.828 1 89.44 274 SER B O 1
ATOM 6412 N N . LYS B 1 275 ? -20.422 49.875 26.969 1 88.12 275 LYS B N 1
ATOM 6413 C CA . LYS B 1 275 ? -20.906 50.344 28.266 1 88.12 275 LYS B CA 1
ATOM 6414 C C . LYS B 1 275 ? -20.344 51.75 28.594 1 88.12 275 LYS B C 1
ATOM 6416 O O . LYS B 1 275 ? -21.062 52.625 29.047 1 88.12 275 LYS B O 1
ATOM 6421 N N . ALA B 1 276 ? -19.094 51.844 28.312 1 88.75 276 ALA B N 1
ATOM 6422 C CA . ALA B 1 276 ? -18.453 53.125 28.562 1 88.75 276 ALA B CA 1
ATOM 6423 C C . ALA B 1 276 ? -19.047 54.219 27.672 1 88.75 276 ALA B C 1
ATOM 6425 O O . ALA B 1 276 ? -19.281 55.344 28.141 1 88.75 276 ALA B O 1
ATOM 6426 N N . LEU B 1 277 ? -19.297 53.906 26.453 1 90 277 LEU B N 1
ATOM 6427 C CA . LEU B 1 277 ? -19.859 54.844 25.516 1 90 277 LEU B CA 1
ATOM 6428 C C . LEU B 1 277 ? -21.25 55.312 25.953 1 90 277 LEU B C 1
ATOM 6430 O O . LEU B 1 277 ? -21.562 56.5 25.891 1 90 277 LEU B O 1
ATOM 6434 N N . LYS B 1 278 ? -22 54.438 26.422 1 88.5 278 LYS B N 1
ATOM 6435 C CA . LYS B 1 278 ? -23.344 54.75 26.859 1 88.5 278 LYS B CA 1
ATOM 6436 C C . LYS B 1 278 ? -23.328 55.656 28.078 1 88.5 278 LYS B C 1
ATOM 6438 O O . LYS B 1 278 ? -24.062 56.656 28.141 1 88.5 278 LYS B O 1
ATOM 6443 N N . GLN B 1 279 ? -22.438 55.438 28.953 1 87.06 279 GLN B N 1
ATOM 6444 C CA . GLN B 1 279 ? -22.344 56.219 30.188 1 87.06 279 GLN B CA 1
ATOM 6445 C C . GLN B 1 279 ? -21.828 57.625 29.906 1 87.06 279 GLN B C 1
ATOM 6447 O O . GLN B 1 279 ? -22.359 58.594 30.453 1 87.06 279 GLN B O 1
ATOM 6452 N N . LEU B 1 280 ? -20.875 57.625 29.047 1 89.06 280 LEU B N 1
ATOM 6453 C CA . LEU B 1 280 ? -20.281 58.906 28.75 1 89.06 280 LEU B CA 1
ATOM 6454 C C . LEU B 1 280 ? -21.203 59.75 27.859 1 89.06 280 LEU B C 1
ATOM 6456 O O . LEU B 1 280 ? -21.203 60.969 27.953 1 89.06 280 LEU B O 1
ATOM 6460 N N . GLN B 1 281 ? -21.922 59.062 27.031 1 90.19 281 GLN B N 1
ATOM 6461 C CA . GLN B 1 281 ? -22.859 59.781 26.172 1 90.19 281 GLN B CA 1
ATOM 6462 C C . GLN B 1 281 ? -23.938 60.469 27 1 90.19 281 GLN B C 1
ATOM 6464 O O . GLN B 1 281 ? -24.344 61.594 26.688 1 90.19 281 GLN B O 1
ATOM 6469 N N . VAL B 1 282 ? -24.391 59.875 28.094 1 88.38 282 VAL B N 1
ATOM 6470 C CA . VAL B 1 282 ? -25.391 60.469 28.969 1 88.38 282 VAL B CA 1
ATOM 6471 C C . VAL B 1 282 ? -24.828 61.75 29.625 1 88.38 282 VAL B C 1
ATOM 6473 O O . VAL B 1 282 ? -25.531 62.75 29.719 1 88.38 282 VAL B O 1
ATOM 6476 N N . LEU B 1 283 ? -23.578 61.625 29.938 1 88.75 283 LEU B N 1
ATOM 6477 C CA . LEU B 1 283 ? -22.938 62.781 30.547 1 88.75 283 LEU B CA 1
ATOM 6478 C C . LEU B 1 283 ? -22.734 63.906 29.531 1 88.75 283 LEU B C 1
ATOM 6480 O O . LEU B 1 283 ? -22.953 65.062 29.828 1 88.75 283 LEU B O 1
ATOM 6484 N N . TYR B 1 284 ? -22.344 63.5 28.406 1 91.06 284 TYR B N 1
ATOM 6485 C CA . TYR B 1 284 ? -22.094 64.438 27.344 1 91.06 284 TYR B CA 1
ATOM 6486 C C . TYR B 1 284 ? -23.375 65.188 26.969 1 91.06 284 TYR B C 1
ATOM 6488 O O . TYR B 1 284 ? -23.328 66.375 26.672 1 91.06 284 TYR B O 1
ATOM 6496 N N . ASP B 1 285 ? -24.5 64.625 27.078 1 90.25 285 ASP B N 1
ATOM 6497 C CA . ASP B 1 285 ? -25.766 65.25 26.641 1 90.25 285 ASP B CA 1
ATOM 6498 C C . ASP B 1 285 ? -26.375 66.062 27.75 1 90.25 285 ASP B C 1
ATOM 6500 O O . ASP B 1 285 ? -27.344 66.812 27.516 1 90.25 285 ASP B O 1
ATOM 6504 N N . GLN B 1 286 ? -25.734 66 28.891 1 87.69 286 GLN B N 1
ATOM 6505 C CA . GLN B 1 286 ? -26.234 66.812 29.984 1 87.69 286 GLN B CA 1
ATOM 6506 C C . GLN B 1 286 ? -25.906 68.312 29.766 1 87.69 286 GLN B C 1
ATOM 6508 O O . GLN B 1 286 ? -24.734 68.688 29.781 1 87.69 286 GLN B O 1
ATOM 6513 N N . ARG B 1 287 ? -26.938 69.25 29.656 1 85.81 287 ARG B N 1
ATOM 6514 C CA . ARG B 1 287 ? -26.75 70.688 29.312 1 85.81 287 ARG B CA 1
ATOM 6515 C C . ARG B 1 287 ? -26.672 71.5 30.578 1 85.81 287 ARG B C 1
ATOM 6517 O O . ARG B 1 287 ? -26.125 72.625 30.547 1 85.81 287 ARG B O 1
ATOM 6524 N N . ASP B 1 288 ? -27.297 70.938 31.688 1 82.31 288 ASP B N 1
ATOM 6525 C CA . ASP B 1 288 ? -27.25 71.688 32.938 1 82.31 288 ASP B CA 1
ATOM 6526 C C . ASP B 1 288 ? -25.891 71.5 33.625 1 82.31 288 ASP B C 1
ATOM 6528 O O . ASP B 1 288 ? -25.547 70.375 34.031 1 82.31 288 ASP B O 1
ATOM 6532 N N . PRO B 1 289 ? -25.141 72.5 33.75 1 87.38 289 PRO B N 1
ATOM 6533 C CA . PRO B 1 289 ? -23.797 72.438 34.281 1 87.38 289 PRO B CA 1
ATOM 6534 C C . PRO B 1 289 ? -23.781 71.812 35.719 1 87.38 289 PRO B C 1
ATOM 6536 O O . PRO B 1 289 ? -22.891 71.062 36.062 1 87.38 289 PRO B O 1
ATOM 6539 N N . VAL B 1 290 ? -24.719 72.25 36.5 1 83.94 290 VAL B N 1
ATOM 6540 C CA . VAL B 1 290 ? -24.719 71.812 37.906 1 83.94 290 VAL B CA 1
ATOM 6541 C C . VAL B 1 290 ? -24.969 70.25 37.938 1 83.94 290 VAL B C 1
ATOM 6543 O O . VAL B 1 290 ? -24.281 69.562 38.656 1 83.94 290 VAL B O 1
ATOM 6546 N N . VAL B 1 291 ? -25.938 69.812 37.156 1 83.75 291 VAL B N 1
ATOM 6547 C CA . VAL B 1 291 ? -26.266 68.438 37.094 1 83.75 291 VAL B CA 1
ATOM 6548 C C . VAL B 1 291 ? -25.109 67.625 36.469 1 83.75 291 VAL B C 1
ATOM 6550 O O . VAL B 1 291 ? -24.797 66.5 36.906 1 83.75 291 VAL B O 1
ATOM 6553 N N . PHE B 1 292 ? -24.484 68.125 35.469 1 89.5 292 PHE B N 1
ATOM 6554 C CA . PHE B 1 292 ? -23.344 67.562 34.781 1 89.5 292 PHE B CA 1
ATOM 6555 C C . PHE B 1 292 ? -22.234 67.188 35.781 1 89.5 292 PHE B C 1
ATOM 6557 O O . PHE B 1 292 ? -21.734 66.062 35.812 1 89.5 292 PHE B O 1
ATOM 6564 N N . PHE B 1 293 ? -21.875 68.25 36.562 1 88.69 293 PHE B N 1
ATOM 6565 C CA . PHE B 1 293 ? -20.734 68.062 37.438 1 88.69 293 PHE B CA 1
ATOM 6566 C C . PHE B 1 293 ? -21.078 67.125 38.594 1 88.69 293 PHE B C 1
ATOM 6568 O O . PHE B 1 293 ? -20.203 66.438 39.094 1 88.69 293 PHE B O 1
ATOM 6575 N N . LYS B 1 294 ? -22.328 67.125 38.969 1 82.38 294 LYS B N 1
ATOM 6576 C CA . LYS B 1 294 ? -22.75 66.188 40 1 82.38 294 LYS B CA 1
ATOM 6577 C C . LYS B 1 294 ? -22.625 64.75 39.469 1 82.38 294 LYS B C 1
ATOM 6579 O O . LYS B 1 294 ? -22.109 63.875 40.188 1 82.38 294 LYS B O 1
ATOM 6584 N N . GLU B 1 295 ? -23.047 64.625 38.281 1 83.94 295 GLU B N 1
ATOM 6585 C CA . GLU B 1 295 ? -22.984 63.281 37.656 1 83.94 295 GLU B CA 1
ATOM 6586 C C . GLU B 1 295 ? -21.547 62.875 37.344 1 83.94 295 GLU B C 1
ATOM 6588 O O . GLU B 1 295 ? -21.172 61.719 37.438 1 83.94 295 GLU B O 1
ATOM 6593 N N . PHE B 1 296 ? -20.812 63.812 36.812 1 85.06 296 PHE B N 1
ATOM 6594 C CA . PHE B 1 296 ? -19.422 63.562 36.469 1 85.06 296 PHE B CA 1
ATOM 6595 C C . PHE B 1 296 ? -18.625 63.094 37.688 1 85.06 296 PHE B C 1
ATOM 6597 O O . PHE B 1 296 ? -17.797 62.188 37.594 1 85.06 296 PHE B O 1
ATOM 6604 N N . ALA B 1 297 ? -18.875 63.781 38.781 1 79.19 297 ALA B N 1
ATOM 6605 C CA . ALA B 1 297 ? -18.188 63.406 40.031 1 79.19 297 ALA B CA 1
ATOM 6606 C C . ALA B 1 297 ? -18.594 62 40.469 1 79.19 297 ALA B C 1
ATOM 6608 O O . ALA B 1 297 ? -17.797 61.312 41.094 1 79.19 297 ALA B O 1
ATOM 6609 N N . ALA B 1 298 ? -19.734 61.594 40.156 1 75.94 298 ALA B N 1
ATOM 6610 C CA . ALA B 1 298 ? -20.266 60.312 40.594 1 75.94 298 ALA B CA 1
ATOM 6611 C C . ALA B 1 298 ? -19.719 59.156 39.719 1 75.94 298 ALA B C 1
ATOM 6613 O O . ALA B 1 298 ? -19.703 58 40.125 1 75.94 298 ALA B O 1
ATOM 6614 N N . ARG B 1 299 ? -19.328 59.531 38.562 1 73.75 299 ARG B N 1
ATOM 6615 C CA . ARG B 1 299 ? -18.938 58.469 37.625 1 73.75 299 ARG B CA 1
ATOM 6616 C C . ARG B 1 299 ? -17.469 58.125 37.781 1 73.75 299 ARG B C 1
ATOM 6618 O O . ARG B 1 299 ? -16.656 58.969 38.156 1 73.75 299 ARG B O 1
ATOM 6625 N N . ASP B 1 300 ? -17.141 56.781 37.625 1 62.38 300 ASP B N 1
ATOM 6626 C CA . ASP B 1 300 ? -15.828 56.156 37.812 1 62.38 300 ASP B CA 1
ATOM 6627 C C . ASP B 1 300 ? -14.836 56.625 36.75 1 62.38 300 ASP B C 1
ATOM 6629 O O . ASP B 1 300 ? -15.117 56.531 35.562 1 62.38 300 ASP B O 1
ATOM 6633 N N . PRO B 1 301 ? -13.617 57.188 37.094 1 58.75 301 PRO B N 1
ATOM 6634 C CA . PRO B 1 301 ? -12.531 57.594 36.188 1 58.75 301 PRO B CA 1
ATOM 6635 C C . PRO B 1 301 ? -12.047 56.438 35.312 1 58.75 301 PRO B C 1
ATOM 6637 O O . PRO B 1 301 ? -11.492 56.656 34.25 1 58.75 301 PRO B O 1
ATOM 6640 N N . GLY B 1 302 ? -12.281 55.219 35.719 1 60.94 302 GLY B N 1
ATOM 6641 C CA . GLY B 1 302 ? -11.789 54.031 35.031 1 60.94 302 GLY B CA 1
ATOM 6642 C C . GLY B 1 302 ? -12.461 53.812 33.688 1 60.94 302 GLY B C 1
ATOM 6643 O O . GLY B 1 302 ? -11.938 53.094 32.844 1 60.94 302 GLY B O 1
ATOM 6644 N N . ILE B 1 303 ? -13.617 54.156 33.562 1 59.66 303 ILE B N 1
ATOM 6645 C CA . ILE B 1 303 ? -14.375 53.969 32.312 1 59.66 303 ILE B CA 1
ATOM 6646 C C . ILE B 1 303 ? -13.625 54.594 31.156 1 59.66 303 ILE B C 1
ATOM 6648 O O . ILE B 1 303 ? -13.664 54.094 30.031 1 59.66 303 ILE B O 1
ATOM 6652 N N . ILE B 1 304 ? -12.758 55.594 31.438 1 58.44 304 ILE B N 1
ATOM 6653 C CA . ILE B 1 304 ? -12.055 56.344 30.406 1 58.44 304 ILE B CA 1
ATOM 6654 C C . ILE B 1 304 ? -10.867 55.531 29.906 1 58.44 304 ILE B C 1
ATOM 6656 O O . ILE B 1 304 ? -10.453 55.688 28.75 1 58.44 304 ILE B O 1
ATOM 6660 N N . SER B 1 305 ? -10.461 54.562 30.625 1 59.25 305 SER B N 1
ATOM 6661 C CA . SER B 1 305 ? -9.211 53.938 30.219 1 59.25 305 SER B CA 1
ATOM 6662 C C . SER B 1 305 ? -9.453 52.719 29.344 1 59.25 305 SER B C 1
ATOM 6664 O O . SER B 1 305 ? -8.516 52.031 28.969 1 59.25 305 SER B O 1
ATOM 6666 N N . ALA B 1 306 ? -10.594 52.375 29 1 58.03 306 ALA B N 1
ATOM 6667 C CA . ALA B 1 306 ? -10.898 51.188 28.203 1 58.03 306 ALA B CA 1
ATOM 6668 C C . ALA B 1 306 ? -10.266 51.281 26.812 1 58.03 306 ALA B C 1
ATOM 6670 O O . ALA B 1 306 ? -10.203 50.281 26.094 1 58.03 306 ALA B O 1
ATOM 6671 N N . GLU B 1 307 ? -9.609 52.438 26.359 1 56.62 307 GLU B N 1
ATOM 6672 C CA . GLU B 1 307 ? -9.125 52.719 25.016 1 56.62 307 GLU B CA 1
ATOM 6673 C C . GLU B 1 307 ? -7.902 51.844 24.688 1 56.62 307 GLU B C 1
ATOM 6675 O O . GLU B 1 307 ? -7.668 51.5 23.531 1 56.62 307 GLU B O 1
ATOM 6680 N N . GLU B 1 308 ? -6.965 51.562 25.625 1 59.03 308 GLU B N 1
ATOM 6681 C CA . GLU B 1 308 ? -5.574 51.375 25.234 1 59.03 308 GLU B CA 1
ATOM 6682 C C . GLU B 1 308 ? -5.324 49.938 24.781 1 59.03 308 GLU B C 1
ATOM 6684 O O . GLU B 1 308 ? -4.211 49.594 24.391 1 59.03 308 GLU B O 1
ATOM 6689 N N . HIS B 1 309 ? -6.367 49.219 24.75 1 61.12 309 HIS B N 1
ATOM 6690 C CA . HIS B 1 309 ? -5.812 47.875 24.516 1 61.12 309 HIS B CA 1
ATOM 6691 C C . HIS B 1 309 ? -5.93 47.469 23.047 1 61.12 309 HIS B C 1
ATOM 6693 O O . HIS B 1 309 ? -6.988 47.625 22.438 1 61.12 309 HIS B O 1
ATOM 6699 N N . SER B 1 310 ? -4.738 47.656 22.344 1 62.84 310 SER B N 1
ATOM 6700 C CA . SER B 1 310 ? -4.676 47.156 20.969 1 62.84 310 SER B CA 1
ATOM 6701 C C . SER B 1 310 ? -5.184 45.719 20.891 1 62.84 310 SER B C 1
ATOM 6703 O O . SER B 1 310 ? -4.879 44.906 21.75 1 62.84 310 SER B O 1
ATOM 6705 N N . THR B 1 311 ? -6.297 45.562 20.172 1 72.62 311 THR B N 1
ATOM 6706 C CA . THR B 1 311 ? -6.871 44.25 19.969 1 72.62 311 THR B CA 1
ATOM 6707 C C . THR B 1 311 ? -6.152 43.5 18.828 1 72.62 311 THR B C 1
ATOM 6709 O O . THR B 1 311 ? -6.512 43.656 17.656 1 72.62 311 THR B O 1
ATOM 6712 N N . GLN B 1 312 ? -4.844 43.188 19.078 1 77.06 312 GLN B N 1
ATOM 6713 C CA . GLN B 1 312 ? -4.145 42.438 18.047 1 77.06 312 GLN B CA 1
ATOM 6714 C C . GLN B 1 312 ? -4.688 41 17.953 1 77.06 312 GLN B C 1
ATOM 6716 O O . GLN B 1 312 ? -4.852 40.344 18.969 1 77.06 312 GLN B O 1
ATOM 6721 N N . VAL B 1 313 ? -5.309 40.719 16.797 1 85.56 313 VAL B N 1
ATOM 6722 C CA . VAL B 1 313 ? -5.848 39.406 16.516 1 85.56 313 VAL B CA 1
ATOM 6723 C C . VAL B 1 313 ? -4.805 38.562 15.781 1 85.56 313 VAL B C 1
ATOM 6725 O O . VAL B 1 313 ? -4.07 39.062 14.93 1 85.56 313 VAL B O 1
ATOM 6728 N N . THR B 1 314 ? -4.531 37.375 16.281 1 86.38 314 THR B N 1
ATOM 6729 C CA . THR B 1 314 ? -3.639 36.438 15.602 1 86.38 314 THR B CA 1
ATOM 6730 C C . THR B 1 314 ? -4.43 35.438 14.734 1 86.38 314 THR B C 1
ATOM 6732 O O . THR B 1 314 ? -5.301 34.75 15.234 1 86.38 314 THR B O 1
ATOM 6735 N N . LYS B 1 315 ? -4.168 35.594 13.453 1 90.56 315 LYS B N 1
ATOM 6736 C CA . LYS B 1 315 ? -4.805 34.656 12.523 1 90.56 315 LYS B CA 1
ATOM 6737 C C . LYS B 1 315 ? -4.141 33.281 12.578 1 90.56 315 LYS B C 1
ATOM 6739 O O . LYS B 1 315 ? -2.922 33.188 12.742 1 90.56 315 LYS B O 1
ATOM 6744 N N . GLU B 1 316 ? -4.977 32.281 12.5 1 90.69 316 GLU B N 1
ATOM 6745 C CA . GLU B 1 316 ? -4.484 30.906 12.5 1 90.69 316 GLU B CA 1
ATOM 6746 C C . GLU B 1 316 ? -5.047 30.109 11.32 1 90.69 316 GLU B C 1
ATOM 6748 O O . GLU B 1 316 ? -6.121 30.438 10.805 1 90.69 316 GLU B O 1
ATOM 6753 N N . SER B 1 317 ? -4.23 29.266 10.773 1 90.12 317 SER B N 1
ATOM 6754 C CA . SER B 1 317 ? -4.645 28.406 9.68 1 90.12 317 SER B CA 1
ATOM 6755 C C . SER B 1 317 ? -4.223 26.953 9.93 1 90.12 317 SER B C 1
ATOM 6757 O O . SER B 1 317 ? -3.391 26.688 10.797 1 90.12 317 SER B O 1
ATOM 6759 N N . LEU B 1 318 ? -4.926 26.141 9.273 1 89.25 318 LEU B N 1
ATOM 6760 C CA . LEU B 1 318 ? -4.523 24.734 9.352 1 89.25 318 LEU B CA 1
ATOM 6761 C C . LEU B 1 318 ? -3.145 24.531 8.734 1 89.25 318 LEU B C 1
ATOM 6763 O O . LEU B 1 318 ? -2.824 25.125 7.703 1 89.25 318 LEU B O 1
ATOM 6767 N N . ASP B 1 319 ? -2.332 23.734 9.375 1 87.44 319 ASP B N 1
ATOM 6768 C CA . ASP B 1 319 ? -1.011 23.406 8.852 1 87.44 319 ASP B CA 1
ATOM 6769 C C . ASP B 1 319 ? -1.101 22.328 7.773 1 87.44 319 ASP B C 1
ATOM 6771 O O . ASP B 1 319 ? -1.008 21.141 8.078 1 87.44 319 ASP B O 1
ATOM 6775 N N . MET B 1 320 ? -1.169 22.75 6.555 1 83.81 320 MET B N 1
ATOM 6776 C CA . MET B 1 320 ? -1.384 21.859 5.43 1 83.81 320 MET B CA 1
ATOM 6777 C C . MET B 1 320 ? -0.171 20.953 5.211 1 83.81 320 MET B C 1
ATOM 6779 O O . MET B 1 320 ? -0.311 19.812 4.77 1 83.81 320 MET B O 1
ATOM 6783 N N . LYS B 1 321 ? 0.992 21.453 5.438 1 81.75 321 LYS B N 1
ATOM 6784 C CA . LYS B 1 321 ? 2.217 20.672 5.285 1 81.75 321 LYS B CA 1
ATOM 6785 C C . LYS B 1 321 ? 2.24 19.5 6.246 1 81.75 321 LYS B C 1
ATOM 6787 O O . LYS B 1 321 ? 2.553 18.375 5.848 1 81.75 321 LYS B O 1
ATOM 6792 N N . MET B 1 322 ? 1.907 19.875 7.41 1 83.31 322 MET B N 1
ATOM 6793 C CA . MET B 1 322 ? 1.865 18.844 8.445 1 83.31 322 MET B CA 1
ATOM 6794 C C . MET B 1 322 ? 0.859 17.75 8.086 1 83.31 322 MET B C 1
ATOM 6796 O O . MET B 1 322 ? 1.136 16.562 8.266 1 83.31 322 MET B O 1
ATOM 6800 N N . MET B 1 323 ? -0.192 18.203 7.609 1 85.81 323 MET B N 1
ATOM 6801 C CA . MET B 1 323 ? -1.246 17.25 7.262 1 85.81 323 MET B CA 1
ATOM 6802 C C . MET B 1 323 ? -0.815 16.359 6.102 1 85.81 323 MET B C 1
ATOM 6804 O O . MET B 1 323 ? -1.091 15.164 6.102 1 85.81 323 MET B O 1
ATOM 6808 N N . SER B 1 324 ? -0.162 16.938 5.141 1 85.5 324 SER B N 1
ATOM 6809 C CA . SER B 1 324 ? 0.333 16.188 3.992 1 85.5 324 SER B CA 1
ATOM 6810 C C . SER B 1 324 ? 1.322 15.109 4.422 1 85.5 324 SER B C 1
ATOM 6812 O O . SER B 1 324 ? 1.246 13.969 3.957 1 85.5 324 SER B O 1
ATOM 6814 N N . VAL B 1 325 ? 2.211 15.453 5.281 1 84.88 325 VAL B N 1
ATOM 6815 C CA . VAL B 1 325 ? 3.211 14.508 5.77 1 84.88 325 VAL B CA 1
ATOM 6816 C C . VAL B 1 325 ? 2.529 13.406 6.578 1 84.88 325 VAL B C 1
ATOM 6818 O O . VAL B 1 325 ? 2.902 12.234 6.48 1 84.88 325 VAL B O 1
ATOM 6821 N N . MET B 1 326 ? 1.576 13.812 7.305 1 87.56 326 MET B N 1
ATOM 6822 C CA . MET B 1 326 ? 0.864 12.844 8.133 1 87.56 326 MET B CA 1
ATOM 6823 C C . MET B 1 326 ? 0.16 11.805 7.266 1 87.56 326 MET B C 1
ATOM 6825 O O . MET B 1 326 ? 0.194 10.609 7.57 1 87.56 326 MET B O 1
ATOM 6829 N N . VAL B 1 327 ? -0.49 12.289 6.242 1 90 327 VAL B N 1
ATOM 6830 C CA . VAL B 1 327 ? -1.17 11.383 5.324 1 90 327 VAL B CA 1
ATOM 6831 C C . VAL B 1 327 ? -0.16 10.414 4.715 1 90 327 VAL B C 1
ATOM 6833 O O . VAL B 1 327 ? -0.391 9.203 4.688 1 90 327 VAL B O 1
ATOM 6836 N N . GLN B 1 328 ? 0.878 10.93 4.266 1 86.5 328 GLN B N 1
ATOM 6837 C CA . GLN B 1 328 ? 1.924 10.117 3.654 1 86.5 328 GLN B CA 1
ATOM 6838 C C . GLN B 1 328 ? 2.459 9.078 4.637 1 86.5 328 GLN B C 1
ATOM 6840 O O . GLN B 1 328 ? 2.66 7.914 4.273 1 86.5 328 GLN B O 1
ATOM 6845 N N . LYS B 1 329 ? 2.67 9.453 5.832 1 85.31 329 LYS B N 1
ATOM 6846 C CA . LYS B 1 329 ? 3.215 8.562 6.848 1 85.31 329 LYS B CA 1
ATOM 6847 C C . LYS B 1 329 ? 2.238 7.434 7.168 1 85.31 329 LYS B C 1
ATOM 6849 O O . LYS B 1 329 ? 2.645 6.281 7.344 1 85.31 329 LYS B O 1
ATOM 6854 N N . LYS B 1 330 ? 1.032 7.836 7.277 1 89.44 330 LYS B N 1
ATOM 6855 C CA . LYS B 1 330 ? 0.019 6.828 7.57 1 89.44 330 LYS B CA 1
ATOM 6856 C C . LYS B 1 330 ? -0.076 5.801 6.445 1 89.44 330 LYS B C 1
ATOM 6858 O O . LYS B 1 330 ? -0.227 4.605 6.699 1 89.44 330 LYS B O 1
ATOM 6863 N N . LEU B 1 331 ? 0.063 6.289 5.254 1 89.12 331 LEU B N 1
ATOM 6864 C CA . LEU B 1 331 ? -0.01 5.383 4.113 1 89.12 331 LEU B CA 1
ATOM 6865 C C . LEU B 1 331 ? 1.257 4.543 4.004 1 89.12 331 LEU B C 1
ATOM 6867 O O . LEU B 1 331 ? 1.207 3.391 3.568 1 89.12 331 LEU B O 1
ATOM 6871 N N . GLU B 1 332 ? 2.393 5.066 4.336 1 83.56 332 GLU B N 1
ATOM 6872 C CA . GLU B 1 332 ? 3.617 4.277 4.43 1 83.56 332 GLU B CA 1
ATOM 6873 C C . GLU B 1 332 ? 3.467 3.146 5.441 1 83.56 332 GLU B C 1
ATOM 6875 O O . GLU B 1 332 ? 4.012 2.059 5.25 1 83.56 332 GLU B O 1
ATOM 6880 N N . GLY B 1 333 ? 2.791 3.498 6.453 1 84.25 333 GLY B N 1
ATOM 6881 C CA . GLY B 1 333 ? 2.496 2.467 7.434 1 84.25 333 GLY B CA 1
ATOM 6882 C C . GLY B 1 333 ? 1.685 1.317 6.867 1 84.25 333 GLY B C 1
ATOM 6883 O O . GLY B 1 333 ? 1.896 0.16 7.238 1 84.25 333 GLY B O 1
ATOM 6884 N N . VAL B 1 334 ? 0.882 1.669 5.988 1 88.44 334 VAL B N 1
ATOM 6885 C CA . VAL B 1 334 ? 0.084 0.632 5.344 1 88.44 334 VAL B CA 1
ATOM 6886 C C . VAL B 1 334 ? 0.992 -0.284 4.527 1 88.44 334 VAL B C 1
ATOM 6888 O O . VAL B 1 334 ? 0.817 -1.505 4.531 1 88.44 334 VAL B O 1
ATOM 6891 N N . ALA B 1 335 ? 1.909 0.262 3.822 1 83.5 335 ALA B N 1
ATOM 6892 C CA . ALA B 1 335 ? 2.855 -0.524 3.035 1 83.5 335 ALA B CA 1
ATOM 6893 C C . ALA B 1 335 ? 3.652 -1.475 3.926 1 83.5 335 ALA B C 1
ATOM 6895 O O . ALA B 1 335 ? 3.836 -2.645 3.584 1 83.5 335 ALA B O 1
ATOM 6896 N N . GLY B 1 336 ? 4.078 -0.925 5.031 1 83.12 336 GLY B N 1
ATOM 6897 C CA . GLY B 1 336 ? 4.801 -1.765 5.973 1 83.12 336 GLY B CA 1
ATOM 6898 C C . GLY B 1 336 ? 3.959 -2.896 6.531 1 83.12 336 GLY B C 1
ATOM 6899 O O . GLY B 1 336 ? 4.43 -4.031 6.645 1 83.12 336 GLY B O 1
ATOM 6900 N N . GLU B 1 337 ? 2.797 -2.568 6.832 1 87.56 337 GLU B N 1
ATOM 6901 C CA . GLU B 1 337 ? 1.882 -3.582 7.348 1 87.56 337 GLU B CA 1
ATOM 6902 C C . GLU B 1 337 ? 1.56 -4.629 6.281 1 87.56 337 GLU B C 1
ATOM 6904 O O . GLU B 1 337 ? 1.362 -5.801 6.598 1 87.56 337 GLU B O 1
ATOM 6909 N N . THR B 1 338 ? 1.476 -4.172 5.082 1 89.56 338 THR B N 1
ATOM 6910 C CA . THR B 1 338 ? 1.232 -5.09 3.973 1 89.56 338 THR B CA 1
ATOM 6911 C C . THR B 1 338 ? 2.344 -6.133 3.883 1 89.56 338 THR B C 1
ATOM 6913 O O . THR B 1 338 ? 2.072 -7.32 3.703 1 89.56 338 THR B O 1
ATOM 6916 N N . ASP B 1 339 ? 3.541 -5.75 4.055 1 84.31 339 ASP B N 1
ATOM 6917 C CA . ASP B 1 339 ? 4.668 -6.676 4.031 1 84.31 339 ASP B CA 1
ATOM 6918 C C . ASP B 1 339 ? 4.574 -7.688 5.172 1 84.31 339 ASP B C 1
ATOM 6920 O O . ASP B 1 339 ? 4.852 -8.875 4.98 1 84.31 339 ASP B O 1
ATOM 6924 N N . ALA B 1 340 ? 4.234 -7.148 6.281 1 86.31 340 ALA B N 1
ATOM 6925 C CA . ALA B 1 340 ? 4.086 -8.031 7.438 1 86.31 340 ALA B CA 1
ATOM 6926 C C . ALA B 1 340 ? 2.979 -9.055 7.211 1 86.31 340 ALA B C 1
ATOM 6928 O O . ALA B 1 340 ? 3.113 -10.219 7.598 1 86.31 340 ALA B O 1
ATOM 6929 N N . LEU B 1 341 ? 1.946 -8.641 6.605 1 90.88 341 LEU B N 1
ATOM 6930 C CA . LEU B 1 341 ? 0.817 -9.523 6.34 1 90.88 341 LEU B CA 1
ATOM 6931 C C . LEU B 1 341 ? 1.179 -10.562 5.281 1 90.88 341 LEU B C 1
ATOM 6933 O O . LEU B 1 341 ? 0.739 -11.711 5.359 1 90.88 341 LEU B O 1
ATOM 6937 N N . LEU B 1 342 ? 1.934 -10.141 4.281 1 88.75 342 LEU B N 1
ATOM 6938 C CA . LEU B 1 342 ? 2.43 -11.094 3.299 1 88.75 342 LEU B CA 1
ATOM 6939 C C . LEU B 1 342 ? 3.207 -12.219 3.975 1 88.75 342 LEU B C 1
ATOM 6941 O O . LEU B 1 342 ? 2.961 -13.398 3.711 1 88.75 342 LEU B O 1
ATOM 6945 N N . ALA B 1 343 ? 4.035 -11.82 4.871 1 84 343 ALA B N 1
ATOM 6946 C CA . ALA B 1 343 ? 4.832 -12.797 5.605 1 84 343 ALA B CA 1
ATOM 6947 C C . ALA B 1 343 ? 3.945 -13.688 6.473 1 84 343 ALA B C 1
ATOM 6949 O O . ALA B 1 343 ? 4.137 -14.906 6.523 1 84 343 ALA B O 1
ATOM 6950 N N . LYS B 1 344 ? 3.006 -13.094 7.113 1 87.31 344 LYS B N 1
ATOM 6951 C CA . LYS B 1 344 ? 2.086 -13.812 7.988 1 87.31 344 LYS B CA 1
ATOM 6952 C C . LYS B 1 344 ? 1.339 -14.898 7.223 1 87.31 344 LYS B C 1
ATOM 6954 O O . LYS B 1 344 ? 1.134 -16 7.738 1 87.31 344 LYS B O 1
ATOM 6959 N N . HIS B 1 345 ? 1.004 -14.594 5.984 1 90.25 345 HIS B N 1
ATOM 6960 C CA . HIS B 1 345 ? 0.212 -15.539 5.203 1 90.25 345 HIS B CA 1
ATOM 6961 C C . HIS B 1 345 ? 1.105 -16.438 4.352 1 90.25 345 HIS B C 1
ATOM 6963 O O . HIS B 1 345 ? 0.612 -17.203 3.52 1 90.25 345 HIS B O 1
ATOM 6969 N N . GLY B 1 346 ? 2.369 -16.266 4.445 1 82.94 346 GLY B N 1
ATOM 6970 C CA . GLY B 1 346 ? 3.307 -17.188 3.82 1 82.94 346 GLY B CA 1
ATOM 6971 C C . GLY B 1 346 ? 3.666 -16.797 2.398 1 82.94 346 GLY B C 1
ATOM 6972 O O . GLY B 1 346 ? 4.062 -17.641 1.597 1 82.94 346 GLY B O 1
ATOM 6973 N N . PHE B 1 347 ? 3.463 -15.602 2.012 1 86 347 PHE B N 1
ATOM 6974 C CA . PHE B 1 347 ? 3.836 -15.133 0.681 1 86 347 PHE B CA 1
ATOM 6975 C C . PHE B 1 347 ? 5.227 -14.516 0.693 1 86 347 PHE B C 1
ATOM 6977 O O . PHE B 1 347 ? 5.742 -14.148 1.752 1 86 347 PHE B O 1
ATOM 6984 N N . HIS B 1 348 ? 5.738 -14.438 -0.518 1 77.12 348 HIS B N 1
ATOM 6985 C CA . HIS B 1 348 ? 7.051 -13.828 -0.695 1 77.12 348 HIS B CA 1
ATOM 6986 C C . HIS B 1 348 ? 7.008 -12.328 -0.398 1 77.12 348 HIS B C 1
ATOM 6988 O O . HIS B 1 348 ? 6.047 -11.648 -0.76 1 77.12 348 HIS B O 1
ATOM 6994 N N . THR B 1 349 ? 8.086 -11.938 0.335 1 75.5 349 THR B N 1
ATOM 6995 C CA . THR B 1 349 ? 8.172 -10.516 0.644 1 75.5 349 THR B CA 1
ATOM 6996 C C . THR B 1 349 ? 9.375 -9.883 -0.041 1 75.5 349 THR B C 1
ATOM 6998 O O . THR B 1 349 ? 10.312 -10.586 -0.44 1 75.5 349 THR B O 1
ATOM 7001 N N . GLN B 1 350 ? 9.227 -8.609 -0.428 1 64 350 GLN B N 1
ATOM 7002 C CA . GLN B 1 350 ? 10.336 -7.879 -1.03 1 64 350 GLN B CA 1
ATOM 7003 C C . GLN B 1 350 ? 11.469 -7.664 -0.024 1 64 350 GLN B C 1
ATOM 7005 O O . GLN B 1 350 ? 11.219 -7.25 1.11 1 64 350 GLN B O 1
ATOM 7010 N N . GLY B 1 351 ? 12.531 -8.414 -0.244 1 60.31 351 GLY B N 1
ATOM 7011 C CA . GLY B 1 351 ? 13.656 -8.148 0.641 1 60.31 351 GLY B CA 1
ATOM 7012 C C . GLY B 1 351 ? 14.477 -6.941 0.218 1 60.31 351 GLY B C 1
ATOM 7013 O O . GLY B 1 351 ? 14.336 -6.453 -0.904 1 60.31 351 GLY B O 1
ATOM 7014 N N . GLY B 1 352 ? 15.039 -6.113 1.179 1 56.47 352 GLY B N 1
ATOM 7015 C CA . GLY B 1 352 ? 15.867 -4.922 1.09 1 56.47 352 GLY B CA 1
ATOM 7016 C C . GLY B 1 352 ? 17.156 -5.148 0.312 1 56.47 352 GLY B C 1
ATOM 7017 O O . GLY B 1 352 ? 18 -4.254 0.224 1 56.47 352 GLY B O 1
ATOM 7018 N N . SER B 1 353 ? 17.422 -6.406 -0.221 1 58.5 353 SER B N 1
ATOM 7019 C CA . SER B 1 353 ? 18.781 -6.551 -0.722 1 58.5 353 SER B CA 1
ATOM 7020 C C . SER B 1 353 ? 18.891 -6.098 -2.176 1 58.5 353 SER B C 1
ATOM 7022 O O . SER B 1 353 ? 18.031 -6.43 -2.996 1 58.5 353 SER B O 1
ATOM 7024 N N . GLN B 1 354 ? 19.75 -5.148 -2.436 1 69.38 354 GLN B N 1
ATOM 7025 C CA . GLN B 1 354 ? 19.969 -4.602 -3.77 1 69.38 354 GLN B CA 1
ATOM 7026 C C . GLN B 1 354 ? 21.062 -5.375 -4.504 1 69.38 354 GLN B C 1
ATOM 7028 O O . GLN B 1 354 ? 22.094 -5.719 -3.92 1 69.38 354 GLN B O 1
ATOM 7033 N N . LEU B 1 355 ? 20.656 -6 -5.582 1 81.44 355 LEU B N 1
ATOM 7034 C CA . LEU B 1 355 ? 21.609 -6.633 -6.48 1 81.44 355 LEU B CA 1
ATOM 7035 C C . LEU B 1 355 ? 22.328 -5.59 -7.332 1 81.44 355 LEU B C 1
ATOM 7037 O O . LEU B 1 355 ? 21.719 -4.629 -7.797 1 81.44 355 LEU B O 1
ATOM 7041 N N . THR B 1 356 ? 23.656 -5.781 -7.383 1 88.38 356 THR B N 1
ATOM 7042 C CA . THR B 1 356 ? 24.438 -4.922 -8.258 1 88.38 356 THR B CA 1
ATOM 7043 C C . THR B 1 356 ? 25.359 -5.75 -9.148 1 88.38 356 THR B C 1
ATOM 7045 O O . THR B 1 356 ? 25.75 -6.859 -8.781 1 88.38 356 THR B O 1
ATOM 7048 N N . PHE B 1 357 ? 25.672 -5.199 -10.25 1 92.88 357 PHE B N 1
ATOM 7049 C CA . PHE B 1 357 ? 26.625 -5.867 -11.141 1 92.88 357 PHE B CA 1
ATOM 7050 C C . PHE B 1 357 ? 28.047 -5.738 -10.609 1 92.88 357 PHE B C 1
ATOM 7052 O O . PHE B 1 357 ? 28.391 -4.734 -9.992 1 92.88 357 PHE B O 1
ATOM 7059 N N . ASP B 1 358 ? 28.797 -6.719 -10.883 1 94 358 ASP B N 1
ATOM 7060 C CA . ASP B 1 358 ? 30.219 -6.727 -10.5 1 94 358 ASP B CA 1
ATOM 7061 C C . ASP B 1 358 ? 31.094 -6.254 -11.656 1 94 358 ASP B C 1
ATOM 7063 O O . ASP B 1 358 ? 31.391 -7.023 -12.57 1 94 358 ASP B O 1
ATOM 7067 N N . LEU B 1 359 ? 31.672 -5.137 -11.492 1 93.12 359 LEU B N 1
ATOM 7068 C CA . LEU B 1 359 ? 32.469 -4.516 -12.539 1 93.12 359 LEU B CA 1
ATOM 7069 C C . LEU B 1 359 ? 33.719 -5.348 -12.852 1 93.12 359 LEU B C 1
ATOM 7071 O O . LEU B 1 359 ? 34.188 -5.34 -13.984 1 93.12 359 LEU B O 1
ATOM 7075 N N . ASN B 1 360 ? 34.156 -6.031 -11.914 1 94.31 360 ASN B N 1
ATOM 7076 C CA . ASN B 1 360 ? 35.375 -6.812 -12.094 1 94.31 360 ASN B CA 1
ATOM 7077 C C . ASN B 1 360 ? 35.156 -7.984 -13.047 1 94.31 360 ASN B C 1
ATOM 7079 O O . ASN B 1 360 ? 36.125 -8.523 -13.602 1 94.31 360 ASN B O 1
ATOM 7083 N N . THR B 1 361 ? 33.938 -8.359 -13.203 1 95.44 361 THR B N 1
ATOM 7084 C CA . THR B 1 361 ? 33.656 -9.508 -14.055 1 95.44 361 THR B CA 1
ATOM 7085 C C . THR B 1 361 ? 33.188 -9.055 -15.43 1 95.44 361 THR B C 1
ATOM 7087 O O . THR B 1 361 ? 33.031 -9.867 -16.344 1 95.44 361 THR B O 1
ATOM 7090 N N . ALA B 1 362 ? 32.969 -7.816 -15.633 1 95.81 362 ALA B N 1
ATOM 7091 C CA . ALA B 1 362 ? 32.281 -7.273 -16.797 1 95.81 362 ALA B CA 1
ATOM 7092 C C . ALA B 1 362 ? 33.188 -7.316 -18.031 1 95.81 362 ALA B C 1
ATOM 7094 O O . ALA B 1 362 ? 34.344 -6.965 -17.969 1 95.81 362 ALA B O 1
ATOM 7095 N N . ASN B 1 363 ? 32.594 -7.781 -19.031 1 94.75 363 ASN B N 1
ATOM 7096 C CA . ASN B 1 363 ? 33.25 -7.625 -20.328 1 94.75 363 ASN B CA 1
ATOM 7097 C C . ASN B 1 363 ? 33.406 -6.152 -20.688 1 94.75 363 ASN B C 1
ATOM 7099 O O . ASN B 1 363 ? 32.625 -5.305 -20.281 1 94.75 363 ASN B O 1
ATOM 7103 N N . ARG B 1 364 ? 34.344 -5.848 -21.547 1 94.75 364 ARG B N 1
ATOM 7104 C CA . ARG B 1 364 ? 34.781 -4.477 -21.797 1 94.75 364 ARG B CA 1
ATOM 7105 C C . ARG B 1 364 ? 33.781 -3.738 -22.688 1 94.75 364 ARG B C 1
ATOM 7107 O O . ARG B 1 364 ? 33.844 -2.51 -22.797 1 94.75 364 ARG B O 1
ATOM 7114 N N . HIS B 1 365 ? 32.875 -4.441 -23.266 1 94.06 365 HIS B N 1
ATOM 7115 C CA . HIS B 1 365 ? 31.875 -3.793 -24.094 1 94.06 365 HIS B CA 1
ATOM 7116 C C . HIS B 1 365 ? 30.703 -3.305 -23.266 1 94.06 365 HIS B C 1
ATOM 7118 O O . HIS B 1 365 ? 29.766 -2.691 -23.812 1 94.06 365 HIS B O 1
ATOM 7124 N N . LEU B 1 366 ? 30.719 -3.529 -22.016 1 94.88 366 LEU B N 1
ATOM 7125 C CA . LEU B 1 366 ? 29.578 -3.211 -21.156 1 94.88 366 LEU B CA 1
ATOM 7126 C C . LEU B 1 366 ? 29.844 -1.933 -20.375 1 94.88 366 LEU B C 1
ATOM 7128 O O . LEU B 1 366 ? 30.938 -1.721 -19.859 1 94.88 366 LEU B O 1
ATOM 7132 N N . VAL B 1 367 ? 28.75 -1.089 -20.359 1 95 367 VAL B N 1
ATOM 7133 C CA . VAL B 1 367 ? 28.781 0.149 -19.594 1 95 367 VAL B CA 1
ATOM 7134 C C . VAL B 1 367 ? 27.688 0.12 -18.531 1 95 367 VAL B C 1
ATOM 7136 O O . VAL B 1 367 ? 26.594 -0.415 -18.766 1 95 367 VAL B O 1
ATOM 7139 N N . PHE B 1 368 ? 28 0.74 -17.391 1 93.06 368 PHE B N 1
ATOM 7140 C CA . PHE B 1 368 ? 27.094 0.604 -16.266 1 93.06 368 PHE B CA 1
ATOM 7141 C C . PHE B 1 368 ? 26.609 1.97 -15.789 1 93.06 368 PHE B C 1
ATOM 7143 O O . PHE B 1 368 ? 27.297 2.977 -15.977 1 93.06 368 PHE B O 1
ATOM 7150 N N . SER B 1 369 ? 25.422 1.901 -15.273 1 89.06 369 SER B N 1
ATOM 7151 C CA . SER B 1 369 ? 24.922 3.08 -14.57 1 89.06 369 SER B CA 1
ATOM 7152 C C . SER B 1 369 ? 25.688 3.314 -13.273 1 89.06 369 SER B C 1
ATOM 7154 O O . SER B 1 369 ? 26.422 2.436 -12.805 1 89.06 369 SER B O 1
ATOM 7156 N N . ASN B 1 370 ? 25.5 4.414 -12.656 1 80.38 370 ASN B N 1
ATOM 7157 C CA . ASN B 1 370 ? 26.219 4.781 -11.438 1 80.38 370 ASN B CA 1
ATOM 7158 C C . ASN B 1 370 ? 25.875 3.85 -10.281 1 80.38 370 ASN B C 1
ATOM 7160 O O . ASN B 1 370 ? 26.734 3.541 -9.453 1 80.38 370 ASN B O 1
ATOM 7164 N N . ASP B 1 371 ? 24.672 3.359 -10.281 1 76.62 371 ASP B N 1
ATOM 7165 C CA . ASP B 1 371 ? 24.25 2.512 -9.172 1 76.62 371 ASP B CA 1
ATOM 7166 C C . ASP B 1 371 ? 24.531 1.04 -9.461 1 76.62 371 ASP B C 1
ATOM 7168 O O . ASP B 1 371 ? 24.203 0.167 -8.656 1 76.62 371 ASP B O 1
ATOM 7172 N N . LEU B 1 372 ? 25.047 0.703 -10.633 1 88.75 372 LEU B N 1
ATOM 7173 C CA . LEU B 1 372 ? 25.453 -0.629 -11.062 1 88.75 372 LEU B CA 1
ATOM 7174 C C . LEU B 1 372 ? 24.25 -1.558 -11.188 1 88.75 372 LEU B C 1
ATOM 7176 O O . LEU B 1 372 ? 24.375 -2.764 -10.961 1 88.75 372 LEU B O 1
ATOM 7180 N N . LYS B 1 373 ? 23.125 -0.958 -11.508 1 88.62 373 LYS B N 1
ATOM 7181 C CA . LYS B 1 373 ? 21.906 -1.76 -11.633 1 88.62 373 LYS B CA 1
ATOM 7182 C C . LYS B 1 373 ? 21.484 -1.894 -13.102 1 88.62 373 LYS B C 1
ATOM 7184 O O . LYS B 1 373 ? 20.672 -2.742 -13.438 1 88.62 373 LYS B O 1
ATOM 7189 N N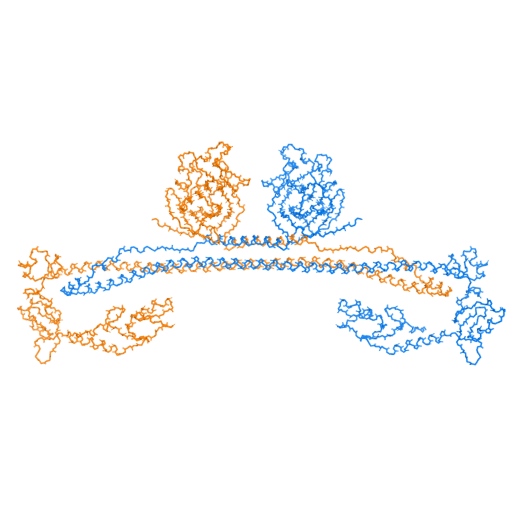 . THR B 1 374 ? 22.078 -1.059 -13.867 1 91.56 374 THR B N 1
ATOM 7190 C CA . THR B 1 374 ? 21.766 -1.081 -15.297 1 91.56 374 THR B CA 1
ATOM 7191 C C . THR B 1 374 ? 23.047 -1.255 -16.125 1 91.56 374 THR B C 1
ATOM 7193 O O . THR B 1 374 ? 24.062 -0.623 -15.836 1 91.56 374 THR B O 1
ATOM 7196 N N . VAL B 1 375 ? 23.016 -2.117 -17.078 1 94 375 VAL B N 1
ATOM 7197 C CA . VAL B 1 375 ? 24.156 -2.369 -17.953 1 94 375 VAL B CA 1
ATOM 7198 C C . VAL B 1 375 ? 23.75 -2.174 -19.422 1 94 375 VAL B C 1
ATOM 7200 O O . VAL B 1 375 ? 22.625 -2.531 -19.812 1 94 375 VAL B O 1
ATOM 7203 N N . SER B 1 376 ? 24.562 -1.521 -20.125 1 93.25 376 SER B N 1
ATOM 7204 C CA . SER B 1 376 ? 24.328 -1.3 -21.547 1 93.25 376 SER B CA 1
ATOM 7205 C C . SER B 1 376 ? 25.516 -1.765 -22.391 1 93.25 376 SER B C 1
ATOM 7207 O O . SER B 1 376 ? 26.625 -1.861 -21.875 1 93.25 376 SER B O 1
ATOM 7209 N N . TRP B 1 377 ? 25.234 -2.1 -23.609 1 92.69 377 TRP B N 1
ATOM 7210 C CA . TRP B 1 377 ? 26.281 -2.549 -24.531 1 92.69 377 TRP B CA 1
ATOM 7211 C C . TRP B 1 377 ? 26.766 -1.402 -25.406 1 92.69 377 TRP B C 1
ATOM 7213 O O . TRP B 1 377 ? 25.953 -0.599 -25.891 1 92.69 377 TRP B O 1
ATOM 7223 N N . LYS B 1 378 ? 28.031 -1.328 -25.484 1 90 378 LYS B N 1
ATOM 7224 C CA . LYS B 1 378 ? 28.672 -0.355 -26.375 1 90 378 LYS B CA 1
ATOM 7225 C C . LYS B 1 378 ? 29.688 -1.027 -27.281 1 90 378 LYS B C 1
ATOM 7227 O O . LYS B 1 378 ? 30.344 -1.995 -26.891 1 90 378 LYS B O 1
ATOM 7232 N N . GLY B 1 379 ? 29.844 -0.589 -28.484 1 87.88 379 GLY B N 1
ATOM 7233 C CA . GLY B 1 379 ? 30.781 -1.141 -29.438 1 87.88 379 GLY B CA 1
ATOM 7234 C C . GLY B 1 379 ? 32.219 -0.91 -29.047 1 87.88 379 GLY B C 1
ATOM 7235 O O . GLY B 1 379 ? 33.094 -1.771 -29.281 1 87.88 379 GLY B O 1
ATOM 7236 N N . GLU B 1 380 ? 32.5 0.241 -28.359 1 90.69 380 GLU B N 1
ATOM 7237 C CA . GLU B 1 380 ? 33.844 0.591 -27.938 1 90.69 380 GLU B CA 1
ATOM 7238 C C . GLU B 1 380 ? 34.219 -0.115 -26.625 1 90.69 380 GLU B C 1
ATOM 7240 O O . GLU B 1 380 ? 33.375 -0.291 -25.75 1 90.69 380 GLU B O 1
ATOM 7245 N N . LEU B 1 381 ? 35.469 -0.432 -26.531 1 91.81 381 LEU B N 1
ATOM 7246 C CA . LEU B 1 381 ? 35.938 -1.112 -25.328 1 91.81 381 LEU B CA 1
ATOM 7247 C C . LEU B 1 381 ? 36.188 -0.121 -24.188 1 91.81 381 LEU B C 1
ATOM 7249 O O . LEU B 1 381 ? 36.75 0.945 -24.406 1 91.81 381 LEU B O 1
ATOM 7253 N N . GLU B 1 382 ? 35.594 -0.459 -23.125 1 91.69 382 GLU B N 1
ATOM 7254 C CA . GLU B 1 382 ? 35.812 0.344 -21.938 1 91.69 382 GLU B CA 1
ATOM 7255 C C . GLU B 1 382 ? 37.156 0.013 -21.281 1 91.69 382 GLU B C 1
ATOM 7257 O O . GLU B 1 382 ? 37.562 -1.15 -21.25 1 91.69 382 GLU B O 1
ATOM 7262 N N . PRO B 1 383 ? 37.844 1.005 -20.812 1 90.5 383 PRO B N 1
ATOM 7263 C CA . PRO B 1 383 ? 39.156 0.782 -20.203 1 90.5 383 PRO B CA 1
ATOM 7264 C C . PRO B 1 383 ? 39.062 0.272 -18.766 1 90.5 383 PRO B C 1
ATOM 7266 O O . PRO B 1 383 ? 39.594 0.907 -17.844 1 90.5 383 PRO B O 1
ATOM 7269 N N . TYR B 1 384 ? 38.562 -0.874 -18.625 1 92.06 384 TYR B N 1
ATOM 7270 C CA . TYR B 1 384 ? 38.5 -1.472 -17.281 1 92.06 384 TYR B CA 1
ATOM 7271 C C . TYR B 1 384 ? 39.844 -2.086 -16.922 1 92.06 384 TYR B C 1
ATOM 7273 O O . TYR B 1 384 ? 40.594 -2.584 -17.781 1 92.06 384 TYR B O 1
ATOM 7281 N N . PRO B 1 385 ? 40.219 -2.02 -15.625 1 91.62 385 PRO B N 1
ATOM 7282 C CA . PRO B 1 385 ? 41.469 -2.678 -15.227 1 91.62 385 PRO B CA 1
ATOM 7283 C C . PRO B 1 385 ? 41.469 -4.172 -15.547 1 91.62 385 PRO B C 1
ATOM 7285 O O . PRO B 1 385 ? 40.406 -4.801 -15.594 1 91.62 385 PRO B O 1
ATOM 7288 N N . ASN B 1 386 ? 42.656 -4.633 -15.734 1 88.69 386 ASN B N 1
ATOM 7289 C CA . ASN B 1 386 ? 42.75 -6.07 -15.969 1 88.69 386 ASN B CA 1
ATOM 7290 C C . ASN B 1 386 ? 42.406 -6.867 -14.719 1 88.69 386 ASN B C 1
ATOM 7292 O O . ASN B 1 386 ? 42.75 -6.465 -13.602 1 88.69 386 ASN B O 1
ATOM 7296 N N . SER B 1 387 ? 41.562 -7.793 -14.836 1 90.75 387 SER B N 1
ATOM 7297 C CA . SER B 1 387 ? 41.156 -8.688 -13.758 1 90.75 387 SER B CA 1
ATOM 7298 C C . SER B 1 387 ? 41.031 -10.125 -14.25 1 90.75 387 SER B C 1
ATOM 7300 O O . SER B 1 387 ? 40.531 -10.367 -15.359 1 90.75 387 SER B O 1
ATOM 7302 N N . PRO B 1 388 ? 41.562 -11.023 -13.492 1 90.62 388 PRO B N 1
ATOM 7303 C CA . PRO B 1 388 ? 41.375 -12.43 -13.883 1 90.62 388 PRO B CA 1
ATOM 7304 C C . PRO B 1 388 ? 39.906 -12.859 -13.906 1 90.62 388 PRO B C 1
ATOM 7306 O O . PRO B 1 388 ? 39.562 -13.859 -14.539 1 90.62 388 PRO B O 1
ATOM 7309 N N . GLU B 1 389 ? 39.094 -12.117 -13.328 1 94.06 389 GLU B N 1
ATOM 7310 C CA . GLU B 1 389 ? 37.688 -12.484 -13.227 1 94.06 389 GLU B CA 1
ATOM 7311 C C . GLU B 1 389 ? 36.875 -11.914 -14.383 1 94.06 389 GLU B C 1
ATOM 7313 O O . GLU B 1 389 ? 35.688 -12.25 -14.555 1 94.06 389 GLU B O 1
ATOM 7318 N N . ARG B 1 390 ? 37.438 -11.094 -15.211 1 95.19 390 ARG B N 1
ATOM 7319 C CA . ARG B 1 390 ? 36.719 -10.414 -16.281 1 95.19 390 ARG B CA 1
ATOM 7320 C C . ARG B 1 390 ? 36.469 -11.359 -17.453 1 95.19 390 ARG B C 1
ATOM 7322 O O . ARG B 1 390 ? 37.375 -12.109 -17.859 1 95.19 390 ARG B O 1
ATOM 7329 N N . PHE B 1 391 ? 35.281 -11.328 -17.922 1 94.81 391 PHE B N 1
ATOM 7330 C CA . PHE B 1 391 ? 35 -12.086 -19.141 1 94.81 391 PHE B CA 1
ATOM 7331 C C . PHE B 1 391 ? 35.625 -11.438 -20.359 1 94.81 391 PHE B C 1
ATOM 7333 O O . PHE B 1 391 ? 35.562 -10.211 -20.516 1 94.81 391 PHE B O 1
ATOM 7340 N N . GLU B 1 392 ? 36.094 -12.195 -21.266 1 91.5 392 GLU B N 1
ATOM 7341 C CA . GLU B 1 392 ? 36.844 -11.617 -22.375 1 91.5 392 GLU B CA 1
ATOM 7342 C C . GLU B 1 392 ? 36.094 -11.766 -23.688 1 91.5 392 GLU B C 1
ATOM 7344 O O . GLU B 1 392 ? 36.219 -10.93 -24.578 1 91.5 392 GLU B O 1
ATOM 7349 N N . HIS B 1 393 ? 35.375 -12.789 -23.875 1 88.31 393 HIS B N 1
ATOM 7350 C CA . HIS B 1 393 ? 34.812 -13.078 -25.203 1 88.31 393 HIS B CA 1
ATOM 7351 C C . HIS B 1 393 ? 33.406 -12.539 -25.344 1 88.31 393 HIS B C 1
ATOM 7353 O O . HIS B 1 393 ? 33.156 -11.633 -26.141 1 88.31 393 HIS B O 1
ATOM 7359 N N . TYR B 1 394 ? 32.469 -12.969 -24.578 1 89.38 394 TYR B N 1
ATOM 7360 C CA . TYR B 1 394 ? 31.094 -12.516 -24.688 1 89.38 394 TYR B CA 1
ATOM 7361 C C . TYR B 1 394 ? 30.812 -11.375 -23.719 1 89.38 394 TYR B C 1
ATOM 7363 O O . TYR B 1 394 ? 31.453 -11.273 -22.672 1 89.38 394 TYR B O 1
ATOM 7371 N N . SER B 1 395 ? 29.891 -10.508 -24.125 1 92.75 395 SER B N 1
ATOM 7372 C CA . SER B 1 395 ? 29.531 -9.352 -23.312 1 92.75 395 SER B CA 1
ATOM 7373 C C . SER B 1 395 ? 28.688 -9.766 -22.109 1 92.75 395 SER B C 1
ATOM 7375 O O . SER B 1 395 ? 27.484 -9.453 -22.062 1 92.75 395 SER B O 1
ATOM 7377 N N . GLN B 1 396 ? 29.344 -10.445 -21.188 1 94.75 396 GLN B N 1
ATOM 7378 C CA . GLN B 1 396 ? 28.672 -10.961 -20 1 94.75 396 GLN B CA 1
ATOM 7379 C C . GLN B 1 396 ? 29.203 -10.312 -18.719 1 94.75 396 GLN B C 1
ATOM 7381 O O . GLN B 1 396 ? 30.266 -9.703 -18.734 1 94.75 396 GLN B O 1
ATOM 7386 N N . VAL B 1 397 ? 28.359 -10.344 -17.734 1 96 397 VAL B N 1
ATOM 7387 C CA . VAL B 1 397 ? 28.719 -9.805 -16.422 1 96 397 VAL B CA 1
ATOM 7388 C C . VAL B 1 397 ? 27.984 -10.578 -15.328 1 96 397 VAL B C 1
ATOM 7390 O O . VAL B 1 397 ? 26.875 -11.094 -15.555 1 96 397 VAL B O 1
ATOM 7393 N N . LEU B 1 398 ? 28.609 -10.758 -14.195 1 96.12 398 LEU B N 1
ATOM 7394 C CA . LEU B 1 398 ? 27.984 -11.375 -13.031 1 96.12 398 LEU B CA 1
ATOM 7395 C C . LEU B 1 398 ? 27.594 -10.32 -12 1 96.12 398 LEU B C 1
ATOM 7397 O O . LEU B 1 398 ? 28.094 -9.195 -12.031 1 96.12 398 LEU B O 1
ATOM 7401 N N . CYS B 1 399 ? 26.703 -10.703 -11.203 1 92.88 399 CYS B N 1
ATOM 7402 C CA . CYS B 1 399 ? 26.375 -9.852 -10.062 1 92.88 399 CYS B CA 1
ATOM 7403 C C . CYS B 1 399 ? 27.375 -10.055 -8.93 1 92.88 399 CYS B C 1
ATOM 7405 O O . CYS B 1 399 ? 28.062 -11.078 -8.867 1 92.88 399 CYS B O 1
ATOM 7407 N N . SER B 1 400 ? 27.422 -9.039 -8.07 1 91.06 400 SER B N 1
ATOM 7408 C CA . SER B 1 400 ? 28.391 -9.055 -6.973 1 91.06 400 SER B CA 1
ATOM 7409 C C . SER B 1 400 ? 27.922 -9.977 -5.844 1 91.06 400 SER B C 1
ATOM 7411 O O . SER B 1 400 ? 28.75 -10.555 -5.133 1 91.06 400 SER B O 1
ATOM 7413 N N . GLN B 1 401 ? 26.688 -10.078 -5.68 1 87.94 401 GLN B N 1
ATOM 7414 C CA . GLN B 1 401 ? 26.141 -10.844 -4.566 1 87.94 401 GLN B CA 1
ATOM 7415 C C . GLN B 1 401 ? 26.047 -12.328 -4.918 1 87.94 401 GLN B C 1
ATOM 7417 O O . GLN B 1 401 ? 25.547 -12.688 -5.98 1 87.94 401 GLN B O 1
ATOM 7422 N N . GLY B 1 402 ? 26.531 -13.156 -4.074 1 90.81 402 GLY B N 1
ATOM 7423 C CA . GLY B 1 402 ? 26.422 -14.602 -4.207 1 90.81 402 GLY B CA 1
ATOM 7424 C C . GLY B 1 402 ? 25.406 -15.203 -3.252 1 90.81 402 GLY B C 1
ATOM 7425 O O . GLY B 1 402 ? 25.172 -14.664 -2.17 1 90.81 402 GLY B O 1
ATOM 7426 N N . PHE B 1 403 ? 24.859 -16.344 -3.717 1 89 403 PHE B N 1
ATOM 7427 C CA . PHE B 1 403 ? 23.844 -17 -2.906 1 89 403 PHE B CA 1
ATOM 7428 C C . PHE B 1 403 ? 24.234 -18.453 -2.615 1 89 403 PHE B C 1
ATOM 7430 O O . PHE B 1 403 ? 24.516 -19.219 -3.537 1 89 403 PHE B O 1
ATOM 7437 N N . SER B 1 404 ? 24.219 -18.75 -1.324 1 91.75 404 SER B N 1
ATOM 7438 C CA . SER B 1 404 ? 24.656 -20.078 -0.94 1 91.75 404 SER B CA 1
ATOM 7439 C C . SER B 1 404 ? 23.594 -20.781 -0.087 1 91.75 404 SER B C 1
ATOM 7441 O O . SER B 1 404 ? 23.844 -21.875 0.444 1 91.75 404 SER B O 1
ATOM 7443 N N . SER B 1 405 ? 22.547 -20.125 0.096 1 87.56 405 SER B N 1
ATOM 7444 C CA . SER B 1 405 ? 21.438 -20.688 0.851 1 87.56 405 SER B CA 1
ATOM 7445 C C . SER B 1 405 ? 20.172 -19.859 0.67 1 87.56 405 SER B C 1
ATOM 7447 O O . SER B 1 405 ? 20.219 -18.75 0.148 1 87.56 405 SER B O 1
ATOM 7449 N N . GLY B 1 406 ? 19.031 -20.531 0.912 1 82.5 406 GLY B N 1
ATOM 7450 C CA . GLY B 1 406 ? 17.797 -19.781 0.959 1 82.5 406 GLY B CA 1
ATOM 7451 C C . GLY B 1 406 ? 17.078 -19.734 -0.377 1 82.5 406 GLY B C 1
ATOM 7452 O O . GLY B 1 406 ? 17.438 -20.453 -1.31 1 82.5 406 GLY B O 1
ATOM 7453 N N . CYS B 1 407 ? 15.938 -18.984 -0.404 1 83.69 407 CYS B N 1
ATOM 7454 C CA . CYS B 1 407 ? 15.109 -18.797 -1.588 1 83.69 407 CYS B CA 1
ATOM 7455 C C . CYS B 1 407 ? 15.086 -17.328 -2.012 1 83.69 407 CYS B C 1
ATOM 7457 O O . CYS B 1 407 ? 14.906 -16.438 -1.175 1 83.69 407 CYS B O 1
ATOM 7459 N N . TYR B 1 408 ? 15.328 -17.203 -3.322 1 83.44 408 TYR B N 1
ATOM 7460 C CA . TYR B 1 408 ? 15.406 -15.836 -3.832 1 83.44 408 TYR B CA 1
ATOM 7461 C C . TYR B 1 408 ? 14.641 -15.695 -5.141 1 83.44 408 TYR B C 1
ATOM 7463 O O . TYR B 1 408 ? 14.469 -16.672 -5.875 1 83.44 408 TYR B O 1
ATOM 7471 N N . TYR B 1 409 ? 14.125 -14.508 -5.32 1 86.44 409 TYR B N 1
ATOM 7472 C CA . TYR B 1 409 ? 13.516 -14.172 -6.602 1 86.44 409 TYR B CA 1
ATOM 7473 C C . TYR B 1 409 ? 14.141 -12.914 -7.191 1 86.44 409 TYR B C 1
ATOM 7475 O O . TYR B 1 409 ? 14.281 -11.898 -6.504 1 86.44 409 TYR B O 1
ATOM 7483 N N . PHE B 1 410 ? 14.523 -13.07 -8.555 1 86.81 410 PHE B N 1
ATOM 7484 C CA . PHE B 1 410 ? 15.164 -11.977 -9.273 1 86.81 410 PHE B CA 1
ATOM 7485 C C . PHE B 1 410 ? 14.398 -11.648 -10.547 1 86.81 410 PHE B C 1
ATOM 7487 O O . PHE B 1 410 ? 13.75 -12.523 -11.133 1 86.81 410 PHE B O 1
ATOM 7494 N N . GLU B 1 411 ? 14.484 -10.32 -10.875 1 88.5 411 GLU B N 1
ATOM 7495 C CA . GLU B 1 411 ? 13.969 -9.945 -12.188 1 88.5 411 GLU B CA 1
ATOM 7496 C C . GLU B 1 411 ? 15.016 -9.172 -12.992 1 88.5 411 GLU B C 1
ATOM 7498 O O . GLU B 1 411 ? 15.734 -8.336 -12.438 1 88.5 411 GLU B O 1
ATOM 7503 N N . VAL B 1 412 ? 15.156 -9.508 -14.195 1 91.44 412 VAL B N 1
ATOM 7504 C CA . VAL B 1 412 ? 16.031 -8.812 -15.133 1 91.44 412 VAL B CA 1
ATOM 7505 C C . VAL B 1 412 ? 15.219 -8.281 -16.312 1 91.44 412 VAL B C 1
ATOM 7507 O O . VAL B 1 412 ? 14.531 -9.055 -16.984 1 91.44 412 VAL B O 1
ATOM 7510 N N . GLU B 1 413 ? 15.328 -7.051 -16.484 1 91.44 413 GLU B N 1
ATOM 7511 C CA . GLU B 1 413 ? 14.562 -6.426 -17.562 1 91.44 413 GLU B CA 1
ATOM 7512 C C . GLU B 1 413 ? 15.461 -6.121 -18.766 1 91.44 413 GLU B C 1
ATOM 7514 O O . GLU B 1 413 ? 16.531 -5.523 -18.609 1 91.44 413 GLU B O 1
ATOM 7519 N N . ILE B 1 414 ? 15.07 -6.621 -19.875 1 91.44 414 ILE B N 1
ATOM 7520 C CA . ILE B 1 414 ? 15.711 -6.336 -21.156 1 91.44 414 ILE B CA 1
ATOM 7521 C C . ILE B 1 414 ? 14.672 -5.781 -22.141 1 91.44 414 ILE B C 1
ATOM 7523 O O . ILE B 1 414 ? 14.164 -6.512 -22.984 1 91.44 414 ILE B O 1
ATOM 7527 N N . PRO B 1 415 ? 14.422 -4.551 -22.156 1 83.56 415 PRO B N 1
ATOM 7528 C CA . PRO B 1 415 ? 13.25 -3.961 -22.812 1 83.56 415 PRO B CA 1
ATOM 7529 C C . PRO B 1 415 ? 13.328 -4.012 -24.328 1 83.56 415 PRO B C 1
ATOM 7531 O O . PRO B 1 415 ? 12.305 -4.152 -25 1 83.56 415 PRO B O 1
ATOM 7534 N N . ARG B 1 416 ? 14.461 -3.854 -24.891 1 81.94 416 ARG B N 1
ATOM 7535 C CA . ARG B 1 416 ? 14.57 -3.777 -26.344 1 81.94 416 ARG B CA 1
ATOM 7536 C C . ARG B 1 416 ? 14.953 -5.129 -26.938 1 81.94 416 ARG B C 1
ATOM 7538 O O . ARG B 1 416 ? 15.82 -5.824 -26.406 1 81.94 416 ARG B O 1
ATOM 7545 N N . GLU B 1 417 ? 14.109 -5.438 -27.922 1 79.56 417 GLU B N 1
ATOM 7546 C CA . GLU B 1 417 ? 14.43 -6.688 -28.609 1 79.56 417 GLU B CA 1
ATOM 7547 C C . GLU B 1 417 ? 15.695 -6.543 -29.453 1 79.56 417 GLU B C 1
ATOM 7549 O O . GLU B 1 417 ? 15.805 -5.637 -30.281 1 79.56 417 GLU B O 1
ATOM 7554 N N . HIS B 1 418 ? 16.625 -7.312 -28.984 1 78.38 418 HIS B N 1
ATOM 7555 C CA . HIS B 1 418 ? 17.859 -7.352 -29.766 1 78.38 418 HIS B CA 1
ATOM 7556 C C . HIS B 1 418 ? 18.172 -8.773 -30.234 1 78.38 418 HIS B C 1
ATOM 7558 O O . HIS B 1 418 ? 17.328 -9.672 -30.109 1 78.38 418 HIS B O 1
ATOM 7564 N N . THR B 1 419 ? 19.344 -8.922 -30.719 1 77.62 419 THR B N 1
ATOM 7565 C CA . THR B 1 419 ? 19.688 -10.172 -31.375 1 77.62 419 THR B CA 1
ATOM 7566 C C . THR B 1 419 ? 19.875 -11.289 -30.359 1 77.62 419 THR B C 1
ATOM 7568 O O . THR B 1 419 ? 19.484 -12.438 -30.625 1 77.62 419 THR B O 1
ATOM 7571 N N . MET B 1 420 ? 20.516 -10.93 -29.312 1 88.06 420 MET B N 1
ATOM 7572 C CA . MET B 1 420 ? 20.688 -12.031 -28.375 1 88.06 420 MET B CA 1
ATOM 7573 C C . MET B 1 420 ? 20.828 -11.523 -26.953 1 88.06 420 MET B C 1
ATOM 7575 O O . MET B 1 420 ? 21.312 -10.406 -26.734 1 88.06 420 MET B O 1
ATOM 7579 N N . TYR B 1 421 ? 20.281 -12.227 -26.047 1 93.19 421 TYR B N 1
ATOM 7580 C CA . TYR B 1 421 ? 20.625 -12.016 -24.641 1 93.19 421 TYR B CA 1
ATOM 7581 C C . TYR B 1 421 ? 20.609 -13.336 -23.875 1 93.19 421 TYR B C 1
ATOM 7583 O O . TYR B 1 421 ? 20.094 -14.336 -24.359 1 93.19 421 TYR B O 1
ATOM 7591 N N . LEU B 1 422 ? 21.344 -13.305 -22.766 1 94.44 422 LEU B N 1
ATOM 7592 C CA . LEU B 1 422 ? 21.406 -14.469 -21.891 1 94.44 422 LEU B CA 1
ATOM 7593 C C . LEU B 1 422 ? 21.266 -14.062 -20.422 1 94.44 422 LEU B C 1
ATOM 7595 O O . LEU B 1 422 ? 21.875 -13.094 -19.984 1 94.44 422 LEU B O 1
ATOM 7599 N N . VAL B 1 423 ? 20.344 -14.711 -19.766 1 95.69 423 VAL B N 1
ATOM 7600 C CA . VAL B 1 423 ? 20.156 -14.508 -18.328 1 95.69 423 VAL B CA 1
ATOM 7601 C C . VAL B 1 423 ? 20.234 -15.852 -17.609 1 95.69 423 VAL B C 1
ATOM 7603 O O . VAL B 1 423 ? 19.562 -16.812 -18 1 95.69 423 VAL B O 1
ATOM 7606 N N . GLY B 1 424 ? 21.078 -15.898 -16.578 1 96.5 424 GLY B N 1
ATOM 7607 C CA . GLY B 1 424 ? 21.188 -17.188 -15.906 1 96.5 424 GLY B CA 1
ATOM 7608 C C . GLY B 1 424 ? 21.953 -17.109 -14.594 1 96.5 424 GLY B C 1
ATOM 7609 O O . GLY B 1 424 ? 22.188 -16.016 -14.07 1 96.5 424 GLY B O 1
ATOM 7610 N N . ILE B 1 425 ? 22.141 -18.266 -14.039 1 96.81 425 ILE B N 1
ATOM 7611 C CA . ILE B 1 425 ? 22.859 -18.453 -12.789 1 96.81 425 ILE B CA 1
ATOM 7612 C C . ILE B 1 425 ? 24.094 -19.328 -13.016 1 96.81 425 ILE B C 1
ATOM 7614 O O . ILE B 1 425 ? 24.062 -20.25 -13.844 1 96.81 425 ILE B O 1
ATOM 7618 N N . THR B 1 426 ? 25.156 -18.984 -12.328 1 97.12 426 THR B N 1
ATOM 7619 C CA . THR B 1 426 ? 26.391 -19.75 -12.523 1 97.12 426 THR B CA 1
ATOM 7620 C C . THR B 1 426 ? 27.188 -19.812 -11.227 1 97.12 426 THR B C 1
ATOM 7622 O O . THR B 1 426 ? 27.047 -18.953 -10.352 1 97.12 426 THR B O 1
ATOM 7625 N N . TYR B 1 427 ? 27.938 -20.859 -11.172 1 96.69 427 TYR B N 1
ATOM 7626 C CA . TYR B 1 427 ? 28.984 -20.875 -10.148 1 96.69 427 TYR B CA 1
ATOM 7627 C C . TYR B 1 427 ? 30.094 -19.875 -10.492 1 96.69 427 TYR B C 1
ATOM 7629 O O . TYR B 1 427 ? 30.281 -19.531 -11.656 1 96.69 427 TYR B O 1
ATOM 7637 N N . LYS B 1 428 ? 30.781 -19.484 -9.461 1 93.62 428 LYS B N 1
ATOM 7638 C CA . LYS B 1 428 ? 31.844 -18.5 -9.641 1 93.62 428 LYS B CA 1
ATOM 7639 C C . LYS B 1 428 ? 32.969 -19.047 -10.484 1 93.62 428 LYS B C 1
ATOM 7641 O O . LYS B 1 428 ? 33.719 -18.297 -11.125 1 93.62 428 LYS B O 1
ATOM 7646 N N . GLU B 1 429 ? 33.125 -20.359 -10.617 1 92.38 429 GLU B N 1
ATOM 7647 C CA . GLU B 1 429 ? 34.25 -21.031 -11.234 1 92.38 429 GLU B CA 1
ATOM 7648 C C . GLU B 1 429 ? 34.094 -21.078 -12.75 1 92.38 429 GLU B C 1
ATOM 7650 O O . GLU B 1 429 ? 34.969 -21.609 -13.453 1 92.38 429 GLU B O 1
ATOM 7655 N N . ILE B 1 430 ? 33.031 -20.594 -13.234 1 94.06 430 ILE B N 1
ATOM 7656 C CA . ILE B 1 430 ? 32.844 -20.594 -14.68 1 94.06 430 ILE B CA 1
ATOM 7657 C C . ILE B 1 430 ? 34.094 -19.984 -15.344 1 94.06 430 ILE B C 1
ATOM 7659 O O . ILE B 1 430 ? 34.688 -19.047 -14.812 1 94.06 430 ILE B O 1
ATOM 7663 N N . LYS B 1 431 ? 34.375 -20.5 -16.5 1 92.12 431 LYS B N 1
ATOM 7664 C CA . LYS B 1 431 ? 35.562 -20.016 -17.203 1 92.12 431 LYS B CA 1
ATOM 7665 C C . LYS B 1 431 ? 35.375 -18.578 -17.672 1 92.12 431 LYS B C 1
ATOM 7667 O O . LYS B 1 431 ? 34.25 -18.141 -17.938 1 92.12 431 LYS B O 1
ATOM 7672 N N . ARG B 1 432 ? 36.469 -17.844 -17.797 1 92.69 432 ARG B N 1
ATOM 7673 C CA . ARG B 1 432 ? 36.406 -16.422 -18.094 1 92.69 432 ARG B CA 1
ATOM 7674 C C . ARG B 1 432 ? 37.094 -16.109 -19.422 1 92.69 432 ARG B C 1
ATOM 7676 O O . ARG B 1 432 ? 36.531 -15.445 -20.281 1 92.69 432 ARG B O 1
ATOM 7683 N N . LYS B 1 433 ? 38.25 -16.609 -19.531 1 87.25 433 LYS B N 1
ATOM 7684 C CA . LYS B 1 433 ? 39.094 -16.219 -20.672 1 87.25 433 LYS B CA 1
ATOM 7685 C C . LYS B 1 433 ? 39.25 -17.375 -21.641 1 87.25 433 LYS B C 1
ATOM 7687 O O . LYS B 1 433 ? 39.5 -17.172 -22.828 1 87.25 433 LYS B O 1
ATOM 7692 N N . GLU B 1 434 ? 39.062 -18.578 -21.078 1 76.06 434 GLU B N 1
ATOM 7693 C CA . GLU B 1 434 ? 39.312 -19.75 -21.906 1 76.06 434 GLU B CA 1
ATOM 7694 C C . GLU B 1 434 ? 38.094 -20.094 -22.75 1 76.06 434 GLU B C 1
ATOM 7696 O O . GLU B 1 434 ? 36.938 -20 -22.281 1 76.06 434 GLU B O 1
ATOM 7701 N N . ASN B 1 435 ? 38.312 -20.609 -23.906 1 74.38 435 ASN B N 1
ATOM 7702 C CA . ASN B 1 435 ? 37.312 -21.141 -24.812 1 74.38 435 ASN B CA 1
ATOM 7703 C C . ASN B 1 435 ? 36.062 -20.25 -24.859 1 74.38 435 ASN B C 1
ATOM 7705 O O . ASN B 1 435 ? 35.375 -20.094 -23.844 1 74.38 435 ASN B O 1
ATOM 7709 N N . ARG B 1 436 ? 35.625 -19.781 -25.906 1 77.06 436 ARG B N 1
ATOM 7710 C CA . ARG B 1 436 ? 34.562 -18.781 -26.109 1 77.06 436 ARG B CA 1
ATOM 7711 C C . ARG B 1 436 ? 33.219 -19.312 -25.641 1 77.06 436 ARG B C 1
ATOM 7713 O O . ARG B 1 436 ? 32.5 -18.656 -24.859 1 77.06 436 ARG B O 1
ATOM 7720 N N . THR B 1 437 ? 32.938 -20.531 -25.906 1 84.5 437 THR B N 1
ATOM 7721 C CA . THR B 1 437 ? 31.609 -21.047 -25.641 1 84.5 437 THR B CA 1
ATOM 7722 C C . THR B 1 437 ? 31.516 -21.578 -24.219 1 84.5 437 THR B C 1
ATOM 7724 O O . THR B 1 437 ? 30.469 -21.453 -23.578 1 84.5 437 THR B O 1
ATOM 7727 N N . ALA B 1 438 ? 32.656 -22.062 -23.688 1 85.38 438 ALA B N 1
ATOM 7728 C CA . ALA B 1 438 ? 32.656 -22.656 -22.359 1 85.38 438 ALA B CA 1
ATOM 7729 C C . ALA B 1 438 ? 32.469 -21.594 -21.281 1 85.38 438 ALA B C 1
ATOM 7731 O O . ALA B 1 438 ? 32.094 -21.891 -20.156 1 85.38 438 ALA B O 1
ATOM 7732 N N . ALA B 1 439 ? 32.688 -20.391 -21.672 1 91.69 439 ALA B N 1
ATOM 7733 C CA . ALA B 1 439 ? 32.594 -19.297 -20.703 1 91.69 439 ALA B CA 1
ATOM 7734 C C . ALA B 1 439 ? 31.203 -18.688 -20.672 1 91.69 439 ALA B C 1
ATOM 7736 O O . ALA B 1 439 ? 30.906 -17.875 -19.781 1 91.69 439 ALA B O 1
ATOM 7737 N N . LEU B 1 440 ? 30.406 -19.109 -21.578 1 92.69 440 LEU B N 1
ATOM 7738 C CA . LEU B 1 440 ? 29.062 -18.547 -21.656 1 92.69 440 LEU B CA 1
ATOM 7739 C C . LEU B 1 440 ? 28.125 -19.219 -20.656 1 92.69 440 LEU B C 1
ATOM 7741 O O . LEU B 1 440 ? 28.094 -20.453 -20.562 1 92.69 440 LEU B O 1
ATOM 7745 N N . VAL B 1 441 ? 27.375 -18.469 -20 1 94.69 441 VAL B N 1
ATOM 7746 C CA . VAL B 1 441 ? 26.453 -19 -19 1 94.69 441 VAL B CA 1
ATOM 7747 C C . VAL B 1 441 ? 25.438 -19.922 -19.688 1 94.69 441 VAL B C 1
ATOM 7749 O O . VAL B 1 441 ? 24.781 -19.516 -20.641 1 94.69 441 VAL B O 1
ATOM 7752 N N . GLY B 1 442 ? 25.312 -21.109 -19.25 1 94.19 442 GLY B N 1
ATOM 7753 C CA . GLY B 1 442 ? 24.406 -22.078 -19.828 1 94.19 442 GLY B CA 1
ATOM 7754 C C . GLY B 1 442 ? 25.094 -23.078 -20.734 1 94.19 442 GLY B C 1
ATOM 7755 O O . GLY B 1 442 ? 24.562 -24.172 -21 1 94.19 442 GLY B O 1
ATOM 7756 N N . PHE B 1 443 ? 26.266 -22.844 -21.172 1 94.12 443 PHE B N 1
ATOM 7757 C CA . PHE B 1 443 ? 26.953 -23.688 -22.156 1 94.12 443 PHE B CA 1
ATOM 7758 C C . PHE B 1 443 ? 28.016 -24.547 -21.484 1 94.12 443 PHE B C 1
ATOM 7760 O O . PHE B 1 443 ? 28.984 -24.953 -22.141 1 94.12 443 PHE B O 1
ATOM 7767 N N . ASN B 1 444 ? 27.891 -24.703 -20.25 1 93.25 444 ASN B N 1
ATOM 7768 C CA . ASN B 1 444 ? 28.781 -25.531 -19.438 1 93.25 444 ASN B CA 1
ATOM 7769 C C . ASN B 1 444 ? 28.031 -26.234 -18.312 1 93.25 444 ASN B C 1
ATOM 7771 O O . ASN B 1 444 ? 26.844 -26.016 -18.125 1 93.25 444 ASN B O 1
ATOM 7775 N N . ASN B 1 445 ? 28.734 -27.078 -17.562 1 94.06 445 ASN B N 1
ATOM 7776 C CA . ASN B 1 445 ? 28.078 -27.844 -16.516 1 94.06 445 ASN B CA 1
ATOM 7777 C C . ASN B 1 445 ? 28.047 -27.078 -15.195 1 94.06 445 ASN B C 1
ATOM 7779 O O . ASN B 1 445 ? 27.641 -27.609 -14.164 1 94.06 445 ASN B O 1
ATOM 7783 N N . LEU B 1 446 ? 28.422 -25.766 -15.312 1 95.62 446 LEU B N 1
ATOM 7784 C CA . LEU B 1 446 ? 28.516 -24.984 -14.086 1 95.62 446 LEU B CA 1
ATOM 7785 C C . LEU B 1 446 ? 27.406 -23.938 -14.039 1 95.62 446 LEU B C 1
ATOM 7787 O O . LEU B 1 446 ? 27.281 -23.203 -13.055 1 95.62 446 LEU B O 1
ATOM 7791 N N . SER B 1 447 ? 26.641 -23.875 -15.133 1 96.56 447 SER B N 1
ATOM 7792 C CA . SER B 1 447 ? 25.703 -22.75 -15.195 1 96.56 447 SER B CA 1
ATOM 7793 C C . SER B 1 447 ? 24.406 -23.156 -15.875 1 96.56 447 SER B C 1
ATOM 7795 O O . SER B 1 447 ? 24.344 -24.188 -16.531 1 96.56 447 SER B O 1
ATOM 7797 N N . TRP B 1 448 ? 23.297 -22.422 -15.641 1 97.38 448 TRP B N 1
ATOM 7798 C CA . TRP B 1 448 ? 21.953 -22.578 -16.188 1 97.38 448 TRP B CA 1
ATOM 7799 C C . TRP B 1 448 ? 21.422 -21.25 -16.719 1 97.38 448 TRP B C 1
ATOM 7801 O O . TRP B 1 448 ? 21.656 -20.188 -16.109 1 97.38 448 TRP B O 1
ATOM 7811 N N . SER B 1 449 ? 20.75 -21.281 -17.891 1 97.19 449 SER B N 1
ATOM 7812 C CA . SER B 1 449 ? 20.344 -19.969 -18.422 1 97.19 449 SER B CA 1
ATOM 7813 C C . SER B 1 449 ? 19.156 -20.094 -19.359 1 97.19 449 SER B C 1
ATOM 7815 O O . SER B 1 449 ? 18.766 -21.203 -19.75 1 97.19 449 SER B O 1
ATOM 7817 N N . VAL B 1 450 ? 18.516 -18.969 -19.531 1 96.38 450 VAL B N 1
ATOM 7818 C CA . VAL B 1 450 ? 17.609 -18.75 -20.656 1 96.38 450 VAL B CA 1
ATOM 7819 C C . VAL B 1 450 ? 18.281 -17.891 -21.719 1 96.38 450 VAL B C 1
ATOM 7821 O O . VAL B 1 450 ? 18.859 -16.844 -21.406 1 96.38 450 VAL B O 1
ATOM 7824 N N . PHE B 1 451 ? 18.188 -18.422 -22.922 1 94.88 451 PHE B N 1
ATOM 7825 C CA . PHE B 1 451 ? 18.922 -17.828 -24.031 1 94.88 451 PHE B CA 1
ATOM 7826 C C . PHE B 1 451 ? 17.969 -17.391 -25.141 1 94.88 451 PHE B C 1
ATOM 7828 O O . PHE B 1 451 ? 17.219 -18.203 -25.672 1 94.88 451 PHE B O 1
ATOM 7835 N N . TRP B 1 452 ? 18 -16.094 -25.375 1 94.5 452 TRP B N 1
ATOM 7836 C CA . TRP B 1 452 ? 17.25 -15.539 -26.484 1 94.5 452 TRP B CA 1
ATOM 7837 C C . TRP B 1 452 ? 18.172 -15.258 -27.672 1 94.5 452 TRP B C 1
ATOM 7839 O O . TRP B 1 452 ? 19.156 -14.531 -27.547 1 94.5 452 TRP B O 1
ATOM 7849 N N . ARG B 1 453 ? 17.828 -15.844 -28.828 1 91.31 453 ARG B N 1
ATOM 7850 C CA . ARG B 1 453 ? 18.594 -15.602 -30.047 1 91.31 453 ARG B CA 1
ATOM 7851 C C . ARG B 1 453 ? 17.719 -15.75 -31.281 1 91.31 453 ARG B C 1
ATOM 7853 O O . ARG B 1 453 ? 17.078 -16.781 -31.469 1 91.31 453 ARG B O 1
ATOM 7860 N N . ASN B 1 454 ? 17.703 -14.781 -32.125 1 89.12 454 ASN B N 1
ATOM 7861 C CA . ASN B 1 454 ? 16.984 -14.82 -33.375 1 89.12 454 ASN B CA 1
ATOM 7862 C C . ASN B 1 454 ? 15.531 -15.219 -33.188 1 89.12 454 ASN B C 1
ATOM 7864 O O . ASN B 1 454 ? 15.039 -16.141 -33.844 1 89.12 454 ASN B O 1
ATOM 7868 N N . ARG B 1 455 ? 14.891 -14.734 -32.188 1 89.56 455 ARG B N 1
ATOM 7869 C CA . ARG B 1 455 ? 13.469 -14.883 -31.875 1 89.56 455 ARG B CA 1
ATOM 7870 C C . ARG B 1 455 ? 13.156 -16.297 -31.375 1 89.56 455 ARG B C 1
ATOM 7872 O O . ARG B 1 455 ? 12.039 -16.781 -31.547 1 89.56 455 ARG B O 1
ATOM 7879 N N . ASN B 1 456 ? 14.219 -16.938 -30.922 1 92.56 456 ASN B N 1
ATOM 7880 C CA . ASN B 1 456 ? 14.031 -18.219 -30.25 1 92.56 456 ASN B CA 1
ATOM 7881 C C . ASN B 1 456 ? 14.453 -18.141 -28.781 1 92.56 456 ASN B C 1
ATOM 7883 O O . ASN B 1 456 ? 15.438 -17.484 -28.453 1 92.56 456 ASN B O 1
ATOM 7887 N N . LEU B 1 457 ? 13.656 -18.719 -28.016 1 94.06 457 LEU B N 1
ATOM 7888 C CA . LEU B 1 457 ? 13.961 -18.797 -26.594 1 94.06 457 LEU B CA 1
ATOM 7889 C C . LEU B 1 457 ? 14.305 -20.219 -26.203 1 94.06 457 LEU B C 1
ATOM 7891 O O . LEU B 1 457 ? 13.562 -21.156 -26.5 1 94.06 457 LEU B O 1
ATOM 7895 N N . ILE B 1 458 ? 15.484 -20.391 -25.547 1 95.75 458 ILE B N 1
ATOM 7896 C CA . ILE B 1 458 ? 15.977 -21.734 -25.234 1 95.75 458 ILE B CA 1
ATOM 7897 C C . ILE B 1 458 ? 16.406 -21.797 -23.766 1 95.75 458 ILE B C 1
ATOM 7899 O O . ILE B 1 458 ? 17.031 -20.859 -23.25 1 95.75 458 ILE B O 1
ATOM 7903 N N . GLY B 1 459 ? 15.953 -22.797 -23.078 1 96.12 459 GLY B N 1
ATOM 7904 C CA . GLY B 1 459 ? 16.562 -23.141 -21.812 1 96.12 459 GLY B CA 1
ATOM 7905 C C . GLY B 1 459 ? 17.828 -23.953 -21.938 1 96.12 459 GLY B C 1
ATOM 7906 O O . GLY B 1 459 ? 17.844 -24.969 -22.641 1 96.12 459 GLY B O 1
ATOM 7907 N N . LEU B 1 460 ? 18.906 -23.484 -21.25 1 95.31 460 LEU B N 1
ATOM 7908 C CA . LEU B 1 460 ? 20.203 -24.062 -21.578 1 95.31 460 LEU B CA 1
ATOM 7909 C C . LEU B 1 460 ? 20.938 -24.5 -20.297 1 95.31 460 LEU B C 1
ATOM 7911 O O . LEU B 1 460 ? 20.953 -23.766 -19.312 1 95.31 460 LEU B O 1
ATOM 7915 N N . HIS B 1 461 ? 21.438 -25.672 -20.328 1 95.5 461 HIS B N 1
ATOM 7916 C CA . HIS B 1 461 ? 22.359 -26.219 -19.344 1 95.5 461 HIS B CA 1
ATOM 7917 C C . HIS B 1 461 ? 23.312 -27.219 -19.984 1 95.5 461 HIS B C 1
ATOM 7919 O O . HIS B 1 461 ? 22.891 -28.141 -20.688 1 95.5 461 HIS B O 1
ATOM 7925 N N . ASN B 1 462 ? 24.578 -26.984 -19.766 1 94.31 462 ASN B N 1
ATOM 7926 C CA . ASN B 1 462 ? 25.609 -27.875 -20.281 1 94.31 462 ASN B CA 1
ATOM 7927 C C . ASN B 1 462 ? 25.484 -28.062 -21.797 1 94.31 462 ASN B C 1
ATOM 7929 O O . ASN B 1 462 ? 25.531 -29.188 -22.297 1 94.31 462 ASN B O 1
ATOM 7933 N N . SER B 1 463 ? 25.141 -26.984 -22.469 1 90.5 463 SER B N 1
ATOM 7934 C CA . SER B 1 463 ? 25.031 -26.891 -23.922 1 90.5 463 SER B CA 1
ATOM 7935 C C . SER B 1 463 ? 23.844 -27.703 -24.438 1 90.5 463 SER B C 1
ATOM 7937 O O . SER B 1 463 ? 23.781 -28.031 -25.625 1 90.5 463 SER B O 1
ATOM 7939 N N . LYS B 1 464 ? 23.031 -28.188 -23.578 1 92.44 464 LYS B N 1
ATOM 7940 C CA . LYS B 1 464 ? 21.781 -28.844 -23.953 1 92.44 464 LYS B CA 1
ATOM 7941 C C . LYS B 1 464 ? 20.609 -27.891 -23.828 1 92.44 464 LYS B C 1
ATOM 7943 O O . LYS B 1 464 ? 20.344 -27.344 -22.766 1 92.44 464 LYS B O 1
ATOM 7948 N N . GLY B 1 465 ? 19.969 -27.719 -24.953 1 91.88 465 GLY B N 1
ATOM 7949 C CA . GLY B 1 465 ? 18.922 -26.719 -24.984 1 91.88 465 GLY B CA 1
ATOM 7950 C C . GLY B 1 465 ? 17.531 -27.312 -25.156 1 91.88 465 GLY B C 1
ATOM 7951 O O . GLY B 1 465 ? 17.359 -28.328 -25.812 1 91.88 465 GLY B O 1
ATOM 7952 N N . THR B 1 466 ? 16.625 -26.781 -24.453 1 92.19 466 THR B N 1
ATOM 7953 C CA . THR B 1 466 ? 15.211 -27.094 -24.625 1 92.19 466 THR B CA 1
ATOM 7954 C C . THR B 1 466 ? 14.453 -25.875 -25.156 1 92.19 466 THR B C 1
ATOM 7956 O O . THR B 1 466 ? 14.43 -24.828 -24.5 1 92.19 466 THR B O 1
ATOM 7959 N N . PRO B 1 467 ? 13.914 -26.047 -26.312 1 93.62 467 PRO B N 1
ATOM 7960 C CA . PRO B 1 467 ? 13.141 -24.906 -26.828 1 93.62 467 PRO B CA 1
ATOM 7961 C C . PRO B 1 467 ? 11.953 -24.547 -25.938 1 93.62 467 PRO B C 1
ATOM 7963 O O . PRO B 1 467 ? 11.273 -25.438 -25.422 1 93.62 467 PRO B O 1
ATOM 7966 N N . LEU B 1 468 ? 11.812 -23.266 -25.75 1 93.44 468 LEU B N 1
ATOM 7967 C CA . LEU B 1 468 ? 10.742 -22.781 -24.906 1 93.44 468 LEU B CA 1
ATOM 7968 C C . LEU B 1 468 ? 9.688 -22.031 -25.719 1 93.44 468 LEU B C 1
ATOM 7970 O O . LEU B 1 468 ? 10.008 -21.438 -26.75 1 93.44 468 LEU B O 1
ATOM 7974 N N . THR B 1 469 ? 8.469 -22.172 -25.266 1 88.5 469 THR B N 1
ATOM 7975 C CA . THR B 1 469 ? 7.375 -21.469 -25.922 1 88.5 469 THR B CA 1
ATOM 7976 C C . THR B 1 469 ? 7.133 -20.109 -25.266 1 88.5 469 THR B C 1
ATOM 7978 O O . THR B 1 469 ? 7.223 -19.984 -24.047 1 88.5 469 THR B O 1
ATOM 7981 N N . TYR B 1 470 ? 6.961 -19.094 -26.141 1 83.56 470 TYR B N 1
ATOM 7982 C CA . TYR B 1 470 ? 6.652 -17.75 -25.641 1 83.56 470 TYR B CA 1
ATOM 7983 C C . TYR B 1 470 ? 5.617 -17.062 -26.516 1 83.56 470 TYR B C 1
ATOM 7985 O O . TYR B 1 470 ? 5.434 -17.438 -27.688 1 83.56 470 TYR B O 1
ATOM 7993 N N . THR B 1 471 ? 4.797 -16.266 -25.969 1 78.69 471 THR B N 1
ATOM 7994 C CA . THR B 1 471 ? 3.75 -15.57 -26.703 1 78.69 471 THR B CA 1
ATOM 7995 C C . THR B 1 471 ? 4.262 -14.234 -27.234 1 78.69 471 THR B C 1
ATOM 7997 O O . THR B 1 471 ? 3.924 -13.828 -28.344 1 78.69 471 THR B O 1
ATOM 8000 N N . ALA B 1 472 ? 4.988 -13.508 -26.516 1 85.5 472 ALA B N 1
ATOM 8001 C CA . ALA B 1 472 ? 5.574 -12.219 -26.875 1 85.5 472 ALA B CA 1
ATOM 8002 C C . ALA B 1 472 ? 7.023 -12.133 -26.406 1 85.5 472 ALA B C 1
ATOM 8004 O O . ALA B 1 472 ? 7.461 -12.914 -25.562 1 85.5 472 ALA B O 1
ATOM 8005 N N . TYR B 1 473 ? 7.73 -11.219 -27.047 1 90.5 473 TYR B N 1
ATOM 8006 C CA . TYR B 1 473 ? 9.125 -11.031 -26.656 1 90.5 473 TYR B CA 1
ATOM 8007 C C . TYR B 1 473 ? 9.242 -10.922 -25.141 1 90.5 473 TYR B C 1
ATOM 8009 O O . TYR B 1 473 ? 8.586 -10.086 -24.516 1 90.5 473 TYR B O 1
ATOM 8017 N N . PRO B 1 474 ? 10.07 -11.781 -24.609 1 91.31 474 PRO B N 1
ATOM 8018 C CA . PRO B 1 474 ? 10.25 -11.703 -23.156 1 91.31 474 PRO B CA 1
ATOM 8019 C C . PRO B 1 474 ? 11.148 -10.547 -22.734 1 91.31 474 PRO B C 1
ATOM 8021 O O . PRO B 1 474 ? 12.367 -10.711 -22.625 1 91.31 474 PRO B O 1
ATOM 8024 N N . CYS B 1 475 ? 10.562 -9.383 -22.391 1 89.69 475 CYS B N 1
ATOM 8025 C CA . CYS B 1 475 ? 11.32 -8.188 -22.047 1 89.69 475 CYS B CA 1
ATOM 8026 C C . CYS B 1 475 ? 11.773 -8.227 -20.594 1 89.69 475 CYS B C 1
ATOM 8028 O O . CYS B 1 475 ? 12.609 -7.422 -20.172 1 89.69 475 CYS B O 1
ATOM 8030 N N . LYS B 1 476 ? 11.211 -9.164 -19.922 1 92.75 476 LYS B N 1
ATOM 8031 C CA . LYS B 1 476 ? 11.555 -9.305 -18.5 1 92.75 476 LYS B CA 1
ATOM 8032 C C . LYS B 1 476 ? 11.547 -10.773 -18.078 1 92.75 476 LYS B C 1
ATOM 8034 O O . LYS B 1 476 ? 10.555 -11.477 -18.266 1 92.75 476 LYS B O 1
ATOM 8039 N N . ILE B 1 477 ? 12.688 -11.18 -17.469 1 93 477 ILE B N 1
ATOM 8040 C CA . ILE B 1 477 ? 12.82 -12.562 -17.047 1 93 477 ILE B CA 1
ATOM 8041 C C . ILE B 1 477 ? 12.883 -12.633 -15.523 1 93 477 ILE B C 1
ATOM 8043 O O . ILE B 1 477 ? 13.672 -11.906 -14.898 1 93 477 ILE B O 1
ATOM 8047 N N . GLY B 1 478 ? 11.984 -13.43 -15.016 1 91.31 478 GLY B N 1
ATOM 8048 C CA . GLY B 1 478 ? 12.039 -13.727 -13.594 1 91.31 478 GLY B CA 1
ATOM 8049 C C . GLY B 1 478 ? 12.766 -15.016 -13.281 1 91.31 478 GLY B C 1
ATOM 8050 O O . GLY B 1 478 ? 12.648 -16 -14.016 1 91.31 478 GLY B O 1
ATOM 8051 N N . ILE B 1 479 ? 13.516 -15.008 -12.172 1 92.56 479 ILE B N 1
ATOM 8052 C CA . ILE B 1 479 ? 14.289 -16.188 -11.766 1 92.56 479 ILE B CA 1
ATOM 8053 C C . ILE B 1 479 ? 13.984 -16.516 -10.312 1 92.56 479 ILE B C 1
ATOM 8055 O O . ILE B 1 479 ? 14.188 -15.695 -9.414 1 92.56 479 ILE B O 1
ATOM 8059 N N . TRP B 1 480 ? 13.484 -17.703 -10.109 1 89.88 480 TRP B N 1
ATOM 8060 C CA . TRP B 1 480 ? 13.305 -18.219 -8.758 1 89.88 480 TRP B CA 1
ATOM 8061 C C . TRP B 1 480 ? 14.406 -19.203 -8.398 1 89.88 480 TRP B C 1
ATOM 8063 O O . TRP B 1 480 ? 14.555 -20.25 -9.047 1 89.88 480 TRP B O 1
ATOM 8073 N N . LEU B 1 481 ? 15.156 -18.844 -7.371 1 90.62 481 LEU B N 1
ATOM 8074 C CA . LEU B 1 481 ? 16.25 -19.703 -6.906 1 90.62 481 LEU B CA 1
ATOM 8075 C C . LEU B 1 481 ? 15.938 -20.281 -5.523 1 90.62 481 LEU B C 1
ATOM 8077 O O . LEU B 1 481 ? 15.844 -19.531 -4.547 1 90.62 481 LEU B O 1
ATOM 8081 N N . ASP B 1 482 ? 15.695 -21.484 -5.492 1 88.06 482 ASP B N 1
ATOM 8082 C CA . ASP B 1 482 ? 15.656 -22.219 -4.23 1 88.06 482 ASP B CA 1
ATOM 8083 C C . ASP B 1 482 ? 16.938 -23.047 -4.035 1 88.06 482 ASP B C 1
ATOM 8085 O O . ASP B 1 482 ? 17 -24.203 -4.445 1 88.06 482 ASP B O 1
ATOM 8089 N N . TYR B 1 483 ? 17.844 -22.438 -3.381 1 90.12 483 TYR B N 1
ATOM 8090 C CA . TYR B 1 483 ? 19.172 -23.047 -3.256 1 90.12 483 TYR B CA 1
ATOM 8091 C C . TYR B 1 483 ? 19.109 -24.344 -2.482 1 90.12 483 TYR B C 1
ATOM 8093 O O . TYR B 1 483 ? 19.703 -25.344 -2.881 1 90.12 483 TYR B O 1
ATOM 8101 N N . ASP B 1 484 ? 18.406 -24.422 -1.443 1 87.75 484 ASP B N 1
ATOM 81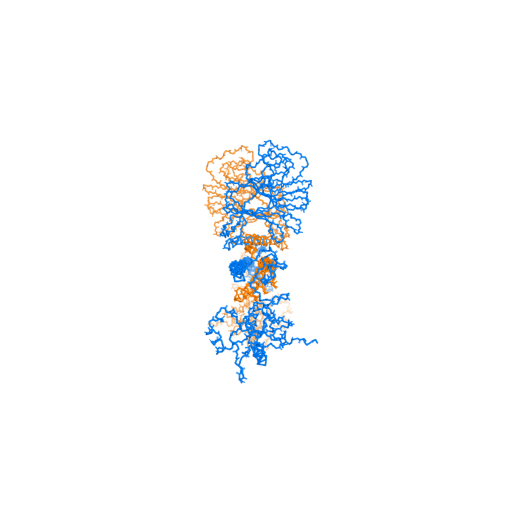02 C CA . ASP B 1 484 ? 18.391 -25.562 -0.531 1 87.75 484 ASP B CA 1
ATOM 8103 C C . ASP B 1 484 ? 17.703 -26.766 -1.172 1 87.75 484 ASP B C 1
ATOM 8105 O O . ASP B 1 484 ? 18.156 -27.906 -1.007 1 87.75 484 ASP B O 1
ATOM 8109 N N . SER B 1 485 ? 16.703 -26.453 -1.947 1 88 485 SER B N 1
ATOM 8110 C CA . SER B 1 485 ? 15.977 -27.547 -2.592 1 88 485 SER B CA 1
ATOM 8111 C C . SER B 1 485 ? 16.562 -27.875 -3.961 1 88 485 SER B C 1
ATOM 8113 O O . SER B 1 485 ? 16.219 -28.875 -4.57 1 88 485 SER B O 1
ATOM 8115 N N . GLY B 1 486 ? 17.359 -27 -4.457 1 93.19 486 GLY B N 1
ATOM 8116 C CA . GLY B 1 486 ? 18 -27.219 -5.742 1 93.19 486 GLY B CA 1
ATOM 8117 C C . GLY B 1 486 ? 17.078 -26.984 -6.922 1 93.19 486 GLY B C 1
ATOM 8118 O O . GLY B 1 486 ? 17.031 -27.781 -7.855 1 93.19 486 GLY B O 1
ATOM 8119 N N . VAL B 1 487 ? 16.266 -26.016 -6.773 1 92.62 487 VAL B N 1
ATOM 8120 C CA . VAL B 1 487 ? 15.297 -25.734 -7.832 1 92.62 487 VAL B CA 1
ATOM 8121 C C . VAL B 1 487 ? 15.562 -24.328 -8.398 1 92.62 487 VAL B C 1
ATOM 8123 O O . VAL B 1 487 ? 15.68 -23.359 -7.645 1 92.62 487 VAL B O 1
ATOM 8126 N N . LEU B 1 488 ? 15.711 -24.281 -9.711 1 94.69 488 LEU B N 1
ATOM 8127 C CA . LEU B 1 488 ? 15.875 -23.031 -10.438 1 94.69 488 LEU B CA 1
ATOM 8128 C C . LEU B 1 488 ? 14.805 -22.875 -11.516 1 94.69 488 LEU B C 1
ATOM 8130 O O . LEU B 1 488 ? 14.766 -23.672 -12.469 1 94.69 488 LEU B O 1
ATOM 8134 N N . SER B 1 489 ? 13.961 -21.844 -11.32 1 93.25 489 SER B N 1
ATOM 8135 C CA . SER B 1 489 ? 12.875 -21.672 -12.281 1 93.25 489 SER B CA 1
ATOM 8136 C C . SER B 1 489 ? 12.953 -20.297 -12.953 1 93.25 489 SER B C 1
ATOM 8138 O O . SER B 1 489 ? 13.297 -19.312 -12.32 1 93.25 489 SER B O 1
ATOM 8140 N N . PHE B 1 490 ? 12.648 -20.281 -14.219 1 93.88 490 PHE B N 1
ATOM 8141 C CA . PHE B 1 490 ? 12.617 -19.062 -15 1 93.88 490 PHE B CA 1
ATOM 8142 C C . PHE B 1 490 ? 11.195 -18.734 -15.438 1 93.88 490 PHE B C 1
ATOM 8144 O O . PHE B 1 490 ? 10.422 -19.625 -15.789 1 93.88 490 PHE B O 1
ATOM 8151 N N . TYR B 1 491 ? 10.883 -17.469 -15.422 1 91.31 491 TYR B N 1
ATOM 8152 C CA . TYR B 1 491 ? 9.539 -17.016 -15.773 1 91.31 491 TYR B CA 1
ATOM 8153 C C . TYR B 1 491 ? 9.594 -15.836 -16.734 1 91.31 491 TYR B C 1
ATOM 8155 O O . TYR B 1 491 ? 10.555 -15.062 -16.734 1 91.31 491 TYR B O 1
ATOM 8163 N N . GLN B 1 492 ? 8.609 -15.781 -17.578 1 91.38 492 GLN B N 1
ATOM 8164 C CA . GLN B 1 492 ? 8.344 -14.539 -18.312 1 91.38 492 GLN B CA 1
ATOM 8165 C C . GLN B 1 492 ? 7.441 -13.609 -17.516 1 91.38 492 GLN B C 1
ATOM 8167 O O . GLN B 1 492 ? 6.355 -14.008 -17.078 1 91.38 492 GLN B O 1
ATOM 8172 N N . VAL B 1 493 ? 7.996 -12.391 -17.312 1 88.88 493 VAL B N 1
ATOM 8173 C CA . VAL B 1 493 ? 7.27 -11.461 -16.453 1 88.88 493 VAL B CA 1
ATOM 8174 C C . VAL B 1 493 ? 6.504 -10.461 -17.328 1 88.88 493 VAL B C 1
ATOM 8176 O O . VAL B 1 493 ? 7.098 -9.75 -18.141 1 88.88 493 VAL B O 1
ATOM 8179 N N . ALA B 1 494 ? 5.238 -10.398 -17.219 1 83.88 494 ALA B N 1
ATOM 8180 C CA . ALA B 1 494 ? 4.328 -9.414 -17.797 1 83.88 494 ALA B CA 1
ATOM 8181 C C . ALA B 1 494 ? 3.213 -9.062 -16.812 1 83.88 494 ALA B C 1
ATOM 8183 O O . ALA B 1 494 ? 3.467 -8.852 -15.625 1 83.88 494 ALA B O 1
ATOM 8184 N N . ASP B 1 495 ? 2.02 -8.977 -17.203 1 76.94 495 ASP B N 1
ATOM 8185 C CA . ASP B 1 495 ? 0.911 -8.789 -16.281 1 76.94 495 ASP B CA 1
ATOM 8186 C C . ASP B 1 495 ? 0.693 -10.031 -15.414 1 76.94 495 ASP B C 1
ATOM 8188 O O . ASP B 1 495 ? 0.154 -9.938 -14.312 1 76.94 495 ASP B O 1
ATOM 8192 N N . THR B 1 496 ? 1.188 -11.078 -16.109 1 82.38 496 THR B N 1
ATOM 8193 C CA . THR B 1 496 ? 1.184 -12.359 -15.414 1 82.38 496 THR B CA 1
ATOM 8194 C C . THR B 1 496 ? 2.564 -13.008 -15.469 1 82.38 496 THR B C 1
ATOM 8196 O O . THR B 1 496 ? 3.461 -12.516 -16.156 1 82.38 496 THR B O 1
ATOM 8199 N N . LEU B 1 497 ? 2.705 -13.977 -14.672 1 85.69 497 LEU B N 1
ATOM 8200 C CA . LEU B 1 497 ? 3.928 -14.773 -14.688 1 85.69 497 LEU B CA 1
ATOM 8201 C C . LEU B 1 497 ? 3.707 -16.094 -15.43 1 85.69 497 LEU B C 1
ATOM 8203 O O . LEU B 1 497 ? 2.791 -16.844 -15.102 1 85.69 497 LEU B O 1
ATOM 8207 N N . THR B 1 498 ? 4.516 -16.172 -16.469 1 86.38 498 THR B N 1
ATOM 8208 C CA . THR B 1 498 ? 4.434 -17.406 -17.234 1 86.38 498 THR B CA 1
ATOM 8209 C C . THR B 1 498 ? 5.68 -18.266 -17.016 1 86.38 498 THR B C 1
ATOM 8211 O O . THR B 1 498 ? 6.805 -17.781 -17.172 1 86.38 498 THR B O 1
ATOM 8214 N N . HIS B 1 499 ? 5.445 -19.484 -16.656 1 89.88 499 HIS B N 1
ATOM 8215 C CA . HIS B 1 499 ? 6.562 -20.391 -16.422 1 89.88 499 HIS B CA 1
ATOM 8216 C C . HIS B 1 499 ? 7.273 -20.719 -17.734 1 89.88 499 HIS B C 1
ATOM 8218 O O . HIS B 1 499 ? 6.629 -21.062 -18.734 1 89.88 499 HIS B O 1
ATOM 8224 N N . LEU B 1 500 ? 8.578 -20.641 -17.75 1 91.94 500 LEU B N 1
ATOM 8225 C CA . LEU B 1 500 ? 9.367 -20.969 -18.922 1 91.94 500 LEU B CA 1
ATOM 8226 C C . LEU B 1 500 ? 10.016 -22.344 -18.766 1 91.94 500 LEU B C 1
ATOM 8228 O O . LEU B 1 500 ? 9.672 -23.281 -19.5 1 91.94 500 LEU B O 1
ATOM 8232 N N . CYS B 1 501 ? 10.875 -22.469 -17.797 1 92.62 501 CYS B N 1
ATOM 8233 C CA . CYS B 1 501 ? 11.516 -23.75 -17.531 1 92.62 501 CYS B CA 1
ATOM 8234 C C . CYS B 1 501 ? 12.016 -23.844 -16.094 1 92.62 501 CYS B C 1
ATOM 8236 O O . CYS B 1 501 ? 12.148 -22.828 -15.422 1 92.62 501 CYS B O 1
ATOM 8238 N N . THR B 1 502 ? 12.195 -25 -15.656 1 93.06 502 THR B N 1
ATOM 8239 C CA . THR B 1 502 ? 12.719 -25.281 -14.328 1 93.06 502 THR B CA 1
ATOM 8240 C C . THR B 1 502 ? 13.859 -26.297 -14.391 1 93.06 502 THR B C 1
ATOM 8242 O O . THR B 1 502 ? 13.766 -27.297 -15.094 1 93.06 502 THR B O 1
ATOM 8245 N N . PHE B 1 503 ? 14.898 -25.938 -13.758 1 94.62 503 PHE B N 1
ATOM 8246 C CA . PHE B 1 503 ? 16.016 -26.875 -13.609 1 94.62 503 PHE B CA 1
ATOM 8247 C C . PHE B 1 503 ? 16.078 -27.406 -12.18 1 94.62 503 PHE B C 1
ATOM 8249 O O . PHE B 1 503 ? 15.852 -26.672 -11.219 1 94.62 503 PHE B O 1
ATOM 8256 N N . GLU B 1 504 ? 16.312 -28.656 -12.078 1 93.44 504 GLU B N 1
ATOM 8257 C CA . GLU B 1 504 ? 16.547 -29.281 -10.781 1 93.44 504 GLU B CA 1
ATOM 8258 C C . GLU B 1 504 ? 18 -29.766 -10.656 1 93.44 504 GLU B C 1
ATOM 8260 O O . GLU B 1 504 ? 18.5 -30.438 -11.555 1 93.44 504 GLU B O 1
ATOM 8265 N N . THR B 1 505 ? 18.594 -29.297 -9.656 1 92.88 505 THR B N 1
ATOM 8266 C CA . THR B 1 505 ? 20 -29.672 -9.438 1 92.88 505 THR B CA 1
ATOM 8267 C C . THR B 1 505 ? 20.344 -29.562 -7.953 1 92.88 505 THR B C 1
ATOM 8269 O O . THR B 1 505 ? 19.516 -29.188 -7.133 1 92.88 505 THR B O 1
ATOM 8272 N N . VAL B 1 506 ? 21.516 -30.109 -7.625 1 95.44 506 VAL B N 1
ATOM 8273 C CA . VAL B 1 506 ? 22.062 -29.922 -6.289 1 95.44 506 VAL B CA 1
ATOM 8274 C C . VAL B 1 506 ? 23.188 -28.875 -6.344 1 95.44 506 VAL B C 1
ATOM 8276 O O . VAL B 1 506 ? 24.234 -29.109 -6.941 1 95.44 506 VAL B O 1
ATOM 8279 N N . PHE B 1 507 ? 22.859 -27.812 -5.75 1 95.19 507 PHE B N 1
ATOM 8280 C CA . PHE B 1 507 ? 23.859 -26.75 -5.727 1 95.19 507 PHE B CA 1
ATOM 8281 C C . PHE B 1 507 ? 24.953 -27.047 -4.699 1 95.19 507 PHE B C 1
ATOM 8283 O O . PHE B 1 507 ? 24.641 -27.453 -3.574 1 95.19 507 PHE B O 1
ATOM 8290 N N . THR B 1 508 ? 26.094 -26.828 -5.074 1 95.19 508 THR B N 1
ATOM 8291 C CA . THR B 1 508 ? 27.203 -27.172 -4.203 1 95.19 508 THR B CA 1
ATOM 8292 C C . THR B 1 508 ? 27.984 -25.922 -3.787 1 95.19 508 THR B C 1
ATOM 8294 O O . THR B 1 508 ? 28.609 -25.891 -2.725 1 95.19 508 THR B O 1
ATOM 8297 N N . ASP B 1 509 ? 28 -24.906 -4.59 1 95.94 509 ASP B N 1
ATOM 8298 C CA . ASP B 1 509 ? 28.75 -23.656 -4.383 1 95.94 509 ASP B CA 1
ATOM 8299 C C . ASP B 1 509 ? 27.828 -22.453 -4.535 1 95.94 509 ASP B C 1
ATOM 8301 O O . ASP B 1 509 ? 26.734 -22.562 -5.066 1 95.94 509 ASP B O 1
ATOM 8305 N N . PRO B 1 510 ? 28.359 -21.328 -4.016 1 96.12 510 PRO B N 1
ATOM 8306 C CA . PRO B 1 510 ? 27.562 -20.125 -4.227 1 96.12 510 PRO B CA 1
ATOM 8307 C C . PRO B 1 510 ? 27.312 -19.828 -5.703 1 96.12 510 PRO B C 1
ATOM 8309 O O . PRO B 1 510 ? 28.188 -20.031 -6.535 1 96.12 510 PRO B O 1
ATOM 8312 N N . VAL B 1 511 ? 26.078 -19.391 -5.852 1 96.5 511 VAL B N 1
ATOM 8313 C CA . VAL B 1 511 ? 25.703 -19.125 -7.238 1 96.5 511 VAL B CA 1
ATOM 8314 C C . VAL B 1 511 ? 25.531 -17.625 -7.445 1 96.5 511 VAL B C 1
ATOM 8316 O O . VAL B 1 511 ? 25.188 -16.906 -6.512 1 96.5 511 VAL B O 1
ATOM 8319 N N . PHE B 1 512 ? 25.75 -17.203 -8.711 1 95.56 512 PHE B N 1
ATOM 8320 C CA . PHE B 1 512 ? 25.688 -15.797 -9.078 1 95.56 512 PHE B CA 1
ATOM 8321 C C . PHE B 1 512 ? 24.797 -15.594 -10.297 1 95.56 512 PHE B C 1
ATOM 8323 O O . PHE B 1 512 ? 24.797 -16.422 -11.211 1 95.56 512 PHE B O 1
ATOM 8330 N N . LEU B 1 513 ? 24.109 -14.508 -10.227 1 94.62 513 LEU B N 1
ATOM 8331 C CA . LEU B 1 513 ? 23.328 -14.141 -11.398 1 94.62 513 LEU B CA 1
ATOM 8332 C C . LEU B 1 513 ? 24.219 -13.586 -12.508 1 94.62 513 LEU B C 1
ATOM 8334 O O . LEU B 1 513 ? 25.125 -12.805 -12.242 1 94.62 513 LEU B O 1
ATOM 8338 N N . GLY B 1 514 ? 23.984 -14.039 -13.688 1 95.5 514 GLY B N 1
ATOM 8339 C CA . GLY B 1 514 ? 24.734 -13.57 -14.844 1 95.5 514 GLY B CA 1
ATOM 8340 C C . GLY B 1 514 ? 23.844 -13.102 -15.977 1 95.5 514 GLY B C 1
ATOM 8341 O O . GLY B 1 514 ? 22.766 -13.656 -16.219 1 95.5 514 GLY B O 1
ATOM 8342 N N . VAL B 1 515 ? 24.328 -12.078 -16.672 1 95.62 515 VAL B N 1
ATOM 8343 C CA . VAL B 1 515 ? 23.594 -11.516 -17.797 1 95.62 515 VAL B CA 1
ATOM 8344 C C . VAL B 1 515 ? 24.531 -11.273 -18.969 1 95.62 515 VAL B C 1
ATOM 8346 O O . VAL B 1 515 ? 25.688 -10.891 -18.781 1 95.62 515 VAL B O 1
ATOM 8349 N N . CYS B 1 516 ? 24.078 -11.578 -20.125 1 94.94 516 CYS B N 1
ATOM 8350 C CA . CYS B 1 516 ? 24.797 -11.297 -21.359 1 94.94 516 CYS B CA 1
ATOM 8351 C C . CYS B 1 516 ? 23.906 -10.555 -22.344 1 94.94 516 CYS B C 1
ATOM 8353 O O . CYS B 1 516 ? 22.781 -10.977 -22.625 1 94.94 516 CYS B O 1
ATOM 8355 N N . ILE B 1 517 ? 24.344 -9.422 -22.797 1 93.44 517 ILE B N 1
ATOM 8356 C CA . ILE B 1 517 ? 23.609 -8.68 -23.797 1 93.44 517 ILE B CA 1
ATOM 8357 C C . ILE B 1 517 ? 24.547 -8.281 -24.938 1 93.44 517 ILE B C 1
ATOM 8359 O O . ILE B 1 517 ? 25.75 -8.102 -24.734 1 93.44 517 ILE B O 1
ATOM 8363 N N . GLN B 1 518 ? 23.969 -8.219 -26.094 1 88.12 518 GLN B N 1
ATOM 8364 C CA . GLN B 1 518 ? 24.766 -7.84 -27.25 1 88.12 518 GLN B CA 1
ATOM 8365 C C . GLN B 1 518 ? 23.969 -6.949 -28.203 1 88.12 518 GLN B C 1
ATOM 8367 O O . GLN B 1 518 ? 22.781 -7.172 -28.406 1 88.12 518 GLN B O 1
ATOM 8372 N N . GLY B 1 519 ? 24.625 -5.965 -28.656 1 83.19 519 GLY B N 1
ATOM 8373 C CA . GLY B 1 519 ? 24.016 -5.098 -29.656 1 83.19 519 GLY B CA 1
ATOM 8374 C C . GLY B 1 519 ? 23.875 -3.662 -29.188 1 83.19 519 GLY B C 1
ATOM 8375 O O . GLY B 1 519 ? 23.609 -3.412 -28 1 83.19 519 GLY B O 1
ATOM 8376 N N . ALA B 1 520 ? 24 -2.785 -30.125 1 76.81 520 ALA B N 1
ATOM 8377 C CA . ALA B 1 520 ? 23.922 -1.359 -29.828 1 76.81 520 ALA B CA 1
ATOM 8378 C C . ALA B 1 520 ? 22.531 -0.981 -29.312 1 76.81 520 ALA B C 1
ATOM 8380 O O . ALA B 1 520 ? 21.531 -1.335 -29.922 1 76.81 520 ALA B O 1
ATOM 8381 N N . GLY B 1 521 ? 22.547 -0.378 -28.188 1 73.81 521 GLY B N 1
ATOM 8382 C CA . GLY B 1 521 ? 21.281 0.087 -27.625 1 73.81 521 GLY B CA 1
ATOM 8383 C C . GLY B 1 521 ? 20.672 -0.896 -26.641 1 73.81 521 GLY B C 1
ATOM 8384 O O . GLY B 1 521 ? 19.672 -0.585 -25.984 1 73.81 521 GLY B O 1
ATOM 8385 N N . SER B 1 522 ? 21.328 -2.088 -26.578 1 81.62 522 SER B N 1
ATOM 8386 C CA . SER B 1 522 ? 20.797 -3.066 -25.641 1 81.62 522 SER B CA 1
ATOM 8387 C C . SER B 1 522 ? 21.203 -2.725 -24.203 1 81.62 522 SER B C 1
ATOM 8389 O O . SER B 1 522 ? 22.297 -2.217 -23.969 1 81.62 522 SER B O 1
ATOM 8391 N N . PHE B 1 523 ? 20.266 -2.912 -23.312 1 81.38 523 PHE B N 1
ATOM 8392 C CA . PHE B 1 523 ? 20.594 -2.727 -21.891 1 81.38 523 PHE B CA 1
ATOM 8393 C C . PHE B 1 523 ? 19.703 -3.613 -21.016 1 81.38 523 PHE B C 1
ATOM 8395 O O . PHE B 1 523 ? 18.656 -4.078 -21.453 1 81.38 523 PHE B O 1
ATOM 8402 N N . ALA B 1 524 ? 20.25 -3.99 -19.922 1 82.5 524 ALA B N 1
ATOM 8403 C CA . ALA B 1 524 ? 19.562 -4.812 -18.938 1 82.5 524 ALA B CA 1
ATOM 8404 C C . ALA B 1 524 ? 19.562 -4.137 -17.562 1 82.5 524 ALA B C 1
ATOM 8406 O O . ALA B 1 524 ? 20.531 -3.48 -17.188 1 82.5 524 ALA B O 1
ATOM 8407 N N . THR B 1 525 ? 18.406 -4.242 -16.938 1 83.69 525 THR B N 1
ATOM 8408 C CA . THR B 1 525 ? 18.281 -3.652 -15.609 1 83.69 525 THR B CA 1
ATOM 8409 C C . THR B 1 525 ? 17.891 -4.715 -14.578 1 83.69 525 THR B C 1
ATOM 8411 O O . THR B 1 525 ? 17.031 -5.555 -14.836 1 83.69 525 THR B O 1
ATOM 8414 N N . LEU B 1 526 ? 18.578 -4.641 -13.484 1 78.56 526 LEU B N 1
ATOM 8415 C CA . LEU B 1 526 ? 18.297 -5.551 -12.383 1 78.56 526 LEU B CA 1
ATOM 8416 C C . LEU B 1 526 ? 17.141 -5.031 -11.531 1 78.56 526 LEU B C 1
ATOM 8418 O O . LEU B 1 526 ? 17.094 -3.84 -11.211 1 78.56 526 LEU B O 1
ATOM 8422 N N . TRP B 1 527 ? 16.172 -5.887 -11.312 1 69.94 527 TRP B N 1
ATOM 8423 C CA . TRP B 1 527 ? 15.094 -5.547 -10.391 1 69.94 527 TRP B CA 1
ATOM 8424 C C . TRP B 1 527 ? 15.023 -6.551 -9.25 1 69.94 527 TRP B C 1
ATOM 8426 O O . TRP B 1 527 ? 15.211 -7.754 -9.453 1 69.94 527 TRP B O 1
ATOM 8436 N N . LEU B 1 528 ? 15.766 -6.242 -8.031 1 58.62 528 LEU B N 1
ATOM 8437 C CA . LEU B 1 528 ? 15.953 -7.27 -7.012 1 58.62 528 LEU B CA 1
ATOM 8438 C C . LEU B 1 528 ? 14.719 -7.379 -6.117 1 58.62 528 LEU B C 1
ATOM 8440 O O . LEU B 1 528 ? 14.133 -6.367 -5.73 1 58.62 528 LEU B O 1
ATOM 8444 N N . ASN B 1 529 ? 13.82 -8.5 -6.035 1 55.53 529 ASN B N 1
ATOM 8445 C CA . ASN B 1 529 ? 13.016 -8.773 -4.855 1 55.53 529 ASN B CA 1
ATOM 8446 C C . ASN B 1 529 ? 13.555 -9.961 -4.066 1 55.53 529 ASN B C 1
ATOM 8448 O O . ASN B 1 529 ? 13.445 -11.109 -4.504 1 55.53 529 ASN B O 1
ATOM 8452 N N . VAL B 1 530 ? 14.797 -9.922 -3.166 1 53.31 530 VAL B N 1
ATOM 8453 C CA . VAL B 1 530 ? 15.391 -11.094 -2.533 1 53.31 530 VAL B CA 1
ATOM 8454 C C . VAL B 1 530 ? 14.75 -11.32 -1.167 1 53.31 530 VAL B C 1
ATOM 8456 O O . VAL B 1 530 ? 14.68 -10.406 -0.346 1 53.31 530 VAL B O 1
ATOM 8459 N N . ALA B 1 531 ? 13.539 -11.867 -0.946 1 53.94 531 ALA B N 1
ATOM 8460 C CA . ALA B 1 531 ? 13.242 -12.156 0.456 1 53.94 531 ALA B CA 1
ATOM 8461 C C . ALA B 1 531 ? 13.602 -13.594 0.812 1 53.94 531 ALA B C 1
ATOM 8463 O O . ALA B 1 531 ? 13.453 -14.5 -0.012 1 53.94 531 ALA B O 1
ATOM 8464 N N . PRO B 1 532 ? 14.562 -13.867 1.819 1 48.78 532 PRO B N 1
ATOM 8465 C CA . PRO B 1 532 ? 14.555 -15.258 2.285 1 48.78 532 PRO B CA 1
ATOM 8466 C C . PRO B 1 532 ? 13.148 -15.789 2.531 1 48.78 532 PRO B C 1
ATOM 8468 O O . PRO B 1 532 ? 12.352 -15.148 3.217 1 48.78 532 PRO B O 1
ATOM 8471 N N . VAL B 1 533 ? 12.523 -16.203 1.511 1 46 533 VAL B N 1
ATOM 8472 C CA . VAL B 1 533 ? 11.227 -16.812 1.76 1 46 533 VAL B CA 1
ATOM 8473 C C . VAL B 1 533 ? 11.383 -17.984 2.725 1 46 533 VAL B C 1
ATOM 8475 O O . VAL B 1 533 ? 12.273 -18.828 2.555 1 46 533 VAL B O 1
ATOM 8478 N N . ASN B 1 534 ? 11.117 -17.797 3.896 1 41.88 534 ASN B N 1
ATOM 8479 C CA . ASN B 1 534 ? 10.953 -19.047 4.633 1 41.88 534 ASN B CA 1
ATOM 8480 C C . ASN B 1 534 ? 10.125 -20.047 3.836 1 41.88 534 ASN B C 1
ATOM 8482 O O . ASN B 1 534 ? 8.953 -19.812 3.551 1 41.88 534 ASN B O 1
ATOM 8486 N N . CYS B 1 535 ? 10.727 -20.547 2.857 1 40.16 535 CYS B N 1
ATOM 8487 C CA . CYS B 1 535 ? 10.172 -21.531 1.947 1 40.16 535 CYS B CA 1
ATOM 8488 C C . CYS B 1 535 ? 9.453 -22.641 2.717 1 40.16 535 CYS B C 1
ATOM 8490 O O . CYS B 1 535 ? 10.102 -23.516 3.301 1 40.16 535 CYS B O 1
ATOM 8492 N N . LEU B 1 536 ? 8.453 -22.484 3.297 1 34.34 536 LEU B N 1
ATOM 8493 C CA . LEU B 1 536 ? 7.734 -23.625 3.842 1 34.34 536 LEU B CA 1
ATOM 8494 C C . LEU B 1 536 ? 7.383 -24.625 2.742 1 34.34 536 LEU B C 1
ATOM 8496 O O . LEU B 1 536 ? 6.926 -25.734 3.025 1 34.34 536 LEU B O 1
ATOM 8500 N N . TYR B 1 537 ? 7.105 -24.203 1.535 1 33.31 537 TYR B N 1
ATOM 8501 C CA . TYR B 1 537 ? 6.406 -25.203 0.745 1 33.31 537 TYR B CA 1
ATOM 8502 C C . TYR B 1 537 ? 7.395 -26.141 0.057 1 33.31 537 TYR B C 1
ATOM 8504 O O . TYR B 1 537 ? 8.039 -25.766 -0.919 1 33.31 537 TYR B O 1
ATOM 8512 N N . HIS B 1 538 ? 8.062 -26.891 0.676 1 30.12 538 HIS B N 1
ATOM 8513 C CA . HIS B 1 538 ? 8.852 -27.953 0.079 1 30.12 538 HIS B CA 1
ATOM 8514 C C . HIS B 1 538 ? 7.984 -28.859 -0.801 1 30.12 538 HIS B C 1
ATOM 8516 O O . HIS B 1 538 ? 7.199 -29.656 -0.293 1 30.12 538 HIS B O 1
ATOM 8522 N N . VAL B 1 539 ? 7.469 -28.406 -1.897 1 27.45 539 VAL B N 1
ATOM 8523 C CA . VAL B 1 539 ? 6.926 -29.5 -2.707 1 27.45 539 VAL B CA 1
ATOM 8524 C C . VAL B 1 539 ? 8.055 -30.234 -3.412 1 27.45 539 VAL B C 1
ATOM 8526 O O . VAL B 1 539 ? 8.883 -29.625 -4.094 1 27.45 539 VAL B O 1
ATOM 8529 N N . THR B 1 540 ? 8.438 -31.375 -3.039 1 26.66 540 THR B N 1
ATOM 8530 C CA . THR B 1 540 ? 9.328 -32.375 -3.619 1 26.66 540 THR B CA 1
ATOM 8531 C C . THR B 1 540 ? 8.844 -32.781 -5.004 1 26.66 540 THR B C 1
ATOM 8533 O O . THR B 1 540 ? 7.797 -33.438 -5.133 1 26.66 540 THR B O 1
ATOM 8536 N N . VAL B 1 541 ? 8.93 -32 -6.016 1 26.8 541 VAL B N 1
ATOM 8537 C CA . VAL B 1 541 ? 8.648 -32.625 -7.309 1 26.8 541 VAL B CA 1
ATOM 8538 C C . VAL B 1 541 ? 9.82 -33.5 -7.73 1 26.8 541 VAL B C 1
ATOM 8540 O O . VAL B 1 541 ? 10.953 -33.031 -7.848 1 26.8 541 VAL B O 1
ATOM 8543 N N . THR B 1 542 ? 9.773 -34.75 -7.523 1 25.44 542 THR B N 1
ATOM 8544 C CA . THR B 1 542 ? 10.688 -35.812 -7.973 1 25.44 542 THR B CA 1
ATOM 8545 C C . THR B 1 542 ? 10.625 -35.969 -9.492 1 25.44 542 THR B C 1
ATOM 8547 O O . THR B 1 542 ? 9.57 -36.281 -10.039 1 25.44 542 THR B O 1
ATOM 8550 N N . PHE B 1 543 ? 11.336 -35.219 -10.219 1 22.67 543 PHE B N 1
ATOM 8551 C CA . PHE B 1 543 ? 11.477 -35.562 -11.625 1 22.67 543 PHE B CA 1
ATOM 8552 C C . PHE B 1 543 ? 12.219 -36.875 -11.773 1 22.67 543 PHE B C 1
ATOM 8554 O O . PHE B 1 543 ? 13.25 -37.094 -11.133 1 22.67 543 PHE B O 1
ATOM 8561 N N . TYR B 1 544 ? 11.484 -38 -12.086 1 23.31 544 TYR B N 1
ATOM 8562 C CA . TYR B 1 544 ? 12.062 -39.25 -12.555 1 23.31 544 TYR B CA 1
ATOM 8563 C C . TYR B 1 544 ? 12.828 -39.031 -13.852 1 23.31 544 TYR B C 1
ATOM 8565 O O . TYR B 1 544 ? 12.297 -38.469 -14.812 1 23.31 544 TYR B O 1
ATOM 8573 N N . SER B 1 545 ? 14.094 -38.844 -13.805 1 21.03 545 SER B N 1
ATOM 8574 C CA . SER B 1 545 ? 14.867 -39.281 -14.953 1 21.03 545 SER B CA 1
ATOM 8575 C C . SER B 1 545 ? 14.695 -40.781 -15.188 1 21.03 545 SER B C 1
ATOM 8577 O O . SER B 1 545 ? 14.68 -41.562 -14.234 1 21.03 545 SER B O 1
#

Solvent-accessible surface area (backbone atoms only — not comparable to full-atom values): 58865 Å² total; per-residue (Å²): 134,82,75,70,72,62,70,78,46,36,15,85,81,81,68,39,67,49,51,67,28,22,30,44,96,87,68,53,60,31,18,43,67,53,46,50,54,50,48,59,66,28,53,81,73,70,50,38,58,42,92,85,80,60,54,74,40,92,54,84,79,79,62,43,76,32,62,66,59,39,48,48,46,47,46,50,45,44,44,50,48,56,68,61,48,26,50,17,71,75,48,80,84,70,65,41,62,23,56,30,19,33,63,74,74,71,42,31,22,16,66,70,54,42,53,56,48,54,64,39,77,90,44,51,82,52,55,69,43,68,45,58,80,61,64,68,82,46,26,30,90,87,74,68,32,61,51,54,27,27,30,68,80,78,68,43,76,29,21,69,61,34,40,73,75,40,93,45,45,91,49,57,64,38,46,32,67,61,49,38,52,52,52,43,52,53,46,51,53,51,49,51,50,42,50,50,44,43,52,53,39,51,50,46,45,50,51,47,53,50,40,46,51,49,38,52,50,53,48,51,52,49,51,51,51,50,51,51,49,54,48,51,49,49,50,50,50,50,51,43,50,52,52,51,52,50,52,52,49,50,52,49,50,52,51,44,49,53,49,48,52,52,41,49,53,41,52,51,50,42,50,51,43,53,52,36,49,54,54,49,49,58,51,59,67,45,81,51,48,71,61,33,51,56,50,55,68,69,50,70,78,65,59,71,60,71,57,74,65,79,79,81,78,81,87,69,71,75,63,61,66,60,50,24,49,48,51,41,50,47,51,50,47,46,55,54,49,44,47,52,47,30,49,74,73,67,33,45,38,76,25,92,52,80,65,32,53,24,73,61,25,33,10,41,32,51,45,65,46,95,79,28,35,33,39,31,33,41,92,62,74,47,92,66,77,90,47,90,60,22,26,66,72,55,48,28,33,34,37,62,61,70,44,78,60,50,28,36,38,39,32,40,36,33,75,60,88,62,57,36,39,35,45,30,39,25,39,80,78,54,44,30,75,56,60,71,58,53,36,37,74,7,39,24,91,55,19,37,21,43,37,38,45,81,95,37,43,27,39,24,40,50,68,43,69,42,85,43,85,76,93,61,86,73,32,21,41,30,36,40,38,29,45,78,77,15,38,39,34,36,27,37,53,67,99,54,79,39,80,58,49,72,48,78,48,82,69,84,62,45,33,24,47,32,42,28,52,44,49,84,80,31,44,41,33,62,43,55,39,36,20,73,33,79,70,73,76,75,73,82,76,76,77,81,125,135,82,76,70,72,62,70,78,44,37,15,84,80,80,67,38,66,49,52,67,28,22,29,43,96,89,69,53,62,31,18,43,67,52,47,51,51,49,48,60,66,28,53,80,75,70,52,37,57,42,91,86,81,59,54,74,40,92,52,83,79,79,60,43,76,32,62,64,59,38,48,48,46,47,46,47,47,44,42,50,48,58,70,64,48,29,51,16,69,72,50,82,84,70,64,42,63,22,56,32,18,32,65,75,74,70,41,30,22,18,67,69,52,42,51,56,47,54,65,38,77,90,45,51,81,51,55,68,42,68,46,60,81,62,63,68,80,46,29,30,90,86,75,69,32,62,52,53,27,29,30,67,79,77,66,43,75,29,21,69,60,35,40,72,75,38,93,45,44,91,50,60,66,37,47,31,68,60,48,37,54,52,52,42,51,52,47,49,52,50,50,50,49,43,50,50,44,43,52,52,38,51,51,47,44,51,51,45,53,49,39,46,50,50,37,53,49,53,49,51,50,49,51,51,52,51,52,51,49,54,50,51,48,52,51,50,50,51,51,43,50,53,52,52,51,49,51,51,50,51,54,50,51,53,52,45,48,52,50,49,52,52,41,49,52,42,50,51,49,43,50,52,43,53,52,34,49,54,57,49,48,57,50,62,68,45,82,51,47,72,60,32,52,56,49,54,67,70,49,71,77,66,57,71,61,71,58,75,64,78,78,80,77,82,87,71,71,78,62,60,67,59,50,23,49,48,52,40,51,46,52,49,47,45,55,54,49,44,47,52,47,31,48,73,74,70,33,47,37,78,27,91,52,79,64,32,54,25,72,61,24,33,11,42,33,51,46,66,46,94,78,28,34,34,40,30,32,42,92,62,72,47,90,67,77,90,46,90,60,22,25,67,72,56,46,28,32,35,37,62,62,68,42,78,62,50,29,37,38,41,35,41,35,33,74,62,90,64,57,36,37,35,44,31,40,25,38,82,81,55,44,31,77,54,60,71,59,52,36,37,75,8,39,23,91,56,21,35,21,43,37,38,46,81,94,37,43,28,40,26,40,50,66,44,69,42,83,44,83,76,92,61,86,74,33,21,42,29,37,39,38,30,45,79,79,14,39,40,34,37,27,37,52,65,99,52,80,40,81,58,50,71,47,78,50,83,69,84,62,46,33,24,48,32,42,29,51,43,49,83,81,32,46,39,34,61,44,55,36,35,20,74,35,82,71,74,76,76,76,82,77,77,78,81,126

Organism: Callorhinchus milii (NCBI:txid7868)

Secondary structure (DSSP, 8-state):
----TTGGGB-TTT-SB-SSEEE-TTS-EEEHHHHHHHHHHHHTTT-EE-TTT--EESS---PEE-HHHHHHHHHHHHHHHHHT-PBPSS-SSSPPBPSEEETTTTEEE-HHHHHHHHHSGGGTTS-EEE--S-SGGGB-TTT-PBP-EEETTTTEEE-HHHHHTSTTTTS-EEEHHHHHHHHHHHHHHHHHHHHHHHHHHHHHHHHHHHHHHHHHHHHHHHHHHHHHHHHHHHHHHHHHHHHHHHHHHHHHHHHHHHHHHHHHHHHHHHHHHHHHHHHHHHHHT---HHHHHHHHHHS-GGGGGGGG-----------HHHHHHHHHHHHHHHHHHHHHHHHHTT-----SPPP-B-GGG--TTEEE-TTS-EEEE-SSPP-PPP-TTS--SSSEEEEEEEE-SSEEEEEEE--S--SEEEEEEEETTS-SSSSTTTTSTTSSTTEEEEEEETTEEEEEETTEEEEE--SS---EEEEEEETTTTEEEEEEESSSEEEEEEEE----S-EEEEEEEESTT-EEEEEEE----------------/----TTGGGB-TTT-SB-SSEEE-TTS-EEEHHHHHHHHHHHHTTT-EE-TTT--EESS---PEE-HHHHHHHHHHHHHHHHHT--B-SS-SSSPPBPSEEETTTTEEE-HHHHHHHHHSGGGTTS-EEE--S-SGGGB-TTT-PBP-EEETTTTEEE-HHHHHTSTTTTS-EEEHHHHHHHHHHHHHHHHHHHHHHHHHHHHHHHHHHHHHHHHHHHHHHHHHHHHHHHHHHHHHHHHHHHHHHHHHHHHHHHHHHHHHHHHHHHHHHHHHHHHHHHHHHHHHT---HHHHHHHHHHS-GGGGGGGG-----------HHHHHHHHHHHHHHHHHHHHHHHHHTT-----SPPP-B-GGG--TTEEE-TTS-EEEE-SSPP-PPP-TTS--SSSEEEEEEEE-SSEEEEEEE--S--SEEEEEEEETTS-SSSSTTTTSTTSSTTEEEEEEETTEEEEEETTEEEEE--SS---EEEEEEETTTTEEEEEEESSSEEEEEEEE----S-EEEEEEEESTT-EEEEEEE----------------

Foldseek 3Di:
DPPPPVQVQAAPQVRHGAAQWWAFPVGDIHHPVSLVVQLVVCVVVQWDADPPPRDTDNDRTDTDGPVVSVVVSVVVVVCCCVVFFAWFPPDDPDTDTFAKAFLVVRTGHRPVVVVVQCPDPVNVPTDIGGRGDDSVVQADPVPRHGFFKAFPVVGDTDDPCCDPPRPNDPTDMDTPVVVVVVVVVVVVVVVVVVVVVVVVVVVVVVVVVVVVVVVVVVVVVVVVLVVVLVVVLVVLVVVLVVVLVVVQVVQVVVLVVVLVVLVVVVVVLVVLLVVLCVLVVVLVPDPDVVVSVVSVVVDDPVSVVSPPDPSDDDDDDDDVVVSVVSSVVSVVVSVVVSQVSCVVSQHAHQDPDDKAWDPLAFEQQWDADPRRFKIFGHPDGHPDDDHQNYAYAFGKTWIPDWDQAFKFKKKKFWADDDAKKKKWKFFSPQHGYPDRQSNDAQCQQGIWIWMDHPNWIWTGHVNDTDTWDDDDPQRMKMWMDHQVQQKIWIWRDDPDTHTTDMDGDHDDHIMIIMMTDDDHPIMMGIDTRTDRSPPPPPPPPDDDD/DPPPPVQVQAAPQVRHGAAQWWAFPVGDIHHPVRLVVQLVVCVVVQWDADPPPRDTDNDNTDTDGPVVSVVVSVVVVVCCCVVFFAWFPPDDPDTDTFAKAFLVVRTGHRPVRVVVQCPDPVNVPTDIDGRGDDSVVQADPVPRHGFFKAFPVVGGTDHPCCDPPRDCDPTDMGTPVVVVVVVVVVVVVVVVVVVVVVVVVVVVVVVVVVVVVVVVVVVVVVVVLVVVLVVVLVVLVVVLVVVLVVVQVVQVVVQVVVLVVLVVVVVVLVVLLVVLCVLVVVLVPDPDPVVSVVSVVVDDPVSVVSPPDPSDDDDDDDDVVVSVVSSVVSVVVSVVVSQVSCLVSQHAHQDPDDKAWDPLAFEQQWDADPRRFKIFGHPDGHPDDDHQNYAYAFGKTWIPDWDQAFKFKKKKFWADDDAKKKKWKFFSPQHGYPDRQSNDAQCQQGIWIWMDHPNWIWTGHVNDTDTWDDDDPQRMKMWMDHQVQQKIWIWRDDPDTHTTDMDGDHDDHIMIIMMTDDDHPIMMGIDTRTDRRPPPPPPPPDDDD

Sequence (1090 aa):
MSSNGSEELICSICLSVYAEPVSLTCGHSFCKACAEELWQSQEAGGRFSCPECRVEFGQRPAPSRNVKLCSIVEQFQKVQVTANQVWCDFCLDQPLAAAKTCLNCETSLCDLHLQKHLEKPALKHHHMVEATLSLADRKCPEHQELLRYYCSNDGVCACVTCYVAGAHRNHDVKTLKEAHDEKRAALSQTLRRLNEAGRLTDGASAELADNVRAVEGTGADMRDKIAALYREIGAFLGKRERETLDCINAQESDIVNRLKVQQEEVECRKRGISKALKQLQVLYDQRDPVVFFKEFAARDPGIISAEEHSTQVTKESLDMKMMSVMVQKKLEGVAGETDALLAKHGFHTQGGSQLTFDLNTANRHLVFSNDLKTVSWKGELEPYPNSPERFEHYSQVLCSQGFSSGCYYFEVEIPREHTMYLVGITYKEIKRKENRTAALVGFNNLSWSVFWRNRNLIGLHNSKGTPLTYTAYPCKIGIWLDYDSGVLSFYQVADTLTHLCTFETVFTDPVFLGVCIQGAGSFATLWLNVAPVNCLYHVTVTFYSMSSNGSEELICSICLSVYAEPVSLTCGHSFCKACAEELWQSQEAGGRFSCPECRVEFGQRPAPSRNVKLCSIVEQFQKVQVTANQVWCDFCLDQPLAAAKTCLNCETSLCDLHLQKHLEKPALKHHHMVEATLSLADRKCPEHQELLRYYCSNDGVCACVTCYVAGAHRNHDVKTLKEAHDEKRAALSQTLRRLNEAGRLTDGASAELADNVRAVEGTGADMRDKIAALYREIGAFLGKRERETLDCINAQESDIVNRLKVQQEEVECRKRGISKALKQLQVLYDQRDPVVFFKEFAARDPGIISAEEHSTQVTKESLDMKMMSVMVQKKLEGVAGETDALLAKHGFHTQGGSQLTFDLNTANRHLVFSNDLKTVSWKGELEPYPNSPERFEHYSQVLCSQGFSSGCYYFEVEIPREHTMYLVGITYKEIKRKENRTAALVGFNNLSWSVFWRNRNLIGLHNSKGTPLTYTAYPCKIGIWLDYDSGVLSFYQVADTLTHLCTFETVFTDPVFLGVCIQGAGSFATLWLNVAPVNCLYHVTVTFYS